Protein 7VLD (pdb70)

Secondary structure (DSSP, 8-state):
---HHHHHHHHHHHHHHH-STHHHHHHHHHHHHHHHHH-GGGGGGGGGGTTTSTTSHHHHHHHHHHHHHHHHHHHGGG-HHHHHHHHHHHHHHHGGG---THHHHHHHHHHHHHHHHHH-TT--HHHHHHHHHHHHHHHH--GGG-/----HHHHHHHHHHHHHHH-SSTTHHHHHHHHHHHHHHH-GGGGGGGGGGTTT-TTSHHHHHHHHHHHHHHHHHHHTTT-HHHHHHHHHHHHHHHGGGT--HHHHHHHHHHHHHHHHHHH-TTT--HHHHHHHHHHHHHHHTT-/-----HHHHHHHHHHHHTT--SS-HHHHHHHHHHHHHHHHHH-GGGGGGGTTTTTT-TTSHHHHHHHHHHHHHHHHHHHHTT-HHHHHHHHHHHHHHHTT-TT--HHHHHHHHHHHHHHHHHH-TT--HHHHHHHHHHHHHHHTTTS--/----HHHHHHHHHHHHHH-STTS-HHHHHHHHHHHHHHHHHH-GGGGGGGGGGTTT-TTSHHHHHHHHHHHHHHHHHHHTTT-HHHHHHHHHHHHHHHHTSTT--HHHHHHHHHHHHHHGGGTSTT--HHHHHHHHHHHHHHHTTT--/---HHHHHHHHHHHHHHH-STHHHHHHHHHHHHHHHHH-GGGGGGGGGGTTT-TTSHHHHHHHHHHHHHHHHHHHGGG-HHHHHHHHHHHHHHHGGG---THHHHHHHHHHHHHHHHHH-TT--HHHHHHHHHHHHHHHH--GGG-/----HHHHHHHHHHHHHHH-SSTTHHHHHHHHHHHHHHH-GGGGGGGGGGTTT-TTSHHHHHHHHHHHHHHHHHHHTTT-HHHHHHHHHHHHHHHTTS---HHHHHHHHHHHHHHHHHHH-TTT--HHHHHHHHHHHHHHHTT-/-----HHHHHHHHHHHHTT--SS-SHHHHHHHHHHHHHHHHH-TTGGGGGTTTTTT-TTSHHHHHHHHHHHHHHHHHHHHTT-HHHHHHHHHHHHHHHSS-TT--HHHHHHHHHHHHHHHHHH-TT--HHHHHHHHHHHHHHHTTT---/----HHHHHHHHHHHHHH-STTS-HHHHHHHHHHHHHHHHHH-GGGGGGGGGGTTTSTTSHHHHHHHHHHHHHHHHHHHTTT-HHHHHHHHHHHHHHHHTSTT--HHHHHHHHHHHHHHGGGTSTT--HHHHHHHHHHHHHHHTTT--

Sequence (1174 aa):
DCNILQRLKVKMQWAKAYGF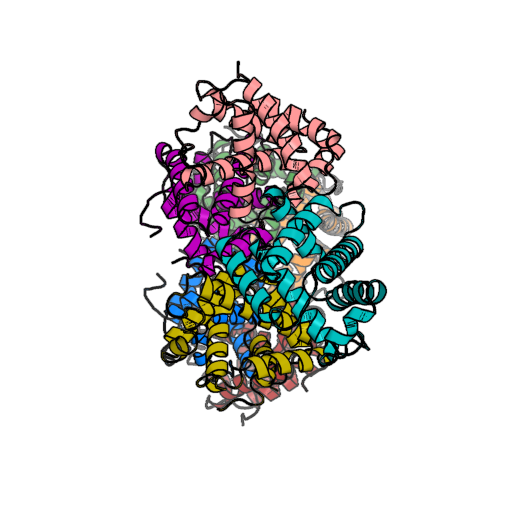GTERAKFGNSLWTSIFNYAPDARDLFKSVKSEDMRSPQFKAHIARVIGGLDRVISMFDNEDALNADLEHLKSQHDPRRGLDALNFVVFGKALFATVGGQFGVCFDLPAWESCYKVIAMGITGNDDMFSSECGPLQRLKVKRQWAEAYGSGNGREEFGHFIWANVFKVAPSARDMFKRVRGDNIYTPAFRAHATRVLGGLDMCVALLDDESVLNTQLAHLASQHSSRGVSAEQYNVVEHAVMMGVEHEIGQNVFDKDAWQACLDVITSGIQGNSNSCTTEDRREMQLMWANVWSAQFTGRRLAIAQAVFKDLFAHVPDAVGLFDRVHGTEIDSSEFKAHCIRVVNGLDSAIGLLSDDPSTLNEQLSHLATQHQERAGVTKGGFSAIAQSFLRVMPQVASCFNPDAWSRCFNRITNGMTEGLAEEFCSEADATIVIKQWNQIYNAGIGAKSRWTMGNEIFSSLFKLKPESEVLFNNVNVANMSSGAFHAHTVRVLSGLDMGINYLNDAGTLTSLTAHLAAQHVARTGLKAVYFDAMGKVLMTVLPSLIDNFNPDAWRNCLLPLKNAIAKGLPDCNILQRLKVKMQWAKAYGFGTERAKFGNSLWTSIFNYAPDARDLFKSVKSEDMRSPQFKAHIARVIGGLDRVISMFDNEDALNADLEHLKSQHDPRGLDALNFVVFGKALFATVGGQFGVCFDLPAWESCYKVIAMGITGNDMFSSECGPLQRLKVKRQWAEAYGSGNGREEFGHFIWANVFKVAPSARDMFKRVRGDNIYTPAFRAHATRVLGGLDMCVALLDDESVLNTQLAHLASQHSSRGVSAEQYNVVEHAVMMGVEHEIGQNVFDKDAWQACLDVITSGIQGNSNSCTTEDRREMQLMWANVWSAQFTGRRLAIAQAVFKDLFAHVPDAVGLFDRVHGTEIDSSEFKAHCIRVVNGLDSAIGLLSDPSTLNEQLSHLATQHQERAGVTKGGFSAIAQSFLRVMPQVASCFNPDAWSRCFNRITNGMTEGLAEEFCSEADATIVIKQWNQIYNAGIGAKSRWTMGNNEIFSSLFKLKPESEVLFNNNVNVANMSSGAFHAHTVRVLSGLDMGINYLNDAGTLTSLTAHLAAQHVARRTGLKAVYFDAMGKVLMTVLPSLIDNFNPDAWRNCLLPLKNAIAKGLP

Nearest PDB structures (foldseek):
  7vlc-assembly1_A  TM=1.006E+00  e=5.433E-21  Lamellibrachia satsuma
  1yhu-assembly1_I  TM=1.000E+00  e=1.666E-15  Riftia pachyptila
  7e97-assembly1_A  TM=9.813E-01  e=2.224E-11  Oligobrachia mashikoi
  2gtl-assembly1_B  TM=9.799E-01  e=1.262E-10  Lumbricus terrestris
  4wch-assembly1_D  TM=9.790E-01  e=2.602E-10  Glossoscolex paulistus

InterPro domains:
  IPR000971 Globin [PF00042] (50-155)
  IPR000971 Globin [PS01033] (20-163)
  IPR009050 Globin-like superfamily [SSF46458] (21-159)
  IPR012292 Globin/Protoglobin [G3DSA:1.10.490.10] (20-165)
  IPR014610 Globin, extracellular [PIRSF036517] (18-159)
  IPR044399 Myoglobin-like, M family globin domain [cd01040] (32-155)

Organism: Lamellibrachia satsuma (NCBI:txid104711)

Foldseek 3Di:
DQDPVLLVVCLVLCPQLCDDDCSNLVLLLQLVVQLCVVPVVCLVLVVVQPSVDCPDPSNSVVSCVVVVLVNVLSVCSVPPVVNLVVLLVLQVVCVVSPDDLVSLVSSLVSNQCSSDVRRDDPRDVVSSLLVSLVSSCSNHVDPVSD/DAQDPVLLVVLLVLLCQLCDDPPCNLVLLVQLLVQLCVVPVVCLVLVVVQPSVDCPDPSNSVVSVVVSVLVNVLSVCVVPVVVNLVSLVVLLVVCVPRPQDPVSLVSSLVSNLVSSCVRVHPVDRDVVSSVNSSCVSVVSSVVD/DLALDPVLLVQQVQQDVQQDDPPDCPSQLVLLLQLLVQLCVVVVVVLVLCVVQPSVCCPDPSNSVVSNVVSVLVVVLSVCVVPVVVNLVSLLVLQVVQPPSPPRALVSLVSSLVSSVVRSVVRTDPDDNSSNSSVSVVSVCSNHVRGHD/DFFDPVLLVVLLVQVVLQDDPPDDLVSQLVLLVQLVVQLCVVPVVCLVLCVVQPSVDSPDPSNSVVSVVVVVLVNVLSVCLVPVVVSLVSLQVLQVVVLPRPPDALVSLVSSVVSCLPVSVVPTDPDDSVSCCRRVVVSSCSNPPPGD/DQDPVLLVVVLVLCDQLCDDDCSNLVLLLQLVVQLCVLPVVCLVLVVVQPSVDCPDPSNSVVSVVVVVLVNVLSVCSVPVVVNLVSLLVLQVVCVVSVDDLVSLVSSLVSNQCSSDVRRDDPRDVVSSLLVSLVSSCSNHVDPVSD/DAQDPVLLVVLLVLLCQLCDDPPCNLVLLVQLLVQLCVVPVVVLVLVVVQPSVCCPDPSNSVVSVVVSVLVNVLSVCVVPVVVNLVSLLVLLVVCVPSPQDPVSLVSSLVSNLVSSCVRPHPVSRDVVSSVNSSCVSVVSSVVD/DLALDPVLLVVLVVQVVQQDDPPDCPSLQVLLLQLLVQLCVVPVPVLVLCVVQPSVPCPDPSNSVVSNVVVVLVNVLSVCVVPVVVNLVSLLVLQVVQPPRPPSAVVSLVSSLVSCLVRSVVRTPPDDNSSNSSSSVVSVCSNRVPGHD/DFFDPVLLVVLLVQVVLQDDPPHDLVSQLVLLVQLVVQLCVVPVVCQVLCVVQVSVDCPDPSNSVVSVVVVVLVNVLSVCLVVVVVSLVSLQVLLVVVLPRPPDALVSLVSSLVSCLVSSVVPTDPDDSVSCCRHVVVSSCSNNPPGD

Structure (mmCIF, N/CA/C/O backbone):
data_7VLD
#
_entry.id   7VLD
#
_cell.length_a   110.263
_cell.length_b   110.263
_cell.length_c   196.968
_cell.angle_alpha   90.000
_cell.angle_beta   90.000
_cell.angle_gamma   120.000
#
_symmetry.space_group_name_H-M   'P 63'
#
loop_
_entity.id
_entity.type
_entity.pdbx_description
1 polymer 'Extracellular A1 globin'
2 polymer 'Extracellular A2 globin'
3 polymer 'Extracellular B2 globin'
4 polymer 'Extracellular B1 glob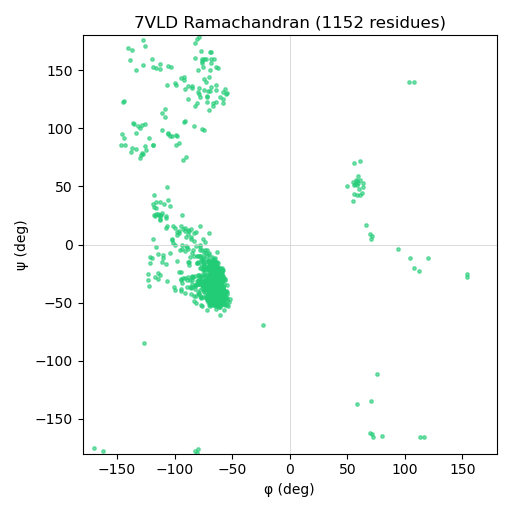in'
5 branched alpha-L-fucopyranose-(1-6)-2-acetamido-2-deoxy-beta-D-glucopyranose
6 non-polymer 'PROTOPORPHYRIN IX CONTAINING FE'
7 non-polymer 'OXYGEN MOLECULE'
8 non-polymer 'CALCIUM ION'
9 water water
#
loop_
_atom_site.group_PDB
_atom_site.id
_atom_site.type_symbol
_atom_site.label_atom_id
_atom_site.label_alt_id
_atom_site.label_comp_id
_atom_site.label_asym_id
_atom_site.label_entity_id
_atom_site.label_seq_id
_atom_site.pdbx_PDB_ins_code
_atom_site.Cartn_x
_atom_site.Cartn_y
_atom_site.Cartn_z
_atom_site.occupancy
_atom_site.B_iso_or_equiv
_atom_site.auth_seq_id
_atom_site.auth_comp_id
_atom_site.auth_asym_id
_atom_site.auth_atom_id
_atom_site.pdbx_PDB_model_num
ATOM 1 N N . ASP A 1 1 ? 4.01700 24.48300 -12.90300 1.000 48.79000 1 ASP A N 1
ATOM 2 C CA . ASP A 1 1 ? 5.08200 25.42300 -13.22800 1.000 56.35000 1 ASP A CA 1
ATOM 3 C C . ASP A 1 1 ? 6.21200 24.70600 -13.96800 1.000 53.07000 1 ASP A C 1
ATOM 4 O O . ASP A 1 1 ? 5.96000 23.85300 -14.82100 1.000 50.05000 1 ASP A O 1
ATOM 9 N N . CYS A 1 2 ? 7.45300 25.05800 -13.62800 1.000 47.56000 2 CYS A N 1
ATOM 10 C CA . CYS A 1 2 ? 8.65900 24.51500 -14.25300 1.000 41.86000 2 CYS A CA 1
ATOM 11 C C . CYS A 1 2 ? 8.63000 24.73200 -15.77000 1.000 37.49000 2 CYS A C 1
ATOM 12 O O . CYS A 1 2 ? 8.48900 23.80500 -16.57100 1.000 30.67000 2 CYS A O 1
ATOM 15 N N . ASN A 1 3 ? 8.76900 26.00300 -16.13700 1.000 39.44000 3 ASN A N 1
ATOM 16 C CA . ASN A 1 3 ? 8.83000 26.39800 -17.53400 1.000 35.01000 3 ASN A CA 1
ATOM 17 C C . ASN A 1 3 ? 10.22800 26.13300 -18.09000 1.000 34.69000 3 ASN A C 1
ATOM 18 O O . ASN A 1 3 ? 11.13100 25.67600 -17.38400 1.000 31.63000 3 ASN A O 1
ATOM 23 N N . ILE A 1 4 ? 10.41500 26.43200 -19.37900 1.000 31.87000 4 ILE A N 1
ATOM 24 C CA . ILE A 1 4 ? 11.67800 26.10300 -20.03300 1.000 35.09000 4 ILE A CA 1
ATOM 25 C C . ILE A 1 4 ? 12.82800 26.92100 -19.45300 1.000 31.46000 4 ILE A C 1
ATOM 26 O O . ILE A 1 4 ? 13.96800 26.44500 -19.39600 1.000 27.33000 4 ILE A O 1
ATOM 31 N N . LEU A 1 5 ? 12.55800 28.14900 -19.00300 1.000 32.59000 5 LEU A N 1
ATOM 32 C CA . LEU A 1 5 ? 13.61400 28.94900 -18.39200 1.000 38.40000 5 LEU A CA 1
ATOM 33 C C . LEU A 1 5 ? 14.01500 28.38500 -17.03500 1.000 34.34000 5 LEU A C 1
ATOM 34 O O . LEU A 1 5 ? 15.20700 28.30200 -16.71900 1.000 31.23000 5 LEU A O 1
ATOM 39 N N . GLN A 1 6 ? 13.03300 27.98700 -16.22200 1.000 33.32000 6 GLN A N 1
ATOM 40 C CA . GLN A 1 6 ? 13.34600 27.36700 -14.93900 1.000 35.92000 6 GLN A CA 1
ATOM 41 C C . GLN A 1 6 ? 14.06900 26.04000 -15.13200 1.000 34.98000 6 GLN A C 1
ATOM 42 O O . GLN A 1 6 ? 14.96000 25.69200 -14.34900 1.000 34.90000 6 GLN A O 1
ATOM 48 N N . ARG A 1 7 ? 13.70500 25.28900 -16.17600 1.000 31.24000 7 ARG A N 1
ATOM 49 C CA . ARG A 1 7 ? 14.38500 24.02600 -16.45400 1.000 34.85000 7 ARG A CA 1
ATOM 50 C C . ARG A 1 7 ? 15.85200 24.25300 -16.79500 1.000 36.16000 7 ARG A C 1
ATOM 51 O O . ARG A 1 7 ? 16.72600 23.50900 -16.33500 1.000 29.88000 7 ARG A O 1
ATOM 59 N N . LEU A 1 8 ? 16.14300 25.27600 -17.60100 1.000 35.82000 8 LEU A N 1
ATOM 60 C CA . LEU A 1 8 ? 17.53400 25.59000 -17.90700 1.000 36.98000 8 LEU A CA 1
ATOM 61 C C . LEU A 1 8 ? 18.27500 26.07300 -16.66600 1.000 31.79000 8 LEU A C 1
ATOM 62 O O . LEU A 1 8 ? 19.41400 25.66400 -16.42200 1.000 32.56000 8 LEU A O 1
ATOM 67 N N . LYS A 1 9 ? 17.63800 26.93400 -15.86700 1.000 34.60000 9 LYS A N 1
ATOM 68 C CA . LYS A 1 9 ? 18.25700 27.41100 -14.63300 1.000 37.16000 9 LYS A CA 1
ATOM 69 C C . LYS A 1 9 ? 18.58600 26.25000 -13.69900 1.000 34.96000 9 LYS A C 1
ATOM 70 O O . LYS A 1 9 ? 19.71100 26.14200 -13.19600 1.000 34.51000 9 LYS A O 1
ATOM 76 N N . VAL A 1 10 ? 17.61000 25.36900 -13.45900 1.000 33.91000 10 VAL A N 1
ATOM 77 C CA . VAL A 1 10 ? 17.84300 24.19000 -12.62600 1.000 27.86000 10 VAL A CA 1
ATOM 78 C C . VAL A 1 10 ? 18.97700 23.34800 -13.20000 1.000 29.40000 10 VAL A C 1
ATOM 79 O O . VAL A 1 10 ? 19.80200 22.79800 -12.45900 1.000 27.80000 10 VAL A O 1
ATOM 83 N N . LYS A 1 11 ? 19.04900 23.25500 -14.53000 1.000 33.89000 11 LYS A N 1
ATOM 84 C CA . LYS A 1 11 ? 20.10300 22.47500 -15.17200 1.000 30.97000 11 LYS A CA 1
ATOM 85 C C . LYS A 1 11 ? 21.48200 23.06200 -14.88700 1.000 33.40000 11 LYS A C 1
ATOM 86 O O . LYS A 1 11 ? 22.44400 22.32200 -14.65100 1.000 32.17000 11 LYS A O 1
ATOM 92 N N . MET A 1 12 ? 21.59600 24.39300 -14.90100 1.000 31.81000 12 MET A N 1
ATOM 93 C CA . MET A 1 12 ? 22.88300 25.03800 -14.65500 1.000 39.09000 12 MET A CA 1
ATOM 94 C C . MET A 1 12 ? 23.30500 24.88900 -13.20100 1.000 31.23000 12 MET A C 1
ATOM 95 O O . MET A 1 12 ? 24.45000 24.52800 -12.90800 1.000 29.47000 12 MET A O 1
ATOM 100 N N . GLN A 1 13 ? 22.39400 25.19100 -12.27300 1.000 31.20000 13 GLN A N 1
ATOM 101 C CA . GLN A 1 13 ? 22.73200 25.11500 -10.85800 1.000 27.40000 13 GLN A CA 1
ATOM 102 C C . GLN A 1 13 ? 23.03200 23.68500 -10.43000 1.000 30.37000 13 GLN A C 1
ATOM 103 O O . GLN A 1 13 ? 23.90500 23.46500 -9.58300 1.000 32.89000 13 GLN A O 1
ATOM 109 N N . TRP A 1 14 ? 22.33800 22.70200 -11.01000 1.000 30.07000 14 TRP A N 1
ATOM 110 C CA . TRP A 1 14 ? 22.63600 21.30700 -10.70100 1.000 28.47000 14 TRP A CA 1
ATOM 111 C C . TRP A 1 14 ? 24.05200 20.94300 -11.12800 1.000 29.73000 14 TRP A C 1
ATOM 112 O O . TRP A 1 14 ? 24.81900 20.37200 -10.34600 1.000 30.78000 14 TRP A O 1
ATOM 123 N N . ALA A 1 15 ? 24.41700 21.27600 -12.37000 1.000 31.73000 15 ALA A N 1
ATOM 124 C CA . ALA A 1 15 ? 25.74400 20.93600 -12.87600 1.000 37.18000 15 ALA A CA 1
ATOM 125 C C . ALA A 1 15 ? 26.84400 21.53600 -12.00900 1.000 35.42000 15 ALA A C 1
ATOM 126 O O . ALA A 1 15 ? 27.89400 20.91500 -11.80800 1.000 38.82000 15 ALA A O 1
ATOM 128 N N . LYS A 1 16 ? 26.61900 22.74000 -11.48100 1.000 36.41000 16 LYS A N 1
ATOM 129 C CA . LYS A 1 16 ? 27.62100 23.36900 -10.62700 1.000 34.25000 16 LYS A CA 1
ATOM 130 C C . LYS A 1 16 ? 27.70700 22.66900 -9.27500 1.000 37.62000 16 LYS A C 1
ATOM 131 O O . LYS A 1 16 ? 28.80200 22.34700 -8.80000 1.000 37.09000 16 LYS A O 1
ATOM 137 N N . ALA A 1 17 ? 26.55700 22.41300 -8.64400 1.000 32.66000 17 ALA A N 1
ATOM 138 C CA . ALA A 1 17 ? 26.55700 21.79200 -7.32300 1.000 33.44000 17 ALA A CA 1
ATOM 139 C C . ALA A 1 17 ? 26.95500 20.32300 -7.38200 1.000 34.42000 17 ALA A C 1
ATOM 140 O O . ALA A 1 17 ? 27.46700 19.78100 -6.39600 1.000 36.06000 17 ALA A O 1
ATOM 142 N N . TYR A 1 18 ? 26.73500 19.66900 -8.52400 1.000 40.81000 18 TYR A N 1
ATOM 143 C CA . TYR A 1 18 ? 26.98700 18.23700 -8.65500 1.000 38.12000 18 TYR A CA 1
ATOM 144 C C . TYR A 1 18 ? 28.47400 17.93800 -8.81000 1.000 33.52000 18 TYR A C 1
ATOM 145 O O . TYR A 1 18 ? 28.99300 17.01500 -8.17200 1.000 42.16000 18 TYR A O 1
ATOM 154 N N . GLY A 1 19 ? 29.17000 18.69700 -9.65200 1.000 39.59000 19 GLY A N 1
ATOM 155 C CA . GLY A 1 19 ? 30.60500 18.54800 -9.79300 1.000 44.75000 19 GLY A CA 1
ATOM 156 C C . GLY A 1 19 ? 31.02200 17.28300 -10.53100 1.000 54.93000 19 GLY A C 1
ATOM 157 O O . GLY A 1 19 ? 30.22900 16.60100 -11.18300 1.000 50.89000 19 GLY A O 1
ATOM 158 N N . PHE A 1 20 ? 32.31400 16.97900 -10.40600 1.000 66.60000 20 PHE A N 1
ATOM 159 C CA . PHE A 1 20 ? 32.92800 15.83600 -11.06800 1.000 64.53000 20 PHE A CA 1
ATOM 160 C C . PHE A 1 20 ? 33.67100 14.98000 -10.05200 1.000 54.82000 20 PHE A C 1
ATOM 161 O O . PHE A 1 20 ? 34.10400 15.46500 -9.00300 1.000 55.08000 20 PHE A O 1
ATOM 169 N N . GLY A 1 21 ? 33.81800 13.69900 -10.38000 1.000 54.49000 21 GLY A N 1
ATOM 170 C CA . GLY A 1 21 ? 34.72100 12.84200 -9.62400 1.000 48.91000 21 GLY A CA 1
ATOM 171 C C . GLY A 1 21 ? 34.20500 12.52500 -8.23400 1.000 54.49000 21 GLY A C 1
ATOM 172 O O . GLY A 1 21 ? 33.03400 12.18200 -8.04100 1.000 51.93000 21 GLY A O 1
ATOM 173 N N . THR A 1 22 ? 35.09800 12.63400 -7.24700 1.000 51.04000 22 THR A N 1
ATOM 174 C CA . THR A 1 22 ? 34.75800 12.26900 -5.87600 1.000 46.69000 22 THR A CA 1
ATOM 175 C C . THR A 1 22 ? 33.85600 13.29300 -5.20000 1.000 45.82000 22 THR A C 1
ATOM 176 O O . THR A 1 22 ? 33.19000 12.95500 -4.21600 1.000 45.20000 22 THR A O 1
ATOM 180 N N . GLU A 1 23 ? 33.82200 14.53400 -5.69300 1.000 47.17000 23 GLU A N 1
ATOM 181 C CA . GLU A 1 23 ? 32.85800 15.50100 -5.17900 1.000 48.71000 23 GLU A CA 1
ATOM 182 C C . GLU A 1 23 ? 31.42800 15.05500 -5.44300 1.000 49.32000 23 GLU A C 1
ATOM 183 O O . GLU A 1 23 ? 30.51000 15.47300 -4.72800 1.000 42.02000 23 GLU A O 1
ATOM 189 N N . ARG A 1 24 ? 31.23000 14.21200 -6.45600 1.000 46.86000 24 ARG A N 1
ATOM 190 C CA . ARG A 1 24 ? 29.91900 13.63300 -6.71800 1.000 39.78000 24 ARG A CA 1
ATOM 191 C C . ARG A 1 24 ? 29.46700 12.74700 -5.56300 1.000 42.97000 24 ARG A C 1
ATOM 192 O O . ARG A 1 24 ? 28.31100 12.82100 -5.12900 1.000 40.63000 24 ARG A O 1
ATOM 200 N N . ALA A 1 25 ? 30.36800 11.90700 -5.04700 1.000 39.68000 25 ALA A N 1
ATOM 201 C CA . ALA A 1 25 ? 30.02200 11.05600 -3.91400 1.000 34.90000 25 ALA A CA 1
ATOM 202 C C . ALA A 1 25 ? 29.80600 11.86800 -2.64400 1.000 40.57000 25 ALA A C 1
ATOM 203 O O . ALA A 1 25 ? 28.94800 11.51500 -1.82700 1.000 35.59000 25 ALA A O 1
ATOM 205 N N . LYS A 1 26 ? 30.56600 12.95100 -2.46400 1.000 34.51000 26 LYS A N 1
ATOM 206 C CA . LYS A 1 26 ? 30.38900 13.80100 -1.29100 1.000 39.73000 26 LYS A CA 1
ATOM 207 C C . LYS A 1 26 ? 29.03300 14.49500 -1.31500 1.000 38.88000 26 LYS A C 1
ATOM 208 O O . LYS A 1 26 ? 28.34700 14.56400 -0.28800 1.000 36.70000 26 LYS A O 1
ATOM 214 N N . PHE A 1 27 ? 28.63700 15.02300 -2.47700 1.000 37.29000 27 PHE A N 1
ATOM 215 C CA . PHE A 1 27 ? 27.30400 15.59800 -2.62200 1.000 32.69000 27 PHE A CA 1
ATOM 216 C C . PHE A 1 27 ? 26.22700 14.57100 -2.29200 1.000 32.98000 27 PHE A C 1
ATOM 217 O O . PHE A 1 27 ? 25.26400 14.87700 -1.57900 1.000 32.14000 27 PHE A O 1
ATOM 225 N N . GLY A 1 28 ? 26.38000 13.34500 -2.79600 1.000 35.07000 28 GLY A N 1
ATOM 226 C CA . GLY A 1 28 ? 25.38200 12.32100 -2.53600 1.000 32.94000 28 GLY A CA 1
ATOM 227 C C . GLY A 1 28 ? 25.29200 11.94100 -1.07100 1.000 30.38000 28 GLY A C 1
ATOM 228 O O . GLY A 1 28 ? 24.20800 11.64400 -0.56300 1.000 33.57000 28 GLY A O 1
ATOM 229 N N . ASN A 1 29 ? 26.42800 11.94500 -0.37000 1.000 30.21000 29 ASN A N 1
ATOM 230 C CA . ASN A 1 29 ? 26.40600 11.61600 1.05200 1.000 30.79000 29 ASN A CA 1
ATOM 231 C C . ASN A 1 29 ? 25.68300 12.69000 1.85500 1.000 33.23000 29 ASN A C 1
ATOM 232 O O . ASN A 1 29 ? 24.91900 12.37500 2.77500 1.000 29.46000 29 ASN A O 1
ATOM 237 N N . SER A 1 30 ? 25.90800 13.96400 1.52000 1.000 32.28000 30 SER A N 1
ATOM 238 C CA . SER A 1 30 ? 25.21200 15.04500 2.21300 1.000 29.54000 30 SER A CA 1
ATOM 239 C C . SER A 1 30 ? 23.71200 14.98800 1.95400 1.000 29.78000 30 SER A C 1
ATOM 240 O O . SER A 1 30 ? 22.90800 15.24300 2.85900 1.000 35.68000 30 SER A O 1
ATOM 243 N N . LEU A 1 31 ? 23.31600 14.66100 0.72100 1.000 29.60000 31 LEU A N 1
ATOM 244 C CA . LEU A 1 31 ? 21.89600 14.54400 0.40000 1.000 28.17000 31 LEU A CA 1
ATOM 245 C C . LEU A 1 31 ? 21.21900 13.49700 1.27500 1.000 28.47000 31 LEU A C 1
ATOM 246 O O . LEU A 1 31 ? 20.14500 13.74000 1.83700 1.000 31.67000 31 LEU A O 1
ATOM 251 N N . TRP A 1 32 ? 21.84500 12.32700 1.41800 1.000 27.98000 32 TRP A N 1
ATOM 252 C CA . TRP A 1 32 ? 21.21300 11.23400 2.14700 1.000 28.55000 32 TRP A CA 1
ATOM 253 C C . TRP A 1 32 ? 21.38600 11.36200 3.65500 1.000 27.87000 32 TRP A C 1
ATOM 254 O O . TRP A 1 32 ? 20.54400 10.86300 4.41000 1.000 30.70000 32 TRP A O 1
ATOM 265 N N . THR A 1 33 ? 22.45000 12.02200 4.11300 1.000 29.67000 33 THR A N 1
ATOM 266 C CA . THR A 1 33 ? 22.53500 12.36400 5.52900 1.000 28.99000 33 THR A CA 1
ATOM 267 C C . THR A 1 33 ? 21.40000 13.30100 5.92500 1.000 31.15000 33 THR A C 1
ATOM 268 O O . THR A 1 33 ? 20.82200 13.16900 7.01000 1.000 29.30000 33 THR A O 1
ATOM 272 N N . SER A 1 34 ? 21.04700 14.23900 5.04200 1.000 29.48000 34 SER A N 1
ATOM 273 C CA . SER A 1 34 ? 19.94300 15.14700 5.33300 1.000 27.86000 34 SER A CA 1
ATOM 274 C C . SER A 1 34 ? 18.60100 14.42600 5.28500 1.000 27.67000 34 SER A C 1
ATOM 275 O O . SER A 1 34 ? 17.71300 14.70900 6.09800 1.000 31.63000 34 SER A O 1
ATOM 278 N N . ILE A 1 35 ? 18.43100 13.49400 4.34300 1.000 26.59000 35 ILE A N 1
ATOM 279 C CA . ILE A 1 35 ? 17.17800 12.74400 4.26000 1.000 28.79000 35 ILE A CA 1
ATOM 280 C C . ILE A 1 35 ? 16.93800 11.97000 5.54900 1.000 29.41000 35 ILE A C 1
ATOM 281 O O . ILE A 1 35 ? 15.83200 11.97400 6.10200 1.000 33.44000 35 ILE A O 1
ATOM 286 N N . PHE A 1 36 ? 17.97600 11.30000 6.05200 1.000 28.45000 36 PHE A N 1
ATOM 287 C CA . PHE A 1 36 ? 17.84300 10.52600 7.27800 1.000 28.57000 36 PHE A CA 1
ATOM 288 C C . PHE A 1 36 ? 17.83900 11.39900 8.52700 1.000 35.20000 36 PHE A C 1
ATOM 289 O O . PHE A 1 36 ? 17.37300 10.94800 9.57700 1.000 39.35000 36 PHE A O 1
ATOM 297 N N . ASN A 1 37 ? 18.34700 12.63100 8.44400 1.000 33.36000 37 ASN A N 1
ATOM 298 C CA . ASN A 1 37 ? 18.20500 13.55300 9.56600 1.000 38.76000 37 ASN A CA 1
ATOM 299 C C . ASN A 1 37 ? 16.84200 14.23600 9.54900 1.000 42.37000 37 ASN A C 1
ATOM 300 O O . ASN A 1 37 ? 16.26000 14.48900 10.61000 1.000 40.10000 37 ASN A O 1
ATOM 305 N N . TYR A 1 38 ? 16.31400 14.53400 8.35800 1.000 35.99000 38 TYR A N 1
ATOM 306 C CA . TYR A 1 38 ? 14.97600 15.11100 8.26900 1.000 34.92000 38 TYR A CA 1
ATOM 307 C C . TYR A 1 38 ? 13.90500 14.10200 8.67200 1.000 38.00000 38 TYR A C 1
ATOM 308 O O . TYR A 1 38 ? 12.88300 14.49000 9.25400 1.000 40.84000 38 TYR A O 1
ATOM 317 N N . ALA A 1 39 ? 14.11300 12.82700 8.37000 1.000 37.66000 39 ALA A N 1
ATOM 318 C CA . ALA A 1 39 ? 13.13600 11.78300 8.68600 1.000 39.51000 39 ALA A CA 1
ATOM 319 C C . ALA A 1 39 ? 13.88200 10.50000 9.00400 1.000 41.08000 39 ALA A C 1
ATOM 320 O O . ALA A 1 39 ? 14.08900 9.64400 8.13400 1.000 38.25000 39 ALA A O 1
ATOM 322 N N . PRO A 1 40 ? 14.31300 10.32800 10.26200 1.000 43.36000 40 PRO A N 1
ATOM 323 C CA . PRO A 1 40 ? 15.06300 9.11300 10.62200 1.000 43.52000 40 PRO A CA 1
ATOM 324 C C . PRO A 1 40 ? 14.31500 7.81300 10.37100 1.000 42.79000 40 PRO A C 1
ATOM 325 O O . PRO A 1 40 ? 14.95900 6.76100 10.27700 1.000 49.56000 40 PRO A O 1
ATOM 329 N N . ASP A 1 41 ? 12.98400 7.84300 10.25200 1.000 35.53000 41 ASP A N 1
ATOM 330 C CA . ASP A 1 41 ? 12.24700 6.61500 9.96400 1.000 41.41000 41 ASP A CA 1
ATOM 331 C C . ASP A 1 41 ? 12.50800 6.11400 8.55000 1.000 44.16000 41 ASP A C 1
ATOM 332 O O . ASP A 1 41 ? 12.38700 4.91200 8.28900 1.000 46.33000 41 ASP A O 1
ATOM 337 N N . ALA A 1 42 ? 12.86200 7.01200 7.62700 1.000 37.36000 42 ALA A N 1
ATOM 338 C CA . ALA A 1 42 ? 13.10100 6.60500 6.24800 1.000 39.69000 42 ALA A CA 1
ATOM 339 C C . ALA A 1 42 ? 14.31700 5.69900 6.10800 1.000 35.46000 42 ALA A C 1
ATOM 340 O O . ALA A 1 42 ? 14.43000 4.98900 5.10300 1.000 32.62000 42 ALA A O 1
ATOM 342 N N . ARG A 1 43 ? 15.21800 5.69900 7.09400 1.000 32.58000 43 ARG A N 1
ATOM 343 C CA . ARG A 1 43 ? 16.44100 4.90900 6.98500 1.000 33.14000 43 ARG A CA 1
ATOM 344 C C . ARG A 1 43 ? 16.14000 3.41600 6.92300 1.000 37.05000 43 ARG A C 1
ATOM 345 O O . ARG A 1 43 ? 16.80500 2.67200 6.19300 1.000 33.03000 43 ARG A O 1
ATOM 353 N N . ASP A 1 44 ? 15.13800 2.96100 7.67800 1.000 36.24000 44 ASP A N 1
ATOM 354 C CA . ASP A 1 44 ? 14.78200 1.54600 7.69900 1.000 33.91000 44 ASP A CA 1
ATOM 355 C C . ASP A 1 44 ? 14.22100 1.05200 6.37200 1.000 37.77000 44 ASP A C 1
ATOM 356 O O . ASP A 1 44 ? 14.13600 -0.16500 6.17300 1.000 42.00000 44 ASP A O 1
ATOM 361 N N . LEU A 1 45 ? 13.83700 1.95400 5.46800 1.000 34.69000 45 LEU A N 1
ATOM 362 C CA . LEU A 1 45 ? 13.35400 1.55300 4.15300 1.000 39.81000 45 LEU A CA 1
ATOM 363 C C . LEU A 1 45 ? 14.47200 1.08900 3.22900 1.000 35.73000 45 LEU A C 1
ATOM 364 O O . LEU A 1 45 ? 14.18000 0.51800 2.17300 1.000 34.42000 45 LEU A O 1
ATOM 369 N N . PHE A 1 46 ? 15.73400 1.31300 3.59700 1.000 31.82000 46 PHE A N 1
ATOM 370 C CA . PHE A 1 46 ? 16.86700 1.03100 2.72400 1.000 33.43000 46 PHE A CA 1
ATOM 371 C C . PHE A 1 46 ? 17.79800 -0.01900 3.32200 1.000 34.81000 46 PHE A C 1
ATOM 372 O O . PHE A 1 46 ? 19.01000 0.01600 3.10200 1.000 31.52000 46 PHE A O 1
ATOM 380 N N . LYS A 1 47 ? 17.23800 -0.96400 4.08100 1.000 33.33000 47 LYS A N 1
ATOM 381 C CA . LYS A 1 47 ? 18.03700 -2.07500 4.58600 1.000 39.79000 47 LYS A CA 1
ATOM 382 C C . LYS A 1 47 ? 18.54400 -2.95500 3.44900 1.000 39.71000 47 LYS A C 1
ATOM 383 O O . LYS A 1 47 ? 19.59300 -3.59700 3.58000 1.000 41.01000 47 LYS A O 1
ATOM 389 N N . SER A 1 48 ? 17.82300 -2.98900 2.32400 1.000 33.99000 48 SER A N 1
ATOM 390 C CA . SER A 1 48 ? 18.25800 -3.78000 1.17800 1.000 35.24000 48 SER A CA 1
ATOM 391 C C . SER A 1 48 ? 19.55100 -3.25600 0.56500 1.000 35.83000 48 SER A C 1
ATOM 392 O O . SER A 1 48 ? 20.24600 -4.01200 -0.12100 1.000 40.16000 48 SER A O 1
ATOM 395 N N . VAL A 1 49 ? 19.88600 -1.98800 0.78900 1.000 41.60000 49 VAL A N 1
ATOM 396 C CA . VAL A 1 49 ? 21.15600 -1.42400 0.35200 1.000 31.72000 49 VAL A CA 1
ATOM 397 C C . VAL A 1 49 ? 22.04200 -1.07500 1.54500 1.000 31.99000 49 VAL A C 1
ATOM 398 O O . VAL A 1 49 ? 22.93700 -0.23800 1.43100 1.000 31.36000 49 VAL A O 1
ATOM 402 N N . LYS A 1 50 ? 21.78700 -1.70300 2.69500 1.000 31.92000 50 LYS A N 1
ATOM 403 C CA . LYS A 1 50 ? 22.64000 -1.59700 3.88100 1.000 37.72000 50 LYS A CA 1
ATOM 404 C C . LYS A 1 50 ? 22.75300 -0.15300 4.37100 1.000 36.82000 50 LYS A C 1
ATOM 405 O O . LYS A 1 50 ? 23.84300 0.34800 4.65700 1.000 36.44000 50 LYS A O 1
ATOM 411 N N . SER A 1 51 ? 21.60500 0.51700 4.48300 1.000 35.14000 51 SER A N 1
ATOM 412 C CA . SER A 1 51 ? 21.59000 1.88700 4.98300 1.000 36.66000 51 SER A CA 1
ATOM 413 C C . SER A 1 51 ? 22.02200 1.99200 6.44000 1.000 36.89000 51 SER A C 1
ATOM 414 O O . SER A 1 51 ? 22.27400 3.10700 6.91000 1.000 36.89000 51 SER A O 1
ATOM 417 N N . GLU A 1 52 ? 22.11300 0.87100 7.16200 1.000 36.72000 52 GLU A N 1
ATOM 418 C CA . GLU A 1 52 ? 22.60000 0.91300 8.53600 1.000 41.01000 52 GLU A CA 1
ATOM 419 C C . GLU A 1 52 ? 24.06100 1.33500 8.61600 1.000 44.83000 52 GLU A C 1
ATOM 420 O O . GLU A 1 52 ? 24.52700 1.70300 9.69900 1.000 44.69000 52 GLU A O 1
ATOM 426 N N . ASP A 1 53 ? 24.79000 1.28400 7.50200 1.000 39.90000 53 ASP A N 1
ATOM 427 C CA . ASP A 1 53 ? 26.16400 1.78600 7.43000 1.000 41.23000 53 ASP A CA 1
ATOM 428 C C . ASP A 1 53 ? 26.28100 2.57100 6.12700 1.000 40.39000 53 ASP A C 1
ATOM 429 O O . ASP A 1 53 ? 26.36100 1.98300 5.04400 1.000 38.30000 53 ASP A O 1
ATOM 434 N N . MET A 1 54 ? 26.29800 3.89800 6.23600 1.000 35.63000 54 MET A N 1
ATOM 435 C CA . MET A 1 54 ? 26.23000 4.74800 5.05700 1.000 43.59000 54 MET A CA 1
ATOM 436 C C . MET A 1 54 ? 27.55200 4.86300 4.30700 1.000 39.88000 54 MET A C 1
ATOM 437 O O . MET A 1 54 ? 27.56100 5.40200 3.19500 1.000 40.31000 54 MET A O 1
ATOM 442 N N . ARG A 1 55 ? 28.65600 4.37400 4.86700 1.000 35.71000 55 ARG A N 1
ATOM 443 C CA . ARG A 1 55 ? 29.91100 4.32400 4.13100 1.000 44.93000 55 ARG A CA 1
ATOM 444 C C . ARG A 1 55 ? 30.20000 2.94200 3.55800 1.000 42.46000 55 ARG A C 1
ATOM 445 O O . ARG A 1 55 ? 31.22300 2.76600 2.89200 1.000 42.44000 55 ARG A O 1
ATOM 453 N N . SER A 1 56 ? 29.32400 1.96700 3.79400 1.000 37.19000 56 SER A N 1
ATOM 454 C CA . SER A 1 56 ? 29.48100 0.66000 3.18000 1.000 39.33000 56 SER A CA 1
ATOM 455 C C . SER A 1 56 ? 29.40300 0.79000 1.65900 1.000 37.33000 56 SER A C 1
ATOM 456 O O . SER A 1 56 ? 28.75200 1.70200 1.14000 1.000 37.89000 56 SER A O 1
ATOM 459 N N . PRO A 1 57 ? 30.06300 -0.10400 0.92100 1.000 40.73000 57 PRO A N 1
ATOM 460 C CA . PRO A 1 57 ? 29.96200 -0.04300 -0.54500 1.000 35.10000 57 PRO A CA 1
ATOM 461 C C . PRO A 1 57 ? 28.54400 -0.23400 -1.05300 1.000 36.11000 57 PRO A C 1
ATOM 462 O O . PRO A 1 57 ? 28.20900 0.26900 -2.13300 1.000 33.05000 57 PRO A O 1
ATOM 466 N N . GLN A 1 58 ? 27.69600 -0.93400 -0.29600 1.000 34.09000 58 GLN A N 1
ATOM 467 C CA . GLN A 1 58 ? 26.33200 -1.18800 -0.74900 1.000 31.60000 58 GLN A CA 1
ATOM 468 C C . GLN A 1 58 ? 25.50400 0.09000 -0.76800 1.000 31.06000 58 GLN A C 1
ATOM 469 O O . GLN A 1 58 ? 24.77100 0.34500 -1.73100 1.000 33.85000 58 GLN A O 1
ATOM 475 N N . PHE A 1 59 ? 25.59900 0.90700 0.28300 1.000 32.65000 59 PHE A N 1
ATOM 476 C CA . PHE A 1 59 ? 24.81700 2.13800 0.30700 1.000 34.98000 59 PHE A CA 1
ATOM 477 C C . PHE A 1 59 ? 25.44000 3.22500 -0.55600 1.000 32.05000 59 PHE A C 1
ATOM 478 O O . PHE A 1 59 ? 24.71100 4.02700 -1.14900 1.000 33.80000 59 PHE A O 1
ATOM 486 N N . LYS A 1 60 ? 26.77300 3.27300 -0.63500 1.000 33.65000 60 LYS A N 1
ATOM 487 C CA . LYS A 1 60 ? 27.42400 4.17500 -1.58100 1.000 29.42000 60 LYS A CA 1
ATOM 488 C C . LYS A 1 60 ? 26.97700 3.88600 -3.00800 1.000 25.63000 60 LYS A C 1
ATOM 489 O O . LYS A 1 60 ? 26.79300 4.81000 -3.80900 1.000 29.95000 60 LYS A O 1
ATOM 495 N N . ALA A 1 61 ? 26.80300 2.60600 -3.34500 1.000 25.39000 61 ALA A N 1
ATOM 496 C CA . ALA A 1 61 ? 26.30800 2.25000 -4.67100 1.000 33.44000 61 ALA A CA 1
ATOM 497 C C . ALA A 1 61 ? 24.88400 2.74700 -4.87600 1.000 30.48000 61 ALA A C 1
ATOM 498 O O . ALA A 1 61 ? 24.54400 3.24600 -5.95600 1.000 30.22000 61 ALA A O 1
ATOM 500 N N . HIS A 1 62 ? 24.03800 2.61600 -3.85200 1.000 30.58000 62 HIS A N 1
ATOM 501 C CA . HIS A 1 62 ? 22.68100 3.14300 -3.94100 1.000 29.31000 62 HIS A CA 1
ATOM 502 C C . HIS A 1 62 ? 22.69200 4.65600 -4.11400 1.000 28.84000 62 HIS A C 1
ATOM 503 O O . HIS A 1 62 ? 21.94800 5.19900 -4.93900 1.000 32.53000 62 HIS A O 1
ATOM 510 N N . ILE A 1 63 ? 23.53200 5.35000 -3.34200 1.000 25.72000 63 ILE A N 1
ATOM 511 C CA . ILE A 1 63 ? 23.66800 6.79800 -3.48800 1.000 27.93000 63 ILE A CA 1
ATOM 512 C C . ILE A 1 63 ? 24.04900 7.15200 -4.92000 1.000 29.19000 63 ILE A C 1
ATOM 513 O O . ILE A 1 63 ? 23.46900 8.05800 -5.53100 1.000 29.50000 63 ILE A O 1
ATOM 518 N N . ALA A 1 64 ? 25.02900 6.43500 -5.47600 1.000 28.06000 64 ALA A N 1
ATOM 519 C CA . ALA A 1 64 ? 25.48300 6.72000 -6.83400 1.000 26.72000 64 ALA A CA 1
ATOM 520 C C . ALA A 1 64 ? 24.35500 6.54900 -7.84400 1.000 23.62000 64 ALA A C 1
ATOM 521 O O . ALA A 1 64 ? 24.19700 7.37400 -8.75100 1.000 27.52000 64 ALA A O 1
ATOM 523 N N . ARG A 1 65 ? 23.55800 5.48800 -7.70100 1.000 26.86000 65 ARG A N 1
ATOM 524 C CA . ARG A 1 65 ? 22.46000 5.26100 -8.63500 1.000 26.56000 65 ARG A CA 1
ATOM 525 C C . ARG A 1 65 ? 21.41000 6.36000 -8.53500 1.000 26.47000 65 ARG A C 1
ATOM 526 O O . ARG A 1 65 ? 20.89100 6.82200 -9.55800 1.000 26.28000 65 ARG A O 1
ATOM 534 N N . VAL A 1 66 ? 21.09200 6.79800 -7.31600 1.000 29.56000 66 VAL A N 1
ATOM 535 C CA . VAL A 1 66 ? 20.03200 7.78500 -7.13200 1.000 30.08000 66 VAL A CA 1
ATOM 536 C C . VAL A 1 66 ? 20.44200 9.13000 -7.72000 1.000 29.95000 66 VAL A C 1
ATOM 537 O O . VAL A 1 66 ? 19.70200 9.73000 -8.50800 1.000 27.62000 66 VAL A O 1
ATOM 541 N N . ILE A 1 67 ? 21.62600 9.62800 -7.34800 1.000 31.11000 67 ILE A N 1
ATOM 542 C CA . ILE A 1 67 ? 22.06200 10.91700 -7.87800 1.000 31.40000 67 ILE A CA 1
ATOM 543 C C . ILE A 1 67 ? 22.35100 10.81200 -9.37000 1.000 29.41000 67 ILE A C 1
ATOM 544 O O . ILE A 1 67 ? 22.14800 11.77700 -10.11700 1.000 27.08000 67 ILE A O 1
ATOM 549 N N . GLY A 1 68 ? 22.81900 9.65000 -9.83300 1.000 30.15000 68 GLY A N 1
ATOM 550 C CA . GLY A 1 68 ? 22.89800 9.42200 -11.26400 1.000 27.34000 68 GLY A CA 1
ATOM 551 C C . GLY A 1 68 ? 21.53900 9.48000 -11.93000 1.000 29.51000 68 GLY A C 1
ATOM 552 O O . GLY A 1 68 ? 21.41900 9.93900 -13.06900 1.000 32.53000 68 GLY A O 1
ATOM 553 N N . GLY A 1 69 ? 20.49700 9.02900 -11.22700 1.000 31.10000 69 GLY A N 1
ATOM 554 C CA . GLY A 1 69 ? 19.15000 9.15200 -11.75900 1.000 27.97000 69 GLY A CA 1
ATOM 555 C C . GLY A 1 69 ? 18.67600 10.59000 -11.80800 1.000 28.40000 69 GLY A C 1
ATOM 556 O O . GLY A 1 69 ? 18.02700 11.00500 -12.77200 1.000 28.44000 69 GLY A O 1
ATOM 557 N N . LEU A 1 70 ? 18.98500 11.37000 -10.76800 1.000 29.82000 70 LEU A N 1
ATOM 558 C CA . LEU A 1 70 ? 18.67900 12.79700 -10.80200 1.000 29.91000 70 LEU A CA 1
ATOM 559 C C . LEU A 1 70 ? 19.38500 13.48000 -11.96400 1.000 28.23000 70 LEU A C 1
ATOM 560 O O . LEU A 1 70 ? 18.78900 14.30700 -12.66400 1.000 29.99000 70 LEU A O 1
ATOM 565 N N . ASP A 1 71 ? 20.65500 13.13700 -12.19200 1.000 29.39000 71 ASP A N 1
ATOM 566 C CA . ASP A 1 71 ? 21.42900 13.79000 -13.24200 1.000 26.85000 71 ASP A CA 1
ATOM 567 C C . ASP A 1 71 ? 20.82100 13.54200 -14.61700 1.000 28.90000 71 ASP A C 1
ATOM 568 O O . ASP A 1 71 ? 20.66000 14.47400 -15.41400 1.000 28.54000 71 ASP A O 1
ATOM 573 N N . ARG A 1 72 ? 20.47700 12.28700 -14.91600 1.000 32.10000 72 ARG A N 1
ATOM 574 C CA . ARG A 1 72 ? 19.94800 11.97100 -16.23900 1.000 31.76000 72 ARG A CA 1
ATOM 575 C C . ARG A 1 72 ? 18.56300 12.57700 -16.44100 1.000 28.80000 72 ARG A C 1
ATOM 576 O O . ARG A 1 72 ? 18.23500 13.03500 -17.54200 1.000 32.53000 72 ARG A O 1
ATOM 584 N N . VAL A 1 73 ? 17.74500 12.60700 -15.38600 1.000 29.36000 73 VAL A N 1
ATOM 585 C CA . VAL A 1 73 ? 16.40900 13.18500 -15.49000 1.000 26.15000 73 VAL A CA 1
ATOM 586 C C . VAL A 1 73 ? 16.49700 14.69200 -15.69900 1.000 31.57000 73 VAL A C 1
ATOM 587 O O . VAL A 1 73 ? 15.80600 15.26000 -16.55300 1.000 27.58000 73 VAL A O 1
ATOM 591 N N . ILE A 1 74 ? 17.34900 15.36000 -14.91800 1.000 29.24000 74 ILE A N 1
ATOM 592 C CA . ILE A 1 74 ? 17.55100 16.79600 -15.09000 1.000 28.74000 74 ILE A CA 1
ATOM 593 C C . ILE A 1 74 ? 18.09100 17.09400 -16.48400 1.000 30.91000 74 ILE A C 1
ATOM 594 O O . ILE A 1 74 ? 17.69600 18.07800 -17.12200 1.000 32.66000 74 ILE A O 1
ATOM 599 N N . SER A 1 75 ? 18.98400 16.23800 -16.98800 1.000 28.69000 75 SER A N 1
ATOM 600 C CA . SER A 1 75 ? 19.55700 16.46500 -18.31100 1.000 36.73000 75 SER A CA 1
ATOM 601 C C . SER A 1 75 ? 18.50200 16.37800 -19.40500 1.000 38.04000 75 SER A C 1
ATOM 602 O O . SER A 1 75 ? 18.62800 17.04000 -20.44200 1.000 36.15000 75 SER A O 1
ATOM 605 N N . MET A 1 76 ? 17.46000 15.57500 -19.19700 1.000 33.99000 76 MET A N 1
ATOM 606 C CA . MET A 1 76 ? 16.37900 15.42600 -20.16200 1.000 30.41000 76 MET A CA 1
ATOM 607 C C . MET A 1 76 ? 15.23600 16.40900 -19.92900 1.000 36.10000 76 MET A C 1
ATOM 608 O O . MET A 1 76 ? 14.15200 16.22100 -20.49200 1.000 34.53000 76 MET A O 1
ATOM 613 N N . PHE A 1 77 ? 15.45500 17.45000 -19.11800 1.000 34.49000 77 PHE A N 1
ATOM 614 C CA . PHE A 1 77 ? 14.39800 18.42000 -18.84400 1.000 32.51000 77 PHE A CA 1
ATOM 615 C C . PHE A 1 77 ? 13.89700 19.09100 -20.11800 1.000 35.83000 77 PHE A C 1
ATOM 616 O O . PHE A 1 77 ? 12.73300 19.50300 -20.18300 1.000 34.08000 77 PHE A O 1
ATOM 624 N N . ASP A 1 78 ? 14.74700 19.20400 -21.13600 1.000 35.16000 78 ASP A N 1
ATOM 625 C CA . ASP A 1 78 ? 14.39500 19.90600 -22.36300 1.000 42.24000 78 ASP A CA 1
ATOM 626 C C . ASP A 1 78 ? 13.73100 19.01300 -23.40600 1.000 43.14000 78 ASP A C 1
ATOM 627 O O . ASP A 1 78 ? 13.32000 19.51900 -24.45500 1.000 44.78000 78 ASP A O 1
ATOM 632 N N . ASN A 1 79 ? 13.60800 17.71100 -23.15200 1.000 42.20000 79 ASN A N 1
ATOM 633 C CA . ASN A 1 79 ? 12.95800 16.78700 -24.08200 1.000 35.72000 79 ASN A CA 1
ATOM 634 C C . ASN A 1 79 ? 11.86100 16.04000 -23.32900 1.000 35.11000 79 ASN A C 1
ATOM 635 O O . ASN A 1 79 ? 12.14600 15.11400 -22.56400 1.000 31.89000 79 ASN A O 1
ATOM 640 N N . GLU A 1 80 ? 10.60800 16.43900 -23.56700 1.000 35.13000 80 GLU A N 1
ATOM 641 C CA . GLU A 1 80 ? 9.48000 15.85300 -22.84700 1.000 38.39000 80 GLU A CA 1
ATOM 642 C C . GLU A 1 80 ? 9.34700 14.36000 -23.12200 1.000 33.49000 80 GLU A C 1
ATOM 643 O O . GLU A 1 80 ? 9.09000 13.57500 -22.20200 1.000 29.10000 80 GLU A O 1
ATOM 649 N N . ASP A 1 81 ? 9.50800 13.95200 -24.38400 1.000 34.76000 81 ASP A N 1
ATOM 650 C CA . ASP A 1 81 ? 9.31500 12.55000 -24.74700 1.000 37.91000 81 ASP A CA 1
ATOM 651 C C . ASP A 1 81 ? 10.28000 11.64500 -23.99100 1.000 32.17000 81 ASP A C 1
ATOM 652 O O . ASP A 1 81 ? 9.87400 10.63100 -23.41100 1.000 32.67000 81 ASP A O 1
ATOM 657 N N . ALA A 1 82 ? 11.56800 11.99600 -23.98700 1.000 29.53000 82 ALA A N 1
ATOM 658 C CA . ALA A 1 82 ? 12.54500 11.18800 -23.26600 1.000 33.22000 82 ALA A CA 1
ATOM 659 C C . ALA A 1 82 ? 12.36200 11.31400 -21.75800 1.000 28.16000 82 ALA A C 1
ATOM 660 O O . ALA A 1 82 ? 12.48900 10.32400 -21.02800 1.000 27.05000 82 ALA A O 1
ATOM 662 N N . LEU A 1 83 ? 12.06000 12.52300 -21.27700 1.000 33.08000 83 LEU A N 1
ATOM 663 C CA . LEU A 1 83 ? 11.87700 12.73400 -19.84300 1.000 32.17000 83 LEU A CA 1
ATOM 664 C C . LEU A 1 83 ? 10.73500 11.88400 -19.30000 1.000 25.67000 83 LEU A C 1
ATOM 665 O O . LEU A 1 83 ? 10.89600 11.17300 -18.30200 1.000 27.49000 83 LEU A O 1
ATOM 670 N N . ASN A 1 84 ? 9.57100 11.94200 -19.94800 1.000 27.44000 84 ASN A N 1
ATOM 671 C CA . ASN A 1 84 ? 8.41400 11.20600 -19.44800 1.000 27.74000 84 ASN A CA 1
ATOM 672 C C . ASN A 1 84 ? 8.62300 9.70200 -19.55700 1.000 29.81000 84 ASN A C 1
ATOM 673 O O . ASN A 1 84 ? 8.16900 8.94600 -18.69100 1.000 29.65000 84 ASN A O 1
ATOM 678 N N . ALA A 1 85 ? 9.31200 9.24900 -20.60600 1.000 29.54000 85 ALA A N 1
ATOM 679 C CA . ALA A 1 85 ? 9.60600 7.82600 -20.72900 1.000 23.12000 85 ALA A CA 1
ATOM 680 C C . ALA A 1 85 ? 10.47000 7.34200 -19.57000 1.000 28.60000 85 ALA A C 1
ATOM 681 O O . ALA A 1 85 ? 10.21100 6.28000 -18.99300 1.000 26.91000 85 ALA A O 1
ATOM 683 N N . ASP A 1 86 ? 11.49200 8.11800 -19.20100 1.000 29.40000 86 ASP A N 1
ATOM 684 C CA . ASP A 1 86 ? 12.35700 7.71000 -18.09900 1.000 28.73000 86 ASP A CA 1
ATOM 685 C C . ASP A 1 86 ? 11.64300 7.84000 -16.75900 1.000 24.86000 86 ASP A C 1
ATOM 686 O O . ASP A 1 86 ? 11.84600 7.01500 -15.86100 1.000 27.17000 86 ASP A O 1
ATOM 691 N N . LEU A 1 87 ? 10.79600 8.86200 -16.60400 1.000 28.72000 87 LEU A N 1
ATOM 692 C CA . LEU A 1 87 ? 10.02700 8.99400 -15.36900 1.000 28.52000 87 LEU A CA 1
ATOM 693 C C . LEU A 1 87 ? 9.04500 7.83800 -15.20600 1.000 24.26000 87 LEU A C 1
ATOM 694 O O . LEU A 1 87 ? 8.85500 7.32900 -14.09500 1.000 23.16000 87 LEU A O 1
ATOM 699 N N . GLU A 1 88 ? 8.41300 7.40700 -16.30300 1.000 26.17000 88 GLU A N 1
ATOM 700 C CA . GLU A 1 88 ? 7.60400 6.19100 -16.26100 1.000 26.66000 88 GLU A CA 1
ATOM 701 C C . GLU A 1 88 ? 8.44600 4.98900 -15.85700 1.000 25.94000 88 GLU A C 1
ATOM 702 O O . GLU A 1 88 ? 7.98700 4.12100 -15.10400 1.000 29.20000 88 GLU A O 1
ATOM 708 N N . HIS A 1 89 ? 9.67900 4.91600 -16.36500 1.000 32.69000 89 HIS A N 1
ATOM 709 C CA . HIS A 1 89 ? 10.57200 3.81700 -16.01500 1.000 27.55000 89 HIS A CA 1
ATOM 710 C C . HIS A 1 89 ? 10.89000 3.82100 -14.52600 1.000 28.62000 89 HIS A C 1
ATOM 711 O O . HIS A 1 89 ? 10.90200 2.76600 -13.88100 1.000 27.07000 89 HIS A O 1
ATOM 718 N N . LEU A 1 90 ? 11.15100 5.00200 -13.96000 1.000 27.57000 90 LEU A N 1
ATOM 719 C CA . LEU A 1 90 ? 11.41300 5.09400 -12.52800 1.000 27.98000 90 LEU A CA 1
ATOM 720 C C . LEU A 1 90 ? 10.16500 4.76700 -11.71700 1.000 25.51000 90 LEU A C 1
ATOM 721 O O . LEU A 1 90 ? 10.25500 4.14100 -10.65400 1.000 24.71000 90 LEU A O 1
ATOM 726 N N . LYS A 1 91 ? 8.99100 5.17400 -12.20800 1.000 26.82000 91 LYS A N 1
ATOM 727 C CA . LYS A 1 91 ? 7.74700 4.87000 -11.50800 1.000 28.43000 91 LYS A CA 1
ATOM 728 C C . LYS A 1 91 ? 7.50800 3.36700 -11.43100 1.000 26.66000 91 LYS A C 1
ATOM 729 O O . LYS A 1 91 ? 7.10000 2.85000 -10.38500 1.000 29.38000 91 LYS A O 1
ATOM 735 N N . SER A 1 92 ? 7.76400 2.64800 -12.52800 1.000 28.50000 92 SER A N 1
ATOM 736 C CA . SER A 1 92 ? 7.56700 1.20200 -12.52300 1.000 28.75000 92 SER A CA 1
ATOM 737 C C . SER A 1 92 ? 8.52200 0.51000 -11.56100 1.000 29.16000 92 SER A C 1
ATOM 738 O O . SER A 1 92 ? 8.21200 -0.57100 -11.04800 1.000 34.62000 92 SER A O 1
ATOM 741 N N . GLN A 1 93 ? 9.68500 1.11100 -11.30500 1.000 28.95000 93 GLN A N 1
ATOM 742 C CA . GLN A 1 93 ? 10.62000 0.53300 -10.34800 1.000 30.36000 93 GLN A CA 1
ATOM 743 C C . GLN A 1 93 ? 10.23700 0.85100 -8.90800 1.000 26.79000 93 GLN A C 1
ATOM 744 O O . GLN A 1 93 ? 10.44600 0.01900 -8.02000 1.000 28.37000 93 GLN A O 1
ATOM 750 N N . HIS A 1 94 ? 9.67100 2.03200 -8.65500 1.000 27.27000 94 HIS A N 1
ATOM 751 C CA . HIS A 1 94 ? 9.35200 2.43100 -7.28900 1.000 30.59000 94 HIS A CA 1
ATOM 752 C C . HIS A 1 94 ? 7.96700 1.97600 -6.84000 1.000 25.64000 94 HIS A C 1
ATOM 753 O O . HIS A 1 94 ? 7.76200 1.75500 -5.64100 1.000 25.66000 94 HIS A O 1
ATOM 760 N N . ASP A 1 95 ? 7.02100 1.82100 -7.76800 1.000 25.67000 95 ASP A N 1
ATOM 761 C CA . ASP A 1 95 ? 5.65800 1.42300 -7.40900 1.000 31.66000 95 ASP A CA 1
ATOM 762 C C . ASP A 1 95 ? 5.58100 0.14300 -6.58200 1.000 32.65000 95 ASP A C 1
ATOM 763 O O . ASP A 1 95 ? 4.88200 0.14900 -5.55500 1.000 30.82000 95 ASP A O 1
ATOM 768 N N . PRO A 1 96 ? 6.24800 -0.96300 -6.93600 1.000 30.31000 96 PRO A N 1
ATOM 769 C CA . PRO A 1 96 ? 6.12700 -2.18000 -6.11500 1.000 30.67000 96 PRO A CA 1
ATOM 770 C C . PRO A 1 96 ? 6.68500 -2.03600 -4.71000 1.000 34.92000 96 PRO A C 1
ATOM 771 O O . PRO A 1 96 ? 6.44600 -2.91800 -3.87500 1.000 34.93000 96 PRO A O 1
ATOM 775 N N . ARG A 1 97 ? 7.48700 -1.02600 -4.51800 1.000 34.85000 97 ARG A N 1
ATOM 776 C CA A ARG A 1 97 ? 8.03000 -0.77800 -3.11400 0.500 33.61000 97 ARG A CA 1
ATOM 777 C CA B ARG A 1 97 ? 8.05300 -0.70800 -3.21900 0.500 33.68000 97 ARG A CA 1
ATOM 778 C C . ARG A 1 97 ? 7.09500 -0.07600 -2.04900 1.000 35.61000 97 ARG A C 1
ATOM 779 O O . ARG A 1 97 ? 7.34300 0.04500 -0.82100 1.000 38.00000 97 ARG A O 1
ATOM 794 N N . GLY A 1 98 ? 5.88100 0.24300 -2.51900 1.000 36.79000 98 GLY A N 1
ATOM 795 C CA . GLY A 1 98 ? 4.86600 0.78800 -1.63600 1.000 34.67000 98 GLY A CA 1
ATOM 796 C C . GLY A 1 98 ? 5.32100 1.94800 -0.77900 1.000 37.85000 98 GLY A C 1
ATOM 797 O O . GLY A 1 98 ? 5.10600 1.95300 0.43700 1.000 33.31000 98 GLY A O 1
ATOM 798 N N . LEU A 1 99 ? 5.94000 2.94200 -1.40300 1.000 36.33000 99 LEU A N 1
ATOM 799 C CA . LEU A 1 99 ? 6.55800 4.03800 -0.67400 1.000 37.44000 99 LEU A CA 1
ATOM 800 C C . LEU A 1 99 ? 5.53800 5.12200 -0.35100 1.000 35.30000 99 LEU A C 1
ATOM 801 O O . LEU A 1 99 ? 4.71900 5.49700 -1.19500 1.000 31.65000 99 LEU A O 1
ATOM 806 N N . ASP A 1 100 ? 5.59400 5.61500 0.88200 1.000 33.45000 100 ASP A N 1
ATOM 807 C CA . ASP A 1 100 ? 4.80100 6.77200 1.27200 1.000 34.08000 100 ASP A CA 1
ATOM 808 C C . ASP A 1 100 ? 5.30100 7.99400 0.51100 1.000 36.34000 100 ASP A C 1
ATOM 809 O O . ASP A 1 100 ? 6.48100 8.35000 0.60500 1.000 31.72000 100 ASP A O 1
ATOM 814 N N . ALA A 1 101 ? 4.40500 8.63400 -0.24500 1.000 34.12000 101 ALA A N 1
ATOM 815 C CA . ALA A 1 101 ? 4.79600 9.77200 -1.06900 1.000 41.03000 101 ALA A CA 1
ATOM 816 C C . ALA A 1 101 ? 5.35200 10.92700 -0.24600 1.000 37.17000 101 ALA A C 1
ATOM 817 O O . ALA A 1 101 ? 6.06200 11.77600 -0.79700 1.000 34.09000 101 ALA A O 1
ATOM 819 N N . LEU A 1 102 ? 5.05200 10.97800 1.05500 1.000 39.11000 102 LEU A N 1
ATOM 820 C CA . LEU A 1 102 ? 5.57500 12.05100 1.89500 1.000 39.34000 102 LEU A CA 1
ATOM 821 C C . LEU A 1 102 ? 7.09700 12.05100 1.93600 1.000 35.28000 102 LEU A C 1
ATOM 822 O O . LEU A 1 102 ? 7.71200 13.11100 2.09600 1.000 36.60000 102 LEU A O 1
ATOM 827 N N . ASN A 1 103 ? 7.72500 10.88100 1.79300 1.000 36.69000 103 ASN A N 1
ATOM 828 C CA . ASN A 1 103 ? 9.18200 10.82600 1.78500 1.000 34.91000 103 ASN A CA 1
ATOM 829 C C . ASN A 1 103 ? 9.77900 11.41600 0.51400 1.000 27.83000 103 ASN A C 1
ATOM 830 O O . ASN A 1 103 ? 10.95800 11.78200 0.51200 1.000 29.03000 103 ASN A O 1
ATOM 835 N N . PHE A 1 104 ? 9.00000 11.51000 -0.56600 1.000 29.33000 104 PHE A N 1
ATOM 836 C CA . PHE A 1 104 ? 9.47200 12.23700 -1.73900 1.000 29.69000 104 PHE A CA 1
ATOM 837 C C . PHE A 1 104 ? 9.43800 13.74300 -1.50400 1.000 26.48000 104 PHE A C 1
ATOM 838 O O . PHE A 1 104 ? 10.20600 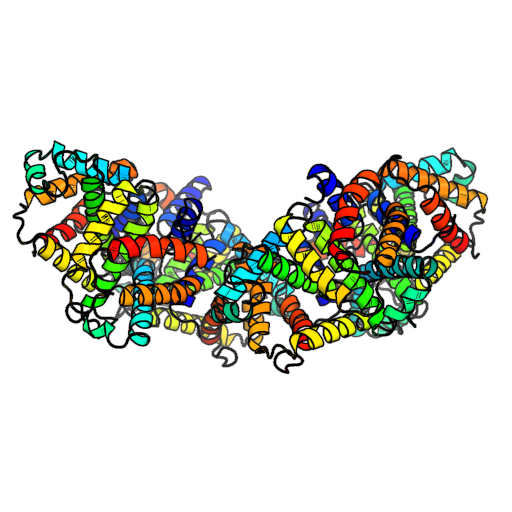14.48300 -2.12800 1.000 27.61000 104 PHE A O 1
ATOM 846 N N . VAL A 1 105 ? 8.56400 14.21200 -0.61000 1.000 32.96000 105 VAL A N 1
ATOM 847 C CA . VAL A 1 105 ? 8.63700 15.60100 -0.16400 1.000 33.06000 105 VAL A CA 1
ATOM 848 C C . VAL A 1 105 ? 9.90300 15.82600 0.65200 1.000 27.79000 105 VAL A C 1
ATOM 849 O O . VAL A 1 105 ? 10.60000 16.83300 0.47700 1.000 29.07000 105 VAL A O 1
ATOM 853 N N . VAL A 1 106 ? 10.22100 14.89100 1.55100 1.000 30.92000 106 VAL A N 1
ATOM 854 C CA . VAL A 1 106 ? 11.44900 14.98500 2.34000 1.000 30.62000 106 VAL A CA 1
ATOM 855 C C . VAL A 1 106 ? 12.66600 15.00300 1.42400 1.000 31.57000 106 VAL A C 1
ATOM 856 O O . VAL A 1 106 ? 13.58600 15.81000 1.60000 1.000 30.02000 106 VAL A O 1
ATOM 860 N N . PHE A 1 107 ? 12.68500 14.10500 0.43500 1.000 28.24000 107 PHE A N 1
ATOM 861 C CA . PHE A 1 107 ? 13.77900 14.05600 -0.53200 1.000 30.69000 107 PHE A CA 1
ATOM 862 C C . PHE A 1 107 ? 14.01700 15.42400 -1.16100 1.000 26.24000 107 PHE A C 1
ATOM 863 O O . PHE A 1 107 ? 15.15300 15.90500 -1.22100 1.000 23.23000 107 PHE A O 1
ATOM 871 N N . GLY A 1 108 ? 12.94600 16.06400 -1.63600 1.000 33.24000 108 GLY A N 1
ATOM 872 C CA . GLY A 1 108 ? 13.09700 17.34500 -2.30700 1.000 26.60000 108 GLY A CA 1
ATOM 873 C C . GLY A 1 108 ? 13.68300 18.41800 -1.41000 1.000 27.39000 108 GLY A C 1
ATOM 874 O O . GLY A 1 108 ? 14.54600 19.19000 -1.83400 1.000 24.28000 108 GLY A O 1
ATOM 875 N N . LYS A 1 109 ? 13.22800 18.48100 -0.15700 1.000 23.95000 109 LYS A N 1
ATOM 876 C CA . LYS A 1 109 ? 13.75900 19.48200 0.76200 1.000 30.54000 109 LYS A CA 1
ATOM 877 C C . LYS A 1 109 ? 15.22000 19.20700 1.09500 1.000 26.84000 109 LYS A C 1
ATOM 878 O O . LYS A 1 109 ? 16.01300 20.14300 1.24700 1.000 26.22000 109 LYS A O 1
ATOM 884 N N . ALA A 1 110 ? 15.60000 17.93100 1.19800 1.000 28.39000 110 ALA A N 1
ATOM 885 C CA . ALA A 1 110 ? 17.00800 17.60500 1.38500 1.000 28.74000 110 ALA A CA 1
ATOM 886 C C . ALA A 1 110 ? 17.82100 17.91300 0.13400 1.000 27.23000 110 ALA A C 1
ATOM 887 O O . ALA A 1 110 ? 18.98800 18.30900 0.23600 1.000 25.49000 110 ALA A O 1
ATOM 889 N N . LEU A 1 111 ? 17.22300 17.74300 -1.04800 1.000 25.71000 111 LEU A N 1
ATOM 890 C CA . LEU A 1 111 ? 17.90100 18.10300 -2.29000 1.000 24.79000 111 LEU A CA 1
ATOM 891 C C . LEU A 1 111 ? 18.11400 19.61100 -2.37900 1.000 26.87000 111 LEU A C 1
ATOM 892 O O . LEU A 1 111 ? 19.20000 20.07400 -2.74600 1.000 23.31000 111 LEU A O 1
ATOM 897 N N . PHE A 1 112 ? 17.08200 20.39200 -2.04800 1.000 26.52000 112 PHE A N 1
ATOM 898 C CA . PHE A 1 112 ? 17.20700 21.84600 -2.08700 1.000 26.10000 112 PHE A CA 1
ATOM 899 C C . PHE A 1 112 ? 18.29400 22.32500 -1.13000 1.000 29.52000 112 PHE A C 1
ATOM 900 O O . PHE A 1 112 ? 19.13400 23.15800 -1.49100 1.000 22.71000 112 PHE A O 1
ATOM 908 N N . ALA A 1 113 ? 18.29300 21.80300 0.09900 1.000 22.88000 113 ALA A N 1
ATOM 909 C CA . ALA A 1 113 ? 19.29700 22.20800 1.07900 1.000 26.45000 113 ALA A CA 1
ATOM 910 C C . ALA A 1 113 ? 20.70100 21.84000 0.61900 1.000 28.34000 113 ALA A C 1
ATOM 911 O O . ALA A 1 113 ? 21.65900 22.58300 0.86500 1.000 25.50000 113 ALA A O 1
ATOM 913 N N . THR A 1 114 ? 20.84300 20.70000 -0.05800 1.000 27.24000 114 THR A N 1
ATOM 914 C CA . THR A 1 114 ? 22.16500 20.25700 -0.48300 1.000 27.17000 114 THR A CA 1
ATOM 915 C C . THR A 1 114 ? 22.64800 21.02500 -1.71000 1.000 25.79000 114 THR A C 1
ATOM 916 O O . THR A 1 114 ? 23.80500 21.45700 -1.75400 1.000 31.03000 114 THR A O 1
ATOM 920 N N . VAL A 1 115 ? 21.78400 21.20800 -2.71000 1.000 24.85000 115 VAL A N 1
ATOM 921 C CA . VAL A 1 115 ? 22.17000 21.98800 -3.88400 1.000 26.40000 115 VAL A CA 1
ATOM 922 C C . VAL A 1 115 ? 22.40100 23.44400 -3.49900 1.000 29.12000 115 VAL A C 1
ATOM 923 O O . VAL A 1 115 ? 23.41300 24.05000 -3.87300 1.000 29.19000 115 VAL A O 1
ATOM 927 N N . GLY A 1 116 ? 21.46800 24.02600 -2.74200 1.000 27.78000 116 GLY A N 1
ATOM 928 C CA . GLY A 1 116 ? 21.60900 25.42000 -2.35100 1.000 30.72000 116 GLY A CA 1
ATOM 929 C C . GLY A 1 116 ? 22.81800 25.66600 -1.47100 1.000 26.12000 116 GLY A C 1
ATOM 930 O O . GLY A 1 116 ? 23.50500 26.68100 -1.61300 1.000 25.80000 116 GLY A O 1
ATOM 931 N N . GLY A 1 117 ? 23.09500 24.74200 -0.54900 1.000 27.72000 117 GLY A N 1
ATOM 932 C CA . GLY A 1 117 ? 24.27000 24.87900 0.29200 1.000 28.20000 117 GLY A CA 1
ATOM 933 C C . GLY A 1 117 ? 25.56800 24.77000 -0.47800 1.000 28.28000 117 GLY A C 1
ATOM 934 O O . GLY A 1 117 ? 26.56900 25.38900 -0.10400 1.000 34.01000 117 GLY A O 1
ATOM 935 N N . GLN A 1 118 ? 25.57300 23.99400 -1.56400 1.000 30.34000 118 GLN A N 1
ATOM 936 C CA . GLN A 1 118 ? 26.77300 23.85300 -2.38300 1.000 33.49000 118 GLN A CA 1
ATOM 937 C C . GLN A 1 118 ? 26.89000 24.97800 -3.40600 1.000 27.75000 118 GLN A C 1
ATOM 938 O O . GLN A 1 118 ? 27.99600 25.45500 -3.68300 1.000 29.46000 118 GLN A O 1
ATOM 944 N N . PHE A 1 119 ? 25.76200 25.42000 -3.96800 1.000 32.14000 119 PHE A N 1
ATOM 945 C CA . PHE A 1 119 ? 25.79000 26.39200 -5.05900 1.000 27.30000 119 PHE A CA 1
ATOM 946 C C . PHE A 1 119 ? 25.94900 27.82600 -4.56500 1.000 29.62000 119 PHE A C 1
ATOM 947 O O . PHE A 1 119 ? 26.58200 28.64100 -5.24600 1.000 31.36000 119 PHE A O 1
ATOM 955 N N . GLY A 1 120 ? 25.38100 28.16000 -3.41600 1.000 29.72000 120 GLY A N 1
ATOM 956 C CA . GLY A 1 120 ? 25.51900 29.48500 -2.84700 1.000 29.03000 120 GLY A CA 1
ATOM 957 C C . GLY A 1 120 ? 24.20200 30.24400 -2.81900 1.000 31.60000 120 GLY A C 1
ATOM 958 O O . GLY A 1 120 ? 23.11700 29.68900 -3.01300 1.000 26.76000 120 GLY A O 1
ATOM 959 N N . VAL A 1 121 ? 24.32200 31.55500 -2.58600 1.000 28.86000 121 VAL A N 1
ATOM 960 C CA . VAL A 1 121 ? 23.15400 32.39300 -2.33000 1.000 29.16000 121 VAL A CA 1
ATOM 961 C C . VAL A 1 121 ? 22.30800 32.62300 -3.57600 1.000 32.40000 121 VAL A C 1
ATOM 962 O O . VAL A 1 121 ? 21.13700 33.00100 -3.45700 1.000 30.31000 121 VAL A O 1
ATOM 966 N N . CYS A 1 122 ? 22.85900 32.41700 -4.76900 1.000 26.80000 122 CYS A N 1
ATOM 967 C CA . CYS A 1 122 ? 22.09000 32.60000 -5.99400 1.000 29.19000 122 CYS A CA 1
ATOM 968 C C . CYS A 1 122 ? 21.25300 31.37700 -6.34800 1.000 30.48000 122 CYS A C 1
ATOM 969 O O . CYS A 1 122 ? 20.70500 31.31000 -7.45500 1.000 28.41000 122 CYS A O 1
ATOM 972 N N . PHE A 1 123 ? 21.15800 30.41900 -5.43000 1.000 28.00000 123 PHE A N 1
ATOM 973 C CA . PHE A 1 123 ? 20.28200 29.26800 -5.59600 1.000 25.56000 123 PHE A CA 1
ATOM 974 C C . PHE A 1 123 ? 18.84400 29.73200 -5.79800 1.000 30.17000 123 PHE A C 1
ATOM 975 O O . PHE A 1 123 ? 18.34300 30.58200 -5.05700 1.000 30.98000 123 PHE A O 1
ATOM 983 N N . ASP A 1 124 ? 18.18900 29.18900 -6.82300 1.000 26.49000 124 ASP A N 1
ATOM 984 C CA . ASP A 1 124 ? 16.83300 29.59600 -7.19600 1.000 24.31000 124 ASP A CA 1
ATOM 985 C C . ASP A 1 124 ? 15.86400 28.57400 -6.61000 1.000 29.08000 124 ASP A C 1
ATOM 986 O O . ASP A 1 124 ? 15.46200 27.61800 -7.27400 1.000 27.40000 124 ASP A O 1
ATOM 991 N N . LEU A 1 125 ? 15.48700 28.78800 -5.35100 1.000 28.24000 125 LEU A N 1
ATOM 992 C CA . LEU A 1 125 ? 14.59000 27.85200 -4.67800 1.000 25.98000 125 LEU A CA 1
ATOM 993 C C . LEU A 1 125 ? 13.22300 27.72700 -5.34700 1.000 28.63000 125 LEU A C 1
ATOM 994 O O . LEU A 1 125 ? 12.74800 26.58600 -5.49200 1.000 29.13000 125 LEU A O 1
ATOM 999 N N . PRO A 1 126 ? 12.54100 28.80600 -5.76300 1.000 30.33000 126 PRO A N 1
ATOM 1000 C CA . PRO A 1 126 ? 11.24900 28.61200 -6.44700 1.000 31.67000 126 PRO A CA 1
ATOM 1001 C C . PRO A 1 126 ? 11.35000 27.77500 -7.71100 1.000 32.41000 126 PRO A C 1
ATOM 1002 O O . PRO A 1 126 ? 10.45100 26.97100 -7.98900 1.000 29.21000 126 PRO A O 1
ATOM 1006 N N . ALA A 1 127 ? 12.42400 27.93700 -8.48700 1.000 31.85000 127 ALA A N 1
ATOM 1007 C CA . ALA A 1 127 ? 12.59700 27.11400 -9.68000 1.000 29.96000 127 ALA A CA 1
ATOM 1008 C C . ALA A 1 127 ? 12.82700 25.65200 -9.31300 1.000 29.16000 127 ALA A C 1
ATOM 1009 O O . ALA A 1 127 ? 12.32900 24.74900 -9.99600 1.000 31.65000 127 ALA A O 1
ATOM 1011 N N . TRP A 1 128 ? 13.57000 25.39900 -8.23300 1.000 29.19000 128 TRP A N 1
ATOM 1012 C CA . TRP A 1 128 ? 13.84900 24.02100 -7.83800 1.000 27.71000 128 TRP A CA 1
ATOM 1013 C C . TRP A 1 128 ? 12.61700 23.35000 -7.24200 1.000 28.65000 128 TRP A C 1
ATOM 1014 O O . TRP A 1 128 ? 12.38000 22.16100 -7.47900 1.000 23.02000 128 TRP A O 1
ATOM 1025 N N . GLU A 1 129 ? 11.82200 24.09300 -6.46700 1.000 26.59000 129 GLU A N 1
ATOM 1026 C CA . GLU A 1 129 ? 10.57600 23.53600 -5.94900 1.000 29.91000 129 GLU A CA 1
ATOM 1027 C C . GLU A 1 129 ? 9.61900 23.17900 -7.08100 1.000 28.01000 129 GLU A C 1
ATOM 1028 O O . GLU A 1 129 ? 8.97600 22.12400 -7.05200 1.000 32.40000 129 GLU A O 1
ATOM 1034 N N . SER A 1 130 ? 9.51900 24.04400 -8.09300 1.000 25.95000 130 SER A N 1
ATOM 1035 C CA . SER A 1 130 ? 8.59300 23.80100 -9.19500 1.000 29.46000 130 SER A CA 1
ATOM 1036 C C . SER A 1 130 ? 9.03400 22.61300 -10.03900 1.000 30.71000 130 SER A C 1
ATOM 1037 O O . SER A 1 130 ? 8.21700 21.75700 -10.40000 1.000 28.71000 130 SER A O 1
ATOM 1040 N N . CYS A 1 131 ? 10.32500 22.54400 -10.36900 1.000 27.60000 131 CYS A N 1
ATOM 1041 C CA . CYS A 1 131 ? 10.79200 21.49700 -11.26900 1.000 28.62000 131 CYS A CA 1
ATOM 1042 C C . CYS A 1 131 ? 10.98600 20.16300 -10.55900 1.000 30.86000 131 CYS A C 1
ATOM 1043 O O . CYS A 1 131 ? 10.88200 19.11100 -11.20200 1.000 29.20000 131 CYS A O 1
ATOM 1046 N N . TYR A 1 132 ? 11.24900 20.16800 -9.24800 1.000 26.31000 132 TYR A N 1
ATOM 1047 C CA . TYR A 1 132 ? 11.26900 18.89600 -8.53200 1.000 26.44000 132 TYR A CA 1
ATOM 1048 C C . TYR A 1 132 ? 9.87800 18.27900 -8.46300 1.000 29.29000 132 TYR A C 1
ATOM 1049 O O . TYR A 1 132 ? 9.74800 17.04900 -8.49100 1.000 27.12000 132 TYR A O 1
ATOM 1058 N N . LYS A 1 133 ? 8.83600 19.11100 -8.36600 1.000 26.90000 133 LYS A N 1
ATOM 1059 C CA . LYS A 1 133 ? 7.46800 18.60000 -8.41500 1.000 33.01000 133 LYS A CA 1
ATOM 1060 C C . LYS A 1 133 ? 7.22900 17.78600 -9.67800 1.000 28.00000 133 LYS A C 1
ATOM 1061 O O . LYS A 1 133 ? 6.55400 16.75100 -9.64100 1.000 29.53000 133 LYS A O 1
ATOM 1067 N N . VAL A 1 134 ? 7.76700 18.24600 -10.81000 1.000 28.88000 134 VAL A N 1
ATOM 1068 C CA . VAL A 1 134 ? 7.61800 17.50900 -12.06100 1.000 30.40000 134 VAL A CA 1
ATOM 1069 C C . VAL A 1 134 ? 8.25100 16.12900 -11.94300 1.000 31.85000 134 VAL A C 1
ATOM 1070 O O . VAL A 1 134 ? 7.70900 15.13400 -12.44300 1.000 26.91000 134 VAL A O 1
ATOM 1074 N N . ILE A 1 135 ? 9.39700 16.04400 -11.26500 1.000 24.95000 135 ILE A N 1
ATOM 1075 C CA . ILE A 1 135 ? 10.09000 14.76700 -11.11900 1.000 28.09000 135 ILE A CA 1
ATOM 1076 C C . ILE A 1 135 ? 9.31500 13.83700 -10.19400 1.000 26.14000 135 ILE A C 1
ATOM 1077 O O . ILE A 1 135 ? 9.04000 12.68100 -10.53800 1.000 27.34000 135 ILE A O 1
ATOM 1082 N N . ALA A 1 136 ? 8.96000 14.32200 -9.00100 1.000 23.73000 136 ALA A N 1
ATOM 1083 C CA . ALA A 1 136 ? 8.26500 13.47700 -8.03600 1.000 24.76000 136 ALA A CA 1
ATOM 1084 C C . ALA A 1 136 ? 6.88600 13.06600 -8.53700 1.000 28.10000 136 ALA A C 1
ATOM 1085 O O . ALA A 1 136 ? 6.41100 11.97000 -8.21500 1.000 26.66000 136 ALA A O 1
ATOM 1087 N N . MET A 1 137 ? 6.22800 13.92600 -9.31900 1.000 24.63000 137 MET A N 1
ATOM 1088 C CA . MET A 1 137 ? 4.95000 13.54900 -9.91500 1.000 32.78000 137 MET A CA 1
ATOM 1089 C C . MET A 1 137 ? 5.12600 12.41500 -10.91600 1.000 29.47000 137 MET A C 1
ATOM 1090 O O . MET A 1 137 ? 4.29800 11.49900 -10.97800 1.000 33.63000 137 MET A O 1
ATOM 1095 N N . GLY A 1 138 ? 6.19900 12.45500 -11.70700 1.000 27.54000 138 GLY A N 1
ATOM 1096 C CA . GLY A 1 138 ? 6.42400 11.39800 -12.67800 1.000 25.93000 138 GLY A CA 1
ATOM 1097 C C . GLY A 1 138 ? 6.76100 10.06800 -12.03100 1.000 26.98000 138 GLY A C 1
ATOM 1098 O O . GLY A 1 138 ? 6.37100 9.00900 -12.53000 1.000 27.41000 138 GLY A O 1
ATOM 1099 N N . ILE A 1 139 ? 7.48100 10.10200 -10.90900 1.000 25.96000 139 ILE A N 1
ATOM 1100 C CA . ILE A 1 139 ? 7.89800 8.86000 -10.26600 1.000 28.96000 139 ILE A CA 1
ATOM 1101 C C . ILE A 1 139 ? 6.78100 8.27500 -9.40100 1.000 30.64000 139 ILE A C 1
ATOM 1102 O O . ILE A 1 139 ? 6.64100 7.05000 -9.31200 1.000 31.42000 139 ILE A O 1
ATOM 1107 N N . THR A 1 140 ? 5.96900 9.11700 -8.76200 1.000 30.56000 140 THR A N 1
ATOM 1108 C CA . THR A 1 140 ? 4.94000 8.63400 -7.84700 1.000 31.42000 140 THR A CA 1
ATOM 1109 C C . THR A 1 140 ? 3.52500 8.73700 -8.39300 1.000 36.43000 140 THR A C 1
ATOM 1110 O O . THR A 1 140 ? 2.68500 7.90500 -8.04700 1.000 33.96000 140 THR A O 1
ATOM 1114 N N . GLY A 1 141 ? 3.23700 9.73100 -9.23000 1.000 40.10000 141 GLY A N 1
ATOM 1115 C CA . GLY A 1 141 ? 1.87100 9.96000 -9.66100 1.000 38.31000 141 GLY A CA 1
ATOM 1116 C C . GLY A 1 141 ? 0.94500 10.52200 -8.60400 1.000 30.62000 141 GLY A C 1
ATOM 1117 O O . GLY A 1 141 ? -0.25900 10.63000 -8.85400 1.000 41.86000 141 GLY A O 1
ATOM 1118 N N . ASN A 1 142 ? 1.47800 10.88600 -7.44400 1.000 29.17000 142 ASN A N 1
ATOM 1119 C CA . ASN A 1 142 ? 0.66400 11.35800 -6.33500 1.000 41.41000 142 ASN A CA 1
ATOM 1120 C C . ASN A 1 142 ? 0.26200 12.81100 -6.54900 1.000 48.84000 142 ASN A C 1
ATOM 1121 O O . ASN A 1 142 ? 1.09400 13.65400 -6.92700 1.000 37.50000 142 ASN A O 1
ATOM 1126 N N . ASP A 1 143 ? -1.01800 13.11200 -6.30900 1.000 44.84000 143 ASP A N 1
ATOM 1127 C CA A ASP A 1 143 ? -1.55000 14.45800 -6.50100 0.500 51.85000 143 ASP A CA 1
ATOM 1128 C CA B ASP A 1 143 ? -1.49000 14.47900 -6.54800 0.500 51.83000 143 ASP A CA 1
ATOM 1129 C C . ASP A 1 143 ? -0.93000 15.48700 -5.56300 1.000 48.07000 143 ASP A C 1
ATOM 1130 O O . ASP A 1 143 ? -1.20300 16.68700 -5.71200 1.000 49.63000 143 ASP A O 1
ATOM 1139 N N . MET A 1 144 ? -0.16100 15.04200 -4.57800 1.000 45.90000 144 MET A N 1
ATOM 1140 C CA . MET A 1 144 ? 0.55400 15.93300 -3.68600 1.000 43.09000 144 MET A CA 1
ATOM 1141 C C . MET A 1 144 ? 1.60700 16.75500 -4.42900 1.000 47.28000 144 MET A C 1
ATOM 1142 O O . MET A 1 144 ? 2.06000 17.77600 -3.90800 1.000 44.82000 144 MET A O 1
ATOM 1147 N N . PHE A 1 145 ? 1.96400 16.35800 -5.64900 1.000 44.65000 145 PHE A N 1
ATOM 1148 C CA . PHE A 1 145 ? 3.02300 17.00500 -6.41900 1.000 43.43000 145 PHE A CA 1
ATOM 1149 C C . PHE A 1 145 ? 2.47800 17.73100 -7.64900 1.000 48.62000 145 PHE A C 1
ATOM 1150 O O . PHE A 1 145 ? 3.10700 17.75500 -8.70900 1.000 44.80000 145 PHE A O 1
ATOM 1158 N N . SER A 1 146 ? 1.30200 18.33800 -7.51600 1.000 53.82000 146 SER A N 1
ATOM 1159 C CA . SER A 1 146 ? 0.70700 19.10000 -8.61100 1.000 57.43000 146 SER A CA 1
ATOM 1160 C C . SER A 1 146 ? 0.96300 20.59600 -8.45000 1.000 60.42000 146 SER A C 1
ATOM 1161 O O . SER A 1 146 ? 1.30100 21.07300 -7.36700 1.000 63.92000 146 SER A O 1
ATOM 1165 N N . SER B 2 1 ? 36.62600 12.51300 -45.83700 1.000 57.67000 1 SER B N 1
ATOM 1166 C CA . SER B 2 1 ? 35.89000 12.31700 -44.59300 1.000 48.97000 1 SER B CA 1
ATOM 1167 C C . SER B 2 1 ? 34.54000 13.02000 -44.64600 1.000 48.80000 1 SER B C 1
ATOM 1168 O O . SER B 2 1 ? 34.33100 13.92100 -45.45900 1.000 51.31000 1 SER B O 1
ATOM 1171 N N . GLU B 2 2 ? 33.62600 12.60600 -43.77300 1.000 46.32000 2 GLU B N 1
ATOM 1172 C CA . GLU B 2 2 ? 32.28100 13.15600 -43.72900 1.000 46.70000 2 GLU B CA 1
ATOM 1173 C C . GLU B 2 2 ? 32.04500 13.86800 -42.40400 1.000 37.42000 2 GLU B C 1
ATOM 1174 O O . GLU B 2 2 ? 32.64400 13.52800 -41.37900 1.000 38.27000 2 GLU B O 1
ATOM 1180 N N . CYS B 2 3 ? 31.16200 14.86600 -42.43900 1.000 40.11000 3 CYS B N 1
ATOM 1181 C CA . CYS B 2 3 ? 30.78500 15.61800 -41.24300 1.000 37.66000 3 CYS B CA 1
ATOM 1182 C C . CYS B 2 3 ? 29.58800 14.92000 -40.60200 1.000 35.84000 3 CYS B C 1
ATOM 1183 O O . CYS B 2 3 ? 28.43900 15.35800 -40.69700 1.000 35.74000 3 CYS B O 1
ATOM 1186 N N . GLY B 2 4 ? 29.87500 13.79700 -39.94300 1.000 37.72000 4 GLY B N 1
ATOM 1187 C CA . GLY B 2 4 ? 28.85100 13.03200 -39.27400 1.000 40.05000 4 GLY B CA 1
ATOM 1188 C C . GLY B 2 4 ? 28.53400 13.58300 -37.90100 1.000 38.40000 4 GLY B C 1
ATOM 1189 O O . GLY B 2 4 ? 29.07600 14.60400 -37.45800 1.000 34.74000 4 GLY B O 1
ATOM 1190 N N . PRO B 2 5 ? 27.62800 12.89300 -37.20100 1.000 40.73000 5 PRO B N 1
ATOM 1191 C CA . PRO B 2 5 ? 27.22600 13.36900 -35.86500 1.000 41.71000 5 PRO B CA 1
ATOM 1192 C C . PRO B 2 5 ? 28.37900 13.46700 -34.88000 1.000 40.50000 5 PRO B C 1
ATOM 1193 O O . PRO B 2 5 ? 28.44500 14.43100 -34.10800 1.000 39.89000 5 PRO B O 1
ATOM 1197 N N . LEU B 2 6 ? 29.29400 12.49400 -34.88400 1.000 37.04000 6 LEU B N 1
ATOM 1198 C CA . LEU B 2 6 ? 30.43300 12.55400 -33.97300 1.000 36.08000 6 LEU B CA 1
ATOM 1199 C C . LEU B 2 6 ? 31.37000 13.70000 -34.33300 1.000 36.97000 6 LEU B C 1
ATOM 1200 O O . LEU B 2 6 ? 31.88800 14.38800 -33.44500 1.000 35.62000 6 LEU B O 1
ATOM 1205 N N . GLN B 2 7 ? 31.60400 13.91800 -35.63000 1.000 33.29000 7 GLN B N 1
ATOM 1206 C CA . GLN B 2 7 ? 32.47000 15.01600 -36.04900 1.000 33.06000 7 GLN B CA 1
ATOM 1207 C C . GLN B 2 7 ? 31.87000 16.36400 -35.67600 1.000 33.65000 7 GLN B C 1
ATOM 1208 O O . GLN B 2 7 ? 32.59900 17.29300 -35.31000 1.000 36.53000 7 GLN B O 1
ATOM 1214 N N . ARG B 2 8 ? 30.54400 16.48800 -35.76100 1.000 33.60000 8 ARG B N 1
ATOM 1215 C CA . ARG B 2 8 ? 29.89400 17.74200 -35.39600 1.000 29.63000 8 ARG B CA 1
ATOM 1216 C C . ARG B 2 8 ? 30.06600 18.04100 -33.91200 1.000 33.35000 8 ARG B C 1
ATOM 1217 O O . ARG B 2 8 ? 30.31400 19.19100 -33.53100 1.000 29.49000 8 ARG B O 1
ATOM 1225 N N . LEU B 2 9 ? 29.95800 17.01700 -33.06000 1.000 31.59000 9 LEU B N 1
ATOM 1226 C CA . LEU B 2 9 ? 30.18400 17.21600 -31.63100 1.000 40.18000 9 LEU B CA 1
ATOM 1227 C C . LEU B 2 9 ? 31.61800 17.64700 -31.35400 1.000 33.86000 9 LEU B C 1
ATOM 1228 O O . LEU B 2 9 ? 31.86000 18.54100 -30.53400 1.000 32.53000 9 LEU B O 1
ATOM 1233 N N . LYS B 2 10 ? 32.58400 17.01900 -32.02600 1.000 30.16000 10 LYS B N 1
ATOM 1234 C CA . LYS B 2 10 ? 33.98600 17.36300 -31.81300 1.000 33.09000 10 LYS B CA 1
ATOM 1235 C C . LYS B 2 10 ? 34.28100 18.78500 -32.26900 1.000 30.07000 10 LYS B C 1
ATOM 1236 O O . LYS B 2 10 ? 34.95500 19.54700 -31.56500 1.000 29.21000 10 LYS B O 1
ATOM 1242 N N . VAL B 2 11 ? 33.79500 19.15500 -33.45700 1.000 29.70000 11 VAL B N 1
ATOM 1243 C CA . VAL B 2 11 ? 34.00600 20.50600 -33.96500 1.000 29.89000 11 VAL B CA 1
ATOM 1244 C C . VAL B 2 11 ? 33.35300 21.53300 -33.05100 1.000 30.77000 11 VAL B C 1
ATOM 1245 O O . VAL B 2 11 ? 33.88900 22.63100 -32.85900 1.000 30.71000 11 VAL B O 1
ATOM 1249 N N . LYS B 2 12 ? 32.20800 21.19200 -32.45600 1.000 31.75000 12 LYS B N 1
ATOM 1250 C CA . LYS B 2 12 ? 31.54500 22.10300 -31.52700 1.000 32.75000 12 LYS B CA 1
ATOM 1251 C C . LYS B 2 12 ? 32.42000 22.38900 -30.31300 1.000 31.70000 12 LYS B C 1
ATOM 1252 O O . LYS B 2 12 ? 32.62700 23.54900 -29.94000 1.000 33.58000 12 LYS B O 1
ATOM 1258 N N . ARG B 2 13 ? 32.94000 21.33600 -29.67800 1.000 26.01000 13 ARG B N 1
ATOM 1259 C CA . ARG B 2 13 ? 33.73900 21.52200 -28.47100 1.000 34.13000 13 ARG B CA 1
ATOM 1260 C C . ARG B 2 13 ? 35.05500 22.22500 -28.77900 1.000 31.05000 13 ARG B C 1
ATOM 1261 O O . ARG B 2 13 ? 35.46900 23.12700 -28.04000 1.000 31.37000 13 ARG B O 1
ATOM 1269 N N . GLN B 2 14 ? 35.72400 21.83600 -29.86700 1.000 28.37000 14 GLN B N 1
ATOM 1270 C CA . GLN B 2 14 ? 36.98700 22.48000 -30.21600 1.000 30.42000 14 GLN B CA 1
ATOM 1271 C C . GLN B 2 14 ? 36.77700 23.93600 -30.61700 1.000 33.36000 14 GLN B C 1
ATOM 1272 O O . GLN B 2 14 ? 37.61200 24.79500 -30.30700 1.000 31.34000 14 GLN B O 1
ATOM 1278 N N . TRP B 2 15 ? 35.66900 24.23800 -31.30200 1.000 29.56000 15 TRP B N 1
ATOM 1279 C CA . TRP B 2 15 ? 35.36900 25.62900 -31.63100 1.000 29.51000 15 TRP B CA 1
ATOM 1280 C C . TRP B 2 15 ? 35.11300 26.44400 -30.37000 1.000 30.16000 15 TRP B C 1
ATOM 1281 O O . TRP B 2 15 ? 35.62700 27.55800 -30.22300 1.000 25.55000 15 TRP B O 1
ATOM 1292 N N . ALA B 2 16 ? 34.31000 25.90100 -29.45000 1.000 29.34000 16 ALA B N 1
ATOM 1293 C CA . ALA B 2 16 ? 34.03300 26.60200 -28.20000 1.000 33.36000 16 ALA B CA 1
ATOM 1294 C C . ALA B 2 16 ? 35.31800 26.90400 -27.44000 1.000 34.28000 16 ALA B C 1
ATOM 1295 O O . ALA B 2 16 ? 35.44700 27.96600 -26.81900 1.000 36.25000 16 ALA B O 1
ATOM 1297 N N . GLU B 2 17 ? 36.28200 25.98500 -27.48300 1.000 31.28000 17 GLU B N 1
ATOM 1298 C CA . GLU B 2 17 ? 37.56700 26.23200 -26.83900 1.000 35.16000 17 GLU B CA 1
ATOM 1299 C C . GLU B 2 17 ? 38.33100 27.34400 -27.55000 1.000 34.06000 17 GLU B C 1
ATOM 1300 O O . GLU B 2 17 ? 38.84600 28.26600 -26.90700 1.000 34.58000 17 GLU B O 1
ATOM 1306 N N . ALA B 2 18 ? 38.40100 27.28200 -28.88300 1.000 34.18000 18 ALA B N 1
ATOM 1307 C CA . ALA B 2 18 ? 39.16800 28.27500 -29.63200 1.000 34.68000 18 ALA B CA 1
ATOM 1308 C C . ALA B 2 18 ? 38.46800 29.62900 -29.64900 1.000 36.81000 18 ALA B C 1
ATOM 1309 O O . ALA B 2 18 ? 39.11500 30.66900 -29.47600 1.000 37.42000 18 ALA B O 1
ATOM 1311 N N . TYR B 2 19 ? 37.15100 29.63800 -29.86400 1.000 34.18000 19 TYR B N 1
ATOM 1312 C CA . TYR B 2 19 ? 36.41300 30.89600 -29.92400 1.000 35.81000 19 TYR B CA 1
ATOM 1313 C C . TYR B 2 19 ? 36.33700 31.55700 -28.55300 1.000 36.53000 19 TYR B C 1
ATOM 1314 O O . TYR B 2 19 ? 36.47600 32.78000 -28.43900 1.000 40.18000 19 TYR B O 1
ATOM 1323 N N . GLY B 2 20 ? 36.11700 30.76800 -27.50500 1.000 34.12000 20 GLY B N 1
ATOM 1324 C CA . GLY B 2 20 ? 36.14200 31.30300 -26.16100 1.000 48.86000 20 GLY B CA 1
ATOM 1325 C C . GLY B 2 20 ? 34.94400 32.18600 -25.84400 1.000 47.39000 20 GLY B C 1
ATOM 1326 O O . GLY B 2 20 ? 33.91500 32.17700 -26.52700 1.000 48.81000 20 GLY B O 1
ATOM 1327 N N . SER B 2 21 ? 35.10200 32.97100 -24.77800 1.000 50.62000 21 SER B N 1
ATOM 1328 C CA . SER B 2 21 ? 34.02800 33.81400 -24.27100 1.000 51.68000 21 SER B CA 1
ATOM 1329 C C . SER B 2 21 ? 34.08900 35.25000 -24.77500 1.000 57.58000 21 SER B C 1
ATOM 1330 O O . SER B 2 21 ? 33.05400 35.92500 -24.78900 1.000 56.25000 21 SER B O 1
ATOM 1333 N N . GLY B 2 22 ? 35.26100 35.73600 -25.17900 1.000 55.88000 22 GLY B N 1
ATOM 1334 C CA . GLY B 2 22 ? 35.36100 37.08500 -25.70300 1.000 52.95000 22 GLY B CA 1
ATOM 1335 C C . GLY B 2 22 ? 36.72700 37.72200 -25.55400 1.000 55.89000 22 GLY B C 1
ATOM 1336 O O . GLY B 2 22 ? 37.08900 38.61300 -26.33000 1.000 57.94000 22 GLY B O 1
ATOM 1337 N N . ASN B 2 23 ? 37.50000 37.27000 -24.56400 1.000 56.02000 23 ASN B N 1
ATOM 1338 C CA . ASN B 2 23 ? 38.78200 37.90300 -24.27200 1.000 57.40000 23 ASN B CA 1
ATOM 1339 C C . ASN B 2 23 ? 39.77600 37.70000 -25.41000 1.000 49.43000 23 ASN B C 1
ATOM 1340 O O . ASN B 2 23 ? 40.42000 38.65400 -25.86200 1.000 55.80000 23 ASN B O 1
ATOM 1345 N N . GLY B 2 24 ? 39.91600 36.46800 -25.88500 1.000 45.47000 24 GLY B N 1
ATOM 1346 C CA . GLY B 2 24 ? 40.84200 36.16500 -26.95200 1.000 39.98000 24 GLY B CA 1
ATOM 1347 C C . GLY B 2 24 ? 40.27300 36.24100 -28.35100 1.000 34.89000 24 GLY B C 1
ATOM 1348 O O . GLY B 2 24 ? 40.93400 35.80000 -29.29600 1.000 33.55000 24 GLY B O 1
ATOM 1349 N N . ARG B 2 25 ? 39.06900 36.79600 -28.52000 1.000 31.40000 25 ARG B N 1
ATOM 1350 C CA . ARG B 2 25 ? 38.44000 36.80200 -29.83700 1.000 36.16000 25 ARG B CA 1
ATOM 1351 C C . ARG B 2 25 ? 39.12600 37.76500 -30.79600 1.000 34.14000 25 ARG B C 1
ATOM 1352 O O . ARG B 2 25 ? 39.15200 37.51300 -32.00700 1.000 34.95000 25 ARG B O 1
ATOM 1360 N N . GLU B 2 26 ? 39.68000 38.86700 -30.28700 1.000 34.45000 26 GLU B N 1
ATOM 1361 C CA . GLU B 2 26 ? 40.36900 39.81100 -31.16100 1.000 37.34000 26 GLU B CA 1
ATOM 1362 C C . GLU B 2 26 ? 41.61000 39.17800 -31.77800 1.000 40.81000 26 GLU B C 1
ATOM 1363 O O . GLU B 2 26 ? 41.81600 39.24800 -32.99500 1.000 34.94000 26 GLU B O 1
ATOM 1369 N N . GLU B 2 27 ? 42.45200 38.55800 -30.94800 1.000 31.25000 27 GLU B N 1
ATOM 1370 C CA . GLU B 2 27 ? 43.64000 37.88400 -31.46200 1.000 37.64000 27 GLU B CA 1
ATOM 1371 C C . GLU B 2 27 ? 43.25900 36.71900 -32.36500 1.000 31.62000 27 GLU B C 1
ATOM 1372 O O . GLU B 2 27 ? 43.89900 36.48800 -33.39700 1.000 34.81000 27 GLU B O 1
ATOM 1378 N N . PHE B 2 28 ? 42.22100 35.97000 -31.98400 1.000 33.06000 28 PHE B N 1
ATOM 1379 C CA . PHE B 2 28 ? 41.74800 34.85500 -32.79900 1.000 34.30000 28 PHE B CA 1
ATOM 1380 C C . PHE B 2 28 ? 41.39800 35.31800 -34.20800 1.000 32.86000 28 PHE B C 1
ATOM 1381 O O . PHE B 2 28 ? 41.87600 34.75300 -35.19900 1.000 34.67000 28 PHE B O 1
ATOM 1389 N N . GLY B 2 29 ? 40.57400 36.36300 -34.31500 1.000 37.97000 29 GLY B N 1
ATOM 1390 C CA . GLY B 2 29 ? 40.18600 36.86400 -35.62100 1.000 34.86000 29 GLY B CA 1
ATOM 1391 C C . GLY B 2 29 ? 41.32700 37.50000 -36.38900 1.000 36.23000 29 GLY B C 1
ATOM 1392 O O . GLY B 2 29 ? 41.36100 37.43300 -37.62100 1.000 32.06000 29 GLY B O 1
ATOM 1393 N N . HIS B 2 30 ? 42.27100 38.12800 -35.68300 1.000 34.08000 30 HIS B N 1
ATOM 1394 C CA . HIS B 2 30 ? 43.41600 38.72400 -36.36400 1.000 33.30000 30 HIS B CA 1
ATOM 1395 C C . HIS B 2 30 ? 44.30600 37.65600 -36.98600 1.000 32.25000 30 HIS B C 1
ATOM 1396 O O . HIS B 2 30 ? 44.76300 37.80800 -38.12500 1.000 34.98000 30 HIS B O 1
ATOM 1403 N N . PHE B 2 31 ? 44.57400 36.57600 -36.24600 1.000 34.70000 31 PHE B N 1
ATOM 1404 C CA . PHE B 2 31 ? 45.39500 35.49300 -36.77700 1.000 35.30000 31 PHE B CA 1
ATOM 1405 C C . PHE B 2 31 ? 44.78000 34.90900 -38.04200 1.000 37.26000 31 PHE B C 1
ATOM 1406 O O . PHE B 2 31 ? 45.49100 34.60800 -39.00700 1.000 36.24000 31 PHE B O 1
ATOM 1414 N N . ILE B 2 32 ? 43.45500 34.74900 -38.05400 1.000 33.51000 32 ILE B N 1
ATOM 1415 C CA . ILE B 2 32 ? 42.78100 34.14400 -39.19900 1.000 38.00000 32 ILE B CA 1
ATOM 1416 C C . ILE B 2 32 ? 42.91700 35.03000 -40.43100 1.000 38.02000 32 ILE B C 1
ATOM 1417 O O . ILE B 2 32 ? 43.30400 34.56600 -41.51000 1.000 33.44000 32 ILE B O 1
ATOM 1422 N N . TRP B 2 33 ? 42.60400 36.31800 -40.29000 1.000 34.43000 33 TRP B N 1
ATOM 1423 C CA . TRP B 2 33 ? 42.54500 37.19400 -41.45400 1.000 34.99000 33 TRP B CA 1
ATOM 1424 C C . TRP B 2 33 ? 43.92400 37.62200 -41.93500 1.000 37.03000 33 TRP B C 1
ATOM 1425 O O . TRP B 2 33 ? 44.09300 37.91100 -43.12500 1.000 35.87000 33 TRP B O 1
ATOM 1436 N N . ALA B 2 34 ? 44.91600 37.67100 -41.04300 1.000 32.53000 34 ALA B N 1
ATOM 1437 C CA . ALA B 2 34 ? 46.28800 37.85900 -41.50000 1.000 36.10000 34 ALA B CA 1
ATOM 1438 C C . ALA B 2 34 ? 46.73300 36.69800 -42.37800 1.000 38.44000 34 ALA B C 1
ATOM 1439 O O . ALA B 2 34 ? 47.52400 36.88800 -43.30800 1.000 36.11000 34 ALA B O 1
ATOM 1441 N N . ASN B 2 35 ? 46.22800 35.49300 -42.10200 1.000 34.10000 35 ASN B N 1
ATOM 1442 C CA . ASN B 2 35 ? 46.52600 34.34200 -42.94800 1.000 33.21000 35 ASN B CA 1
ATOM 1443 C C . ASN B 2 35 ? 45.77600 34.42100 -44.27200 1.000 37.28000 35 ASN B C 1
ATOM 1444 O O . ASN B 2 35 ? 46.31900 34.05500 -45.32100 1.000 39.24000 35 ASN B O 1
ATOM 1449 N N . VAL B 2 36 ? 44.52500 34.89300 -44.24300 1.000 34.61000 36 VAL B N 1
ATOM 1450 C CA . VAL B 2 36 ? 43.72500 34.98600 -45.46300 1.000 38.07000 36 VAL B CA 1
ATOM 1451 C C . VAL B 2 36 ? 44.39600 35.91000 -46.47100 1.000 41.18000 36 VAL B C 1
ATOM 1452 O O . VAL B 2 36 ? 44.62800 35.53700 -47.62700 1.000 38.82000 36 VAL B O 1
ATOM 1456 N N . PHE B 2 37 ? 44.71300 37.13300 -46.04600 1.000 39.24000 37 PHE B N 1
ATOM 1457 C CA . PHE B 2 37 ? 45.25700 38.12000 -46.96700 1.000 37.38000 37 PHE B CA 1
ATOM 1458 C C . PHE B 2 37 ? 46.71200 37.84600 -47.32400 1.000 37.07000 37 PHE B C 1
ATOM 1459 O O . PHE B 2 37 ? 47.19400 38.36200 -48.33700 1.000 40.63000 37 PHE B O 1
ATOM 1467 N N . LYS B 2 38 ? 47.42000 37.04400 -46.52700 1.000 38.89000 38 LYS B N 1
ATOM 1468 C CA . LYS B 2 38 ? 48.76900 36.64500 -46.91500 1.000 46.95000 38 LYS B CA 1
ATOM 1469 C C . LYS B 2 38 ? 48.73000 35.60400 -48.02700 1.000 48.64000 38 LYS B C 1
ATOM 1470 O O . LYS B 2 38 ? 49.53000 35.66200 -48.96900 1.000 46.45000 38 LYS B O 1
ATOM 1476 N N . VAL B 2 39 ? 47.80400 34.64800 -47.93700 1.000 39.43000 39 VAL B N 1
ATOM 1477 C CA . VAL B 2 39 ? 47.67800 33.62900 -48.97300 1.000 42.78000 39 VAL B CA 1
ATOM 1478 C C . VAL B 2 39 ? 46.99000 34.19500 -50.20800 1.000 39.18000 39 VAL B C 1
ATOM 1479 O O . VAL B 2 39 ? 47.35000 33.85700 -51.34200 1.000 41.03000 39 VAL B O 1
ATOM 1483 N N . ALA B 2 40 ? 46.00200 35.06700 -50.01700 1.000 40.94000 40 ALA B N 1
ATOM 1484 C CA . ALA B 2 40 ? 45.23100 35.65100 -51.11400 1.000 42.60000 40 ALA B CA 1
ATOM 1485 C C . ALA B 2 40 ? 45.19400 37.16600 -50.95900 1.000 41.79000 40 ALA B C 1
ATOM 1486 O O . ALA B 2 40 ? 44.18100 37.73300 -50.52600 1.000 36.78000 40 ALA B O 1
ATOM 1488 N N . PRO B 2 41 ? 46.28300 37.85800 -51.30700 1.000 35.24000 41 PRO B N 1
ATOM 1489 C CA . PRO B 2 41 ? 46.26400 39.32800 -51.23000 1.000 36.23000 41 PRO B CA 1
ATOM 1490 C C . PRO B 2 41 ? 45.26800 39.96900 -52.17800 1.000 39.45000 41 PRO B C 1
ATOM 1491 O O . PRO B 2 41 ? 44.80500 41.08500 -51.91400 1.000 44.45000 41 PRO B O 1
ATOM 1495 N N . SER B 2 42 ? 44.91700 39.29800 -53.27500 1.000 39.20000 42 SER B N 1
ATOM 1496 C CA . SER B 2 42 ? 43.93500 39.84100 -54.20400 1.000 47.55000 42 SER B CA 1
ATOM 1497 C C . SER B 2 42 ? 42.53900 39.93600 -53.60300 1.000 41.63000 42 SER B C 1
ATOM 1498 O O . SER B 2 42 ? 41.67600 40.59500 -54.19100 1.000 42.45000 42 SER B O 1
ATOM 1501 N N . ALA B 2 43 ? 42.30100 39.31000 -52.44900 1.000 43.47000 43 ALA B N 1
ATOM 1502 C CA . ALA B 2 43 ? 40.97900 39.32000 -51.83700 1.000 46.88000 43 ALA B CA 1
ATOM 1503 C C . ALA B 2 43 ? 40.68900 40.59700 -51.05900 1.000 41.67000 43 ALA B C 1
ATOM 1504 O O . ALA B 2 43 ? 39.52200 40.86000 -50.74800 1.000 42.52000 43 ALA B O 1
ATOM 1506 N N . ARG B 2 44 ? 41.71400 41.39500 -50.74500 1.000 43.66000 44 ARG B N 1
ATOM 1507 C CA . ARG B 2 44 ? 41.50400 42.57900 -49.91500 1.000 42.75000 44 ARG B CA 1
ATOM 1508 C C . ARG B 2 44 ? 40.58400 43.59100 -50.58500 1.000 45.27000 44 ARG B C 1
ATOM 1509 O O . ARG B 2 44 ? 39.88300 44.34000 -49.89600 1.000 44.09000 44 ARG B O 1
ATOM 1517 N N . ASP B 2 45 ? 40.56800 43.62600 -51.92200 1.000 44.15000 45 ASP B N 1
ATOM 1518 C CA . ASP B 2 45 ? 39.76800 44.62400 -52.62600 1.000 47.18000 45 ASP B CA 1
ATOM 1519 C C . ASP B 2 45 ? 38.27800 44.44400 -52.36600 1.000 45.34000 45 ASP B C 1
ATOM 1520 O O . ASP B 2 45 ? 37.51800 45.41700 -52.42300 1.000 50.06000 45 ASP B O 1
ATOM 1525 N N . MET B 2 46 ? 37.83900 43.21700 -52.08100 1.000 40.76000 46 MET B N 1
ATOM 1526 C CA . MET B 2 46 ? 36.43500 42.99300 -51.76000 1.000 43.07000 46 MET B CA 1
ATOM 1527 C C . MET B 2 46 ? 36.03900 43.62100 -50.43100 1.000 39.55000 46 MET B C 1
ATOM 1528 O O . MET B 2 46 ? 34.84300 43.79700 -50.17600 1.000 42.08000 46 MET B O 1
ATOM 1533 N N . PHE B 2 47 ? 37.01100 43.97100 -49.58600 1.000 38.79000 47 PHE B N 1
ATOM 1534 C CA . PHE B 2 47 ? 36.75300 44.48700 -48.24800 1.000 41.19000 47 PHE B CA 1
ATOM 1535 C C . PHE B 2 47 ? 37.09200 45.97100 -48.12400 1.000 45.89000 47 PHE B C 1
ATOM 1536 O O . PHE B 2 47 ? 37.54500 46.42100 -47.06800 1.000 42.99000 47 PHE B O 1
ATOM 1544 N N . LYS B 2 48 ? 36.87600 46.74400 -49.19300 1.000 44.93000 48 LYS B N 1
ATOM 1545 C CA . LYS B 2 48 ? 37.19000 48.17100 -49.15100 1.000 41.68000 48 LYS B CA 1
ATOM 1546 C C . LYS B 2 48 ? 36.35900 48.89300 -48.09900 1.000 41.87000 48 LYS B C 1
ATOM 1547 O O . LYS B 2 48 ? 36.86600 49.77300 -47.39200 1.000 47.01000 48 LYS B O 1
ATOM 1553 N N . ARG B 2 49 ? 35.07900 48.53400 -47.97700 1.000 37.81000 49 ARG B N 1
ATOM 1554 C CA . ARG B 2 49 ? 34.19100 49.23600 -47.06000 1.000 35.71000 49 ARG B CA 1
ATOM 1555 C C . ARG B 2 49 ? 34.55100 48.99800 -45.59900 1.000 44.02000 49 ARG B C 1
ATOM 1556 O O . ARG B 2 49 ? 34.20500 49.82500 -44.74700 1.000 44.14000 49 ARG B O 1
ATOM 1564 N N . VAL B 2 50 ? 35.23500 47.90100 -45.28800 1.000 43.27000 50 VAL B N 1
ATOM 1565 C CA . VAL B 2 50 ? 35.60500 47.57500 -43.91800 1.000 40.59000 50 VAL B CA 1
ATOM 1566 C C . VAL B 2 50 ? 37.11700 47.66000 -43.71500 1.000 40.35000 50 VAL B C 1
ATOM 1567 O O . VAL B 2 50 ? 37.65800 47.01500 -42.81800 1.000 37.31000 50 VAL B O 1
ATOM 1571 N N . ARG B 2 51 ? 37.80400 48.45100 -44.54200 1.000 42.70000 51 ARG B N 1
ATOM 1572 C CA . ARG B 2 51 ? 39.24100 48.69700 -44.40600 1.000 41.25000 51 ARG B CA 1
ATOM 1573 C C . ARG B 2 51 ? 40.04300 47.39700 -44.46600 1.000 46.81000 51 ARG B C 1
ATOM 1574 O O . ARG B 2 51 ? 40.83400 47.08400 -43.57300 1.000 45.54000 51 ARG B O 1
ATOM 1582 N N . GLY B 2 52 ? 39.83700 46.63500 -45.54200 1.000 42.95000 52 GLY B N 1
ATOM 1583 C CA . GLY B 2 52 ? 40.64100 45.44600 -45.76600 1.000 42.08000 52 GLY B CA 1
ATOM 1584 C C . GLY B 2 52 ? 42.11000 45.74500 -45.97800 1.000 45.60000 52 GLY B C 1
ATOM 1585 O O . GLY B 2 52 ? 42.94100 44.83300 -45.89500 1.000 38.67000 52 GLY B O 1
ATOM 1586 N N . ASP B 2 53 ? 42.44900 47.00600 -46.25500 1.000 43.17000 53 ASP B N 1
ATOM 1587 C CA . ASP B 2 53 ? 43.84300 47.41100 -46.37100 1.000 44.98000 53 ASP B CA 1
ATOM 1588 C C . ASP B 2 53 ? 44.55800 47.41300 -45.02800 1.000 46.88000 53 ASP B C 1
ATOM 1589 O O . ASP B 2 53 ? 45.79200 47.34700 -44.99600 1.000 43.85000 53 ASP B O 1
ATOM 1594 N N . ASN B 2 54 ? 43.81400 47.49000 -43.92300 1.000 47.02000 54 ASN B N 1
ATOM 1595 C CA . ASN B 2 54 ? 44.41000 47.64200 -42.59400 1.000 41.32000 54 ASN B CA 1
ATOM 1596 C C . ASN B 2 54 ? 43.52800 46.88200 -41.60000 1.000 39.12000 54 ASN B C 1
ATOM 1597 O O . ASN B 2 54 ? 42.55200 47.42900 -41.07800 1.000 35.96000 54 ASN B O 1
ATOM 1602 N N . ILE B 2 55 ? 43.90200 45.63300 -41.31900 1.000 37.17000 55 ILE B N 1
ATOM 1603 C CA . ILE B 2 55 ? 43.10000 44.76300 -40.46700 1.000 35.61000 55 ILE B CA 1
ATOM 1604 C C . ILE B 2 55 ? 43.28400 45.12100 -38.99000 1.000 37.64000 55 ILE B C 1
ATOM 1605 O O . ILE B 2 55 ? 42.68400 44.49600 -38.11200 1.000 34.28000 55 ILE B O 1
ATOM 1610 N N . TYR B 2 56 ? 44.12200 46.12100 -38.71100 1.000 35.28000 56 TYR B N 1
ATOM 1611 C CA . TYR B 2 56 ? 44.31000 46.59600 -37.34300 1.000 39.54000 56 TYR B CA 1
ATOM 1612 C C . TYR B 2 56 ? 43.29700 47.66300 -36.94100 1.000 34.05000 56 TYR B C 1
ATOM 1613 O O . TYR B 2 56 ? 43.21400 48.00400 -35.75700 1.000 37.54000 56 TYR B O 1
ATOM 1622 N N . THR B 2 57 ? 42.52900 48.18000 -37.89500 1.000 37.08000 57 THR B N 1
ATOM 1623 C CA . THR B 2 57 ? 41.58000 49.24400 -37.61900 1.000 38.01000 57 THR B CA 1
ATOM 1624 C C . THR B 2 57 ? 40.34600 48.69700 -36.90300 1.000 36.62000 57 THR B C 1
ATOM 1625 O O . THR B 2 57 ? 39.98800 47.53000 -37.07100 1.000 37.14000 57 THR B O 1
ATOM 1629 N N . PRO B 2 58 ? 39.67000 49.53000 -36.10700 1.000 39.78000 58 PRO B N 1
ATOM 1630 C CA . PRO B 2 58 ? 38.39500 49.09400 -35.51300 1.000 32.00000 58 PRO B CA 1
ATOM 1631 C C . PRO B 2 58 ? 37.35600 48.69900 -36.54800 1.000 36.37000 58 PRO B C 1
ATOM 1632 O O . PRO B 2 58 ? 36.49900 47.85300 -36.26300 1.000 34.04000 58 PRO B O 1
ATOM 1636 N N . ALA B 2 59 ? 37.41500 49.28100 -37.74800 1.000 33.23000 59 ALA B N 1
ATOM 1637 C CA . ALA B 2 59 ? 36.43700 48.96300 -38.78200 1.000 34.41000 59 ALA B CA 1
ATOM 1638 C C . ALA B 2 59 ? 36.56500 47.51600 -39.24100 1.000 37.13000 59 ALA B C 1
ATOM 1639 O O . ALA B 2 59 ? 35.56100 46.80700 -39.37600 1.000 38.38000 59 ALA B O 1
ATOM 1641 N N . PHE B 2 60 ? 37.79400 47.05500 -39.49000 1.000 31.84000 60 PHE B N 1
ATOM 1642 C CA . PHE B 2 60 ? 37.96000 45.67100 -39.92000 1.000 34.27000 60 PHE B CA 1
ATOM 1643 C C . PHE B 2 60 ? 37.78600 44.70100 -38.76100 1.000 31.35000 60 PHE B C 1
ATOM 1644 O O . PHE B 2 60 ? 37.25600 43.60000 -38.94900 1.000 33.05000 60 PHE B O 1
ATOM 1652 N N . ARG B 2 61 ? 38.23700 45.08300 -37.56300 1.000 26.33000 61 ARG B N 1
ATOM 1653 C CA . ARG B 2 61 ? 38.06000 44.21600 -36.40300 1.000 32.91000 61 ARG B CA 1
ATOM 1654 C C . ARG B 2 61 ? 36.58800 43.93900 -36.13500 1.000 32.79000 61 ARG B C 1
ATOM 1655 O O . ARG B 2 61 ? 36.23900 42.85900 -35.64500 1.000 30.18000 61 ARG B O 1
ATOM 1663 N N . ALA B 2 62 ? 35.71000 44.89400 -36.45600 1.000 29.62000 62 ALA B N 1
ATOM 1664 C CA . ALA B 2 62 ? 34.27900 44.65000 -36.32100 1.000 29.92000 62 ALA B CA 1
ATOM 1665 C C . ALA B 2 62 ? 33.76700 43.72000 -37.41300 1.000 32.76000 62 ALA B C 1
ATOM 1666 O O . ALA B 2 62 ? 32.85100 42.92600 -37.16900 1.000 35.49000 62 ALA B O 1
ATOM 1668 N N . HIS B 2 63 ? 34.33600 43.80300 -38.61900 1.000 33.59000 63 HIS B N 1
ATOM 1669 C CA . HIS B 2 63 ? 33.99600 42.83500 -39.65600 1.000 30.98000 63 HIS B CA 1
ATOM 1670 C C . HIS B 2 63 ? 34.45300 41.43400 -39.26700 1.000 32.50000 63 HIS B C 1
ATOM 1671 O O . HIS B 2 63 ? 33.71000 40.46200 -39.44400 1.000 31.39000 63 HIS B O 1
ATOM 1678 N N . ALA B 2 64 ? 35.67400 41.31300 -38.73600 1.000 29.32000 64 ALA B N 1
ATOM 1679 C CA . ALA B 2 64 ? 36.14900 40.01800 -38.26000 1.000 29.72000 64 ALA B CA 1
ATOM 1680 C C . ALA B 2 64 ? 35.24400 39.46900 -37.16600 1.000 29.01000 64 ALA B C 1
ATOM 1681 O O . ALA B 2 64 ? 35.02000 38.25600 -37.08500 1.000 26.99000 64 ALA B O 1
ATOM 1683 N N . THR B 2 65 ? 34.70900 40.35200 -36.31800 1.000 28.83000 65 THR B N 1
ATOM 1684 C CA . THR B 2 65 ? 33.76200 39.92400 -35.29300 1.000 30.27000 65 THR B CA 1
ATOM 1685 C C . THR B 2 65 ? 32.50500 39.32900 -35.91800 1.000 33.02000 65 THR B C 1
ATOM 1686 O O . THR B 2 65 ? 31.98800 38.31100 -35.44300 1.000 31.59000 65 THR B O 1
ATOM 1690 N N . ARG B 2 66 ? 32.00100 39.94800 -36.98900 1.000 31.63000 66 ARG B N 1
ATOM 1691 C CA . ARG B 2 66 ? 30.78800 39.44500 -37.62700 1.000 32.92000 66 ARG B CA 1
ATOM 1692 C C . ARG B 2 66 ? 31.03700 38.10700 -38.31400 1.000 33.40000 66 ARG B C 1
ATOM 1693 O O . ARG B 2 66 ? 30.17500 37.22100 -38.28700 1.000 32.14000 66 ARG B O 1
ATOM 1701 N N . VAL B 2 67 ? 32.21000 37.94100 -38.92900 1.000 28.08000 67 VAL B N 1
ATOM 1702 C CA . VAL B 2 67 ? 32.53400 36.68100 -39.59400 1.000 33.16000 67 VAL B CA 1
ATOM 1703 C C . VAL B 2 67 ? 32.60800 35.54700 -38.57900 1.000 32.46000 67 VAL B C 1
ATOM 1704 O O . VAL B 2 67 ? 32.00900 34.48200 -38.76600 1.000 30.53000 67 VAL B O 1
ATOM 1708 N N . LEU B 2 68 ? 33.35000 35.75700 -37.48700 1.000 33.03000 68 LEU B N 1
ATOM 1709 C CA . LEU B 2 68 ? 33.45400 34.72200 -36.46300 1.000 33.96000 68 LEU B CA 1
ATOM 1710 C C . LEU B 2 68 ? 32.11200 34.46400 -35.79200 1.000 32.16000 68 LEU B C 1
ATOM 1711 O O . LEU B 2 68 ? 31.82700 33.32600 -35.40300 1.000 30.62000 68 LEU B O 1
ATOM 1716 N N . GLY B 2 69 ? 31.28300 35.50000 -35.64500 1.000 27.51000 69 GLY B N 1
ATOM 1717 C CA . GLY B 2 69 ? 29.93400 35.28400 -35.15100 1.000 32.68000 69 GLY B CA 1
ATOM 1718 C C . GLY B 2 69 ? 29.10600 34.43800 -36.09800 1.000 32.48000 69 GLY B C 1
ATOM 1719 O O . GLY B 2 69 ? 28.32000 33.59200 -35.66400 1.000 32.78000 69 GLY B O 1
ATOM 1720 N N . GLY B 2 70 ? 29.27300 34.65300 -37.40500 1.000 33.70000 70 GLY B N 1
ATOM 1721 C CA . GLY B 2 70 ? 28.60100 33.80400 -38.37400 1.000 26.47000 70 GLY B CA 1
ATOM 1722 C C . GLY B 2 70 ? 29.05700 32.36000 -38.29400 1.000 29.31000 70 GLY B C 1
ATOM 1723 O O . GLY B 2 70 ? 28.24400 31.43700 -38.38300 1.000 31.92000 70 GLY B O 1
ATOM 1724 N N . LEU B 2 71 ? 30.36600 32.14700 -38.12700 1.000 29.72000 71 LEU B N 1
ATOM 1725 C CA . LEU B 2 71 ? 30.87200 30.79300 -37.92300 1.000 31.01000 71 LEU B CA 1
ATOM 1726 C C . LEU B 2 71 ? 30.31400 30.18600 -36.64300 1.000 31.69000 71 LEU B C 1
ATOM 1727 O O . LEU B 2 71 ? 29.96800 28.99900 -36.61000 1.000 29.13000 71 LEU B O 1
ATOM 1732 N N . ASP B 2 72 ? 30.22000 30.98700 -35.57900 1.000 26.95000 72 ASP B N 1
ATOM 1733 C CA . ASP B 2 72 ? 29.70500 30.47700 -34.31300 1.000 29.66000 72 ASP B CA 1
ATOM 1734 C C . ASP B 2 72 ? 28.27200 29.98500 -34.45600 1.000 30.17000 72 ASP B C 1
ATOM 1735 O O . ASP B 2 72 ? 27.91200 28.93100 -33.91700 1.000 30.96000 72 ASP B O 1
ATOM 1740 N N . MET B 2 73 ? 27.43800 30.73400 -35.18000 1.000 28.03000 73 MET B N 1
ATOM 1741 C CA . MET B 2 73 ? 26.05400 30.31700 -35.37500 1.000 28.41000 73 MET B CA 1
ATOM 1742 C C . MET B 2 73 ? 25.97300 29.02000 -36.17000 1.000 27.12000 73 MET B C 1
ATOM 1743 O O . MET B 2 73 ? 25.15700 28.14400 -35.86000 1.000 33.26000 73 MET B O 1
ATOM 1748 N N . CYS B 2 74 ? 26.81200 28.87500 -37.19700 1.000 30.60000 74 CYS B N 1
ATOM 1749 C CA . CYS B 2 74 ? 26.80800 27.64800 -37.98600 1.000 31.32000 74 CYS B CA 1
ATOM 1750 C C . CYS B 2 74 ? 27.28600 26.46100 -37.16000 1.000 30.02000 74 CYS B C 1
ATOM 1751 O O . CYS B 2 74 ? 26.66100 25.39400 -37.17000 1.000 36.16000 74 CYS B O 1
ATOM 1754 N N . VAL B 2 75 ? 28.39900 26.62700 -36.44200 1.000 32.28000 75 VAL B N 1
ATOM 1755 C CA . VAL B 2 75 ? 28.92000 25.54000 -35.61800 1.000 33.93000 75 VAL B CA 1
ATOM 1756 C C . VAL B 2 75 ? 27.90200 25.14300 -34.55700 1.000 33.34000 75 VAL B C 1
ATOM 1757 O O . VAL B 2 75 ? 27.65700 23.95300 -34.32400 1.000 31.30000 75 VAL B O 1
ATOM 1761 N N . ALA B 2 76 ? 27.27700 26.13200 -33.91200 1.000 31.00000 76 ALA B N 1
ATOM 1762 C CA . ALA B 2 76 ? 26.27600 25.84400 -32.89100 1.000 32.01000 76 ALA B CA 1
ATOM 1763 C C . ALA B 2 76 ? 25.03300 25.17600 -33.46600 1.000 37.61000 76 ALA B C 1
ATOM 1764 O O . ALA B 2 76 ? 24.26800 24.56800 -32.71100 1.000 34.15000 76 ALA B O 1
ATOM 1766 N N . LEU B 2 77 ? 24.82000 25.26900 -34.77800 1.000 33.94000 77 LEU B N 1
ATOM 1767 C CA . LEU B 2 77 ? 23.66100 24.68500 -35.43700 1.000 34.79000 77 LEU B CA 1
ATOM 1768 C C . LEU B 2 77 ? 23.98300 23.39100 -36.17400 1.000 36.54000 77 LEU B C 1
ATOM 1769 O O . LEU B 2 77 ? 23.10400 22.84400 -36.84800 1.000 33.02000 77 LEU B O 1
ATOM 1774 N N . LEU B 2 78 ? 25.21600 22.88700 -36.06000 1.000 34.33000 78 LEU B N 1
ATOM 1775 C CA . LEU B 2 78 ? 25.60800 21.70400 -36.82300 1.000 37.14000 78 LEU B CA 1
ATOM 1776 C C . LEU B 2 78 ? 24.76200 20.48800 -36.46700 1.000 37.25000 78 LEU B C 1
ATOM 1777 O O . LEU B 2 78 ? 24.58400 19.59200 -37.30000 1.000 40.57000 78 LEU B O 1
ATOM 1782 N N . ASP B 2 79 ? 24.23500 20.43400 -35.24700 1.000 38.35000 79 ASP B N 1
ATOM 1783 C CA . ASP B 2 79 ? 23.37400 19.34100 -34.81900 1.000 39.96000 79 ASP B CA 1
ATOM 1784 C C . ASP B 2 79 ? 21.89500 19.63300 -35.04400 1.000 41.38000 79 ASP B C 1
ATOM 1785 O O . ASP B 2 79 ? 21.04600 18.90900 -34.51400 1.000 38.42000 79 ASP B O 1
ATOM 1790 N N . ASP B 2 80 ? 21.56900 20.67900 -35.82000 1.000 41.25000 80 ASP B N 1
ATOM 1791 C CA . ASP B 2 80 ? 20.18500 21.07200 -36.10600 1.000 37.61000 80 ASP B CA 1
ATOM 1792 C C . ASP B 2 80 ? 20.12400 21.40700 -37.59900 1.000 40.56000 80 ASP B C 1
ATOM 1793 O O . ASP B 2 80 ? 20.20100 22.57100 -37.99700 1.000 34.36000 80 ASP B O 1
ATOM 1798 N N . GLU B 2 81 ? 19.97000 20.36200 -38.42000 1.000 37.94000 81 GLU B N 1
ATOM 1799 C CA . GLU B 2 81 ? 20.07900 20.51300 -39.86900 1.000 39.12000 81 GLU B CA 1
ATOM 1800 C C . GLU B 2 81 ? 19.07900 21.52900 -40.41000 1.000 42.17000 81 GLU B C 1
ATOM 1801 O O . GLU B 2 81 ? 19.41700 22.33700 -41.28300 1.000 38.76000 81 GLU B O 1
ATOM 1807 N N . SER B 2 82 ? 17.84600 21.50700 -39.90000 1.000 40.73000 82 SER B N 1
ATOM 1808 C CA . SER B 2 82 ? 16.80500 22.38500 -40.42500 1.000 40.61000 82 SER B CA 1
ATOM 1809 C C . SER B 2 82 ? 17.15500 23.85200 -40.20500 1.000 39.40000 82 SER B C 1
ATOM 1810 O O . SER B 2 82 ? 17.08700 24.66600 -41.13400 1.000 36.95000 82 SER B O 1
ATOM 1813 N N . VAL B 2 83 ? 17.53200 24.21100 -38.97600 1.000 40.31000 83 VAL B N 1
ATOM 1814 C CA . VAL B 2 83 ? 17.86700 25.60200 -38.69100 1.000 35.17000 83 VAL B CA 1
ATOM 1815 C C . VAL B 2 83 ? 19.22500 25.96200 -39.28000 1.000 29.86000 83 VAL B C 1
ATOM 1816 O O . VAL B 2 83 ? 19.45000 27.11100 -39.68000 1.000 31.24000 83 VAL B O 1
ATOM 1820 N N . LEU B 2 84 ? 20.14600 24.99700 -39.35400 1.000 33.38000 84 LEU B N 1
ATOM 1821 C CA . LEU B 2 84 ? 21.45000 25.26000 -39.95700 1.000 35.82000 84 LEU B CA 1
ATOM 1822 C C . LEU B 2 84 ? 21.30500 25.68200 -41.41400 1.000 36.48000 84 LEU B C 1
ATOM 1823 O O . LEU B 2 84 ? 21.89300 26.68100 -41.84400 1.000 37.94000 84 LEU B O 1
ATOM 1828 N N . ASN B 2 85 ? 20.51900 24.93000 -42.19000 1.000 34.59000 85 ASN B N 1
ATOM 1829 C CA . ASN B 2 85 ? 20.34800 25.25800 -43.60200 1.000 37.66000 85 ASN B CA 1
ATOM 1830 C C . ASN B 2 85 ? 19.67300 26.61100 -43.78700 1.000 32.40000 85 ASN B C 1
ATOM 1831 O O . ASN B 2 85 ? 19.98800 27.33400 -44.73900 1.000 34.04000 85 ASN B O 1
ATOM 1836 N N . THR B 2 86 ? 18.75000 26.97000 -42.89200 1.000 35.39000 86 THR B N 1
ATOM 1837 C CA . THR B 2 86 ? 18.13200 28.29000 -42.96000 1.000 34.91000 86 THR B CA 1
ATOM 1838 C C . THR B 2 86 ? 19.16100 29.38900 -42.72300 1.000 33.30000 86 THR B C 1
ATOM 1839 O O . THR B 2 86 ? 19.19400 30.38800 -43.45100 1.000 34.40000 86 THR B O 1
ATOM 1843 N N . GLN B 2 87 ? 20.02100 29.21500 -41.71600 1.000 34.72000 87 GLN B N 1
ATOM 1844 C CA . GLN B 2 87 ? 21.04600 30.21600 -41.44100 1.000 35.96000 87 GLN B CA 1
ATOM 1845 C C . GLN B 2 87 ? 22.08700 30.26500 -42.55300 1.000 30.74000 87 GLN B C 1
ATOM 1846 O O . GLN B 2 87 ? 22.59000 31.34300 -42.89100 1.000 30.72000 87 GLN B O 1
ATOM 1852 N N . LEU B 2 88 ? 22.42200 29.11100 -43.13700 1.000 30.99000 88 LEU B N 1
ATOM 1853 C CA . LEU B 2 88 ? 23.35200 29.09900 -44.26200 1.000 30.96000 88 LEU B CA 1
ATOM 1854 C C . LEU B 2 88 ? 22.78100 29.85500 -45.45600 1.000 33.91000 88 LEU B C 1
ATOM 1855 O O . LEU B 2 88 ? 23.52000 30.52500 -46.18700 1.000 34.17000 88 LEU B O 1
ATOM 1860 N N . ALA B 2 89 ? 21.46600 29.76000 -45.66900 1.000 33.19000 89 ALA B N 1
ATOM 1861 C CA . ALA B 2 89 ? 20.83500 30.52400 -46.74000 1.000 36.61000 89 ALA B CA 1
ATOM 1862 C C . ALA B 2 89 ? 20.91400 32.02200 -46.47900 1.000 39.33000 89 ALA B C 1
ATOM 1863 O O . ALA B 2 89 ? 21.03800 32.80900 -47.42400 1.000 41.32000 89 ALA B O 1
ATOM 1865 N N . HIS B 2 90 ? 20.84200 32.43400 -45.21100 1.000 36.25000 90 HIS B N 1
ATOM 1866 C CA . HIS B 2 90 ? 21.00500 33.84500 -44.87900 1.000 33.53000 90 HIS B CA 1
ATOM 1867 C C . HIS B 2 90 ? 22.41700 34.32000 -45.20100 1.000 31.90000 90 HIS B C 1
ATOM 1868 O O . HIS B 2 90 ? 22.60200 35.37300 -45.82200 1.000 41.17000 90 HIS B O 1
ATOM 1875 N N . LEU B 2 91 ? 23.42900 33.55000 -44.78900 1.000 34.89000 91 LEU B N 1
ATOM 1876 C CA . LEU B 2 91 ? 24.80300 33.87500 -45.15900 1.000 35.87000 91 LEU B CA 1
ATOM 1877 C C . LEU B 2 91 ? 24.99100 33.86600 -46.67000 1.000 35.95000 91 LEU B C 1
ATOM 1878 O O . LEU B 2 91 ? 25.78900 34.64700 -47.20000 1.000 34.43000 91 LEU B O 1
ATOM 1883 N N . ALA B 2 92 ? 24.27100 32.99000 -47.37500 1.000 32.96000 92 ALA B N 1
ATOM 1884 C CA . ALA B 2 92 ? 24.34900 32.96500 -48.83200 1.000 40.68000 92 ALA B CA 1
ATOM 1885 C C . ALA B 2 92 ? 23.88500 34.28900 -49.42600 1.000 37.51000 92 ALA B C 1
ATOM 1886 O O . ALA B 2 92 ? 24.55400 34.86300 -50.29300 1.000 46.38000 92 ALA B O 1
ATOM 1888 N N . SER B 2 93 ? 22.73700 34.79300 -48.96400 1.000 35.84000 93 SER B N 1
ATOM 1889 C CA . SER B 2 93 ? 22.23200 36.06300 -49.47600 1.000 39.41000 93 SER B CA 1
ATOM 1890 C C . SER B 2 93 ? 23.13400 37.22600 -49.08400 1.000 40.81000 93 SER B C 1
ATOM 1891 O O . SER B 2 93 ? 23.20800 38.22200 -49.81300 1.000 43.18000 93 SER B O 1
ATOM 1894 N N . GLN B 2 94 ? 23.82600 37.12200 -47.94700 1.000 43.50000 94 GLN B N 1
ATOM 1895 C CA . GLN B 2 94 ? 24.75500 38.16400 -47.52600 1.000 38.18000 94 GLN B CA 1
ATOM 1896 C C . GLN B 2 94 ? 26.01300 38.21900 -48.38500 1.000 40.45000 94 GLN B C 1
ATOM 1897 O O . GLN B 2 94 ? 26.75300 39.20500 -48.30400 1.000 42.75000 94 GLN B O 1
ATOM 1903 N N . HIS B 2 95 ? 26.27300 37.19300 -49.19900 1.000 34.95000 95 HIS B N 1
ATOM 1904 C CA . HIS B 2 95 ? 27.43700 37.16500 -50.07400 1.000 38.64000 95 HIS B CA 1
ATOM 1905 C C . HIS B 2 95 ? 27.07900 37.09200 -51.55300 1.000 42.14000 95 HIS B C 1
ATOM 1906 O O . HIS B 2 95 ? 27.98700 36.98900 -52.38600 1.000 39.72000 95 HIS B O 1
ATOM 1913 N N . SER B 2 96 ? 25.79200 37.15900 -51.90600 1.000 44.04000 96 SER B N 1
ATOM 1914 C CA . SER B 2 96 ? 25.37200 36.82900 -53.26700 1.000 50.26000 96 SER B CA 1
ATOM 1915 C C . SER B 2 96 ? 25.87000 37.84900 -54.28700 1.000 48.35000 96 SER B C 1
ATOM 1916 O O . SER B 2 96 ? 26.22700 37.48100 -55.41200 1.000 53.12000 96 SER B O 1
ATOM 1919 N N . SER B 2 97 ? 25.89700 39.13000 -53.92300 1.000 51.85000 97 SER B N 1
ATOM 1920 C CA . SER B 2 97 ? 26.28700 40.18700 -54.84700 1.000 57.99000 97 SER B CA 1
ATOM 1921 C C . SER B 2 97 ? 27.77000 40.53300 -54.76100 1.000 57.07000 97 SER B C 1
ATOM 1922 O O . SER B 2 97 ? 28.15500 41.65400 -55.11200 1.000 62.49000 97 SER B O 1
ATOM 1925 N N . ARG B 2 98 ? 28.61000 39.59900 -54.31500 1.000 47.59000 98 ARG B N 1
ATOM 1926 C CA . ARG B 2 98 ? 30.01300 39.89000 -54.07000 1.000 45.03000 98 ARG B CA 1
ATOM 1927 C C . ARG B 2 98 ? 30.97800 39.03300 -54.87700 1.000 39.29000 98 ARG B C 1
ATOM 1928 O O . ARG B 2 98 ? 32.17700 39.33300 -54.88900 1.000 41.87000 98 ARG B O 1
ATOM 1936 N N . GLY B 2 99 ? 30.50100 37.98900 -55.54800 1.000 38.51000 99 GLY B N 1
ATOM 1937 C CA . GLY B 2 99 ? 31.35900 37.20200 -56.42100 1.000 43.24000 99 GLY B CA 1
ATOM 1938 C C . GLY B 2 99 ? 32.49600 36.49500 -55.71700 1.000 45.42000 99 GLY B C 1
ATOM 1939 O O . GLY B 2 99 ? 33.63300 36.51600 -56.20300 1.000 44.04000 99 GLY B O 1
ATOM 1940 N N . VAL B 2 100 ? 32.21800 35.86800 -54.57900 1.000 42.60000 100 VAL B N 1
ATOM 1941 C CA . VAL B 2 100 ? 33.23500 35.10400 -53.86700 1.000 41.51000 100 VAL B CA 1
ATOM 1942 C C . VAL B 2 100 ? 33.42400 33.76700 -54.57000 1.000 39.76000 100 VAL B C 1
ATOM 1943 O O . VAL B 2 100 ? 32.45700 33.03400 -54.80900 1.000 34.29000 100 VAL B O 1
ATOM 1947 N N . SER B 2 101 ? 34.66900 33.44900 -54.91100 1.000 42.29000 101 SER B N 1
ATOM 1948 C CA . SER B 2 101 ? 34.95000 32.21200 -55.62000 1.000 42.73000 101 SER B CA 1
ATOM 1949 C C . SER B 2 101 ? 35.02600 31.03900 -54.64800 1.000 41.49000 101 SER B C 1
ATOM 1950 O O . SER B 2 101 ? 35.20900 31.20800 -53.43900 1.000 42.59000 101 SER B O 1
ATOM 1953 N N . ALA B 2 102 ? 34.87400 29.83200 -55.19800 1.000 39.58000 102 ALA B N 1
ATOM 1954 C CA . ALA B 2 102 ? 35.04300 28.62900 -54.39100 1.000 43.31000 102 ALA B CA 1
ATOM 1955 C C . ALA B 2 102 ? 36.46900 28.50500 -53.87400 1.000 44.44000 102 ALA B C 1
ATOM 1956 O O . ALA B 2 102 ? 36.69000 27.97000 -52.78200 1.000 39.78000 102 ALA B O 1
ATOM 1958 N N . GLU B 2 103 ? 37.44500 28.99400 -54.64300 1.000 37.54000 103 GLU B N 1
ATOM 1959 C CA . GLU B 2 103 ? 38.82700 28.99900 -54.17900 1.000 41.22000 103 GLU B CA 1
ATOM 1960 C C . GLU B 2 103 ? 39.00500 29.91000 -52.97200 1.000 38.57000 103 GLU B C 1
ATOM 1961 O O . GLU B 2 103 ? 39.82300 29.62300 -52.09100 1.000 35.31000 103 GLU B O 1
ATOM 1967 N N . GLN B 2 104 ? 38.24400 31.00500 -52.90900 1.000 33.81000 104 GLN B N 1
ATOM 1968 C CA . GLN B 2 104 ? 38.37900 31.93600 -51.79300 1.000 39.30000 104 GLN B CA 1
ATOM 1969 C C . GLN B 2 104 ? 37.74200 31.37800 -50.52500 1.000 36.87000 104 GLN B C 1
ATOM 1970 O O . GLN B 2 104 ? 38.24900 31.60500 -49.42000 1.000 31.83000 104 GLN B O 1
ATOM 1976 N N . TYR B 2 105 ? 36.63500 30.64400 -50.66100 1.000 33.87000 105 TYR B N 1
ATOM 1977 C CA . TYR B 2 105 ? 36.05100 29.98500 -49.49700 1.000 32.42000 105 TYR B CA 1
ATOM 1978 C C . TYR B 2 105 ? 37.00900 28.95300 -48.91400 1.000 36.39000 105 TYR B C 1
ATOM 1979 O O . TYR B 2 105 ? 37.07600 28.77900 -47.69200 1.000 37.74000 105 TYR B O 1
ATOM 1988 N N . ASN B 2 106 ? 37.76600 28.26400 -49.77200 1.000 33.49000 106 ASN B N 1
ATOM 1989 C CA . ASN B 2 106 ? 38.75100 27.30700 -49.27700 1.000 35.62000 106 ASN B CA 1
ATOM 1990 C C . ASN B 2 106 ? 39.90600 28.00500 -48.56900 1.000 32.84000 106 ASN B C 1
ATOM 1991 O O . ASN B 2 106 ? 40.46600 27.45600 -47.61300 1.000 33.01000 106 ASN B O 1
ATOM 1996 N N . VAL B 2 107 ? 40.27300 29.20800 -49.01900 1.000 35.88000 107 VAL B N 1
ATOM 1997 C CA . VAL B 2 107 ? 41.34100 29.95900 -48.36100 1.000 36.77000 107 VAL B CA 1
ATOM 1998 C C . VAL B 2 107 ? 40.92900 30.34000 -46.94300 1.000 39.91000 107 VAL B C 1
ATOM 1999 O O . VAL B 2 107 ? 41.71900 30.22100 -45.99700 1.000 39.03000 107 VAL B O 1
ATOM 2003 N N . VAL B 2 108 ? 39.68800 30.79800 -46.77000 1.000 34.22000 108 VAL B N 1
ATOM 2004 C CA . VAL B 2 108 ? 39.21000 31.13000 -45.43200 1.000 37.44000 108 VAL B CA 1
ATOM 2005 C C . VAL B 2 108 ? 39.05100 29.86700 -44.59300 1.000 35.94000 108 VAL B C 1
ATOM 2006 O O . VAL B 2 108 ? 39.31600 29.87500 -43.38400 1.000 31.83000 108 VAL B O 1
ATOM 2010 N N . GLU B 2 109 ? 38.63500 28.76000 -45.21900 1.000 33.29000 109 GLU B N 1
ATOM 2011 C CA . GLU B 2 109 ? 38.58300 27.47600 -44.52200 1.000 34.61000 109 GLU B CA 1
ATOM 2012 C C . GLU B 2 109 ? 39.92800 27.14000 -43.89000 1.000 34.11000 109 GLU B C 1
ATOM 2013 O O . GLU B 2 109 ? 40.01100 26.84100 -42.69300 1.000 33.65000 109 GLU B O 1
ATOM 2019 N N . HIS B 2 110 ? 40.99900 27.18600 -44.68900 1.000 32.91000 110 HIS B N 1
ATOM 2020 C CA . HIS B 2 110 ? 42.32200 26.84200 -44.18000 1.000 34.20000 110 HIS B CA 1
ATOM 2021 C C . HIS B 2 110 ? 42.78200 27.81300 -43.10300 1.000 34.13000 110 HIS B C 1
ATOM 2022 O O . HIS B 2 110 ? 43.46500 27.40900 -42.15500 1.000 34.83000 110 HIS B O 1
ATOM 2029 N N . ALA B 2 111 ? 42.41900 29.09200 -43.22500 1.000 32.94000 111 ALA B N 1
ATOM 2030 C CA . ALA B 2 111 ? 42.81600 30.07000 -42.21800 1.000 34.67000 111 ALA B CA 1
ATOM 2031 C C . ALA B 2 111 ? 42.08900 29.83300 -40.90000 1.000 32.46000 111 ALA B C 1
ATOM 2032 O O . ALA B 2 111 ? 42.69900 29.91000 -39.82700 1.000 33.36000 111 ALA B O 1
ATOM 2034 N N . VAL B 2 112 ? 40.78400 29.55400 -40.96100 1.000 33.18000 112 VAL B N 1
ATOM 2035 C CA . VAL B 2 112 ? 40.04000 29.20600 -39.75300 1.000 32.10000 112 VAL B CA 1
ATOM 2036 C C . VAL B 2 112 ? 40.62400 27.95200 -39.11500 1.000 31.04000 112 VAL B C 1
ATOM 2037 O O . VAL B 2 112 ? 40.72900 27.85300 -37.88700 1.000 28.43000 112 VAL B O 1
ATOM 2041 N N . MET B 2 113 ? 41.03000 26.98400 -39.93900 1.000 32.99000 113 MET B N 1
ATOM 2042 C CA . MET B 2 113 ? 41.61500 25.75500 -39.40900 1.000 31.25000 113 MET B CA 1
ATOM 2043 C C . MET B 2 113 ? 42.96100 26.02600 -38.74700 1.000 30.75000 113 MET B C 1
ATOM 2044 O O . MET B 2 113 ? 43.22700 25.53900 -37.64200 1.000 31.24000 113 MET B O 1
ATOM 2049 N N . MET B 2 114 ? 43.82600 26.80400 -39.40500 1.000 31.13000 114 MET B N 1
ATOM 2050 C CA . MET B 2 114 ? 45.08600 27.18300 -38.77400 1.000 30.85000 114 MET B CA 1
ATOM 2051 C C . MET B 2 114 ? 44.83900 28.00600 -37.51600 1.000 30.37000 114 MET B C 1
ATOM 2052 O O . MET B 2 114 ? 45.55300 27.85700 -36.51700 1.000 33.50000 114 MET B O 1
ATOM 2057 N N . GLY B 2 115 ? 43.82200 28.87100 -37.54000 1.000 30.71000 115 GLY B N 1
ATOM 2058 C CA . GLY B 2 115 ? 43.51100 29.66600 -36.36300 1.000 28.33000 115 GLY B CA 1
ATOM 2059 C C . GLY B 2 115 ? 43.03000 28.82600 -35.19500 1.000 32.66000 115 GLY B C 1
ATOM 2060 O O . GLY B 2 115 ? 43.41700 29.06400 -34.04800 1.000 30.69000 115 GLY B O 1
ATOM 2061 N N . VAL B 2 116 ? 42.17800 27.83300 -35.46700 1.000 34.45000 116 VAL B N 1
ATOM 2062 C CA . VAL B 2 116 ? 41.69000 26.96000 -34.40200 1.000 31.56000 116 VAL B CA 1
ATOM 2063 C C . VAL B 2 116 ? 42.82800 26.11500 -33.84300 1.000 35.45000 116 VAL B C 1
ATOM 2064 O O . VAL B 2 116 ? 42.98100 25.97900 -32.62400 1.000 35.47000 116 VAL B O 1
ATOM 2068 N N . GLU B 2 117 ? 43.64500 25.53400 -34.72700 1.000 31.25000 117 GLU B N 1
ATOM 2069 C CA . GLU B 2 117 ? 44.78400 24.74500 -34.26900 1.000 36.41000 117 GLU B CA 1
ATOM 2070 C C . GLU B 2 117 ? 45.75900 25.59800 -33.46900 1.000 32.61000 117 GLU B C 1
ATOM 2071 O O . GLU B 2 117 ? 46.28000 25.15800 -32.43800 1.000 33.59000 117 GLU B O 1
ATOM 2077 N N . HIS B 2 118 ? 46.02000 26.82400 -33.93100 1.000 29.51000 118 HIS B N 1
ATOM 2078 C CA . HIS B 2 118 ? 46.91300 27.71900 -33.20400 1.000 35.34000 118 HIS B CA 1
ATOM 2079 C C . HIS B 2 118 ? 46.37400 28.03800 -31.81500 1.000 38.11000 118 HIS B C 1
ATOM 2080 O O . HIS B 2 118 ? 47.15400 28.28200 -30.88600 1.000 35.06000 118 HIS B O 1
ATOM 2087 N N . GLU B 2 119 ? 45.05300 28.01200 -31.64600 1.000 38.15000 119 GLU B N 1
ATOM 2088 C CA . GLU B 2 119 ? 44.43300 28.34900 -30.37200 1.000 30.53000 119 GLU B CA 1
ATOM 2089 C C . GLU B 2 119 ? 44.35900 27.15900 -29.42000 1.000 35.20000 119 GLU B C 1
ATOM 2090 O O . GLU B 2 119 ? 44.54000 27.32800 -28.21000 1.000 30.56000 119 GLU B O 1
ATOM 2096 N N . ILE B 2 120 ? 44.10300 25.95700 -29.93300 1.000 30.05000 120 ILE B N 1
ATOM 2097 C CA . ILE B 2 120 ? 43.93500 24.78600 -29.08200 1.000 31.27000 120 ILE B CA 1
ATOM 2098 C C . ILE B 2 120 ? 45.11600 23.82200 -29.14800 1.000 35.89000 120 ILE B C 1
ATOM 2099 O O . ILE B 2 120 ? 45.23800 22.96400 -28.26000 1.000 38.32000 120 ILE B O 1
ATOM 2104 N N . GLY B 2 121 ? 45.97300 23.92400 -30.15100 1.000 33.87000 121 GLY B N 1
ATOM 2105 C CA . GLY B 2 121 ? 47.17900 23.11500 -30.21400 1.000 32.22000 121 GLY B CA 1
ATOM 2106 C C . GLY B 2 121 ? 47.10600 22.03800 -31.28300 1.000 33.36000 121 GLY B C 1
ATOM 2107 O O . GLY B 2 121 ? 46.06700 21.39500 -31.48000 1.000 31.90000 121 GLY B O 1
ATOM 2108 N N . GLN B 2 122 ? 48.22800 21.83500 -31.98200 1.000 34.48000 122 GLN B N 1
ATOM 2109 C CA . GLN B 2 122 ? 48.33500 20.73700 -32.93800 1.000 34.48000 122 GLN B CA 1
ATOM 2110 C C . GLN B 2 122 ? 48.10200 19.38700 -32.27900 1.000 34.38000 122 GLN B C 1
ATOM 2111 O O . GLN B 2 122 ? 47.71400 18.43000 -32.96000 1.000 33.26000 122 GLN B O 1
ATOM 2117 N N . ASN B 2 123 ? 48.32800 19.30000 -30.96600 1.000 36.07000 123 ASN B N 1
ATOM 2118 C CA . ASN B 2 123 ? 48.22500 18.03600 -30.24800 1.000 34.48000 123 ASN B CA 1
ATOM 2119 C C . ASN B 2 123 ? 46.81700 17.45700 -30.30600 1.000 35.15000 123 ASN B C 1
ATOM 2120 O O . ASN B 2 123 ? 46.65100 16.23200 -30.29900 1.000 37.09000 123 ASN B O 1
ATOM 2125 N N . VAL B 2 124 ? 45.79600 18.30900 -30.37000 1.000 33.05000 124 VAL B N 1
ATOM 2126 C CA . VAL B 2 124 ? 44.40900 17.85600 -30.31400 1.000 34.37000 124 VAL B CA 1
ATOM 2127 C C . VAL B 2 124 ? 43.60900 18.20800 -31.55800 1.000 34.45000 124 VAL B C 1
ATOM 2128 O O . VAL B 2 124 ? 42.49400 17.68600 -31.71900 1.000 31.34000 124 VAL B O 1
ATOM 2132 N N . PHE B 2 125 ? 44.12100 19.06600 -32.43900 1.000 33.61000 125 PHE B N 1
ATOM 2133 C CA . PHE B 2 125 ? 43.33700 19.52100 -33.58100 1.000 30.52000 125 PHE B CA 1
ATOM 2134 C C . PHE B 2 125 ? 42.94600 18.34800 -34.47300 1.000 29.04000 125 PHE B C 1
ATOM 2135 O O . PHE B 2 125 ? 43.79500 17.55600 -34.89100 1.000 31.17000 125 PHE B O 1
ATOM 2143 N N . ASP B 2 126 ? 41.64800 18.23700 -34.75000 1.000 31.04000 126 ASP B N 1
ATOM 2144 C CA . ASP B 2 126 ? 41.09200 17.17200 -35.58500 1.000 32.30000 126 ASP B CA 1
ATOM 2145 C C . ASP B 2 126 ? 40.89200 17.75200 -36.98200 1.000 32.46000 126 ASP B C 1
ATOM 2146 O O . ASP B 2 126 ? 39.86400 18.36000 -37.28200 1.000 32.42000 126 ASP B O 1
ATOM 2151 N N . LYS B 2 127 ? 41.89300 17.55300 -37.84400 1.000 33.17000 127 LYS B N 1
ATOM 2152 C CA . LYS B 2 127 ? 41.85600 18.14500 -39.17900 1.000 33.48000 127 LYS B CA 1
ATOM 2153 C C . LYS B 2 127 ? 40.72700 17.56300 -40.02300 1.000 33.58000 127 LYS B C 1
ATOM 2154 O O . LYS B 2 127 ? 40.03500 18.30300 -40.73300 1.000 35.95000 127 LYS B O 1
ATOM 2160 N N . ASP B 2 128 ? 40.53000 16.24300 -39.96600 1.000 30.43000 128 ASP B N 1
ATOM 2161 C CA . ASP B 2 128 ? 39.49500 15.61700 -40.78500 1.000 32.82000 128 ASP B CA 1
ATOM 2162 C C . ASP B 2 128 ? 38.10600 16.11100 -40.40100 1.000 35.31000 128 ASP B C 1
ATOM 2163 O O . ASP B 2 128 ? 37.28600 16.41800 -41.27400 1.000 33.10000 128 ASP B O 1
ATOM 2168 N N . ALA B 2 129 ? 37.82300 16.19700 -39.09800 1.000 32.84000 129 ALA B N 1
ATOM 2169 C CA . ALA B 2 129 ? 36.51300 16.67300 -38.66300 1.000 31.85000 129 ALA B CA 1
ATOM 2170 C C . ALA B 2 129 ? 36.29000 18.12300 -39.07100 1.000 30.88000 129 ALA B C 1
ATOM 2171 O O . ALA B 2 129 ? 35.19100 18.49400 -39.49900 1.000 33.50000 129 ALA B O 1
ATOM 2173 N N . TRP B 2 130 ? 37.32400 18.95700 -38.95600 1.000 31.41000 130 TRP B N 1
ATOM 2174 C CA . TRP B 2 130 ? 37.16400 20.37100 -39.27900 1.000 36.73000 130 TRP B CA 1
ATOM 2175 C C . TRP B 2 130 ? 37.00400 20.59000 -40.77700 1.000 32.77000 130 TRP B C 1
ATOM 2176 O O . TRP B 2 130 ? 36.16000 21.38700 -41.20300 1.000 33.65000 130 TRP B O 1
ATOM 2187 N N . GLN B 2 131 ? 37.79500 19.89100 -41.59500 1.000 33.22000 131 GLN B N 1
ATOM 2188 C CA . GLN B 2 131 ? 37.69500 20.07300 -43.04000 1.000 33.59000 131 GLN B CA 1
ATOM 2189 C C . GLN B 2 131 ? 36.33000 19.63700 -43.55800 1.000 34.59000 131 GLN B C 1
ATOM 2190 O O . GLN B 2 131 ? 35.72000 20.33000 -44.38000 1.000 34.53000 131 GLN B O 1
ATOM 2196 N N . ALA B 2 132 ? 35.82900 18.49700 -43.07800 1.000 34.43000 132 ALA B N 1
ATOM 2197 C CA . ALA B 2 132 ? 34.55500 17.98500 -43.57100 1.000 33.46000 132 ALA B CA 1
ATOM 2198 C C . ALA B 2 132 ? 33.39500 18.88600 -43.16500 1.000 36.91000 132 ALA B C 1
ATOM 2199 O O . ALA B 2 132 ? 32.49000 19.14000 -43.96800 1.000 34.75000 132 ALA B O 1
ATOM 2201 N N . CYS B 2 133 ? 33.40300 19.38400 -41.92600 1.000 32.32000 133 CYS B N 1
ATOM 2202 C CA . CYS B 2 133 ? 32.28400 20.19700 -41.46200 1.000 34.22000 133 CYS B CA 1
ATOM 2203 C C . CYS B 2 133 ? 32.35000 21.62700 -41.98200 1.000 30.16000 133 CYS B C 1
ATOM 2204 O O . CYS B 2 133 ? 31.30300 22.25300 -42.18300 1.000 31.68000 133 CYS B O 1
ATOM 2207 N N . LEU B 2 134 ? 33.55200 22.16300 -42.20400 1.000 29.48000 134 LEU B N 1
ATOM 2208 C CA . LEU B 2 134 ? 33.65100 23.46200 -42.86200 1.000 31.36000 134 LEU B CA 1
ATOM 2209 C C . LEU B 2 134 ? 33.19400 23.37200 -44.31200 1.000 36.03000 134 LEU B C 1
ATOM 2210 O O . LEU B 2 134 ? 32.59700 24.31700 -44.84200 1.000 36.18000 134 LEU B O 1
ATOM 2215 N N . ASP B 2 135 ? 33.46500 22.24000 -44.97000 1.000 32.26000 135 ASP B N 1
ATOM 2216 C CA . ASP B 2 135 ? 32.94400 22.02900 -46.31600 1.000 35.59000 135 ASP B CA 1
ATOM 2217 C C . ASP B 2 135 ? 31.42200 22.08700 -46.32900 1.000 35.17000 135 ASP B C 1
ATOM 2218 O O . ASP B 2 135 ? 30.82400 22.65800 -47.24800 1.000 32.24000 135 ASP B O 1
ATOM 2223 N N . VAL B 2 136 ? 30.77800 21.49800 -45.31800 1.000 32.39000 136 VAL B N 1
ATOM 2224 C CA . VAL B 2 136 ? 29.32200 21.56700 -45.22000 1.000 36.01000 136 VAL B CA 1
ATOM 2225 C C . VAL B 2 136 ? 28.86600 23.01500 -45.09200 1.000 35.72000 136 VAL B C 1
ATOM 2226 O O . VAL B 2 136 ? 27.87300 23.42700 -45.70500 1.000 39.41000 136 VAL B O 1
ATOM 2230 N N . ILE B 2 137 ? 29.59200 23.81300 -44.30800 1.000 36.30000 137 ILE B N 1
ATOM 2231 C CA . ILE B 2 137 ? 29.18800 25.19500 -44.07000 1.000 30.64000 137 ILE B CA 1
ATOM 2232 C C . ILE B 2 137 ? 29.35500 26.03000 -45.33500 1.000 32.52000 137 ILE B C 1
ATOM 2233 O O . ILE B 2 137 ? 28.41300 26.69100 -45.78700 1.000 37.98000 137 ILE B O 1
ATOM 2238 N N . THR B 2 138 ? 30.55100 26.00600 -45.93000 1.000 33.12000 138 THR B N 1
ATOM 2239 C CA . THR B 2 138 ? 30.82800 26.88400 -47.06500 1.000 35.73000 138 THR B CA 1
ATOM 2240 C C . THR B 2 138 ? 30.01700 26.49000 -48.29300 1.000 36.98000 138 THR B C 1
ATOM 2241 O O . THR B 2 138 ? 29.53800 27.36200 -49.02800 1.000 41.64000 138 THR B O 1
ATOM 2245 N N . SER B 2 139 ? 29.85500 25.18700 -48.54000 1.000 36.10000 139 SER B N 1
ATOM 2246 C CA . SER B 2 139 ? 29.04500 24.76400 -49.67800 1.000 38.53000 139 SER B CA 1
ATOM 2247 C C . SER B 2 139 ? 27.60000 25.22200 -49.52800 1.000 43.06000 139 SER B C 1
ATOM 2248 O O . SER B 2 139 ? 26.92400 25.47600 -50.52900 1.000 49.53000 139 SER B O 1
ATOM 2251 N N . GLY B 2 140 ? 27.11600 25.35500 -48.29100 1.000 39.97000 140 GLY B N 1
ATOM 2252 C CA . GLY B 2 140 ? 25.79500 25.91900 -48.08000 1.000 35.13000 140 GLY B CA 1
ATOM 2253 C C . GLY B 2 140 ? 25.74400 27.41900 -48.27300 1.000 41.22000 140 GLY B C 1
ATOM 2254 O O . GLY B 2 140 ? 24.73100 27.95000 -48.73800 1.000 38.22000 140 GLY B O 1
ATOM 2255 N N . ILE B 2 141 ? 26.82300 28.12400 -47.91700 1.000 39.26000 141 ILE B N 1
ATOM 2256 C CA . ILE B 2 141 ? 26.88600 29.56100 -48.16400 1.000 39.93000 141 ILE B CA 1
ATOM 2257 C C . ILE B 2 141 ? 26.97900 29.84400 -49.65800 1.000 43.00000 141 ILE B C 1
ATOM 2258 O O . ILE B 2 141 ? 26.48800 30.87400 -50.13600 1.000 44.10000 141 ILE B O 1
ATOM 2263 N N . GLN B 2 142 ? 27.59800 28.94300 -50.42000 1.000 44.23000 142 GLN B N 1
ATOM 2264 C CA . GLN B 2 142 ? 27.68400 29.08000 -51.86800 1.000 45.84000 142 GLN B CA 1
ATOM 2265 C C . GLN B 2 142 ? 26.39500 28.68500 -52.57600 1.000 54.13000 142 GLN B C 1
ATOM 2266 O O . GLN B 2 142 ? 26.40900 28.46900 -53.79500 1.000 53.29000 142 GLN B O 1
ATOM 2272 N N . GLY B 2 143 ? 25.28600 28.59000 -51.84400 1.000 58.92000 143 GLY B N 1
ATOM 2273 C CA . GLY B 2 143 ? 24.03500 28.16400 -52.43400 1.000 56.94000 143 GLY B CA 1
ATOM 2274 C C . GLY B 2 143 ? 24.02500 26.73300 -52.91900 1.000 59.98000 143 GLY B C 1
ATOM 2275 O O . GLY B 2 143 ? 23.15400 26.36400 -53.70900 1.000 71.51000 143 GLY B O 1
ATOM 2276 N N . ASN B 2 144 ? 24.97400 25.91600 -52.46900 1.000 62.98000 144 ASN B N 1
ATOM 2277 C CA . ASN B 2 144 ? 25.05600 24.52200 -52.89300 1.000 62.87000 144 ASN B CA 1
ATOM 2278 C C . ASN B 2 144 ? 24.56600 23.58700 -51.79400 1.000 64.63000 144 ASN B C 1
ATOM 2279 O O . ASN B 2 144 ? 23.80800 23.98500 -50.90900 1.000 64.51000 144 ASN B O 1
ATOM 2285 N N . SER C 3 2 ? 25.64300 57.85700 -11.19300 1.000 68.11000 2 SER C N 1
ATOM 2286 C CA . SER C 3 2 ? 25.52800 58.06100 -12.63200 1.000 61.43000 2 SER C CA 1
ATOM 2287 C C . SER C 3 2 ? 24.96000 56.82100 -13.31800 1.000 55.65000 2 SER C C 1
ATOM 2288 O O . SER C 3 2 ? 24.97500 55.72700 -12.75400 1.000 55.19000 2 SER C O 1
ATOM 2291 N N . ASN C 3 3 ? 24.45700 57.00200 -14.53800 1.000 54.74000 3 ASN C N 1
ATOM 2292 C CA . ASN C 3 3 ? 23.89000 55.91500 -15.32500 1.000 48.77000 3 ASN C CA 1
ATOM 2293 C C . ASN C 3 3 ? 24.85700 55.37600 -16.37100 1.000 46.80000 3 ASN C C 1
ATOM 2294 O O . ASN C 3 3 ? 24.43300 54.64300 -17.27000 1.000 45.91000 3 ASN C O 1
ATOM 2299 N N . SER C 3 4 ? 26.13900 55.71600 -16.27500 1.000 43.22000 4 SER C N 1
ATOM 2300 C CA . SER C 3 4 ? 27.10700 55.26200 -17.26400 1.000 47.20000 4 SER C CA 1
ATOM 2301 C C . SER C 3 4 ? 27.43600 53.78600 -17.06800 1.000 39.92000 4 SER C C 1
ATOM 2302 O O . SER C 3 4 ? 27.52500 53.29500 -15.93900 1.000 37.99000 4 SER C O 1
ATOM 2305 N N . CYS C 3 5 ? 27.61400 53.08000 -18.18200 1.000 37.78000 5 CYS C N 1
ATOM 2306 C CA . CYS C 3 5 ? 28.08200 51.69500 -18.16500 1.000 33.88000 5 CYS C CA 1
ATOM 2307 C C . CYS C 3 5 ? 29.57900 51.71200 -17.88500 1.000 34.87000 5 CYS C C 1
ATOM 2308 O O . CYS C 3 5 ? 30.39000 51.95400 -18.78100 1.000 38.95000 5 CYS C O 1
ATOM 2311 N N . THR C 3 6 ? 29.94800 51.46200 -16.63200 1.000 35.58000 6 THR C N 1
ATOM 2312 C CA . THR C 3 6 ? 31.33700 51.53600 -16.21200 1.000 34.59000 6 THR C CA 1
ATOM 2313 C C . THR C 3 6 ? 32.07900 50.24700 -16.56100 1.000 36.95000 6 THR C C 1
ATOM 2314 O O . THR C 3 6 ? 31.49400 49.26200 -17.02100 1.000 38.52000 6 THR C O 1
ATOM 2318 N N . THR C 3 7 ? 33.39600 50.26900 -16.33500 1.000 32.06000 7 THR C N 1
ATOM 2319 C CA . THR C 3 7 ? 34.19400 49.05600 -16.48900 1.000 34.43000 7 THR C CA 1
ATOM 2320 C C . THR C 3 7 ? 33.70900 47.96300 -15.54600 1.000 38.78000 7 THR C C 1
ATOM 2321 O O . THR C 3 7 ? 33.62500 46.79100 -15.93200 1.000 39.91000 7 THR C O 1
ATOM 2325 N N . GLU C 3 8 ? 33.38000 48.33100 -14.30500 1.000 37.18000 8 GLU C N 1
ATOM 2326 C CA . GLU C 3 8 ? 32.83100 47.36400 -13.36000 1.000 37.10000 8 GLU C CA 1
ATOM 2327 C C . GLU C 3 8 ? 31.53400 46.76500 -13.88700 1.000 32.00000 8 GLU C C 1
ATOM 2328 O O . GLU C 3 8 ? 31.34900 45.54200 -13.87100 1.000 35.04000 8 GLU C O 1
ATOM 2334 N N . ASP C 3 9 ? 30.62300 47.61900 -14.36200 1.000 34.55000 9 ASP C N 1
ATOM 2335 C CA . ASP C 3 9 ? 29.36700 47.13700 -14.92800 1.000 33.43000 9 ASP C CA 1
ATOM 2336 C C . ASP C 3 9 ? 29.61000 46.21900 -16.12000 1.000 42.22000 9 ASP C C 1
ATOM 2337 O O . ASP C 3 9 ? 28.87500 45.24500 -16.32100 1.000 37.61000 9 ASP C O 1
ATOM 2342 N N . ARG C 3 10 ? 30.63200 46.52000 -16.92700 1.000 36.61000 10 ARG C N 1
ATOM 2343 C CA . ARG C 3 10 ? 30.93900 45.67600 -18.07900 1.000 37.83000 10 ARG C CA 1
ATOM 2344 C C . ARG C 3 10 ? 31.35900 44.28000 -17.64300 1.000 35.51000 10 ARG C C 1
ATOM 2345 O O . ARG C 3 10 ? 30.94700 43.28200 -18.24700 1.000 36.33000 10 ARG C O 1
ATOM 2353 N N . ARG C 3 11 ? 32.17800 44.18900 -16.59200 1.000 36.32000 11 ARG C N 1
ATOM 2354 C CA . ARG C 3 11 ? 32.57400 42.88300 -16.07500 1.000 38.39000 11 ARG C CA 1
ATOM 2355 C C . ARG C 3 11 ? 31.37200 42.11200 -15.54300 1.000 38.68000 11 ARG C C 1
ATOM 2356 O O . ARG C 3 11 ? 31.29000 40.88800 -15.70300 1.000 38.44000 11 ARG C O 1
ATOM 2364 N N . GLU C 3 12 ? 30.42300 42.80900 -14.91100 1.000 36.97000 12 GLU C N 1
ATOM 2365 C CA . GLU C 3 12 ? 29.25800 42.12400 -14.35800 1.000 41.85000 12 GLU C CA 1
ATOM 2366 C C . GLU C 3 12 ? 28.34500 41.60000 -15.45900 1.000 35.11000 12 GLU C C 1
ATOM 2367 O O . GLU C 3 12 ? 27.81500 40.48800 -15.35200 1.000 32.73000 12 GLU C O 1
ATOM 2373 N N . MET C 3 13 ? 28.14000 42.38500 -16.51900 1.000 34.15000 13 MET C N 1
ATOM 2374 C CA . MET C 3 13 ? 27.26800 41.93600 -17.60000 1.000 31.94000 13 MET C CA 1
ATOM 2375 C C . MET C 3 13 ? 27.85500 40.72700 -18.31500 1.000 38.65000 13 MET C C 1
ATOM 2376 O O . MET C 3 13 ? 27.12100 39.80600 -18.69400 1.000 38.45000 13 MET C O 1
ATOM 2381 N N . GLN C 3 14 ? 29.17600 40.70900 -18.50600 1.000 31.28000 14 GLN C N 1
ATOM 2382 C CA . GLN C 3 14 ? 29.80700 39.58100 -19.17900 1.000 38.51000 14 GLN C CA 1
ATOM 2383 C C . GLN C 3 14 ? 29.74900 38.31600 -18.33000 1.000 39.49000 14 GLN C C 1
ATOM 2384 O O . GLN C 3 14 ? 29.66900 37.21100 -18.87600 1.000 41.62000 14 GLN C O 1
ATOM 2390 N N . LEU C 3 15 ? 29.78200 38.45200 -17.00200 1.000 41.09000 15 LEU C N 1
ATOM 2391 C CA . LEU C 3 15 ? 29.58300 37.29300 -16.13700 1.000 39.67000 15 LEU C CA 1
ATOM 2392 C C . LEU C 3 15 ? 28.13300 36.82800 -16.17500 1.000 39.07000 15 LEU C C 1
ATOM 2393 O O . LEU C 3 15 ? 27.85900 35.63200 -16.32900 1.000 42.60000 15 LEU C O 1
ATOM 2398 N N . MET C 3 16 ? 27.19000 37.76400 -16.03000 1.000 36.84000 16 MET C N 1
ATOM 2399 C CA . MET C 3 16 ? 25.77500 37.42500 -16.14500 1.000 41.67000 16 MET C CA 1
ATOM 2400 C C . MET C 3 16 ? 25.46200 36.77000 -17.48400 1.000 42.69000 16 MET C C 1
ATOM 2401 O O . MET C 3 16 ? 24.55200 35.94000 -17.57000 1.000 42.78000 16 MET C O 1
ATOM 2406 N N . TRP C 3 17 ? 26.20800 37.12500 -18.53200 1.000 37.94000 17 TRP C N 1
ATOM 2407 C CA . TRP C 3 17 ? 25.95400 36.58200 -19.86200 1.000 39.65000 17 TRP C CA 1
ATOM 2408 C C . TRP C 3 17 ? 26.65300 35.24200 -20.06900 1.000 42.62000 17 TRP C C 1
ATOM 2409 O O . TRP C 3 17 ? 26.06500 34.31700 -20.63900 1.000 44.16000 17 TRP C O 1
ATOM 2420 N N . ALA C 3 18 ? 27.90400 35.12100 -19.61500 1.000 42.51000 18 ALA C N 1
ATOM 2421 C CA . ALA C 3 18 ? 28.63900 33.87100 -19.79300 1.000 47.57000 18 ALA C CA 1
ATOM 2422 C C . ALA C 3 18 ? 28.04600 32.75000 -18.95000 1.000 55.91000 18 ALA C C 1
ATOM 2423 O O . ALA C 3 18 ? 28.01300 31.59100 -19.38200 1.000 58.26000 18 ALA C O 1
ATOM 2425 N N . ASN C 3 19 ? 27.58100 33.07500 -17.74000 1.000 57.68000 19 ASN C N 1
ATOM 2426 C CA . ASN C 3 19 ? 26.92900 32.08600 -16.88900 1.000 60.94000 19 ASN C CA 1
ATOM 2427 C C . ASN C 3 19 ? 25.69700 31.48500 -17.55200 1.000 62.84000 19 ASN C C 1
ATOM 2428 O O . ASN C 3 19 ? 25.27600 30.38700 -17.17500 1.000 68.44000 19 ASN C O 1
ATOM 2433 N N . VAL C 3 20 ? 25.12000 32.17000 -18.53500 1.000 57.43000 20 VAL C N 1
ATOM 2434 C CA . VAL C 3 20 ? 23.93400 31.67900 -19.22400 1.000 59.13000 20 VAL C CA 1
ATOM 2435 C C . VAL C 3 20 ? 24.21600 31.28700 -20.67000 1.000 59.31000 20 VAL C C 1
ATOM 2436 O O . VAL C 3 20 ? 23.39200 30.57700 -21.27300 1.000 62.80000 20 VAL C O 1
ATOM 2440 N N . TRP C 3 21 ? 25.34200 31.69900 -21.23900 1.000 54.43000 21 TRP C N 1
ATOM 2441 C CA . TRP C 3 21 ? 25.64500 31.39500 -22.62900 1.000 55.35000 21 TRP C CA 1
ATOM 2442 C C . TRP C 3 21 ? 26.01100 29.92500 -22.79700 1.000 56.48000 21 TRP C C 1
ATOM 2443 O O . TRP C 3 21 ? 26.70800 29.34100 -21.96300 1.000 59.84000 21 TRP C O 1
ATOM 2454 N N . SER C 3 22 ? 25.53000 29.32600 -23.88400 1.000 54.75000 22 SER C N 1
ATOM 2455 C CA . SER C 3 22 ? 25.89800 27.96700 -24.27100 1.000 61.80000 22 SER C CA 1
ATOM 2456 C C . SER C 3 22 ? 26.79300 28.06700 -25.50000 1.000 58.43000 22 SER C C 1
ATOM 2457 O O . SER C 3 22 ? 26.32800 28.42500 -26.58800 1.000 55.83000 22 SER C O 1
ATOM 2460 N N . ALA C 3 23 ? 28.07600 27.75300 -25.32300 1.000 50.24000 23 ALA C N 1
ATOM 2461 C CA . ALA C 3 23 ? 29.06500 27.95800 -26.37200 1.000 51.57000 23 ALA C CA 1
ATOM 2462 C C . ALA C 3 23 ? 29.00900 26.90600 -27.47200 1.000 53.31000 23 ALA C C 1
ATOM 2463 O O . ALA C 3 23 ? 29.61300 27.11400 -28.53000 1.000 49.36000 23 ALA C O 1
ATOM 2465 N N . GLN C 3 24 ? 28.30400 25.79700 -27.26400 1.000 49.30000 24 GLN C N 1
ATOM 2466 C CA . GLN C 3 24 ? 28.31200 24.70300 -28.22500 1.000 49.70000 24 GLN C CA 1
ATOM 2467 C C . GLN C 3 24 ? 26.95800 24.40900 -28.85400 1.000 56.34000 24 GLN C C 1
ATOM 2468 O O . GLN C 3 24 ? 26.92000 23.92300 -29.98600 1.000 54.52000 24 GLN C O 1
ATOM 2474 N N . PHE C 3 25 ? 25.85200 24.68700 -28.16700 1.000 52.53000 25 PHE C N 1
ATOM 2475 C CA . PHE C 3 25 ? 24.53300 24.32000 -28.65900 1.000 54.15000 25 PHE C CA 1
ATOM 2476 C C . PHE C 3 25 ? 23.57300 25.49300 -28.52500 1.000 52.66000 25 PHE C C 1
ATOM 2477 O O . PHE C 3 25 ? 23.70600 26.33000 -27.62800 1.000 55.55000 25 PHE C O 1
ATOM 2485 N N . THR C 3 26 ? 22.60200 25.54100 -29.43500 1.000 45.89000 26 THR C N 1
ATOM 2486 C CA . THR C 3 26 ? 21.63800 26.63200 -29.48400 1.000 50.99000 26 THR C CA 1
ATOM 2487 C C . THR C 3 26 ? 20.47300 26.44500 -28.52400 1.000 49.22000 26 THR C C 1
ATOM 2488 O O . THR C 3 26 ? 19.56900 27.28700 -28.51400 1.000 44.32000 26 THR C O 1
ATOM 2492 N N . GLY C 3 27 ? 20.47100 25.37700 -27.72300 1.000 43.03000 27 GLY C N 1
ATOM 2493 C CA . GLY C 3 27 ? 19.34600 25.13300 -26.83100 1.000 42.82000 27 GLY C CA 1
ATOM 2494 C C . GLY C 3 27 ? 19.09100 26.28500 -25.87800 1.000 45.36000 27 GLY C C 1
ATOM 2495 O O . GLY C 3 27 ? 17.96600 26.77700 -25.76300 1.000 40.97000 27 GLY C O 1
ATOM 2496 N N . ARG C 3 28 ? 20.13900 26.73700 -25.18500 1.000 42.87000 28 ARG C N 1
ATOM 2497 C CA . ARG C 3 28 ? 19.98700 27.86000 -24.26500 1.000 43.87000 28 ARG C CA 1
ATOM 2498 C C . ARG C 3 28 ? 19.75100 29.16300 -25.01500 1.000 42.47000 28 ARG C C 1
ATOM 2499 O O . ARG C 3 28 ? 18.85700 29.93900 -24.65900 1.000 39.42000 28 ARG C O 1
ATOM 2507 N N . ARG C 3 29 ? 20.56200 29.43100 -26.04400 1.000 42.06000 29 ARG C N 1
ATOM 2508 C CA . ARG C 3 29 ? 20.43400 30.68000 -26.79000 1.000 41.59000 29 ARG C CA 1
ATOM 2509 C C . ARG C 3 29 ? 19.02300 30.84900 -27.33300 1.000 36.58000 29 ARG C C 1
ATOM 2510 O O . ARG C 3 29 ? 18.42500 31.92600 -27.22400 1.000 37.73000 29 ARG C O 1
ATOM 2518 N N . LEU C 3 30 ? 18.47900 29.78700 -27.92900 1.000 36.20000 30 LEU C N 1
ATOM 2519 C CA . LEU C 3 30 ? 17.15300 29.86100 -28.52900 1.000 42.96000 30 LEU C CA 1
ATOM 2520 C C . LEU C 3 30 ? 16.08400 30.10400 -27.47300 1.000 39.37000 30 LEU C C 1
ATOM 2521 O O . LEU C 3 30 ? 15.19700 30.94300 -27.66300 1.000 41.81000 30 LEU C O 1
ATOM 2526 N N . ALA C 3 31 ? 16.16000 29.38700 -26.34800 1.000 41.86000 31 ALA C N 1
ATOM 2527 C CA . ALA C 3 31 ? 15.16300 29.55000 -25.29500 1.000 42.02000 31 ALA C CA 1
ATOM 2528 C C . ALA C 3 31 ? 15.17500 30.96600 -24.73300 1.000 38.62000 31 ALA C C 1
ATOM 2529 O O . ALA C 3 31 ? 14.11500 31.54500 -24.47100 1.000 39.57000 31 ALA C O 1
ATOM 2531 N N . ILE C 3 32 ? 16.36600 31.53800 -24.53900 1.000 38.21000 32 ILE C N 1
ATOM 2532 C CA . ILE C 3 32 ? 16.46500 32.91900 -24.07200 1.000 36.60000 32 ILE C CA 1
ATOM 2533 C C . ILE C 3 32 ? 15.82300 33.86400 -25.07900 1.000 35.72000 32 ILE C C 1
ATOM 2534 O O . ILE C 3 32 ? 14.99100 34.71000 -24.72500 1.000 32.92000 32 ILE C O 1
ATOM 2539 N N . ALA C 3 33 ? 16.19900 33.72800 -26.35200 1.000 30.60000 33 ALA C N 1
ATOM 2540 C CA . ALA C 3 33 ? 15.72200 34.64900 -27.37900 1.000 39.31000 33 ALA C CA 1
ATOM 2541 C C . ALA C 3 33 ? 14.22200 34.51200 -27.60000 1.000 35.50000 33 ALA C C 1
ATOM 2542 O O . ALA C 3 33 ? 13.50300 35.51500 -27.67700 1.000 35.78000 33 ALA C O 1
ATOM 2544 N N . GLN C 3 34 ? 13.73400 33.27500 -27.72600 1.000 37.48000 34 GLN C N 1
ATOM 2545 C CA . GLN C 3 34 ? 12.30400 33.06600 -27.93500 1.000 37.54000 34 GLN C CA 1
ATOM 2546 C C . GLN C 3 34 ? 11.49000 33.63500 -26.78100 1.000 35.97000 34 GLN C C 1
ATOM 2547 O O . GLN C 3 34 ? 10.41700 34.21200 -26.99600 1.000 40.41000 34 GLN C O 1
ATOM 2553 N N . ALA C 3 35 ? 11.98700 33.49400 -25.55000 1.000 31.21000 35 ALA C N 1
ATOM 2554 C CA . ALA C 3 35 ? 11.27300 34.04200 -24.40200 1.000 34.80000 35 ALA C CA 1
ATOM 2555 C C . ALA C 3 35 ? 11.25000 35.56500 -24.42800 1.000 39.76000 35 ALA C C 1
ATOM 2556 O O . ALA C 3 35 ? 10.28300 36.17700 -23.95900 1.000 39.82000 35 ALA C O 1
ATOM 2558 N N . VAL C 3 36 ? 12.29600 36.19200 -24.96900 1.000 33.90000 36 VAL C N 1
ATOM 2559 C CA . VAL C 3 36 ? 12.33800 37.64900 -25.03500 1.000 37.76000 36 VAL C CA 1
ATOM 2560 C C . VAL C 3 36 ? 11.33400 38.16500 -26.06000 1.000 36.72000 36 VAL C C 1
ATOM 2561 O O . VAL C 3 36 ? 10.56400 39.09400 -25.78700 1.000 33.33000 36 VAL C O 1
ATOM 2565 N N . PHE C 3 37 ? 11.31900 37.56600 -27.25400 1.000 32.36000 37 PHE C N 1
ATOM 2566 C CA . PHE C 3 37 ? 10.37800 38.00900 -28.27700 1.000 40.41000 37 PHE C CA 1
ATOM 2567 C C . PHE C 3 37 ? 8.93900 37.66700 -27.90800 1.000 42.19000 37 PHE C C 1
ATOM 2568 O O . PHE C 3 37 ? 8.02000 38.41400 -28.26500 1.000 43.58000 37 PHE C O 1
ATOM 2576 N N . LYS C 3 38 ? 8.72000 36.55700 -27.19700 1.000 38.52000 38 LYS C N 1
ATOM 2577 C CA . LYS C 3 38 ? 7.39900 36.29400 -26.63100 1.000 42.26000 38 LYS C CA 1
ATOM 2578 C C . LYS C 3 38 ? 6.97200 37.42800 -25.70900 1.000 45.45000 38 LYS C C 1
ATOM 2579 O O . LYS C 3 38 ? 5.84300 37.92600 -25.79200 1.000 44.14000 38 LYS C O 1
ATOM 2585 N N . ASP C 3 39 ? 7.87200 37.84300 -24.81300 1.000 40.77000 39 ASP C N 1
ATOM 2586 C CA . ASP C 3 39 ? 7.58300 38.95000 -23.90900 1.000 37.77000 39 ASP C CA 1
ATOM 2587 C C . ASP C 3 39 ? 7.33900 40.24000 -24.68300 1.000 41.90000 39 ASP C C 1
ATOM 2588 O O . ASP C 3 39 ? 6.38800 40.97600 -24.39500 1.000 44.14000 39 ASP C O 1
ATOM 2593 N N . LEU C 3 40 ? 8.18600 40.52300 -25.67500 1.000 38.37000 40 LEU C N 1
ATOM 2594 C CA . LEU C 3 40 ? 8.04000 41.74200 -26.46400 1.000 42.44000 40 LEU C CA 1
ATOM 2595 C C . LEU C 3 40 ? 6.70700 41.76500 -27.20400 1.000 48.71000 40 LEU C C 1
ATOM 2596 O O . LEU C 3 40 ? 5.99300 42.77500 -27.19300 1.000 42.93000 40 LEU C O 1
ATOM 2601 N N . PHE C 3 41 ? 6.35400 40.65200 -27.85400 1.000 46.27000 41 PHE C N 1
ATOM 2602 C CA . PHE C 3 41 ? 5.12000 40.60800 -28.63300 1.000 50.68000 41 PHE C CA 1
ATOM 2603 C C . PHE C 3 41 ? 3.89500 40.74600 -27.73900 1.000 47.31000 41 PHE C C 1
ATOM 2604 O O . PHE C 3 41 ? 2.92400 41.41600 -28.10700 1.000 56.50000 41 PHE C O 1
ATOM 2612 N N . ALA C 3 42 ? 3.92000 40.11400 -26.56400 1.000 48.26000 42 ALA C N 1
ATOM 2613 C CA . ALA C 3 42 ? 2.80400 40.24700 -25.63500 1.000 49.49000 42 ALA C CA 1
ATOM 2614 C C . ALA C 3 42 ? 2.62100 41.69500 -25.20200 1.000 51.07000 42 ALA C C 1
ATOM 2615 O O . ALA C 3 42 ? 1.48800 42.17400 -25.07400 1.000 55.72000 42 ALA C O 1
ATOM 2617 N N . HIS C 3 43 ? 3.72100 42.41000 -24.97300 1.000 45.88000 43 HIS C N 1
ATOM 2618 C CA . HIS C 3 43 ? 3.64400 43.79400 -24.52600 1.000 49.59000 43 HIS C CA 1
ATOM 2619 C C . HIS C 3 43 ? 3.47900 44.77700 -25.67600 1.000 47.14000 43 HIS C C 1
ATOM 2620 O O . HIS C 3 43 ? 2.85100 45.82700 -25.49500 1.000 53.96000 43 HIS C O 1
ATOM 2627 N N . VAL C 3 44 ? 4.02200 44.46500 -26.84900 1.000 51.85000 44 VAL C N 1
ATOM 2628 C CA . VAL C 3 44 ? 3.86400 45.30400 -28.03600 1.000 50.84000 44 VAL C CA 1
ATOM 2629 C C . VAL C 3 44 ? 3.27900 44.44400 -29.15100 1.000 53.59000 44 VAL C C 1
ATOM 2630 O O . VAL C 3 44 ? 4.02800 43.95000 -30.00500 1.000 57.07000 44 VAL C O 1
ATOM 2634 N N . PRO C 3 45 ? 1.96100 44.22500 -29.17400 1.000 59.57000 45 PRO C N 1
ATOM 2635 C CA . PRO C 3 45 ? 1.38200 43.33600 -30.19800 1.000 59.53000 45 PRO C CA 1
ATOM 2636 C C . PRO C 3 45 ? 1.66200 43.75800 -31.63200 1.000 59.05000 45 PRO C C 1
ATOM 2637 O O . PRO C 3 45 ? 1.76100 42.88700 -32.50500 1.000 61.60000 45 PRO C O 1
ATOM 2641 N N . ASP C 3 46 ? 1.79900 45.05300 -31.91500 1.000 59.17000 46 ASP C N 1
ATOM 2642 C CA . ASP C 3 46 ? 2.09800 45.46700 -33.28200 1.000 60.03000 46 ASP C CA 1
ATOM 2643 C C . ASP C 3 46 ? 3.55600 45.24300 -33.66700 1.000 58.66000 46 ASP C C 1
ATOM 2644 O O . ASP C 3 46 ? 3.91500 45.47700 -34.82600 1.000 54.42000 46 ASP C O 1
ATOM 2649 N N . ALA C 3 47 ? 4.40200 44.79700 -32.73400 1.000 56.77000 47 ALA C N 1
ATOM 2650 C CA . ALA C 3 47 ? 5.79200 44.50900 -33.06700 1.000 55.17000 47 ALA C CA 1
ATOM 2651 C C . ALA C 3 47 ? 5.94300 43.21600 -33.85700 1.000 49.88000 47 ALA C C 1
ATOM 2652 O O . ALA C 3 47 ? 6.96400 43.03400 -34.52900 1.000 52.01000 47 ALA C O 1
ATOM 2654 N N . VAL C 3 48 ? 4.95300 42.32000 -33.79600 1.000 50.29000 48 VAL C N 1
ATOM 2655 C CA . VAL C 3 48 ? 5.05100 41.04300 -34.49800 1.000 50.67000 48 VAL C CA 1
ATOM 2656 C C . VAL C 3 48 ? 5.09100 41.25200 -36.00500 1.000 54.93000 48 VAL C C 1
ATOM 2657 O O . VAL C 3 48 ? 5.72100 40.47200 -36.73100 1.000 52.70000 48 VAL C O 1
ATOM 2661 N N . GLY C 3 49 ? 4.42700 42.29900 -36.50100 1.000 54.71000 49 GLY C N 1
ATOM 2662 C CA . GLY C 3 49 ? 4.40600 42.56500 -37.92900 1.000 54.47000 49 GLY C CA 1
ATOM 2663 C C . GLY C 3 49 ? 5.74500 42.98100 -38.50100 1.000 53.90000 49 GLY C C 1
ATOM 2664 O O . GLY C 3 49 ? 5.96600 42.82600 -39.70700 1.000 47.17000 49 GLY C O 1
ATOM 2665 N N . LEU C 3 50 ? 6.64400 43.50400 -37.66500 1.000 49.58000 50 LEU C N 1
ATOM 2666 C CA . LEU C 3 50 ? 7.97100 43.88000 -38.13700 1.000 50.56000 50 LEU C CA 1
ATOM 2667 C C . LEU C 3 50 ? 8.81000 42.67100 -38.52600 1.000 50.32000 50 LEU C C 1
ATOM 2668 O O . LEU C 3 50 ? 9.83400 42.83000 -39.19900 1.000 42.83000 50 LEU C O 1
ATOM 2673 N N . PHE C 3 51 ? 8.40100 41.47200 -38.11900 1.000 43.47000 51 PHE C N 1
ATOM 2674 C CA . PHE C 3 51 ? 9.16400 40.25000 -38.33600 1.000 51.48000 51 PHE C CA 1
ATOM 2675 C C . PHE C 3 51 ? 8.41100 39.28400 -39.24500 1.000 51.68000 51 PHE C C 1
ATOM 2676 O O . PHE C 3 51 ? 8.46000 38.06400 -39.06600 1.000 48.52000 51 PHE C O 1
ATOM 2684 N N . ASP C 3 52 ? 7.70400 39.82500 -40.24100 1.000 57.92000 52 ASP C N 1
ATOM 2685 C CA . ASP C 3 52 ? 6.98100 38.97400 -41.18200 1.000 47.92000 52 ASP C CA 1
ATOM 2686 C C . ASP C 3 52 ? 7.93900 38.16500 -42.04700 1.000 43.58000 52 ASP C C 1
ATOM 2687 O O . ASP C 3 52 ? 7.64700 37.01500 -42.39700 1.000 54.20000 52 ASP C O 1
ATOM 2692 N N . ARG C 3 53 ? 9.08700 38.74600 -42.40200 1.000 48.68000 53 ARG C N 1
ATOM 2693 C CA . ARG C 3 53 ? 10.04600 38.04300 -43.24500 1.000 50.81000 53 ARG C CA 1
ATOM 2694 C C . ARG C 3 53 ? 10.68400 36.85800 -42.53200 1.000 50.65000 53 ARG C C 1
ATOM 2695 O O . ARG C 3 53 ? 11.15300 35.92900 -43.19900 1.000 49.80000 53 ARG C O 1
ATOM 2703 N N . VAL C 3 54 ? 10.71000 36.86300 -41.20300 1.000 47.18000 54 VAL C N 1
ATOM 2704 C CA . VAL C 3 54 ? 11.30900 35.78300 -40.43000 1.000 47.53000 54 VAL C CA 1
ATOM 2705 C C . VAL C 3 54 ? 10.25300 35.00400 -39.64500 1.000 47.54000 54 VAL C C 1
ATOM 2706 O O . VAL C 3 54 ? 10.58100 34.33600 -38.66900 1.000 52.30000 54 VAL C O 1
ATOM 2710 N N . HIS C 3 55 ? 8.98700 35.08400 -40.06100 1.000 52.46000 55 HIS C N 1
ATOM 2711 C CA . HIS C 3 55 ? 7.89100 34.32600 -39.45200 1.000 49.00000 55 HIS C CA 1
ATOM 2712 C C . HIS C 3 55 ? 7.74400 34.66600 -37.96600 1.000 46.62000 55 HIS C C 1
ATOM 2713 O O . HIS C 3 55 ? 7.84700 33.80600 -37.08900 1.000 53.40000 55 HIS C O 1
ATOM 2720 N N . GLY C 3 56 ? 7.49900 35.95000 -37.69700 1.000 46.59000 56 GLY C N 1
ATOM 2721 C CA . GLY C 3 56 ? 7.31600 36.38400 -36.32200 1.000 46.40000 56 GLY C CA 1
ATOM 2722 C C . GLY C 3 56 ? 6.11800 35.74400 -35.65000 1.000 49.63000 56 GLY C C 1
ATOM 2723 O O . GLY C 3 56 ? 6.14700 35.47700 -34.44500 1.000 45.06000 56 GLY C O 1
ATOM 2724 N N . THR C 3 57 ? 5.05500 35.48100 -36.41400 1.000 55.80000 57 THR C N 1
ATOM 2725 C CA . THR C 3 57 ? 3.86100 34.85700 -35.85600 1.000 54.66000 57 THR C CA 1
ATOM 2726 C C . THR C 3 57 ? 4.09000 33.40100 -35.47300 1.000 59.81000 57 THR C C 1
ATOM 2727 O O . THR C 3 57 ? 3.30300 32.84700 -34.69900 1.000 57.66000 57 THR C O 1
ATOM 2731 N N . GLU C 3 58 ? 5.14000 32.77300 -35.99600 1.000 56.51000 58 GLU C N 1
ATOM 2732 C CA . GLU C 3 58 ? 5.45300 31.37100 -35.72700 1.000 54.57000 58 GLU C CA 1
ATOM 2733 C C . GLU C 3 58 ? 6.82300 31.32900 -35.05600 1.000 52.33000 58 GLU C C 1
ATOM 2734 O O . GLU C 3 58 ? 7.84800 31.14000 -35.71600 1.000 48.58000 58 GLU C O 1
ATOM 2740 N N . ILE C 3 59 ? 6.83000 31.50000 -33.73100 1.000 54.80000 59 ILE C N 1
ATOM 2741 C CA . ILE C 3 59 ? 8.07200 31.59600 -32.97400 1.000 50.82000 59 ILE C CA 1
ATOM 2742 C C . ILE C 3 59 ? 8.87300 30.30000 -33.02600 1.000 50.61000 59 ILE C C 1
ATOM 2743 O O . ILE C 3 59 ? 10.09600 30.31900 -32.84500 1.000 43.52000 59 ILE C O 1
ATOM 2748 N N . ASP C 3 60 ? 8.21900 29.17400 -33.29600 1.000 46.11000 60 ASP C N 1
ATOM 2749 C CA . ASP C 3 60 ? 8.89600 27.88600 -33.36100 1.000 50.68000 60 ASP C CA 1
ATOM 2750 C C . ASP C 3 60 ? 9.32400 27.50200 -34.77300 1.000 47.46000 60 ASP C C 1
ATOM 2751 O O . ASP C 3 60 ? 9.91800 26.43500 -34.95500 1.000 47.41000 60 ASP C O 1
ATOM 2756 N N . SER C 3 61 ? 9.04000 28.33700 -35.77100 1.000 45.31000 61 SER C N 1
ATOM 2757 C CA . SER C 3 61 ? 9.44400 28.03200 -37.13500 1.000 48.11000 61 SER C CA 1
ATOM 2758 C C . SER C 3 61 ? 10.96300 28.09300 -37.27300 1.000 50.06000 61 SER C C 1
ATOM 2759 O O . SER C 3 61 ? 11.66600 28.70400 -36.46300 1.000 48.40000 61 SER C O 1
ATOM 2762 N N . SER C 3 62 ? 11.47100 27.44100 -38.32300 1.000 41.87000 62 SER C N 1
ATOM 2763 C CA . SER C 3 62 ? 12.90600 27.47700 -38.58600 1.000 42.45000 62 SER C CA 1
ATOM 2764 C C . SER C 3 62 ? 13.37700 28.88100 -38.94100 1.000 47.05000 62 SER C C 1
ATOM 2765 O O . SER C 3 62 ? 14.51700 29.24700 -38.63200 1.000 42.95000 62 SER C O 1
ATOM 2768 N N . GLU C 3 63 ? 12.52100 29.67800 -39.58500 1.000 43.19000 63 GLU C N 1
ATOM 2769 C CA . GLU C 3 63 ? 12.92000 31.02400 -39.98200 1.000 45.56000 63 GLU C CA 1
ATOM 2770 C C . GLU C 3 63 ? 13.08400 31.93600 -38.77300 1.000 46.68000 63 GLU C C 1
ATOM 2771 O O . GLU C 3 63 ? 14.02200 32.74000 -38.72000 1.000 42.79000 63 GLU C O 1
ATOM 2777 N N . PHE C 3 64 ? 12.18600 31.83000 -37.79100 1.000 45.05000 64 PHE C N 1
ATOM 2778 C CA . PHE C 3 64 ? 12.30000 32.67600 -36.60800 1.000 46.29000 64 PHE C CA 1
ATOM 2779 C C . PHE C 3 64 ? 13.34200 32.15100 -35.63100 1.000 40.04000 64 PHE C C 1
ATOM 2780 O O . PHE C 3 64 ? 13.97000 32.94500 -34.92100 1.000 41.28000 64 PHE C O 1
ATOM 2788 N N . LYS C 3 65 ? 13.53400 30.83000 -35.57400 1.000 42.44000 65 LYS C N 1
ATOM 2789 C CA . LYS C 3 65 ? 14.62300 30.27900 -34.77500 1.000 43.18000 65 LYS C CA 1
ATOM 2790 C C . LYS C 3 65 ? 15.96900 30.80700 -35.25100 1.000 42.09000 65 LYS C C 1
ATOM 2791 O O . LYS C 3 65 ? 16.83200 31.15400 -34.43600 1.000 40.56000 65 LYS C O 1
ATOM 2797 N N . ALA C 3 66 ? 16.16400 30.88200 -36.57000 1.000 35.18000 66 ALA C N 1
ATOM 2798 C CA . ALA C 3 66 ? 17.41500 31.40900 -37.10600 1.000 38.44000 66 ALA C CA 1
ATOM 2799 C C . ALA C 3 66 ? 17.54900 32.90100 -36.82900 1.000 39.09000 66 ALA C C 1
ATOM 2800 O O . ALA C 3 66 ? 18.65600 33.39500 -36.58500 1.000 38.82000 66 ALA C O 1
ATOM 2802 N N . HIS C 3 67 ? 16.43500 33.63700 -36.87100 1.000 37.47000 67 HIS C N 1
ATOM 2803 C CA . HIS C 3 67 ? 16.47200 35.05300 -36.52300 1.000 37.79000 67 HIS C CA 1
ATOM 2804 C C . HIS C 3 67 ? 16.86100 35.24400 -35.06300 1.000 39.36000 67 HIS C C 1
ATOM 2805 O O . HIS C 3 67 ? 17.69400 36.09700 -34.73500 1.000 35.13000 67 HIS C O 1
ATOM 2812 N N . CYS C 3 68 ? 16.25900 34.45200 -34.17000 1.000 32.31000 68 CYS C N 1
ATOM 2813 C CA . CYS C 3 68 ? 16.58200 34.54000 -32.74900 1.000 35.20000 68 CYS C CA 1
ATOM 2814 C C . CYS C 3 68 ? 18.06600 34.30700 -32.50200 1.000 33.48000 68 CYS C C 1
ATOM 2815 O O . CYS C 3 68 ? 18.69000 35.01800 -31.70500 1.000 35.72000 68 CYS C O 1
ATOM 2818 N N . ILE C 3 69 ? 18.64800 33.31500 -33.17800 1.000 34.62000 69 ILE C N 1
ATOM 2819 C CA . ILE C 3 69 ? 20.07100 33.04100 -33.02000 1.000 32.55000 69 ILE C CA 1
ATOM 2820 C C . ILE C 3 69 ? 20.90800 34.19700 -33.55600 1.000 33.07000 69 ILE C C 1
ATOM 2821 O O . ILE C 3 69 ? 21.96800 34.51200 -33.00000 1.000 36.10000 69 ILE C O 1
ATOM 2826 N N . ARG C 3 70 ? 20.44800 34.86000 -34.62200 1.000 35.86000 70 ARG C N 1
ATOM 2827 C CA . ARG C 3 70 ? 21.16400 36.02500 -35.13900 1.000 32.91000 70 ARG C CA 1
ATOM 2828 C C . ARG C 3 70 ? 21.15000 37.17100 -34.13300 1.000 34.59000 70 ARG C C 1
ATOM 2829 O O . ARG C 3 70 ? 22.18400 37.80300 -33.88300 1.000 33.81000 70 ARG C O 1
ATOM 2837 N N . VAL C 3 71 ? 19.98100 37.46100 -33.55700 1.000 31.93000 71 VAL C N 1
ATOM 2838 C CA . VAL C 3 71 ? 19.87700 38.53200 -32.56700 1.000 36.56000 71 VAL C CA 1
ATOM 2839 C C . VAL C 3 71 ? 20.75700 38.22300 -31.36300 1.000 34.86000 71 VAL C C 1
ATOM 2840 O O . VAL C 3 71 ? 21.50000 39.08200 -30.87300 1.000 35.52000 71 VAL C O 1
ATOM 2844 N N . VAL C 3 72 ? 20.68500 36.98500 -30.87500 1.000 35.87000 72 VAL C N 1
ATOM 2845 C CA . VAL C 3 72 ? 21.49100 36.57600 -29.73000 1.000 33.89000 72 VAL C CA 1
ATOM 2846 C C . VAL C 3 72 ? 22.97500 36.62100 -30.07500 1.000 32.46000 72 VAL C C 1
ATOM 2847 O O . VAL C 3 72 ? 23.80900 37.00800 -29.24600 1.000 35.05000 72 VAL C O 1
ATOM 2851 N N . ASN C 3 73 ? 23.32900 36.24500 -31.30700 1.000 32.46000 73 ASN C N 1
ATOM 2852 C CA . ASN C 3 73 ? 24.71400 36.38800 -31.74900 1.000 31.22000 73 ASN C CA 1
ATOM 2853 C C . ASN C 3 73 ? 25.13500 37.85100 -31.76600 1.000 32.39000 73 ASN C C 1
ATOM 2854 O O . ASN C 3 73 ? 26.26600 38.18400 -31.39300 1.000 34.26000 73 ASN C O 1
ATOM 2859 N N . GLY C 3 74 ? 24.23800 38.74000 -32.19500 1.000 35.02000 74 GLY C N 1
ATOM 2860 C CA . GLY C 3 74 ? 24.55800 40.15800 -32.19500 1.000 31.21000 74 GLY C CA 1
ATOM 2861 C C . GLY C 3 74 ? 24.75000 40.71400 -30.79700 1.000 31.43000 74 GLY C C 1
ATOM 2862 O O . GLY C 3 74 ? 25.66500 41.50700 -30.55600 1.000 28.29000 74 GLY C O 1
ATOM 2863 N N . LEU C 3 75 ? 23.89100 40.31100 -29.85600 1.000 28.12000 75 LEU C N 1
ATOM 2864 C CA . LEU C 3 75 ? 24.05100 40.76600 -28.47900 1.000 34.67000 75 LEU C CA 1
ATOM 2865 C C . LEU C 3 75 ? 25.31500 40.19100 -27.85500 1.000 28.29000 75 LEU C C 1
ATOM 2866 O O . LEU C 3 75 ? 26.02000 40.88800 -27.11600 1.000 30.53000 75 LEU C O 1
ATOM 2871 N N . ASP C 3 76 ? 25.61800 38.92200 -28.14400 1.000 29.18000 76 ASP C N 1
ATOM 2872 C CA . ASP C 3 76 ? 26.85900 38.32700 -27.65800 1.000 29.02000 76 ASP C CA 1
ATOM 2873 C C . ASP C 3 76 ? 28.07300 39.10100 -28.15400 1.000 33.07000 76 ASP C C 1
ATOM 2874 O O . ASP C 3 76 ? 29.02500 39.32700 -27.39800 1.000 34.25000 76 ASP C O 1
ATOM 2879 N N . SER C 3 77 ? 28.05700 39.51900 -29.42200 1.000 31.12000 77 SER C N 1
ATOM 2880 C CA . SER C 3 77 ? 29.19900 40.24500 -29.96800 1.000 33.98000 77 SER C CA 1
ATOM 2881 C C . SER C 3 77 ? 29.35900 41.60300 -29.29800 1.000 30.99000 77 SER C C 1
ATOM 2882 O O . SER C 3 77 ? 30.48300 42.03700 -29.02300 1.000 37.47000 77 SER C O 1
ATOM 2885 N N . ALA C 3 78 ? 28.24600 42.28300 -29.01700 1.000 27.68000 78 ALA C N 1
ATOM 2886 C CA . ALA C 3 78 ? 28.32200 43.60100 -28.39600 1.000 28.64000 78 ALA C CA 1
ATOM 2887 C C . ALA C 3 78 ? 28.77900 43.50700 -26.94600 1.000 29.93000 78 ALA C C 1
ATOM 2888 O O . ALA C 3 78 ? 29.61400 44.30400 -26.50200 1.000 29.68000 78 ALA C O 1
ATOM 2890 N N . ILE C 3 79 ? 28.24200 42.54300 -26.19200 1.000 27.31000 79 ILE C N 1
ATOM 2891 C CA . ILE C 3 79 ? 28.62800 42.38600 -24.79200 1.000 28.21000 79 ILE C CA 1
ATOM 2892 C C . ILE C 3 79 ? 30.11700 42.08800 -24.67900 1.000 30.01000 79 ILE C C 1
ATOM 2893 O O . ILE C 3 79 ? 30.81200 42.64000 -23.81600 1.000 31.64000 79 ILE C O 1
ATOM 2898 N N . GLY C 3 80 ? 30.63200 41.22000 -25.55000 1.000 31.65000 80 GLY C N 1
ATOM 2899 C CA . GLY C 3 80 ? 32.05700 40.93700 -25.53700 1.000 31.76000 80 GLY C CA 1
ATOM 2900 C C . GLY C 3 80 ? 32.89000 42.13000 -25.96400 1.000 33.65000 80 GLY C C 1
ATOM 2901 O O . GLY C 3 80 ? 33.98900 42.34900 -25.44600 1.000 37.73000 80 GLY C O 1
ATOM 2902 N N . LEU C 3 81 ? 32.38100 42.91900 -26.90800 1.000 34.76000 81 LEU C N 1
ATOM 2903 C CA . LEU C 3 81 ? 33.09200 44.10300 -27.37400 1.000 32.65000 81 LEU C CA 1
ATOM 2904 C C . LEU C 3 81 ? 32.98500 45.28000 -26.41300 1.000 31.77000 81 LEU C C 1
ATOM 2905 O O . LEU C 3 81 ? 33.57600 46.33000 -26.68500 1.000 31.34000 81 LEU C O 1
ATOM 2910 N N . LEU C 3 82 ? 32.25200 45.13700 -25.30400 1.000 29.64000 82 LEU C N 1
ATOM 2911 C CA . LEU C 3 82 ? 32.30400 46.15300 -24.25700 1.000 35.41000 82 LEU C CA 1
ATOM 2912 C C . LEU C 3 82 ? 33.72200 46.32800 -23.73000 1.000 32.82000 82 LEU C C 1
ATOM 2913 O O . LEU C 3 82 ? 34.06900 47.40000 -23.22100 1.000 38.35000 82 LEU C O 1
ATOM 2918 N N . SER C 3 83 ? 34.55400 45.28900 -23.84900 1.000 35.73000 83 SER C N 1
ATOM 2919 C CA . SER C 3 83 ? 35.94800 45.38000 -23.43300 1.000 33.21000 83 SER C CA 1
ATOM 2920 C C . SER C 3 83 ? 36.79500 46.19200 -24.40500 1.000 38.14000 83 SER C C 1
ATOM 2921 O O . SER C 3 83 ? 37.86800 46.66700 -24.02000 1.000 41.06000 83 SER C O 1
ATOM 2924 N N . ASP C 3 84 ? 36.34300 46.35800 -25.64900 1.000 36.46000 84 ASP C N 1
ATOM 2925 C CA A ASP C 3 84 ? 37.05800 47.12400 -26.67000 0.500 37.42000 84 ASP C CA 1
ATOM 2926 C CA B ASP C 3 84 ? 37.05900 47.12700 -26.66800 0.500 37.42000 84 ASP C CA 1
ATOM 2927 C C . ASP C 3 84 ? 36.06300 48.07400 -27.32600 1.000 37.06000 84 ASP C C 1
ATOM 2928 O O . ASP C 3 84 ? 35.55900 47.80200 -28.42500 1.000 35.81000 84 ASP C O 1
ATOM 2937 N N . PRO C 3 85 ? 35.76000 49.20400 -26.68000 1.000 38.34000 85 PRO C N 1
ATOM 2938 C CA . PRO C 3 85 ? 34.69700 50.08600 -27.19400 1.000 37.09000 85 PRO C CA 1
ATOM 2939 C C . PRO C 3 85 ? 34.99400 50.72300 -28.54200 1.000 35.93000 85 PRO C C 1
ATOM 2940 O O . PRO C 3 85 ? 34.04500 51.12900 -29.22600 1.000 34.84000 85 PRO C O 1
ATOM 2944 N N . SER C 3 86 ? 36.26100 50.84100 -28.94600 1.000 31.02000 86 SER C N 1
ATOM 2945 C CA . SER C 3 86 ? 36.55600 51.34600 -30.28500 1.000 34.64000 86 SER C CA 1
ATOM 2946 C C . SER C 3 86 ? 35.94700 50.44300 -31.35000 1.000 34.82000 86 SER C C 1
ATOM 2947 O O . SER C 3 86 ? 35.24600 50.91200 -32.25500 1.000 33.87000 86 SER C O 1
ATOM 2950 N N . THR C 3 87 ? 36.20500 49.13800 -31.25600 1.000 29.86000 87 THR C N 1
ATOM 2951 C CA . THR C 3 87 ? 35.58200 48.19600 -32.17700 1.000 32.18000 87 THR C CA 1
ATOM 2952 C C . THR C 3 87 ? 34.08100 48.09900 -31.94100 1.000 29.30000 87 THR C C 1
ATOM 2953 O O . THR C 3 87 ? 33.31500 47.93900 -32.89900 1.000 31.26000 87 THR C O 1
ATOM 2957 N N . LEU C 3 88 ? 33.64600 48.20900 -30.68200 1.000 30.72000 88 LEU C N 1
ATOM 2958 C CA . LEU C 3 88 ? 32.21900 48.18800 -30.37500 1.000 32.81000 88 LEU C CA 1
ATOM 2959 C C . LEU C 3 88 ? 31.47400 49.28200 -31.13000 1.000 35.48000 88 LEU C C 1
ATOM 2960 O O . LEU C 3 88 ? 30.40400 49.03200 -31.70000 1.000 33.84000 88 LEU C O 1
ATOM 2965 N N . ASN C 3 89 ? 32.02700 50.49900 -31.15000 1.000 31.84000 89 ASN C N 1
ATOM 2966 C CA . ASN C 3 89 ? 31.38400 51.59900 -31.86400 1.000 30.25000 89 ASN C CA 1
ATOM 2967 C C . ASN C 3 89 ? 31.18500 51.26400 -33.33800 1.000 34.62000 89 ASN C C 1
ATOM 2968 O O . ASN C 3 89 ? 30.14500 51.59100 -33.92100 1.000 36.38000 89 ASN C O 1
ATOM 2973 N N . GLU C 3 90 ? 32.16800 50.60500 -33.95500 1.000 35.63000 90 GLU C N 1
ATOM 2974 C CA . GLU C 3 90 ? 32.01100 50.19000 -35.34500 1.000 32.39000 90 GLU C CA 1
ATOM 2975 C C . GLU C 3 90 ? 30.92600 49.13000 -35.48500 1.000 36.48000 90 GLU C C 1
ATOM 2976 O O . GLU C 3 90 ? 30.12300 49.17500 -36.42500 1.000 40.05000 90 GLU C O 1
ATOM 2982 N N . GLN C 3 91 ? 30.87800 48.17200 -34.55700 1.000 36.11000 91 GLN C N 1
ATOM 2983 C CA . GLN C 3 91 ? 29.88800 47.10500 -34.65700 1.000 33.19000 91 GLN C CA 1
ATOM 2984 C C . GLN C 3 91 ? 28.47900 47.62600 -34.40300 1.000 35.97000 91 GLN C C 1
ATOM 2985 O O . GLN C 3 91 ? 27.52600 47.19500 -35.06300 1.000 33.17000 91 GLN C O 1
ATOM 2991 N N . LEU C 3 92 ? 28.32600 48.55600 -33.45600 1.000 32.38000 92 LEU C N 1
ATOM 2992 C CA . LEU C 3 92 ? 27.00500 49.11400 -33.18800 1.000 35.12000 92 LEU C CA 1
ATOM 2993 C C . LEU C 3 92 ? 26.50000 49.94700 -34.36000 1.000 41.91000 92 LEU C C 1
ATOM 2994 O O . LEU C 3 92 ? 25.29000 49.99300 -34.60900 1.000 39.98000 92 LEU C O 1
ATOM 2999 N N . SER C 3 93 ? 27.40400 50.61000 -35.08600 1.000 37.82000 93 SER C N 1
ATOM 3000 C CA . SER C 3 93 ? 26.99800 51.32400 -36.29100 1.000 40.49000 93 SER C CA 1
ATOM 3001 C C . SER C 3 93 ? 26.47300 50.35900 -37.34700 1.000 38.06000 93 SER C C 1
ATOM 3002 O O . SER C 3 93 ? 25.46000 50.63300 -38.00000 1.000 38.68000 93 SER C O 1
ATOM 3005 N N . HIS C 3 94 ? 27.15100 49.22200 -37.52400 1.000 35.33000 94 HIS C N 1
ATOM 3006 C CA . HIS C 3 94 ? 26.68800 48.22400 -38.48400 1.000 39.81000 94 HIS C CA 1
ATOM 3007 C C . HIS C 3 94 ? 25.31400 47.69300 -38.10200 1.000 41.98000 94 HIS C C 1
ATOM 3008 O O . HIS C 3 94 ? 24.45400 47.49100 -38.96800 1.000 34.14000 94 HIS C O 1
ATOM 3015 N N . LEU C 3 95 ? 25.09000 47.45800 -36.80800 1.000 40.02000 95 LEU C N 1
ATOM 3016 C CA . LEU C 3 95 ? 23.77500 47.02400 -36.35200 1.000 40.65000 95 LEU C CA 1
ATOM 3017 C C . LEU C 3 95 ? 22.73200 48.12000 -36.53100 1.000 44.09000 95 LEU C C 1
ATOM 3018 O O . LEU C 3 95 ? 21.56600 47.82100 -36.81200 1.000 40.36000 95 LEU C O 1
ATOM 3023 N N . ALA C 3 96 ? 23.13200 49.38500 -36.37700 1.000 34.87000 96 ALA C N 1
ATOM 3024 C CA . ALA C 3 96 ? 22.19000 50.48700 -36.54300 1.000 38.49000 96 ALA C CA 1
ATOM 3025 C C . ALA C 3 96 ? 21.65000 50.53400 -37.96600 1.000 43.06000 96 ALA C C 1
ATOM 3026 O O . ALA C 3 96 ? 20.43800 50.65000 -38.17800 1.000 45.92000 96 ALA C O 1
ATOM 3028 N N . THR C 3 97 ? 22.53800 50.43700 -38.95900 1.000 42.89000 97 THR C N 1
ATOM 3029 C CA . THR C 3 97 ? 22.09500 50.45600 -40.34800 1.000 45.78000 97 THR C CA 1
ATOM 3030 C C . THR C 3 97 ? 21.22700 49.24800 -40.67500 1.000 52.68000 97 THR C C 1
ATOM 3031 O O . THR C 3 97 ? 20.28700 49.35700 -41.47100 1.000 42.91000 97 THR C O 1
ATOM 3035 N N . GLN C 3 98 ? 21.51900 48.09200 -40.06900 1.000 43.68000 98 GLN C N 1
ATOM 3036 C CA . GLN C 3 98 ? 20.69900 46.90700 -40.30300 1.000 49.76000 98 GLN C CA 1
ATOM 3037 C C . GLN C 3 98 ? 19.27400 47.10000 -39.80000 1.000 52.33000 98 GLN C C 1
ATOM 3038 O O . GLN C 3 98 ? 18.33000 46.56300 -40.39100 1.000 56.29000 98 GLN C O 1
ATOM 3044 N N . HIS C 3 99 ? 19.09800 47.85200 -38.71600 1.000 44.69000 99 HIS C N 1
ATOM 3045 C CA . HIS C 3 99 ? 17.77600 48.19100 -38.20900 1.000 51.07000 99 HIS C CA 1
ATOM 3046 C C . HIS C 3 99 ? 17.26700 49.52300 -38.74100 1.000 56.99000 99 HIS C C 1
ATOM 3047 O O . HIS C 3 99 ? 16.12400 49.89400 -38.45200 1.000 58.49000 99 HIS C O 1
ATOM 3054 N N . GLN C 3 100 ? 18.07500 50.23900 -39.51900 1.000 55.82000 100 GLN C N 1
ATOM 3055 C CA . GLN C 3 100 ? 17.73700 51.60300 -39.90100 1.000 60.90000 100 GLN C CA 1
ATOM 3056 C C . GLN C 3 100 ? 16.64400 51.62900 -40.95900 1.000 71.56000 100 GLN C C 1
ATOM 3057 O O . GLN C 3 100 ? 16.69800 50.89000 -41.94900 1.000 65.23000 100 GLN C O 1
ATOM 3063 N N . GLU C 3 101 ? 15.65000 52.48900 -40.73500 1.000 75.74000 101 GLU C N 1
ATOM 3064 C CA . GLU C 3 101 ? 14.61000 52.79700 -41.71500 1.000 76.17000 101 GLU C CA 1
ATOM 3065 C C . GLU C 3 101 ? 13.89700 51.53800 -42.20200 1.000 77.62000 101 GLU C C 1
ATOM 3066 O O . GLU C 3 101 ? 13.55200 51.40000 -43.37800 1.000 73.48000 101 GLU C O 1
ATOM 3072 N N . ARG C 3 102 ? 13.70000 50.60000 -41.28100 1.000 73.21000 102 ARG C N 1
ATOM 3073 C CA . ARG C 3 102 ? 12.59400 49.65400 -41.35000 1.000 66.43000 102 ARG C CA 1
ATOM 3074 C C . ARG C 3 102 ? 11.45000 50.30000 -40.58100 1.000 64.22000 102 ARG C C 1
ATOM 3075 O O . ARG C 3 102 ? 11.49700 50.37400 -39.34900 1.000 64.73000 102 ARG C O 1
ATOM 3083 N N . ALA C 3 103 ? 10.44000 50.78100 -41.31400 1.000 67.71000 103 ALA C N 1
ATOM 3084 C CA . ALA C 3 103 ? 9.39300 51.68300 -40.83100 1.000 67.54000 103 ALA C CA 1
ATOM 3085 C C . ALA C 3 103 ? 9.15300 51.64200 -39.32500 1.000 62.53000 103 ALA C C 1
ATOM 3086 O O . ALA C 3 103 ? 9.47700 52.60000 -38.61500 1.000 58.41000 103 ALA C O 1
ATOM 3088 N N . GLY C 3 104 ? 8.60700 50.53600 -38.82600 1.000 59.07000 104 GLY C N 1
ATOM 3089 C CA . GLY C 3 104 ? 8.21000 50.44200 -37.43800 1.000 61.03000 104 GLY C CA 1
ATOM 3090 C C . GLY C 3 104 ? 9.29800 50.13200 -36.43500 1.000 57.22000 104 GLY C C 1
ATOM 3091 O O . GLY C 3 104 ? 8.98300 49.84900 -35.27700 1.000 49.94000 104 GLY C O 1
ATOM 3092 N N . VAL C 3 105 ? 10.56700 50.17300 -36.83000 1.000 54.54000 105 VAL C N 1
ATOM 3093 C CA . VAL C 3 105 ? 11.67600 49.92500 -35.91400 1.000 50.15000 105 VAL C CA 1
ATOM 3094 C C . VAL C 3 105 ? 12.11500 51.26900 -35.34200 1.000 50.88000 105 VAL C C 1
ATOM 3095 O O . VAL C 3 105 ? 12.76000 52.06600 -36.02800 1.000 50.99000 105 VAL C O 1
ATOM 3099 N N . THR C 3 106 ? 11.76700 51.52000 -34.08200 1.000 40.73000 106 THR C N 1
ATOM 3100 C CA . THR C 3 106 ? 11.97300 52.81400 -33.44500 1.000 45.96000 106 THR C CA 1
ATOM 3101 C C . THR C 3 106 ? 12.73000 52.62900 -32.13400 1.000 48.54000 106 THR C C 1
ATOM 3102 O O . THR C 3 106 ? 13.01300 51.50700 -31.70200 1.000 46.09000 106 THR C O 1
ATOM 3106 N N . LYS C 3 107 ? 13.05300 53.75600 -31.49200 1.000 44.65000 107 LYS C N 1
ATOM 3107 C CA . LYS C 3 107 ? 13.67800 53.70500 -30.17500 1.000 46.64000 107 LYS C CA 1
ATOM 3108 C C . LYS C 3 107 ? 12.72200 53.15900 -29.12300 1.000 45.02000 107 LYS C C 1
ATOM 3109 O O . LYS C 3 107 ? 13.16700 52.60700 -28.11000 1.000 44.64000 107 LYS C O 1
ATOM 3115 N N . GLY C 3 108 ? 11.41300 53.31000 -29.33900 1.000 45.14000 108 GLY C N 1
ATOM 3116 C CA . GLY C 3 108 ? 10.44700 52.76800 -28.40000 1.000 48.93000 108 GLY C CA 1
ATOM 3117 C C . GLY C 3 108 ? 10.42900 51.25400 -28.37100 1.000 38.89000 108 GLY C C 1
ATOM 3118 O O . GLY C 3 108 ? 10.20800 50.65400 -27.31600 1.000 40.88000 108 GLY C O 1
ATOM 3119 N N . GLY C 3 109 ? 10.65600 50.61600 -29.52100 1.000 39.87000 109 GLY C N 1
ATOM 3120 C CA . GLY C 3 109 ? 10.73700 49.16600 -29.54900 1.000 39.16000 109 GLY C CA 1
ATOM 3121 C C . GLY C 3 109 ? 11.93900 48.62500 -28.80300 1.000 34.82000 109 GLY C C 1
ATOM 3122 O O . GLY C 3 109 ? 11.86900 47.54700 -28.20500 1.000 37.66000 109 GLY C O 1
ATOM 3123 N N . PHE C 3 110 ? 13.05400 49.36100 -28.82200 1.000 35.56000 110 PHE C N 1
ATOM 3124 C CA . PHE C 3 110 ? 14.23800 48.93000 -28.08500 1.000 39.22000 110 PHE C CA 1
ATOM 3125 C C . PHE C 3 110 ? 14.05200 49.10700 -26.58400 1.000 37.33000 110 PHE C C 1
ATOM 3126 O O . PHE C 3 110 ? 14.53800 48.29000 -25.79300 1.000 39.34000 110 PHE C O 1
ATOM 3134 N N . SER C 3 111 ? 13.35800 50.17000 -26.16900 1.000 40.45000 111 SER C N 1
ATOM 3135 C CA . SER C 3 111 ? 13.02000 50.31500 -24.75800 1.000 42.86000 111 SER C CA 1
ATOM 3136 C C . SER C 3 111 ? 12.09400 49.19800 -24.29800 1.000 43.34000 111 SER C C 1
ATOM 3137 O O . SER C 3 111 ? 12.15900 48.77300 -23.13900 1.000 42.64000 111 SER C O 1
ATOM 3140 N N . ALA C 3 112 ? 11.23400 48.70800 -25.19300 1.000 41.72000 112 ALA C N 1
ATOM 3141 C CA . ALA C 3 112 ? 10.34400 47.60800 -24.84200 1.000 43.27000 112 ALA C CA 1
ATOM 3142 C C . ALA C 3 112 ? 11.11800 46.30500 -24.68600 1.000 36.02000 112 ALA C C 1
ATOM 3143 O O . ALA C 3 112 ? 10.91300 45.56200 -23.71900 1.000 39.08000 112 ALA C O 1
ATOM 3145 N N . ILE C 3 113 ? 12.01900 46.01000 -25.62800 1.000 36.70000 113 ILE C N 1
ATOM 3146 C CA . ILE C 3 113 ? 12.79800 44.78200 -25.53200 1.000 38.13000 113 ILE C CA 1
ATOM 3147 C C . ILE C 3 113 ? 13.79300 44.84900 -24.38100 1.000 38.29000 113 ILE C C 1
ATOM 3148 O O . ILE C 3 113 ? 14.20300 43.80500 -23.86000 1.000 40.49000 113 ILE C O 1
ATOM 3153 N N . ALA C 3 114 ? 14.19200 46.05500 -23.96500 1.000 39.51000 114 ALA C N 1
ATOM 3154 C CA . ALA C 3 114 ? 15.01200 46.18400 -22.76600 1.000 38.08000 114 ALA C CA 1
ATOM 3155 C C . ALA C 3 114 ? 14.26700 45.66100 -21.54600 1.000 41.11000 114 ALA C C 1
ATOM 3156 O O . ALA C 3 114 ? 14.83500 44.92900 -20.72700 1.000 35.69000 114 ALA C O 1
ATOM 3158 N N . GLN C 3 115 ? 12.98700 46.01700 -21.41600 1.000 36.11000 115 GLN C N 1
ATOM 3159 C CA . GLN C 3 115 ? 12.17900 45.47100 -20.33300 1.000 36.46000 115 GLN C CA 1
ATOM 3160 C C . GLN C 3 115 ? 11.92800 43.98100 -20.51900 1.000 33.19000 115 GLN C C 1
ATOM 3161 O O . GLN C 3 115 ? 11.74700 43.25900 -19.53300 1.000 37.96000 115 GLN C O 1
ATOM 3167 N N . SER C 3 116 ? 11.91800 43.50500 -21.76700 1.000 39.13000 116 SER C N 1
ATOM 3168 C CA . SER C 3 116 ? 11.76700 42.07400 -22.01400 1.000 37.92000 116 SER C CA 1
ATOM 3169 C C . SER C 3 116 ? 12.94500 41.29400 -21.44200 1.000 36.52000 116 SER C C 1
ATOM 3170 O O . SER C 3 116 ? 12.76000 40.27900 -20.76100 1.000 37.18000 116 SER C O 1
ATOM 3173 N N . PHE C 3 117 ? 14.16900 41.75800 -21.71200 1.000 32.58000 117 PHE C N 1
ATOM 3174 C CA . PHE C 3 117 ? 15.35000 41.10500 -21.15400 1.000 34.87000 117 PHE C CA 1
ATOM 3175 C C . PHE C 3 117 ? 15.34700 41.16400 -19.63200 1.000 31.87000 117 PHE C C 1
ATOM 3176 O O . PHE C 3 117 ? 15.70200 40.18600 -18.96500 1.000 36.26000 117 PHE C O 1
ATOM 3184 N N . LEU C 3 118 ? 14.94500 42.30400 -19.06400 1.000 32.57000 118 LEU C N 1
ATOM 3185 C CA . LEU C 3 118 ? 14.93100 42.45400 -17.61300 1.000 35.64000 118 LEU C CA 1
ATOM 3186 C C . LEU C 3 118 ? 13.96300 41.49100 -16.93600 1.000 40.31000 118 LEU C C 1
ATOM 3187 O O . LEU C 3 118 ? 14.13400 41.19500 -15.74900 1.000 38.50000 118 LEU C O 1
ATOM 3192 N N . ARG C 3 119 ? 12.95500 40.99900 -17.65600 1.000 32.82000 119 ARG C N 1
ATOM 3193 C CA . ARG C 3 119 ? 12.05500 39.99700 -17.09900 1.000 35.06000 119 ARG C CA 1
ATOM 3194 C C . ARG C 3 119 ? 12.50300 38.57400 -17.40600 1.000 33.78000 119 ARG C C 1
ATOM 3195 O O . ARG C 3 119 ? 12.22800 37.66300 -16.61500 1.000 36.79000 119 ARG C O 1
ATOM 3203 N N . VAL C 3 120 ? 13.19600 38.36200 -18.52500 1.000 30.44000 120 VAL C N 1
ATOM 3204 C CA . VAL C 3 120 ? 13.63100 37.01900 -18.89500 1.000 28.68000 120 VAL C CA 1
ATOM 3205 C C . VAL C 3 120 ? 14.90500 36.62900 -18.15100 1.000 33.89000 120 VAL C C 1
ATOM 3206 O O . VAL C 3 120 ? 15.01500 35.51000 -17.63500 1.000 34.93000 120 VAL C O 1
ATOM 3210 N N . MET C 3 121 ? 15.87500 37.54200 -18.07000 1.000 33.85000 121 MET C N 1
ATOM 3211 C CA . MET C 3 121 ? 17.19600 37.19300 -17.54600 1.000 33.73000 121 MET C CA 1
ATOM 3212 C C . MET C 3 121 ? 17.17800 36.65000 -16.12100 1.000 34.96000 121 MET C C 1
ATOM 3213 O O . MET C 3 121 ? 17.85400 35.63500 -15.87000 1.000 34.01000 121 MET C O 1
ATOM 3218 N N . PRO C 3 122 ? 16.46900 37.24100 -15.15200 1.000 30.69000 122 PRO C N 1
ATOM 3219 C CA . PRO C 3 122 ? 16.49700 36.67400 -13.79200 1.000 36.96000 122 PRO C CA 1
ATOM 3220 C C . PRO C 3 122 ? 15.93500 35.26500 -13.70100 1.000 34.64000 122 PRO C C 1
ATOM 3221 O O . PRO C 3 122 ? 16.24000 34.55600 -12.73300 1.000 40.12000 122 PRO C O 1
ATOM 3225 N N . GLN C 3 123 ? 15.12900 34.83100 -14.67200 1.000 39.98000 123 GLN C N 1
ATOM 3226 C CA . GLN C 3 123 ? 14.59700 33.47500 -14.65600 1.000 39.27000 123 GLN C CA 1
ATOM 3227 C C . GLN C 3 123 ? 15.60200 32.44000 -15.14300 1.000 39.37000 123 GLN C C 1
ATOM 3228 O O . GLN C 3 123 ? 15.39600 31.24300 -14.91800 1.000 40.93000 123 GLN C O 1
ATOM 3234 N N . VAL C 3 124 ? 16.67900 32.86700 -15.79900 1.000 30.87000 124 VAL C N 1
ATOM 3235 C CA . VAL C 3 124 ? 17.60800 31.92800 -16.41500 1.000 38.25000 124 VAL C CA 1
ATOM 3236 C C . VAL C 3 124 ? 19.01500 32.15700 -15.87600 1.000 38.58000 124 VAL C C 1
ATOM 3237 O O . VAL C 3 124 ? 19.84200 31.23800 -15.86000 1.000 39.43000 124 VAL C O 1
ATOM 3241 N N . ALA C 3 125 ? 19.28900 33.37300 -15.41000 1.000 38.52000 125 ALA C N 1
ATOM 3242 C CA . ALA C 3 125 ? 20.61400 33.75500 -14.94500 1.000 37.62000 125 ALA C CA 1
ATOM 3243 C C . ALA C 3 125 ? 20.69500 33.68500 -13.42700 1.000 40.47000 125 ALA C C 1
ATOM 3244 O O . ALA C 3 125 ? 19.76400 34.09000 -12.72400 1.000 39.23000 125 ALA C O 1
ATOM 3246 N N . SER C 3 126 ? 21.81700 33.17500 -12.92900 1.000 38.59000 126 SER C N 1
ATOM 3247 C CA . SER C 3 126 ? 22.10500 33.18800 -11.50400 1.000 40.89000 126 SER C CA 1
ATOM 3248 C C . SER C 3 126 ? 22.88700 34.44800 -11.15600 1.000 38.63000 126 SER C C 1
ATOM 3249 O O . SER C 3 126 ? 23.74900 34.88800 -11.92300 1.000 47.28000 126 SER C O 1
ATOM 3252 N N . CYS C 3 127 ? 22.56900 35.03100 -9.99800 1.000 41.10000 127 CYS C N 1
ATOM 3253 C CA . CYS C 3 127 ? 23.21100 36.25800 -9.51600 1.000 49.22000 127 CYS C CA 1
ATOM 3254 C C . CYS C 3 127 ? 22.97900 37.42700 -10.47200 1.000 46.44000 127 CYS C C 1
ATOM 3255 O O . CYS C 3 127 ? 23.89100 38.20900 -10.75100 1.000 53.37000 127 CYS C O 1
ATOM 3258 N N . PHE C 3 128 ? 21.75500 37.55700 -10.97700 1.000 41.81000 128 PHE C N 1
ATOM 3259 C CA . PHE C 3 128 ? 21.46900 38.61300 -11.94000 1.000 41.31000 128 PHE C CA 1
ATOM 3260 C C . PHE C 3 128 ? 21.45300 39.97400 -11.25400 1.000 43.10000 128 PHE C C 1
ATOM 3261 O O . PHE C 3 128 ? 20.76100 40.17000 -10.25100 1.000 40.44000 128 PHE C O 1
ATOM 3269 N N . ASN C 3 129 ? 22.22600 40.91500 -11.80200 1.000 39.71000 129 ASN C N 1
ATOM 3270 C CA . ASN C 3 129 ? 22.28500 42.29500 -11.32900 1.000 37.19000 129 ASN C CA 1
ATOM 3271 C C . ASN C 3 129 ? 21.53400 43.17000 -12.32500 1.000 32.93000 129 ASN C C 1
ATOM 3272 O O . ASN C 3 129 ? 22.11100 43.60900 -13.33200 1.000 35.86000 129 ASN C O 1
ATOM 3277 N N . PRO C 3 130 ? 20.24900 43.45700 -12.09400 1.000 32.95000 130 PRO C N 1
ATOM 3278 C CA . PRO C 3 130 ? 19.48800 44.23700 -13.08300 1.000 31.38000 130 PRO C CA 1
ATOM 3279 C C . PRO C 3 130 ? 19.98800 45.66200 -13.25800 1.000 35.97000 130 PRO C C 1
ATOM 3280 O O . PRO C 3 130 ? 19.85800 46.21500 -14.35700 1.000 42.53000 130 PRO C O 1
ATOM 3284 N N . ASP C 3 131 ? 20.55300 46.27400 -12.21600 1.000 35.30000 131 ASP C N 1
ATOM 3285 C CA . ASP C 3 131 ? 21.07100 47.63400 -12.34100 1.000 42.75000 131 ASP C CA 1
ATOM 3286 C C . ASP C 3 131 ? 22.23500 47.68900 -13.32500 1.000 36.17000 131 ASP C C 1
ATOM 3287 O O . ASP C 3 131 ? 22.21000 48.45300 -14.29700 1.000 41.65000 131 ASP C O 1
ATOM 3292 N N . ALA C 3 132 ? 23.26800 46.87700 -13.08700 1.000 33.27000 132 ALA C N 1
ATOM 3293 C CA . ALA C 3 132 ? 24.43800 46.89000 -13.95800 1.000 35.42000 132 ALA C CA 1
ATOM 3294 C C . ALA C 3 132 ? 24.11500 46.37600 -15.35400 1.000 36.06000 132 ALA C C 1
ATOM 3295 O O . ALA C 3 132 ? 24.70300 46.84600 -16.33500 1.000 35.66000 132 ALA C O 1
ATOM 3297 N N . TRP C 3 133 ? 23.19500 45.41400 -15.46700 1.000 33.05000 133 TRP C N 1
ATOM 3298 C CA . TRP C 3 133 ? 22.80500 44.91700 -16.78300 1.000 31.14000 133 TRP C CA 1
ATOM 3299 C C . TRP C 3 133 ? 22.19300 46.02800 -17.62600 1.000 31.94000 133 TRP C C 1
ATOM 3300 O O . TRP C 3 133 ? 22.55700 46.21100 -18.79300 1.000 33.42000 133 TRP C O 1
ATOM 3311 N N . SER C 3 134 ? 21.25500 46.78100 -17.04600 1.000 30.38000 134 SER C N 1
ATOM 3312 C CA . SER C 3 134 ? 20.52700 47.78100 -17.81900 1.000 33.61000 134 SER C CA 1
ATOM 3313 C C . SER C 3 134 ? 21.41800 48.94400 -18.23500 1.000 34.25000 134 SER C C 1
ATOM 3314 O O . SER C 3 134 ? 21.23200 49.50100 -19.32300 1.000 34.72000 134 SER C O 1
ATOM 3317 N N . ARG C 3 135 ? 22.38200 49.32800 -17.39400 1.000 32.45000 135 ARG C N 1
ATOM 3318 C CA . ARG C 3 135 ? 23.25400 50.44500 -17.74700 1.000 30.69000 135 ARG C CA 1
ATOM 3319 C C . ARG C 3 135 ? 24.08900 50.12700 -18.98100 1.000 37.59000 135 ARG C C 1
ATOM 3320 O O . ARG C 3 135 ? 24.34600 51.00900 -19.80900 1.000 39.08000 135 ARG C O 1
ATOM 3328 N N . CYS C 3 136 ? 24.51300 48.87300 -19.12900 1.000 33.98000 136 CYS C N 1
ATOM 3329 C CA . CYS C 3 136 ? 25.30100 48.49100 -20.29300 1.000 37.39000 136 CYS C CA 1
ATOM 3330 C C . CYS C 3 136 ? 24.44200 48.00200 -21.44900 1.000 31.82000 136 CYS C C 1
ATOM 3331 O O . CYS C 3 136 ? 24.84100 48.14900 -22.61000 1.000 35.83000 136 CYS C O 1
ATOM 3334 N N . PHE C 3 137 ? 23.27100 47.42800 -21.16300 1.000 34.55000 137 PHE C N 1
ATOM 3335 C CA . PHE C 3 137 ? 22.31900 47.13400 -22.22900 1.000 34.47000 137 PHE C CA 1
ATOM 3336 C C . PHE C 3 137 ? 21.87900 48.41500 -22.92600 1.000 34.71000 137 PHE C C 1
ATOM 3337 O O . PHE C 3 137 ? 21.80100 48.46700 -24.15900 1.000 34.73000 137 PHE C O 1
ATOM 3345 N N . ASN C 3 138 ? 21.60100 49.46600 -22.14800 1.000 31.39000 138 ASN C N 1
ATOM 3346 C CA . ASN C 3 138 ? 21.22900 50.74900 -22.73600 1.000 36.12000 138 ASN C CA 1
ATOM 3347 C C . ASN C 3 138 ? 22.39800 51.37200 -23.48800 1.000 36.36000 138 ASN C C 1
ATOM 3348 O O . ASN C 3 138 ? 22.20400 51.98400 -24.54500 1.000 32.73000 138 ASN C O 1
ATOM 3353 N N . ARG C 3 139 ? 23.61600 51.23600 -22.95500 1.000 34.46000 139 ARG C N 1
ATOM 3354 C CA . ARG C 3 139 ? 24.80100 51.67800 -23.68500 1.000 35.61000 139 ARG C CA 1
ATOM 3355 C C . ARG C 3 139 ? 24.86600 51.02900 -25.06100 1.000 36.24000 139 ARG C C 1
ATOM 3356 O O . ARG C 3 139 ? 25.21500 51.68300 -26.05100 1.000 34.61000 139 ARG C O 1
ATOM 3364 N N . ILE C 3 140 ? 24.51700 49.74600 -25.14300 1.000 36.24000 140 ILE C N 1
ATOM 3365 C CA . ILE C 3 140 ? 24.54800 49.04300 -26.42000 1.000 32.58000 140 ILE C CA 1
ATOM 3366 C C . ILE C 3 140 ? 23.42200 49.53000 -27.32600 1.000 35.58000 140 ILE C C 1
ATOM 3367 O O . ILE C 3 140 ? 23.64300 49.84300 -28.50100 1.000 35.85000 140 ILE C O 1
ATOM 3372 N N . THR C 3 141 ? 22.19900 49.61700 -26.79100 1.000 31.61000 141 THR C N 1
ATOM 3373 C CA . THR C 3 141 ? 21.06900 50.02600 -27.62000 1.000 40.18000 141 THR C CA 1
ATOM 3374 C C . THR C 3 141 ? 21.16500 51.49000 -28.03400 1.000 41.48000 141 THR C C 1
ATOM 3375 O O . THR C 3 141 ? 20.61900 51.87000 -29.07600 1.000 35.15000 141 THR C O 1
ATOM 3379 N N . ASN C 3 142 ? 21.84600 52.32300 -27.24100 1.000 34.33000 142 ASN C N 1
ATOM 3380 C CA . ASN C 3 142 ? 22.06500 53.70800 -27.64900 1.000 34.74000 142 ASN C CA 1
ATOM 3381 C C . ASN C 3 142 ? 22.84000 53.77700 -28.95900 1.000 39.31000 142 ASN C C 1
ATOM 3382 O O . ASN C 3 142 ? 22.52400 54.59100 -29.83500 1.000 44.09000 142 ASN C O 1
ATOM 3387 N N . GLY C 3 143 ? 23.85700 52.92700 -29.11500 1.000 36.06000 143 GLY C N 1
ATOM 3388 C CA . GLY C 3 143 ? 24.57900 52.87800 -30.37300 1.000 36.74000 143 GLY C CA 1
ATOM 3389 C C . GLY C 3 143 ? 23.77600 52.25500 -31.49600 1.000 39.48000 143 GLY C C 1
ATOM 3390 O O . GLY C 3 143 ? 23.95600 52.61000 -32.66400 1.000 42.11000 143 GLY C O 1
ATOM 3391 N N . MET C 3 144 ? 22.87300 51.32800 -31.16400 1.000 40.19000 144 MET C N 1
ATOM 3392 C CA . MET C 3 144 ? 22.07700 50.65800 -32.18600 1.000 37.00000 144 MET C CA 1
ATOM 3393 C C . MET C 3 144 ? 20.96700 51.54200 -32.74000 1.000 40.72000 144 MET C C 1
ATOM 3394 O O . MET C 3 144 ? 20.48900 51.28600 -33.85000 1.000 46.56000 144 MET C O 1
ATOM 3399 N N . THR C 3 145 ? 20.54200 52.56600 -32.00100 1.000 39.08000 145 THR C N 1
ATOM 3400 C CA . THR C 3 145 ? 19.37900 53.36500 -32.37500 1.000 48.31000 145 THR C CA 1
ATOM 3401 C C . THR C 3 145 ? 19.74000 54.82400 -32.63600 1.000 53.54000 145 THR C C 1
ATOM 3402 O O . THR C 3 145 ? 18.89000 55.70700 -32.50200 1.000 55.39000 145 THR C O 1
ATOM 3406 N N . GLU C 3 146 ? 20.99200 55.09400 -33.01400 1.000 49.46000 146 GLU C N 1
ATOM 3407 C CA . GLU C 3 146 ? 21.42900 56.47700 -33.19700 1.000 58.42000 146 GLU C CA 1
ATOM 3408 C C . GLU C 3 146 ? 20.58800 57.19000 -34.25100 1.000 66.35000 146 GLU C C 1
ATOM 3409 O O . GLU C 3 146 ? 20.13600 58.32200 -34.04100 1.000 68.08000 146 GLU C O 1
ATOM 3415 N N . GLY C 3 147 ? 20.36000 56.53900 -35.38900 1.000 59.92000 147 GLY C N 1
ATOM 3416 C CA . GLY C 3 147 ? 19.61200 57.15600 -36.46700 1.000 63.58000 147 GLY C CA 1
ATOM 3417 C C . GLY C 3 147 ? 18.20400 56.62300 -36.62800 1.000 62.99000 147 GLY C C 1
ATOM 3418 O O . GLY C 3 147 ? 17.71900 56.46800 -37.75300 1.000 71.13000 147 GLY C O 1
ATOM 3419 N N . LEU C 3 148 ? 17.53500 56.34000 -35.51500 1.000 58.81000 148 LEU C N 1
ATOM 3420 C CA . LEU C 3 148 ? 16.16300 55.85800 -35.52400 1.000 58.99000 148 LEU C CA 1
ATOM 3421 C C . LEU C 3 148 ? 15.23300 56.90600 -34.92800 1.000 62.70000 148 LEU C C 1
ATOM 3422 O O . LEU C 3 148 ? 15.64800 57.75000 -34.13000 1.000 54.85000 148 LEU C O 1
ATOM 3427 N N . ALA C 3 149 ? 13.96600 56.84200 -35.32800 1.000 63.29000 149 ALA C N 1
ATOM 3428 C CA . ALA C 3 149 ? 12.95900 57.70500 -34.73600 1.000 67.43000 149 ALA C CA 1
ATOM 3429 C C . ALA C 3 149 ? 12.60000 57.21300 -33.33700 1.000 62.05000 149 ALA C C 1
ATOM 3430 O O . ALA C 3 149 ? 12.83000 56.05500 -32.97700 1.000 57.04000 149 ALA C O 1
ATOM 3432 N N . GLU C 3 150 ? 12.03300 58.11500 -32.54300 1.000 59.65000 150 GLU C N 1
ATOM 3433 C CA . GLU C 3 150 ? 11.59300 57.77400 -31.19600 1.000 62.71000 150 GLU C CA 1
ATOM 3434 C C . GLU C 3 150 ? 10.49400 56.71600 -31.23500 1.000 59.81000 150 GLU C C 1
ATOM 3435 O O . GLU C 3 150 ? 9.70300 56.65900 -32.17500 1.000 53.91000 150 GLU C O 1
ATOM 3442 N N . GLU D 4 2 ? 41.59300 -3.95300 -7.16100 1.000 65.93000 2 GLU D N 1
ATOM 3443 C CA . GLU D 4 2 ? 41.27000 -4.37600 -8.51700 1.000 65.80000 2 GLU D CA 1
ATOM 3444 C C . GLU D 4 2 ? 41.02300 -3.18800 -9.45500 1.000 67.56000 2 GLU D C 1
ATOM 3445 O O . GLU D 4 2 ? 41.24900 -2.03300 -9.08500 1.000 68.40000 2 GLU D O 1
ATOM 3451 N N . PHE D 4 3 ? 40.59000 -3.51700 -10.67700 1.000 57.92000 3 PHE D N 1
ATOM 3452 C CA . PHE D 4 3 ? 40.21200 -2.59300 -11.74900 1.000 60.29000 3 PHE D CA 1
ATOM 3453 C C . PHE D 4 3 ? 41.42100 -1.95900 -12.43500 1.000 51.69000 3 PHE D C 1
ATOM 3454 O O . PHE D 4 3 ? 42.14300 -2.65700 -13.15400 1.000 59.44000 3 PHE D O 1
ATOM 3462 N N . CYS D 4 4 ? 41.64600 -0.65600 -12.27600 1.000 48.57000 4 CYS D N 1
ATOM 3463 C CA . CYS D 4 4 ? 42.79300 -0.02600 -12.91900 1.000 50.80000 4 CYS D CA 1
ATOM 3464 C C . CYS D 4 4 ? 43.46400 0.93400 -11.94700 1.000 47.57000 4 CYS D C 1
ATOM 3465 O O . CYS D 4 4 ? 42.92100 1.26900 -10.89100 1.000 42.84000 4 CYS D O 1
ATOM 3468 N N . SER D 4 5 ? 44.66600 1.37200 -12.31900 1.000 48.87000 5 SER D N 1
ATOM 3469 C CA . SER D 4 5 ? 45.47900 2.19500 -11.44000 1.000 45.46000 5 SER D CA 1
ATOM 3470 C C . SER D 4 5 ? 44.86500 3.58400 -11.28100 1.000 43.61000 5 SER D C 1
ATOM 3471 O O . SER D 4 5 ? 43.98800 4.00400 -12.04100 1.000 44.19000 5 SER D O 1
ATOM 3474 N N . GLU D 4 6 ? 45.35200 4.30600 -10.27000 1.000 44.06000 6 GLU D N 1
ATOM 3475 C CA . GLU D 4 6 ? 44.83000 5.63900 -9.99200 1.000 44.61000 6 GLU D CA 1
ATOM 3476 C C . GLU D 4 6 ? 45.18500 6.61900 -11.10400 1.000 42.89000 6 GLU D C 1
ATOM 3477 O O . GLU D 4 6 ? 44.37500 7.48400 -11.45600 1.000 39.68000 6 GLU D O 1
ATOM 3483 N N . ALA D 4 7 ? 46.38700 6.49900 -11.67500 1.000 36.78000 7 ALA D N 1
ATOM 3484 C CA . ALA D 4 7 ? 46.77600 7.40500 -12.75300 1.000 41.42000 7 ALA D CA 1
ATOM 3485 C C . ALA D 4 7 ? 46.03300 7.08200 -14.04300 1.000 35.94000 7 ALA D C 1
ATOM 3486 O O . ALA D 4 7 ? 45.66800 7.99200 -14.79700 1.000 35.97000 7 ALA D O 1
ATOM 3488 N N . ASP D 4 8 ? 45.80900 5.79500 -14.32000 1.000 34.11000 8 ASP D N 1
ATOM 3489 C CA . ASP D 4 8 ? 45.00400 5.42700 -15.48100 1.000 38.02000 8 ASP D CA 1
ATOM 3490 C C . ASP D 4 8 ? 43.56000 5.88000 -15.31200 1.000 41.09000 8 ASP D C 1
ATOM 3491 O O . ASP D 4 8 ? 42.94700 6.38400 -16.26000 1.000 38.70000 8 ASP D O 1
ATOM 3496 N N . ALA D 4 9 ? 43.00300 5.71200 -14.11000 1.000 41.03000 9 ALA D N 1
ATOM 3497 C CA . ALA D 4 9 ? 41.63100 6.14100 -13.86000 1.000 40.34000 9 ALA D CA 1
ATOM 3498 C C . ALA D 4 9 ? 41.48800 7.65000 -14.00500 1.000 36.21000 9 ALA D C 1
ATOM 3499 O O . ALA D 4 9 ? 40.48500 8.13700 -14.53900 1.000 39.39000 9 ALA D O 1
ATOM 3501 N N . THR D 4 10 ? 42.48500 8.40700 -13.53500 1.000 34.96000 10 THR D N 1
ATOM 3502 C CA . THR D 4 10 ? 42.44000 9.86100 -13.65900 1.000 31.75000 10 THR D CA 1
ATOM 3503 C C . THR D 4 10 ? 42.37600 10.28900 -15.12100 1.000 35.37000 10 THR D C 1
ATOM 3504 O O . THR D 4 10 ? 41.67700 11.24900 -15.46600 1.000 37.06000 10 THR D O 1
ATOM 3508 N N . ILE D 4 11 ? 43.09100 9.58000 -15.99600 1.000 36.62000 11 ILE D N 1
ATOM 3509 C CA . ILE D 4 11 ? 43.05800 9.89800 -17.42000 1.000 36.58000 11 ILE D CA 1
ATOM 3510 C C . ILE D 4 11 ? 41.68400 9.58800 -18.00300 1.000 35.90000 11 ILE D C 1
ATOM 3511 O O . ILE D 4 11 ? 41.10300 10.40000 -18.73200 1.000 35.45000 11 ILE D O 1
ATOM 3516 N N . VAL D 4 12 ? 41.14500 8.40700 -17.68800 1.000 31.92000 12 VAL D N 1
ATOM 3517 C CA . VAL D 4 12 ? 39.83700 8.01700 -18.20900 1.000 37.20000 12 VAL D CA 1
ATOM 3518 C C . VAL D 4 12 ? 38.75900 8.98000 -17.72900 1.000 36.20000 12 VAL D C 1
ATOM 3519 O O . VAL D 4 12 ? 37.89600 9.40700 -18.50600 1.000 32.55000 12 VAL D O 1
ATOM 3523 N N . ILE D 4 13 ? 38.79600 9.34600 -16.44500 1.000 37.78000 13 ILE D N 1
ATOM 3524 C CA . ILE D 4 13 ? 37.77400 10.22900 -15.88900 1.000 30.08000 13 ILE D CA 1
ATOM 3525 C C . ILE D 4 13 ? 37.83800 11.60600 -16.54000 1.000 37.22000 13 ILE D C 1
ATOM 3526 O O . ILE D 4 13 ? 36.80600 12.18300 -16.90400 1.000 32.00000 13 ILE D O 1
ATOM 3531 N N . LYS D 4 14 ? 39.04700 12.15200 -16.70800 1.000 36.62000 14 LYS D N 1
ATOM 3532 C CA . LYS D 4 14 ? 39.17700 13.46600 -17.33400 1.000 36.70000 14 LYS D CA 1
ATOM 3533 C C . LYS D 4 14 ? 38.69900 13.43500 -18.78000 1.000 34.05000 14 LYS D C 1
ATOM 3534 O O . LYS D 4 14 ? 37.95300 14.31900 -19.21900 1.000 36.92000 14 LYS D O 1
ATOM 3540 N N . GLN D 4 15 ? 39.12400 12.42400 -19.54000 1.000 33.11000 15 GLN D N 1
ATOM 3541 C CA . GLN D 4 15 ? 38.73700 12.34800 -20.94500 1.000 37.58000 15 GLN D CA 1
ATOM 3542 C C . GLN D 4 15 ? 37.24600 12.08100 -21.10600 1.000 34.12000 15 GLN D C 1
ATOM 3543 O O . GLN D 4 15 ? 36.63000 12.58000 -22.05400 1.000 33.10000 15 GLN D O 1
ATOM 3549 N N . TRP D 4 16 ? 36.65100 11.30500 -20.19800 1.000 33.83000 16 TRP D N 1
ATOM 3550 C CA . TRP D 4 16 ? 35.21100 11.07500 -20.25700 1.000 35.87000 16 TRP D CA 1
ATOM 3551 C C . TRP D 4 16 ? 34.43600 12.35500 -19.97200 1.000 35.51000 16 TRP D C 1
ATOM 3552 O O . TRP D 4 16 ? 33.44000 12.64600 -20.64400 1.000 29.69000 16 TRP D O 1
ATOM 3563 N N . ASN D 4 17 ? 34.88400 13.14000 -18.98900 1.000 35.23000 17 ASN D N 1
ATOM 3564 C CA . ASN D 4 17 ? 34.19100 14.37700 -18.65200 1.000 36.21000 17 ASN D CA 1
ATOM 3565 C C . ASN D 4 17 ? 34.31400 15.43300 -19.74400 1.000 40.54000 17 ASN D C 1
ATOM 3566 O O . ASN D 4 17 ? 33.55700 16.40900 -19.72700 1.000 37.51000 17 ASN D O 1
ATOM 3571 N N . GLN D 4 18 ? 35.25000 15.26400 -20.68400 1.000 38.80000 18 GLN D N 1
ATOM 3572 C CA . GLN D 4 18 ? 35.28900 16.13200 -21.85800 1.000 36.55000 18 GLN D CA 1
ATOM 3573 C C . GLN D 4 18 ? 33.96600 16.09900 -22.61200 1.000 37.81000 18 GLN D C 1
ATOM 3574 O O . GLN D 4 18 ? 33.45700 17.14200 -23.03800 1.000 35.09000 18 GLN D O 1
ATOM 3580 N N . ILE D 4 19 ? 33.40100 14.90700 -22.79200 1.000 35.43000 19 ILE D N 1
ATOM 3581 C CA . ILE D 4 19 ? 32.24500 14.71500 -23.65900 1.000 36.99000 19 ILE D CA 1
ATOM 3582 C C . ILE D 4 19 ? 30.97300 14.38900 -22.89400 1.000 35.83000 19 ILE D C 1
ATOM 3583 O O . ILE D 4 19 ? 29.89300 14.36200 -23.50600 1.000 41.36000 19 ILE D O 1
ATOM 3588 N N . TYR D 4 20 ? 31.05600 14.14000 -21.59000 1.000 36.76000 20 TYR D N 1
ATOM 3589 C CA . TYR D 4 20 ? 29.88000 13.77800 -20.80600 1.000 42.18000 20 TYR D CA 1
ATOM 3590 C C . TYR D 4 20 ? 30.01300 14.37400 -19.41600 1.000 43.15000 20 TYR D C 1
ATOM 3591 O O . TYR D 4 20 ? 30.98200 14.08500 -18.70800 1.000 42.42000 20 TYR D O 1
ATOM 3600 N N . ASN D 4 21 ? 29.03500 15.18300 -19.02600 1.000 49.56000 21 ASN D N 1
ATOM 3601 C CA . ASN D 4 21 ? 28.95900 15.72100 -17.67500 1.000 53.40000 21 ASN D CA 1
ATOM 3602 C C . ASN D 4 21 ? 27.53900 16.22000 -17.44800 1.000 50.84000 21 ASN D C 1
ATOM 3603 O O . ASN D 4 21 ? 26.67200 16.10200 -18.31800 1.000 49.42000 21 ASN D O 1
ATOM 3608 N N . ALA D 4 22 ? 27.30700 16.78700 -16.26300 1.000 54.41000 22 ALA D N 1
ATOM 3609 C CA . ALA D 4 22 ? 25.98100 17.28500 -15.91900 1.000 52.18000 22 ALA D CA 1
ATOM 3610 C C . ALA D 4 22 ? 25.55400 18.46000 -16.78900 1.000 58.70000 22 ALA D C 1
ATOM 3611 O O . ALA D 4 22 ? 24.35600 18.75100 -16.86800 1.000 57.26000 22 ALA D O 1
ATOM 3613 N N . GLY D 4 23 ? 26.49900 19.13700 -17.44300 1.000 58.69000 23 GLY D N 1
ATOM 3614 C CA . GLY D 4 23 ? 26.18000 20.26500 -18.29500 1.000 60.30000 23 GLY D CA 1
ATOM 3615 C C . GLY D 4 23 ? 25.92900 19.94100 -19.74900 1.000 61.10000 23 GLY D C 1
ATOM 3616 O O . GLY D 4 23 ? 25.54300 20.83000 -20.51200 1.000 61.39000 23 GLY D O 1
ATOM 3617 N N . ILE D 4 24 ? 26.13500 18.69200 -20.15800 1.000 62.14000 24 ILE D N 1
ATOM 3618 C CA . ILE D 4 24 ? 25.92500 18.29600 -21.54600 1.000 60.88000 24 ILE D CA 1
ATOM 3619 C C . ILE D 4 24 ? 24.43500 18.08800 -21.78400 1.000 60.44000 24 ILE D C 1
ATOM 3620 O O . ILE D 4 24 ? 23.75900 17.40600 -21.00500 1.000 66.63000 24 ILE D O 1
ATOM 3625 N N . GLY D 4 25 ? 23.92000 18.67900 -22.86000 1.000 61.50000 25 GLY D N 1
ATOM 3626 C CA . GLY D 4 25 ? 22.51600 18.50800 -23.18300 1.000 54.00000 25 GLY D CA 1
ATOM 3627 C C . GLY D 4 25 ? 22.18300 17.06400 -23.50400 1.000 57.81000 25 GLY D C 1
ATOM 3628 O O . GLY D 4 25 ? 23.02900 16.28900 -23.95500 1.000 54.09000 25 GLY D O 1
ATOM 3629 N N . ALA D 4 26 ? 20.92000 16.69900 -23.26200 1.000 56.05000 26 ALA D N 1
ATOM 3630 C CA . ALA D 4 26 ? 20.49500 15.32100 -23.48300 1.000 58.50000 26 ALA D CA 1
ATOM 3631 C C . ALA D 4 26 ? 20.55600 14.93500 -24.95500 1.000 51.20000 26 ALA D C 1
ATOM 3632 O O . ALA D 4 26 ? 20.75100 13.75600 -25.27300 1.000 46.51000 26 ALA D O 1
ATOM 3634 N N . LYS D 4 27 ? 20.38700 15.90200 -25.86200 1.000 41.65000 27 LYS D N 1
ATOM 3635 C CA . LYS D 4 27 ? 20.47700 15.59700 -27.28700 1.000 47.93000 27 LYS D CA 1
ATOM 3636 C C . LYS D 4 27 ? 21.85300 15.05200 -27.64700 1.000 49.49000 27 LYS D C 1
ATOM 3637 O O . LYS D 4 27 ? 21.96700 14.07800 -28.40000 1.000 49.02000 27 LYS D O 1
ATOM 3643 N N . SER D 4 28 ? 22.91200 15.67200 -27.12100 1.000 44.72000 28 SER D N 1
ATOM 3644 C CA . SER D 4 28 ? 24.25400 15.14500 -27.33400 1.000 43.53000 28 SER D CA 1
ATOM 3645 C C . SER D 4 28 ? 24.41300 13.76800 -26.71000 1.000 44.37000 28 SER D C 1
ATOM 3646 O O . SER D 4 28 ? 25.13500 12.92100 -27.24900 1.000 40.57000 28 SER D O 1
ATOM 3649 N N . ARG D 4 29 ? 23.74900 13.52900 -25.57600 1.000 41.59000 29 ARG D N 1
ATOM 3650 C CA . ARG D 4 29 ? 23.82900 12.22800 -24.92400 1.000 44.26000 29 ARG D CA 1
ATOM 3651 C C . ARG D 4 29 ? 23.29600 11.12500 -25.83000 1.000 42.45000 29 ARG D C 1
ATOM 3652 O O . ARG D 4 29 ? 23.98400 10.12900 -26.08300 1.000 39.27000 29 ARG D O 1
ATOM 3660 N N . TRP D 4 30 ? 22.07200 11.28500 -26.33800 1.000 42.45000 30 TRP D N 1
ATOM 3661 C CA . TRP D 4 30 ? 21.49000 10.22100 -27.14700 1.000 47.51000 30 TRP D CA 1
ATOM 3662 C C . TRP D 4 30 ? 22.04100 10.19200 -28.56700 1.000 43.61000 30 TRP D C 1
ATOM 3663 O O . TRP D 4 30 ? 21.93900 9.15400 -29.23100 1.000 38.14000 30 TRP D O 1
ATOM 3674 N N . THR D 4 31 ? 22.61500 11.29700 -29.05100 1.000 38.59000 31 THR D N 1
ATOM 3675 C CA . THR D 4 31 ? 23.36400 11.24100 -30.30200 1.000 40.29000 31 THR D CA 1
ATOM 3676 C C . THR D 4 31 ? 24.53900 10.28200 -30.17200 1.000 37.07000 31 THR D C 1
ATOM 3677 O O . THR D 4 31 ? 24.75100 9.41700 -31.03000 1.000 35.73000 31 THR D O 1
ATOM 3681 N N . MET D 4 32 ? 25.31100 10.41800 -29.09200 1.000 36.01000 32 MET D N 1
ATOM 3682 C CA . MET D 4 32 ? 26.34100 9.43200 -28.78700 1.000 38.30000 32 MET D CA 1
ATOM 3683 C C . MET D 4 32 ? 25.72500 8.06300 -28.53600 1.000 38.14000 32 MET D C 1
ATOM 3684 O O . MET D 4 32 ? 26.24100 7.04400 -29.01200 1.000 33.53000 32 MET D O 1
ATOM 3689 N N . GLY D 4 33 ? 24.61300 8.02100 -27.79800 1.000 37.97000 33 GLY D N 1
ATOM 3690 C CA . GLY D 4 33 ? 23.95500 6.75100 -27.53900 1.000 32.64000 33 GLY D CA 1
ATOM 3691 C C . GLY D 4 33 ? 23.48900 6.06000 -28.80600 1.000 34.92000 33 GLY D C 1
ATOM 3692 O O . GLY D 4 33 ? 23.62900 4.84200 -28.94700 1.000 35.06000 33 GLY D O 1
ATOM 3693 N N . ASN D 4 34 ? 22.93700 6.82600 -29.75000 1.000 34.81000 34 ASN D N 1
ATOM 3694 C CA . ASN D 4 34 ? 22.47500 6.22700 -30.99800 1.000 35.81000 34 ASN D CA 1
ATOM 3695 C C . ASN D 4 34 ? 23.64400 5.75500 -31.85500 1.000 40.13000 34 ASN D C 1
ATOM 3696 O O . ASN D 4 34 ? 23.55700 4.70500 -32.50300 1.000 34.21000 34 ASN D O 1
ATOM 3701 N N . GLU D 4 35 ? 24.74500 6.51200 -31.87300 1.000 35.50000 35 GLU D N 1
ATOM 3702 C CA . GLU D 4 35 ? 25.92900 6.07100 -32.60700 1.000 35.48000 35 GLU D CA 1
ATOM 3703 C C . GLU D 4 35 ? 26.49000 4.78200 -32.02200 1.000 35.09000 35 GLU D C 1
ATOM 3704 O O . GLU D 4 35 ? 26.92800 3.89200 -32.76200 1.000 35.33000 35 GLU D O 1
ATOM 3710 N N . ILE D 4 36 ? 26.48400 4.66500 -30.69400 1.000 35.21000 36 ILE D N 1
ATOM 3711 C CA . ILE D 4 36 ? 27.03700 3.48000 -30.04500 1.000 35.52000 36 ILE D CA 1
ATOM 3712 C C . ILE D 4 36 ? 26.19000 2.25300 -30.35800 1.000 36.46000 36 ILE D C 1
ATOM 3713 O O . ILE D 4 36 ? 26.71300 1.19700 -30.73300 1.000 38.61000 36 ILE D O 1
ATOM 3718 N N . PHE D 4 37 ? 24.86900 2.37100 -30.21800 1.000 33.56000 37 PHE D N 1
ATOM 3719 C CA . PHE D 4 37 ? 24.01300 1.20600 -30.40900 1.000 35.93000 37 PHE D CA 1
ATOM 3720 C C . PHE D 4 37 ? 23.81600 0.86600 -31.88200 1.000 37.43000 37 PHE D C 1
ATOM 3721 O O . PHE D 4 37 ? 23.66400 -0.31300 -32.21900 1.000 38.60000 37 PHE D O 1
ATOM 3729 N N . SER D 4 38 ? 23.82200 1.86400 -32.77000 1.000 39.00000 38 SER D N 1
ATOM 3730 C CA . SER D 4 38 ? 23.83700 1.56300 -34.19800 1.000 41.32000 38 SER D CA 1
ATOM 3731 C C . SER D 4 38 ? 25.08600 0.77600 -34.57300 1.000 42.50000 38 SER D C 1
ATOM 3732 O O . SER D 4 38 ? 25.02100 -0.16200 -35.37600 1.000 44.56000 38 SER D O 1
ATOM 3735 N N . SER D 4 39 ? 26.23200 1.13900 -33.99300 1.000 35.72000 39 SER D N 1
ATOM 3736 C CA . SER D 4 39 ? 27.45800 0.39000 -34.24400 1.000 40.82000 39 SER D CA 1
ATOM 3737 C C . SER D 4 39 ? 27.39300 -1.00200 -33.63100 1.000 45.43000 39 SER D C 1
ATOM 3738 O O . SER D 4 39 ? 27.91800 -1.96400 -34.20400 1.000 41.61000 39 SER D O 1
ATOM 3741 N N . LEU D 4 40 ? 26.75900 -1.12800 -32.46200 1.000 40.43000 40 LEU D N 1
ATOM 3742 C CA . LEU D 4 40 ? 26.62600 -2.43700 -31.83300 1.000 35.27000 40 LEU D CA 1
ATOM 3743 C C . LEU D 4 40 ? 25.76700 -3.36600 -32.68100 1.000 47.10000 40 LEU D C 1
ATOM 3744 O O . LEU D 4 40 ? 26.08800 -4.55100 -32.83900 1.000 45.39000 40 LEU D O 1
ATOM 3749 N N . PHE D 4 41 ? 24.67400 -2.84500 -33.24200 1.000 41.22000 41 PHE D N 1
ATOM 3750 C CA . PHE D 4 41 ? 23.78800 -3.66600 -34.05800 1.000 43.00000 41 PHE D CA 1
ATOM 3751 C C . PHE D 4 41 ? 24.42000 -4.05600 -35.38700 1.000 47.44000 41 PHE D C 1
ATOM 3752 O O . PHE D 4 41 ? 24.01100 -5.05800 -35.98200 1.000 48.91000 41 PHE D O 1
ATOM 3760 N N . LYS D 4 42 ? 25.40000 -3.29100 -35.87200 1.000 39.97000 42 LYS D N 1
ATOM 3761 C CA . LYS D 4 42 ? 26.11100 -3.69600 -37.07900 1.000 46.11000 42 LYS D CA 1
ATOM 3762 C C . LYS D 4 42 ? 27.09900 -4.82200 -36.80100 1.000 50.38000 42 LYS D C 1
ATOM 3763 O O . LYS D 4 42 ? 27.31900 -5.67400 -37.66900 1.000 50.11000 42 LYS D O 1
ATOM 3769 N N . LEU D 4 43 ? 27.69200 -4.85000 -35.60500 1.000 42.70000 43 LEU D N 1
ATOM 3770 C CA . LEU D 4 43 ? 28.59300 -5.93900 -35.24200 1.000 45.72000 43 LEU D CA 1
ATOM 3771 C C . LEU D 4 43 ? 27.81800 -7.19900 -34.87200 1.000 51.80000 43 LEU D C 1
ATOM 3772 O O . LEU D 4 43 ? 28.09000 -8.28300 -35.40000 1.000 52.66000 43 LEU D O 1
ATOM 3777 N N . LYS D 4 44 ? 26.85000 -7.07600 -33.96200 1.000 47.68000 44 LYS D N 1
ATOM 3778 C CA . LYS D 4 44 ? 26.01900 -8.19400 -33.51500 1.000 48.92000 44 LYS D CA 1
ATOM 3779 C C . LYS D 4 44 ? 24.56800 -7.88400 -33.85600 1.000 51.09000 44 LYS D C 1
ATOM 3780 O O . LYS D 4 44 ? 23.82400 -7.34700 -33.02000 1.000 44.36000 44 LYS D O 1
ATOM 3786 N N . PRO D 4 45 ? 24.12000 -8.20100 -35.07500 1.000 52.36000 45 PRO D N 1
ATOM 3787 C CA . PRO D 4 45 ? 22.73600 -7.87400 -35.45600 1.000 49.38000 45 PRO D CA 1
ATOM 3788 C C . PRO D 4 45 ? 21.68100 -8.63300 -34.67000 1.000 51.76000 45 PRO D C 1
ATOM 3789 O O . PRO D 4 45 ? 20.54200 -8.15600 -34.58400 1.000 48.02000 45 PRO D O 1
ATOM 3793 N N . GLU D 4 46 ? 22.00900 -9.78800 -34.09200 1.000 49.56000 46 GLU D N 1
ATOM 3794 C CA . GLU D 4 46 ? 21.03000 -10.55100 -33.32900 1.000 52.67000 46 GLU D CA 1
ATOM 3795 C C . GLU D 4 46 ? 20.78400 -9.98300 -31.93700 1.000 53.97000 46 GLU D C 1
ATOM 3796 O O . GLU D 4 46 ? 19.90300 -10.48500 -31.23100 1.000 45.68000 46 GLU D O 1
ATOM 3802 N N . SER D 4 47 ? 21.52700 -8.95700 -31.52700 1.000 45.58000 47 SER D N 1
ATOM 3803 C CA . SER D 4 47 ? 21.32600 -8.33500 -30.22600 1.000 49.61000 47 SER D CA 1
ATOM 3804 C C . SER D 4 47 ? 20.30300 -7.20700 -30.25700 1.000 46.52000 47 SER D C 1
ATOM 3805 O O . SER D 4 47 ? 19.83700 -6.78900 -29.19100 1.000 42.71000 47 SER D O 1
ATOM 3808 N N . GLU D 4 48 ? 19.94200 -6.70900 -31.44300 1.000 41.30000 48 GLU D N 1
ATOM 3809 C CA . GLU D 4 48 ? 18.98700 -5.60800 -31.52600 1.000 42.25000 48 GLU D CA 1
ATOM 3810 C C . GLU D 4 48 ? 17.62000 -6.00400 -30.98400 1.000 45.63000 48 GLU D C 1
ATOM 3811 O O . GLU D 4 48 ? 16.89700 -5.15700 -30.44700 1.000 44.01000 48 GLU D O 1
ATOM 3817 N N . VAL D 4 49 ? 17.25200 -7.28300 -31.10600 1.000 49.80000 49 VAL D N 1
ATOM 3818 C CA . VAL D 4 49 ? 15.94900 -7.74100 -30.63800 1.000 43.63000 49 VAL D CA 1
ATOM 3819 C C . VAL D 4 49 ? 15.83100 -7.66600 -29.12000 1.000 43.44000 49 VAL D C 1
ATOM 3820 O O . VAL D 4 49 ? 14.71700 -7.57400 -28.59000 1.000 47.66000 49 VAL D O 1
ATOM 3824 N N . LEU D 4 50 ? 16.95400 -7.68100 -28.39900 1.000 40.74000 50 LEU D N 1
ATOM 3825 C CA . LEU D 4 50 ? 16.90700 -7.59000 -26.94500 1.000 38.85000 50 LEU D CA 1
ATOM 3826 C C . LEU D 4 50 ? 16.36400 -6.25300 -26.45500 1.000 43.81000 50 LEU D C 1
ATOM 3827 O O . LEU D 4 50 ? 16.05300 -6.13100 -25.26500 1.000 42.38000 50 LEU D O 1
ATOM 3832 N N . PHE D 4 51 ? 16.22700 -5.26200 -27.33600 1.000 32.64000 51 PHE D N 1
ATOM 3833 C CA . PHE D 4 51 ? 15.79600 -3.92100 -26.96000 1.000 45.16000 51 PHE D CA 1
ATOM 3834 C C . PHE D 4 51 ? 14.40700 -3.58700 -27.50100 1.000 46.62000 51 PHE D C 1
ATOM 3835 O O . PHE D 4 51 ? 14.07700 -2.41400 -27.69100 1.000 41.73000 51 PHE D O 1
ATOM 3843 N N . ASN D 4 52 ? 13.57900 -4.60600 -27.74800 1.000 46.39000 52 ASN D N 1
ATOM 3844 C CA . ASN D 4 52 ? 12.23800 -4.35000 -28.26300 1.000 46.92000 52 ASN D CA 1
ATOM 3845 C C . ASN D 4 52 ? 11.37200 -3.62300 -27.24100 1.000 43.33000 52 ASN D C 1
ATOM 3846 O O . ASN D 4 52 ? 10.46800 -2.86800 -27.61700 1.000 42.93000 52 ASN D O 1
ATOM 3851 N N . ASN D 4 53 ? 11.63400 -3.84000 -25.95100 1.000 42.78000 53 ASN D N 1
ATOM 3852 C CA . ASN D 4 53 ? 10.81200 -3.25700 -24.89800 1.000 45.96000 53 ASN D CA 1
ATOM 3853 C C . ASN D 4 53 ? 10.98900 -1.74800 -24.78500 1.000 49.62000 53 ASN D C 1
ATOM 3854 O O . ASN D 4 53 ? 10.14300 -1.08100 -24.18200 1.000 46.81000 53 ASN D O 1
ATOM 3859 N N . VAL D 4 54 ? 12.06500 -1.19400 -25.34700 1.000 43.89000 54 VAL D N 1
ATOM 3860 C CA . VAL D 4 54 ? 12.30500 0.24400 -25.29000 1.000 39.66000 54 VAL D CA 1
ATOM 3861 C C . VAL D 4 54 ? 12.21100 0.83600 -26.68900 1.000 41.70000 54 VAL D C 1
ATOM 3862 O O . VAL D 4 54 ? 12.81600 1.87500 -26.97800 1.000 37.52000 54 VAL D O 1
ATOM 3866 N N . ASN D 4 55 ? 11.45400 0.17100 -27.56500 1.000 40.80000 55 ASN D N 1
ATOM 3867 C CA . ASN D 4 55 ? 11.13200 0.68400 -28.89800 1.000 36.93000 55 ASN D CA 1
ATOM 3868 C C . ASN D 4 55 ? 12.39700 0.94100 -29.72100 1.000 40.78000 55 ASN D C 1
ATOM 3869 O O . ASN D 4 55 ? 12.60300 2.02600 -30.26900 1.000 38.21000 55 ASN D O 1
ATOM 3874 N N . VAL D 4 56 ? 13.25100 -0.08300 -29.80800 1.000 41.88000 56 VAL D N 1
ATOM 3875 C CA . VAL D 4 56 ? 14.44700 0.01700 -30.63700 1.000 38.40000 56 VAL D CA 1
ATOM 3876 C C . VAL D 4 56 ? 14.08900 0.13200 -32.11300 1.000 44.22000 56 VAL D C 1
ATOM 3877 O O . VAL D 4 56 ? 14.90400 0.61300 -32.91100 1.000 42.63000 56 VAL D O 1
ATOM 3881 N N . ALA D 4 57 ? 12.87800 -0.28100 -32.49800 1.000 46.29000 57 ALA D N 1
ATOM 3882 C CA . ALA D 4 57 ? 12.42900 -0.11200 -33.87500 1.000 44.54000 57 ALA D CA 1
ATOM 3883 C C . ALA D 4 57 ? 12.44000 1.34800 -34.30700 1.000 50.92000 57 ALA D C 1
ATOM 3884 O O . ALA D 4 57 ? 12.49200 1.62800 -35.50900 1.000 45.05000 57 ALA D O 1
ATOM 3886 N N . ASN D 4 58 ? 12.39400 2.28000 -33.35700 1.000 47.07000 58 ASN D N 1
ATOM 3887 C CA . ASN D 4 58 ? 12.49500 3.71000 -33.63700 1.000 41.46000 58 ASN D CA 1
ATOM 3888 C C . ASN D 4 58 ? 13.48300 4.30900 -32.64000 1.000 45.68000 58 ASN D C 1
ATOM 3889 O O . ASN D 4 58 ? 13.10700 4.66300 -31.51800 1.000 42.67000 58 ASN D O 1
ATOM 3894 N N . MET D 4 59 ? 14.74200 4.43600 -33.05800 1.000 43.16000 59 MET D N 1
ATOM 3895 C CA . MET D 4 59 ? 15.78700 4.98700 -32.20200 1.000 47.16000 59 MET D CA 1
ATOM 3896 C C . MET D 4 59 ? 15.67400 6.49700 -32.01900 1.000 43.33000 59 MET D C 1
ATOM 3897 O O . MET D 4 59 ? 16.53100 7.08500 -31.35000 1.000 44.79000 59 MET D O 1
ATOM 3902 N N . SER D 4 60 ? 14.65400 7.13300 -32.59300 1.000 42.55000 60 SER D N 1
ATOM 3903 C CA . SER D 4 60 ? 14.35600 8.53500 -32.33800 1.000 42.48000 60 SER D CA 1
ATOM 3904 C C . SER D 4 60 ? 13.20800 8.72000 -31.35500 1.000 41.19000 60 SER D C 1
ATOM 3905 O O . SER D 4 60 ? 12.83000 9.86000 -31.07000 1.000 40.67000 60 SER D O 1
ATOM 3908 N N . SER D 4 61 ? 12.64900 7.63300 -30.83300 1.000 39.68000 61 SER D N 1
ATOM 3909 C CA . SER D 4 61 ? 11.55100 7.72000 -29.88600 1.000 46.86000 61 SER D CA 1
ATOM 3910 C C . SER D 4 61 ? 12.06100 8.13800 -28.51100 1.000 44.18000 61 SER D C 1
ATOM 3911 O O . SER D 4 61 ? 13.23700 7.97100 -28.17600 1.000 39.78000 61 SER D O 1
ATOM 3914 N N . GLY D 4 62 ? 11.15100 8.69400 -27.70900 1.000 38.80000 62 GLY D N 1
ATOM 3915 C CA . GLY D 4 62 ? 11.50200 9.03300 -26.34200 1.000 37.61000 62 GLY D CA 1
ATOM 3916 C C . GLY D 4 62 ? 11.88800 7.82200 -25.51800 1.000 37.01000 62 GLY D C 1
ATOM 3917 O O . GLY D 4 62 ? 12.75600 7.91100 -24.64500 1.000 38.46000 62 GLY D O 1
ATOM 3918 N N . ALA D 4 63 ? 11.26500 6.67300 -25.79300 1.000 38.29000 63 ALA D N 1
ATOM 3919 C CA . ALA D 4 63 ? 11.55300 5.46200 -25.03000 1.000 34.03000 63 ALA D CA 1
ATOM 3920 C C . ALA D 4 63 ? 12.99100 5.00600 -25.23900 1.000 34.25000 63 ALA D C 1
ATOM 3921 O O . ALA D 4 63 ? 13.70700 4.71000 -24.27500 1.000 33.98000 63 ALA D O 1
ATOM 3923 N N . PHE D 4 64 ? 13.43600 4.94000 -26.49600 1.000 35.27000 64 PHE D N 1
ATOM 3924 C CA . PHE D 4 64 ? 14.80200 4.49600 -26.75500 1.000 37.78000 64 PHE D CA 1
ATOM 3925 C C . PHE D 4 64 ? 15.81800 5.57600 -26.40800 1.000 35.45000 64 PHE D C 1
ATOM 3926 O O . PHE D 4 64 ? 16.92200 5.25700 -25.95200 1.000 33.96000 64 PHE D O 1
ATOM 3934 N N . HIS D 4 65 ? 15.47300 6.85000 -26.62200 1.000 33.67000 65 HIS D N 1
ATOM 3935 C CA . HIS D 4 65 ? 16.33900 7.93700 -26.17300 1.000 37.88000 65 HIS D CA 1
ATOM 3936 C C . HIS D 4 65 ? 16.61600 7.82700 -24.67900 1.000 33.55000 65 HIS D C 1
ATOM 3937 O O . HIS D 4 65 ? 17.76400 7.94300 -24.23700 1.000 27.43000 65 HIS D O 1
ATOM 3944 N N . ALA D 4 66 ? 15.56800 7.58700 -23.88500 1.000 34.28000 66 ALA D N 1
ATOM 3945 C CA . ALA D 4 66 ? 15.74900 7.43000 -22.44700 1.000 31.13000 66 ALA D CA 1
ATOM 3946 C C . ALA D 4 66 ? 16.57500 6.19600 -22.11500 1.000 27.81000 66 ALA D C 1
ATOM 3947 O O . ALA D 4 66 ? 17.26900 6.17400 -21.09200 1.000 31.18000 66 ALA D O 1
ATOM 3949 N N . HIS D 4 67 ? 16.51600 5.16200 -22.95700 1.000 32.33000 67 HIS D N 1
ATOM 3950 C CA . HIS D 4 67 ? 17.32400 3.97200 -22.71100 1.000 29.19000 67 HIS D CA 1
ATOM 3951 C C . HIS D 4 67 ? 18.81000 4.28600 -22.82200 1.000 26.58000 67 HIS D C 1
ATOM 3952 O O . HIS D 4 67 ? 19.59600 3.94400 -21.93200 1.000 28.99000 67 HIS D O 1
ATOM 3959 N N . THR D 4 68 ? 19.21600 4.93200 -23.91900 1.000 28.09000 68 THR D N 1
ATOM 3960 C CA . THR D 4 68 ? 20.63100 5.24100 -24.10100 1.000 32.78000 68 THR D CA 1
ATOM 3961 C C . THR D 4 68 ? 21.11600 6.23000 -23.04900 1.000 31.54000 68 THR D C 1
ATOM 3962 O O . THR D 4 68 ? 22.26100 6.14300 -22.59100 1.000 33.81000 68 THR D O 1
ATOM 3966 N N . VAL D 4 69 ? 20.25900 7.17300 -22.65400 1.000 32.73000 69 VAL D N 1
ATOM 3967 C CA . VAL D 4 69 ? 20.59100 8.06200 -21.54300 1.000 30.46000 69 VAL D CA 1
ATOM 3968 C C . VAL D 4 69 ? 20.81100 7.25600 -20.26900 1.000 34.51000 69 VAL D C 1
ATOM 3969 O O . VAL D 4 69 ? 21.73500 7.53300 -19.49300 1.000 32.29000 69 VAL D O 1
ATOM 3973 N N . ARG D 4 70 ? 19.97600 6.23800 -20.03900 1.000 27.03000 70 ARG D N 1
ATOM 3974 C CA . ARG D 4 70 ? 20.17400 5.37300 -18.88000 1.000 26.64000 70 ARG D CA 1
ATOM 3975 C C . ARG D 4 70 ? 21.47500 4.58900 -18.98900 1.000 28.83000 70 ARG D C 1
ATOM 3976 O O . ARG D 4 70 ? 22.18800 4.41500 -17.99300 1.000 27.35000 70 ARG D O 1
ATOM 3984 N N . VAL D 4 71 ? 21.80200 4.10800 -20.18900 1.000 27.32000 71 VAL D N 1
ATOM 3985 C CA . VAL D 4 71 ? 23.00600 3.30100 -20.36500 1.000 31.85000 71 VAL D CA 1
ATOM 3986 C C . VAL D 4 71 ? 24.25300 4.15000 -20.15800 1.000 29.68000 71 VAL D C 1
ATOM 3987 O O . VAL D 4 71 ? 25.17800 3.75900 -19.43500 1.000 30.49000 71 VAL D O 1
ATOM 3991 N N . LEU D 4 72 ? 24.29800 5.32700 -20.78800 1.000 25.96000 72 LEU D N 1
ATOM 3992 C CA . LEU D 4 72 ? 25.47100 6.18400 -20.65500 1.000 31.63000 72 LEU D CA 1
ATOM 3993 C C . LEU D 4 72 ? 25.61200 6.73300 -19.24000 1.000 29.00000 72 LEU D C 1
ATOM 3994 O O . LEU D 4 72 ? 26.73400 6.98500 -18.78600 1.000 25.13000 72 LEU D O 1
ATOM 3999 N N . SER D 4 73 ? 24.49700 6.91500 -18.52500 1.000 30.46000 73 SER D N 1
ATOM 4000 C CA . SER D 4 73 ? 24.58300 7.32600 -17.12700 1.000 31.37000 73 SER D CA 1
ATOM 4001 C C . SER D 4 73 ? 25.20000 6.22700 -16.27000 1.000 28.04000 73 SER D C 1
ATOM 4002 O O . SER D 4 73 ? 25.98400 6.51000 -15.35700 1.000 28.47000 73 SER D O 1
ATOM 4005 N N . GLY D 4 74 ? 24.85700 4.96800 -16.54800 1.000 24.57000 74 GLY D N 1
ATOM 4006 C CA . GLY D 4 74 ? 25.49600 3.86900 -15.84200 1.000 30.28000 74 GLY D CA 1
ATOM 4007 C C . GLY D 4 74 ? 26.97700 3.76600 -16.15500 1.000 32.20000 74 GLY D C 1
ATOM 4008 O O . GLY D 4 74 ? 27.79300 3.51200 -15.26400 1.000 29.93000 74 GLY D O 1
ATOM 4009 N N . LEU D 4 75 ? 27.34400 3.96200 -17.42300 1.000 29.25000 75 LEU D N 1
ATOM 4010 C CA . LEU D 4 75 ? 28.75600 3.98800 -17.78700 1.000 30.68000 75 LEU D CA 1
ATOM 4011 C C . LEU D 4 75 ? 29.46800 5.15600 -17.11900 1.000 29.51000 75 LEU D C 1
ATOM 4012 O O . LEU D 4 75 ? 30.60100 5.01500 -16.64400 1.000 24.79000 75 LEU D O 1
ATOM 4017 N N . ASP D 4 76 ? 28.81300 6.31900 -17.06700 1.000 29.65000 76 ASP D N 1
ATOM 4018 C CA . ASP D 4 76 ? 29.38500 7.46700 -16.37300 1.000 26.67000 76 ASP D CA 1
ATOM 4019 C C . ASP D 4 76 ? 29.55700 7.18300 -14.88900 1.000 33.30000 76 ASP D C 1
ATOM 4020 O O . ASP D 4 76 ? 30.53900 7.61400 -14.27200 1.000 30.44000 76 ASP D O 1
ATOM 4025 N N . MET D 4 77 ? 28.60200 6.46600 -14.29800 1.000 29.74000 77 MET D N 1
ATOM 4026 C CA . MET D 4 77 ? 28.67800 6.13600 -12.88100 1.000 30.45000 77 MET D CA 1
ATOM 4027 C C . MET D 4 77 ? 29.85500 5.21500 -12.59100 1.000 33.59000 77 MET D C 1
ATOM 4028 O O . MET D 4 77 ? 30.58300 5.41700 -11.61200 1.000 33.58000 77 MET D O 1
ATOM 4033 N N . GLY D 4 78 ? 30.05900 4.19900 -13.43100 1.000 32.62000 78 GLY D N 1
ATOM 4034 C CA . GLY D 4 78 ? 31.19400 3.31200 -13.23700 1.000 35.07000 78 GLY D CA 1
ATOM 4035 C C . GLY D 4 78 ? 32.52400 4.02300 -13.39600 1.000 37.12000 78 GLY D C 1
ATOM 4036 O O . GLY D 4 78 ? 33.45600 3.79800 -12.62000 1.000 37.33000 78 GLY D O 1
ATOM 4037 N N . ILE D 4 79 ? 32.62400 4.90000 -14.39800 1.000 35.46000 79 ILE D N 1
ATOM 4038 C CA . ILE D 4 79 ? 33.87000 5.62600 -14.64100 1.000 34.01000 79 ILE D CA 1
ATOM 4039 C C . ILE D 4 79 ? 34.21800 6.50300 -13.44400 1.000 35.52000 79 ILE D C 1
ATOM 4040 O O . ILE D 4 79 ? 35.35400 6.49700 -12.95600 1.000 38.22000 79 ILE D O 1
ATOM 4045 N N . ASN D 4 80 ? 33.24400 7.26600 -12.94500 1.000 34.90000 80 ASN D N 1
ATOM 4046 C CA . ASN D 4 80 ? 33.51700 8.19400 -11.85500 1.000 36.98000 80 ASN D CA 1
ATOM 4047 C C . ASN D 4 80 ? 33.79400 7.50000 -10.52700 1.000 33.34000 80 ASN D C 1
ATOM 4048 O O . ASN D 4 80 ? 34.17400 8.17800 -9.56600 1.000 43.29000 80 ASN D O 1
ATOM 4053 N N . TYR D 4 81 ? 33.62500 6.18100 -10.44400 1.000 33.50000 81 TYR D N 1
ATOM 4054 C CA . TYR D 4 81 ? 33.94500 5.42400 -9.23900 1.000 37.40000 81 TYR D CA 1
ATOM 4055 C C . TYR D 4 81 ? 35.10700 4.45800 -9.46200 1.000 36.86000 81 TYR D C 1
ATOM 4056 O O . TYR D 4 81 ? 35.22200 3.44600 -8.76700 1.000 37.99000 81 TYR D O 1
ATOM 4065 N N . LEU D 4 82 ? 35.98300 4.76800 -10.42300 1.000 37.05000 82 LEU D N 1
ATOM 4066 C CA . LEU D 4 82 ? 37.12300 3.89900 -10.69600 1.000 36.83000 82 LEU D CA 1
ATOM 4067 C C . LEU D 4 82 ? 38.11400 3.87900 -9.53800 1.000 39.43000 82 LEU D C 1
ATOM 4068 O O . LEU D 4 82 ? 38.75700 2.85200 -9.29500 1.000 51.70000 82 LEU D O 1
ATOM 4073 N N . ASN D 4 83 ? 38.25600 4.99100 -8.81900 1.000 42.15000 83 ASN D N 1
ATOM 4074 C CA . ASN D 4 83 ? 39.15600 5.07200 -7.67600 1.000 45.96000 83 ASN D CA 1
ATOM 4075 C C . ASN D 4 83 ? 38.49400 4.64800 -6.37000 1.000 44.85000 83 ASN D C 1
ATOM 4076 O O . ASN D 4 83 ? 39.05900 4.88300 -5.29700 1.000 49.01000 83 ASN D O 1
ATOM 4081 N N . ASP D 4 84 ? 37.31200 4.03100 -6.43900 1.000 39.90000 84 ASP D N 1
ATOM 4082 C CA . ASP D 4 84 ? 36.59300 3.51900 -5.27100 1.000 37.90000 84 ASP D CA 1
ATOM 4083 C C . ASP D 4 84 ? 36.25700 2.06200 -5.57900 1.000 39.37000 84 ASP D C 1
ATOM 4084 O O . ASP D 4 84 ? 35.11900 1.73500 -5.92300 1.000 37.22000 84 ASP D O 1
ATOM 4089 N N . ALA D 4 85 ? 37.26200 1.19000 -5.44900 1.000 35.14000 85 ALA D N 1
ATOM 4090 C CA . ALA D 4 85 ? 37.11000 -0.19900 -5.87300 1.000 38.00000 85 ALA D CA 1
ATOM 4091 C C . ALA D 4 85 ? 35.98400 -0.89700 -5.12100 1.000 39.78000 85 ALA D C 1
ATOM 4092 O O . ALA D 4 85 ? 35.26400 -1.72200 -5.69600 1.000 37.26000 85 ALA D O 1
ATOM 4094 N N . GLY D 4 86 ? 35.81900 -0.58500 -3.83500 1.000 37.27000 86 GLY D N 1
ATOM 4095 C CA . GLY D 4 86 ? 34.75400 -1.21200 -3.06800 1.000 40.17000 86 GLY D CA 1
ATOM 4096 C C . GLY D 4 86 ? 33.37900 -0.88900 -3.61800 1.000 39.72000 86 GLY D C 1
ATOM 4097 O O . GLY D 4 86 ? 32.55700 -1.78300 -3.84000 1.000 34.63000 86 GLY D O 1
ATOM 4098 N N . THR D 4 87 ? 33.11400 0.39700 -3.85800 1.000 38.70000 87 THR D N 1
ATOM 4099 C CA . THR D 4 87 ? 31.81100 0.79700 -4.37800 1.000 37.01000 87 THR D CA 1
ATOM 4100 C C . THR D 4 87 ? 31.62600 0.34200 -5.82000 1.000 32.09000 87 THR D C 1
ATOM 4101 O O . THR D 4 87 ? 30.54100 -0.11900 -6.19500 1.000 34.55000 87 THR D O 1
ATOM 4105 N N . LEU D 4 88 ? 32.67200 0.46500 -6.64200 1.000 34.92000 88 LEU D N 1
ATOM 4106 C CA . LEU D 4 88 ? 32.56800 0.04700 -8.03700 1.000 38.83000 88 LEU D CA 1
ATOM 4107 C C . LEU D 4 88 ? 32.25900 -1.43900 -8.15400 1.000 34.99000 88 LEU D C 1
ATOM 4108 O O . LEU D 4 88 ? 31.55200 -1.85600 -9.07800 1.000 38.05000 88 LEU D O 1
ATOM 4113 N N . THR D 4 89 ? 32.77500 -2.25000 -7.22700 1.000 37.06000 89 THR D N 1
ATOM 4114 C CA . THR D 4 89 ? 32.43800 -3.67000 -7.21200 1.000 40.91000 89 THR D CA 1
ATOM 4115 C C . THR D 4 89 ? 30.94300 -3.87100 -6.99500 1.000 36.85000 89 THR D C 1
ATOM 4116 O O . THR D 4 89 ? 30.29500 -4.63900 -7.71700 1.000 39.84000 89 THR D O 1
ATOM 4120 N N . SER D 4 90 ? 30.37500 -3.17900 -6.00500 1.000 36.88000 90 SER D N 1
ATOM 4121 C CA . SER D 4 90 ? 28.94300 -3.29400 -5.74800 1.000 30.35000 90 SER D CA 1
ATOM 4122 C C . SER D 4 90 ? 28.12700 -2.71600 -6.89900 1.000 34.82000 90 SER D C 1
ATOM 4123 O O . SER D 4 90 ? 27.06600 -3.25000 -7.24400 1.000 36.72000 90 SER D O 1
ATOM 4126 N N . LEU D 4 91 ? 28.60800 -1.62700 -7.50700 1.000 32.15000 91 LEU D N 1
ATOM 4127 C CA . LEU D 4 91 ? 27.89800 -1.02800 -8.63400 1.000 30.34000 91 LEU D CA 1
ATOM 4128 C C . LEU D 4 91 ? 27.86300 -1.96800 -9.83200 1.000 38.06000 91 LEU D C 1
ATOM 4129 O O . LEU D 4 91 ? 26.82900 -2.09800 -10.50000 1.000 30.80000 91 LEU D O 1
ATOM 4134 N N . THR D 4 92 ? 28.98500 -2.62800 -10.12700 1.000 38.50000 92 THR D N 1
ATOM 4135 C CA . THR D 4 92 ? 29.01800 -3.54400 -11.26300 1.000 34.43000 92 THR D CA 1
ATOM 4136 C C . THR D 4 92 ? 28.27300 -4.83800 -10.96500 1.000 36.19000 92 THR D C 1
ATOM 4137 O O . THR D 4 92 ? 27.70100 -5.44400 -11.87800 1.000 35.00000 92 THR D O 1
ATOM 4141 N N . ALA D 4 93 ? 28.27300 -5.28000 -9.70400 1.000 36.75000 93 ALA D N 1
ATOM 4142 C CA . ALA D 4 93 ? 27.47800 -6.44700 -9.33800 1.000 35.30000 93 ALA D CA 1
ATOM 4143 C C . ALA D 4 93 ? 25.99400 -6.18600 -9.56100 1.000 38.04000 93 ALA D C 1
ATOM 4144 O O . ALA D 4 93 ? 25.26400 -7.06500 -10.03500 1.000 41.09000 93 ALA D O 1
ATOM 4146 N N . HIS D 4 94 ? 25.53400 -4.97700 -9.23200 1.000 41.28000 94 HIS D N 1
ATOM 4147 C CA . HIS D 4 94 ? 24.14000 -4.61700 -9.47200 1.000 35.49000 94 HIS D CA 1
ATOM 4148 C C . HIS D 4 94 ? 23.83300 -4.58900 -10.96400 1.000 40.19000 94 HIS D C 1
ATOM 4149 O O . HIS D 4 94 ? 22.81300 -5.12500 -11.41200 1.000 41.04000 94 HIS D O 1
ATOM 4156 N N . LEU D 4 95 ? 24.71200 -3.96400 -11.75300 1.000 37.81000 95 LEU D N 1
ATOM 4157 C CA . LEU D 4 95 ? 24.51600 -3.93300 -13.19800 1.000 37.40000 95 LEU D CA 1
ATOM 4158 C C . LEU D 4 95 ? 24.58000 -5.32800 -13.80300 1.000 40.62000 95 LEU D C 1
ATOM 4159 O O . LEU D 4 95 ? 23.87300 -5.61500 -14.77600 1.000 39.53000 95 LEU D O 1
ATOM 4164 N N . ALA D 4 96 ? 25.41600 -6.20700 -13.24600 1.000 37.43000 96 ALA D N 1
ATOM 4165 C CA . ALA D 4 96 ? 25.50600 -7.57000 -13.75600 1.000 39.93000 96 ALA D CA 1
ATOM 4166 C C . ALA D 4 96 ? 24.20100 -8.32400 -13.53300 1.000 42.70000 96 ALA D C 1
ATOM 4167 O O . ALA D 4 96 ? 23.70100 -9.00100 -14.43900 1.000 46.19000 96 ALA D O 1
ATOM 4169 N N . ALA D 4 97 ? 23.63100 -8.21100 -12.33000 1.000 42.24000 97 ALA D N 1
ATOM 4170 C CA . ALA D 4 97 ? 22.36900 -8.88600 -12.04200 1.000 49.44000 97 ALA D CA 1
ATOM 4171 C C . ALA D 4 97 ? 21.25200 -8.38100 -12.94600 1.000 48.42000 97 ALA D C 1
ATOM 4172 O O . ALA D 4 97 ? 20.37400 -9.15300 -13.35100 1.000 55.75000 97 ALA D O 1
ATOM 4174 N N . GLN D 4 98 ? 21.26800 -7.08800 -13.27700 1.000 45.71000 98 GLN D N 1
ATOM 4175 C CA . GLN D 4 98 ? 20.25100 -6.54600 -14.17200 1.000 40.49000 98 GLN D CA 1
ATOM 4176 C C . GLN D 4 98 ? 20.36000 -7.13300 -15.57400 1.000 50.56000 98 GLN D C 1
ATOM 4177 O O . GLN D 4 98 ? 19.34200 -7.29300 -16.25600 1.000 56.49000 98 GLN D O 1
ATOM 4183 N N . HIS D 4 99 ? 21.57200 -7.46400 -16.01900 1.000 44.35000 99 HIS D N 1
ATOM 4184 C CA . HIS D 4 99 ? 21.76000 -8.01900 -17.35400 1.000 46.97000 99 HIS D CA 1
ATOM 4185 C C . HIS D 4 99 ? 21.66000 -9.53800 -17.38500 1.000 44.22000 99 HIS D C 1
ATOM 4186 O O . HIS D 4 99 ? 21.23000 -10.09900 -18.40000 1.000 45.86000 99 HIS D O 1
ATOM 4193 N N . VAL D 4 100 ? 22.04000 -10.21700 -16.29900 1.000 48.79000 100 VAL D N 1
ATOM 4194 C CA . VAL D 4 100 ? 21.91800 -11.67300 -16.24900 1.000 49.88000 100 VAL D CA 1
ATOM 4195 C C . VAL D 4 100 ? 20.45700 -12.09000 -16.35600 1.000 51.44000 100 VAL D C 1
ATOM 4196 O O . VAL D 4 100 ? 20.11600 -13.03400 -17.08000 1.000 56.80000 100 VAL D O 1
ATOM 4200 N N . ALA D 4 101 ? 19.57000 -11.38600 -15.65600 1.000 57.53000 101 ALA D N 1
ATOM 4201 C CA . ALA D 4 101 ? 18.14100 -11.69200 -15.65700 1.000 57.35000 101 ALA D CA 1
ATOM 4202 C C . ALA D 4 101 ? 17.45200 -11.37000 -16.98200 1.000 60.37000 101 ALA D C 1
ATOM 4203 O O . ALA D 4 101 ? 16.21400 -11.40700 -17.01800 1.000 72.00000 101 ALA D O 1
ATOM 4205 N N . ARG D 4 102 ? 18.17200 -11.05500 -18.05600 1.000 56.71000 102 ARG D N 1
ATOM 4206 C CA . ARG D 4 102 ? 17.57800 -10.80600 -19.36500 1.000 54.92000 102 ARG D CA 1
ATOM 4207 C C . ARG D 4 102 ? 17.98100 -11.95200 -20.28700 1.000 59.60000 102 ARG D C 1
ATOM 4208 O O . ARG D 4 102 ? 19.16100 -12.10300 -20.62100 1.000 59.39000 102 ARG D O 1
ATOM 4216 N N . THR D 4 103 ? 17.00000 -12.75200 -20.69600 1.000 59.33000 103 THR D N 1
ATOM 4217 C CA . THR D 4 103 ? 17.27100 -13.95200 -21.47700 1.000 58.55000 103 THR D CA 1
ATOM 4218 C C . THR D 4 103 ? 17.69400 -13.57800 -22.89300 1.000 54.75000 103 THR D C 1
ATOM 4219 O O . THR D 4 103 ? 16.95500 -12.89800 -23.61200 1.000 49.82000 103 THR D O 1
ATOM 4223 N N . GLY D 4 104 ? 18.88100 -14.02500 -23.29300 1.000 56.46000 104 GLY D N 1
ATOM 4224 C CA . GLY D 4 104 ? 19.41200 -13.76100 -24.61800 1.000 56.54000 104 GLY D CA 1
ATOM 4225 C C . GLY D 4 104 ? 20.72600 -13.01000 -24.64000 1.000 53.22000 104 GLY D C 1
ATOM 4226 O O . GLY D 4 104 ? 21.35900 -12.93700 -25.70400 1.000 52.49000 104 GLY D O 1
ATOM 4227 N N . LEU D 4 105 ? 21.17200 -12.44800 -23.51800 1.000 50.27000 105 LEU D N 1
ATOM 4228 C CA . LEU D 4 105 ? 22.41900 -11.69300 -23.48500 1.000 53.86000 105 LEU D CA 1
ATOM 4229 C C . LEU D 4 105 ? 23.60100 -12.64800 -23.38500 1.000 54.01000 105 LEU D C 1
ATOM 4230 O O . LEU D 4 105 ? 23.69900 -13.43400 -22.43600 1.000 52.46000 105 LEU D O 1
ATOM 4235 N N . LYS D 4 106 ? 24.49700 -12.57100 -24.36000 1.000 54.42000 106 LYS D N 1
ATOM 4236 C CA . LYS D 4 106 ? 25.72800 -13.34100 -24.37300 1.000 52.05000 106 LYS D CA 1
ATOM 4237 C C . LYS D 4 106 ? 26.89400 -12.44000 -23.98700 1.000 51.27000 106 LYS D C 1
ATOM 4238 O O . LYS D 4 106 ? 26.85600 -11.22500 -24.20000 1.000 51.92000 106 LYS D O 1
ATOM 4244 N N . ALA D 4 107 ? 27.93400 -13.04600 -23.40900 1.000 53.54000 107 ALA D N 1
ATOM 4245 C CA . ALA D 4 107 ? 29.09700 -12.26900 -22.99300 1.000 48.11000 107 ALA D CA 1
ATOM 4246 C C . ALA D 4 107 ? 29.77800 -11.59700 -24.17700 1.000 48.25000 107 ALA D C 1
ATOM 4247 O O . ALA D 4 107 ? 30.38700 -10.53300 -24.01900 1.000 46.53000 107 ALA D O 1
ATOM 4249 N N . VAL D 4 108 ? 29.67800 -12.19100 -25.37000 1.000 42.82000 108 VAL D N 1
ATOM 4250 C CA . VAL D 4 108 ? 30.32400 -11.61700 -26.54400 1.000 51.07000 108 VAL D CA 1
ATOM 4251 C C . VAL D 4 108 ? 29.64400 -10.33000 -26.99200 1.000 44.30000 108 VAL D C 1
ATOM 4252 O O . VAL D 4 108 ? 30.24400 -9.54600 -27.73600 1.000 54.02000 108 VAL D O 1
ATOM 4256 N N . TYR D 4 109 ? 28.40000 -10.09200 -26.56600 1.000 49.37000 109 TYR D N 1
ATOM 4257 C CA . TYR D 4 109 ? 27.76400 -8.81000 -26.84900 1.000 47.49000 109 TYR D CA 1
ATOM 4258 C C . TYR D 4 109 ? 28.46400 -7.67300 -26.11700 1.000 45.43000 109 TYR D C 1
ATOM 4259 O O . TYR D 4 109 ? 28.53800 -6.55400 -26.63600 1.000 41.82000 109 TYR D O 1
ATOM 4268 N N . PHE D 4 110 ? 28.98100 -7.94100 -24.91500 1.000 38.22000 110 PHE D N 1
ATOM 4269 C CA . PHE D 4 110 ? 29.75200 -6.93700 -24.19300 1.000 41.40000 110 PHE D CA 1
ATOM 4270 C C . PHE D 4 110 ? 31.15100 -6.77400 -24.77000 1.000 42.09000 110 PHE D C 1
ATOM 4271 O O . PHE D 4 110 ? 31.69600 -5.66500 -24.75100 1.000 35.19000 110 PHE D O 1
ATOM 4279 N N . ASP D 4 111 ? 31.74700 -7.85700 -25.27800 1.000 41.18000 111 ASP D N 1
ATOM 4280 C CA . ASP D 4 111 ? 32.98800 -7.72400 -26.03200 1.000 38.60000 111 ASP D CA 1
ATOM 4281 C C . ASP D 4 111 ? 32.79500 -6.80500 -27.23100 1.000 39.60000 111 ASP D C 1
ATOM 4282 O O . ASP D 4 111 ? 33.63500 -5.94000 -27.50300 1.000 40.77000 111 ASP D O 1
ATOM 4287 N N . ALA D 4 112 ? 31.68500 -6.97700 -27.95400 1.000 40.95000 112 ALA D N 1
ATOM 4288 C CA . ALA D 4 112 ? 31.40000 -6.11600 -29.09600 1.000 35.64000 112 ALA D CA 1
ATOM 4289 C C . ALA D 4 112 ? 31.13700 -4.68200 -28.65700 1.000 38.61000 112 ALA D C 1
ATOM 4290 O O . ALA D 4 112 ? 31.52600 -3.73500 -29.35200 1.000 35.76000 112 ALA D O 1
ATOM 4292 N N . MET D 4 113 ? 30.47400 -4.49900 -27.51100 1.000 39.30000 113 MET D N 1
ATOM 4293 C CA . MET D 4 113 ? 30.25600 -3.15200 -26.99200 1.000 37.90000 113 MET D CA 1
ATOM 4294 C C . MET D 4 113 ? 31.57800 -2.46700 -26.67500 1.000 36.62000 113 MET D C 1
ATOM 4295 O O . MET D 4 113 ? 31.74300 -1.26800 -26.93100 1.000 34.33000 113 MET D O 1
ATOM 4300 N N . GLY D 4 114 ? 32.53400 -3.21500 -26.11900 1.000 36.34000 114 GLY D N 1
ATOM 4301 C CA . GLY D 4 114 ? 33.84100 -2.64200 -25.84800 1.000 34.74000 114 GLY D CA 1
ATOM 4302 C C . GLY D 4 114 ? 34.53100 -2.14800 -27.10400 1.000 36.77000 114 GLY D C 1
ATOM 4303 O O . GLY D 4 114 ? 35.13200 -1.07100 -27.11200 1.000 38.37000 114 GLY D O 1
ATOM 4304 N N . LYS D 4 115 ? 34.44700 -2.92300 -28.18800 1.000 41.82000 115 LYS D N 1
ATOM 4305 C CA . LYS D 4 115 ? 35.05500 -2.50200 -29.44600 1.000 39.74000 115 LYS D CA 1
ATOM 4306 C C . LYS D 4 115 ? 34.34900 -1.28100 -30.02300 1.000 40.49000 115 LYS D C 1
ATOM 4307 O O . LYS D 4 115 ? 34.99500 -0.40900 -30.61800 1.000 38.06000 115 LYS D O 1
ATOM 4313 N N . VAL D 4 116 ? 33.02700 -1.19900 -29.85700 1.000 37.51000 116 VAL D N 1
ATOM 4314 C CA . VAL D 4 116 ? 32.28900 -0.02200 -30.31100 1.000 37.95000 116 VAL D CA 1
ATOM 4315 C C . VAL D 4 116 ? 32.76900 1.21900 -29.57000 1.000 31.61000 116 VAL D C 1
ATOM 4316 O O . VAL D 4 116 ? 33.01100 2.27200 -30.17300 1.000 37.39000 116 VAL D O 1
ATOM 4320 N N . LEU D 4 117 ? 32.91500 1.11000 -28.24800 1.000 35.72000 117 LEU D N 1
ATOM 4321 C CA . LEU D 4 117 ? 33.39700 2.23900 -27.45900 1.000 38.88000 117 LEU D CA 1
ATOM 4322 C C . LEU D 4 117 ? 34.81900 2.62000 -27.85400 1.000 41.33000 117 LEU D C 1
ATOM 4323 O O . LEU D 4 117 ? 35.12900 3.80600 -28.01700 1.000 36.20000 117 LEU D O 1
ATOM 4328 N N . MET D 4 118 ? 35.69500 1.62700 -28.02700 1.000 38.08000 118 MET D N 1
ATOM 4329 C CA . MET D 4 118 ? 37.06500 1.90700 -28.44200 1.000 35.35000 118 MET D CA 1
ATOM 4330 C C . MET D 4 118 ? 37.13100 2.54400 -29.82400 1.000 36.78000 118 MET D C 1
ATOM 4331 O O . MET D 4 118 ? 38.13500 3.18400 -30.15300 1.000 37.12000 118 MET D O 1
ATOM 4336 N N . THR D 4 119 ? 36.08700 2.38700 -30.63700 1.000 37.85000 119 THR D N 1
ATOM 4337 C CA . THR D 4 119 ? 36.04300 2.98800 -31.96500 1.000 37.47000 119 THR D CA 1
ATOM 4338 C C . THR D 4 119 ? 35.41000 4.37500 -31.95000 1.000 38.87000 119 THR D C 1
ATOM 4339 O O . THR D 4 119 ? 35.91300 5.29200 -32.60900 1.000 38.66000 119 THR D O 1
ATOM 4343 N N . VAL D 4 120 ? 34.32500 4.55200 -31.19500 1.000 39.72000 120 VAL D N 1
ATOM 4344 C CA . VAL D 4 120 ? 33.58000 5.80700 -31.22500 1.000 37.20000 120 VAL D CA 1
ATOM 4345 C C . VAL D 4 120 ? 34.27100 6.88300 -30.39300 1.000 38.85000 120 VAL D C 1
ATOM 4346 O O . VAL D 4 120 ? 34.35400 8.04300 -30.81000 1.000 35.96000 120 VAL D O 1
ATOM 4350 N N . LEU D 4 121 ? 34.77300 6.51900 -29.21300 1.000 37.92000 121 LEU D N 1
ATOM 4351 C CA . LEU D 4 121 ? 35.31500 7.52400 -28.29800 1.000 39.18000 121 LEU D CA 1
ATOM 4352 C C . LEU D 4 121 ? 36.45900 8.34900 -28.87700 1.000 40.43000 121 LEU D C 1
ATOM 4353 O O . LEU D 4 121 ? 36.46700 9.57500 -28.64400 1.000 37.48000 121 LEU D O 1
ATOM 4358 N N . PRO D 4 122 ? 37.43600 7.79500 -29.60400 1.000 37.37000 122 PRO D N 1
ATOM 4359 C CA . PRO D 4 122 ? 38.47700 8.66000 -30.18500 1.000 36.59000 122 PRO D CA 1
ATOM 4360 C C . PRO D 4 122 ? 37.93600 9.70700 -31.14400 1.000 41.59000 122 PRO D C 1
ATOM 4361 O O . PRO D 4 122 ? 38.57500 10.75200 -31.32800 1.000 40.00000 122 PRO D O 1
ATOM 4365 N N . SER D 4 123 ? 36.77800 9.46500 -31.76300 1.000 36.01000 123 SER D N 1
ATOM 4366 C CA . SER D 4 123 ? 36.16000 10.47800 -32.61000 1.000 38.34000 123 SER D CA 1
ATOM 4367 C C . SER D 4 123 ? 35.61000 11.65200 -31.81200 1.000 40.84000 123 SER D C 1
ATOM 4368 O O . SER D 4 123 ? 35.31600 12.69700 -32.40400 1.000 42.87000 123 SER D O 1
ATOM 4371 N N . LEU D 4 124 ? 35.46700 11.50900 -30.49500 1.000 38.14000 124 LEU D N 1
ATOM 4372 C CA . LEU D 4 124 ? 34.88100 12.53800 -29.64700 1.000 37.68000 124 LEU D CA 1
ATOM 4373 C C . LEU D 4 124 ? 35.86100 13.16800 -28.67300 1.000 37.23000 124 LEU D C 1
ATOM 4374 O O . LEU D 4 124 ? 35.66500 14.32100 -28.28100 1.000 36.66000 124 LEU D O 1
ATOM 4379 N N . ILE D 4 125 ? 36.90900 12.44900 -28.28100 1.000 36.10000 125 ILE D N 1
ATOM 4380 C CA . ILE D 4 125 ? 37.77800 12.83500 -27.17500 1.000 41.94000 125 ILE D CA 1
ATOM 4381 C C . ILE D 4 125 ? 39.10800 13.33400 -27.72400 1.000 41.71000 125 ILE D C 1
ATOM 4382 O O . ILE D 4 125 ? 39.66800 12.74600 -28.65700 1.000 40.38000 125 ILE D O 1
ATOM 4387 N N . ASP D 4 126 ? 39.60700 14.42900 -27.14900 1.000 43.58000 126 ASP D N 1
ATOM 4388 C CA . ASP D 4 126 ? 40.93800 14.91900 -27.48400 1.000 42.75000 126 ASP D CA 1
ATOM 4389 C C . ASP D 4 126 ? 41.99900 13.99600 -26.90000 1.000 41.44000 126 ASP D C 1
ATOM 4390 O O . ASP D 4 126 ? 41.99300 13.71400 -25.69700 1.000 41.87000 126 ASP D O 1
ATOM 4395 N N . ASN D 4 127 ? 42.91700 13.53700 -27.75200 1.000 45.43000 127 ASN D N 1
ATOM 4396 C CA . ASN D 4 127 ? 44.03600 12.69300 -27.32800 1.000 46.20000 127 ASN D CA 1
ATOM 4397 C C . ASN D 4 127 ? 43.54500 11.43800 -26.61100 1.000 44.52000 127 ASN D C 1
ATOM 4398 O O . ASN D 4 127 ? 43.96900 11.13400 -25.49300 1.000 48.47000 127 ASN D O 1
ATOM 4403 N N . PHE D 4 128 ? 42.63500 10.71400 -27.25800 1.000 43.39000 128 PHE D N 1
ATOM 4404 C CA . PHE D 4 128 ? 42.12100 9.48400 -26.67200 1.000 41.99000 128 PHE D CA 1
ATOM 4405 C C . PHE D 4 128 ? 43.27400 8.54500 -26.34100 1.000 44.99000 128 PHE D C 1
ATOM 4406 O O . PHE D 4 128 ? 44.15000 8.30000 -27.17500 1.000 40.49000 128 PHE D O 1
ATOM 4414 N N . ASN D 4 129 ? 43.28800 8.05000 -25.10700 1.000 39.41000 129 ASN D N 1
ATOM 4415 C CA . ASN D 4 129 ? 44.33300 7.14900 -24.64200 1.000 32.99000 129 ASN D CA 1
ATOM 4416 C C . ASN D 4 129 ? 43.79400 5.72500 -24.63800 1.000 32.39000 129 ASN D C 1
ATOM 4417 O O . ASN D 4 129 ? 43.19200 5.29200 -23.64700 1.000 39.20000 129 ASN D O 1
ATOM 4422 N N . PRO D 4 130 ? 43.99600 4.96400 -25.71700 1.000 37.43000 130 PRO D N 1
ATOM 4423 C CA . PRO D 4 130 ? 43.43900 3.60400 -25.76500 1.000 35.91000 130 PRO D CA 1
ATOM 4424 C C . PRO D 4 130 ? 44.03800 2.66400 -24.73500 1.000 33.87000 130 PRO D C 1
ATOM 4425 O O . PRO D 4 130 ? 43.41700 1.64300 -24.42100 1.000 39.15000 130 PRO D O 1
ATOM 4429 N N . ASP D 4 131 ? 45.22100 2.97000 -24.20000 1.000 35.14000 131 ASP D N 1
ATOM 4430 C CA . ASP D 4 131 ? 45.81800 2.11100 -23.18200 1.000 39.54000 131 ASP D CA 1
ATOM 4431 C C . ASP D 4 131 ? 45.15000 2.31100 -21.82700 1.000 35.09000 131 ASP D C 1
ATOM 4432 O O . ASP D 4 131 ? 44.71600 1.34300 -21.19400 1.000 38.06000 131 ASP D O 1
ATOM 4437 N N . ALA D 4 132 ? 45.06200 3.56200 -21.36700 1.000 35.57000 132 ALA D N 1
ATOM 4438 C CA . ALA D 4 132 ? 44.40100 3.83800 -20.09600 1.000 35.41000 132 ALA D CA 1
ATOM 4439 C C . ALA D 4 132 ? 42.94100 3.40700 -20.13000 1.000 39.17000 132 ALA D C 1
ATOM 4440 O O . ALA D 4 132 ? 42.42800 2.84400 -19.15500 1.000 34.76000 132 ALA D O 1
ATOM 4442 N N . TRP D 4 133 ? 42.25700 3.65300 -21.24900 1.000 33.34000 133 TRP D N 1
ATOM 4443 C CA . TRP D 4 133 ? 40.86600 3.22800 -21.36700 1.000 36.12000 133 TRP D CA 1
ATOM 4444 C C . TRP D 4 133 ? 40.74800 1.71000 -21.34800 1.000 36.56000 133 TRP D C 1
ATOM 4445 O O . TRP D 4 133 ? 39.84800 1.16300 -20.70100 1.000 38.21000 133 TRP D O 1
ATOM 4456 N N . ARG D 4 134 ? 41.65300 1.01100 -22.03800 1.000 38.11000 134 ARG D N 1
ATOM 4457 C CA . ARG D 4 134 ? 41.61800 -0.44800 -22.02800 1.000 41.73000 134 ARG D CA 1
ATOM 4458 C C . ARG D 4 134 ? 41.86200 -0.99400 -20.62700 1.000 34.61000 134 ARG D C 1
ATOM 4459 O O . ARG D 4 134 ? 41.19000 -1.93600 -20.19300 1.000 41.65000 134 ARG D O 1
ATOM 4467 N N . ASN D 4 135 ? 42.81700 -0.40500 -19.90100 1.000 36.88000 135 ASN D N 1
ATOM 4468 C CA . ASN D 4 135 ? 43.13200 -0.88400 -18.56000 1.000 39.98000 135 ASN D CA 1
ATOM 4469 C C . ASN D 4 135 ? 41.95900 -0.71100 -17.60500 1.000 39.66000 135 ASN D C 1
ATOM 4470 O O . ASN D 4 135 ? 41.79100 -1.51400 -16.68100 1.000 39.64000 135 ASN D O 1
ATOM 4475 N N . CYS D 4 136 ? 41.14500 0.32600 -17.79900 1.000 39.84000 136 CYS D N 1
ATOM 4476 C CA . CYS D 4 136 ? 40.02100 0.59700 -16.91200 1.000 43.30000 136 CYS D CA 1
ATOM 4477 C C . CYS D 4 136 ? 38.70900 0.00500 -17.40500 1.000 39.50000 136 CYS D C 1
ATOM 4478 O O . CYS D 4 136 ? 37.92000 -0.49000 -16.59600 1.000 40.95000 136 CYS D O 1
ATOM 4481 N N . LEU D 4 137 ? 38.45900 0.02800 -18.71600 1.000 39.25000 137 LEU D N 1
ATOM 4482 C CA . LEU D 4 137 ? 37.16400 -0.40400 -19.22500 1.000 40.95000 137 LEU D CA 1
ATOM 4483 C C . LEU D 4 137 ? 37.03600 -1.92100 -19.28100 1.000 44.01000 137 LEU D C 1
ATOM 4484 O O . LEU D 4 137 ? 35.93200 -2.44600 -19.10200 1.000 45.34000 137 LEU D O 1
ATOM 4489 N N . LEU D 4 138 ? 38.13400 -2.63900 -19.52600 1.000 44.84000 138 LEU D N 1
ATOM 4490 C CA . LEU D 4 138 ? 38.04800 -4.09600 -19.61300 1.000 45.67000 138 LEU D CA 1
ATOM 4491 C C . LEU D 4 138 ? 37.64500 -4.74300 -18.29200 1.000 43.71000 138 LEU D C 1
ATOM 4492 O O . LEU D 4 138 ? 36.74000 -5.59500 -18.30400 1.000 45.45000 138 LEU D O 1
ATOM 4497 N N . PRO D 4 139 ? 38.24600 -4.41100 -17.14200 1.000 39.44000 139 PRO D N 1
ATOM 4498 C CA . PRO D 4 139 ? 37.69700 -4.93900 -15.88200 1.000 48.12000 139 PRO D CA 1
ATOM 4499 C C . PRO D 4 139 ? 36.28900 -4.44900 -15.60400 1.000 43.43000 139 PRO D C 1
ATOM 4500 O O . PRO D 4 139 ? 35.49200 -5.18300 -15.00800 1.000 43.57000 139 PRO D O 1
ATOM 4504 N N . LEU D 4 140 ? 35.96000 -3.22400 -16.02200 1.000 41.25000 140 LEU D N 1
ATOM 4505 C CA . LEU D 4 140 ? 34.58100 -2.75400 -15.93900 1.000 42.69000 140 LEU D CA 1
ATOM 4506 C C . LEU D 4 140 ? 33.65700 -3.63900 -16.76400 1.000 47.56000 140 LEU D C 1
ATOM 4507 O O . LEU D 4 140 ? 32.58000 -4.03600 -16.30400 1.000 41.01000 140 LEU D O 1
ATOM 4512 N N . LYS D 4 141 ? 34.06800 -3.96100 -17.99300 1.000 44.39000 141 LYS D N 1
ATOM 4513 C CA . LYS D 4 141 ? 33.24400 -4.79300 -18.86400 1.000 42.12000 141 LYS D CA 1
ATOM 4514 C C . LYS D 4 141 ? 33.07700 -6.19300 -18.28800 1.000 42.84000 141 LYS D C 1
ATOM 4515 O O . LYS D 4 141 ? 31.96300 -6.72900 -18.24100 1.000 47.67000 141 LYS D O 1
ATOM 4521 N N . ASN D 4 142 ? 34.17800 -6.80100 -17.83700 1.000 46.40000 142 ASN D N 1
ATOM 4522 C CA . ASN D 4 142 ? 34.10900 -8.15800 -17.30300 1.000 49.14000 142 ASN D CA 1
ATOM 4523 C C . ASN D 4 142 ? 33.26900 -8.21200 -16.03300 1.000 48.87000 142 ASN D C 1
ATOM 4524 O O . ASN D 4 142 ? 32.55100 -9.19000 -15.79600 1.000 49.54000 142 ASN D O 1
ATOM 4529 N N . ALA D 4 143 ? 33.35000 -7.17100 -15.20100 1.000 49.34000 143 ALA D N 1
ATOM 4530 C CA . ALA D 4 143 ? 32.55300 -7.14200 -13.97900 1.000 43.32000 143 ALA D CA 1
ATOM 4531 C C . ALA D 4 143 ? 31.06600 -7.03300 -14.29100 1.000 45.04000 143 ALA D C 1
ATOM 4532 O O . ALA D 4 143 ? 30.23600 -7.64300 -13.60700 1.000 49.79000 143 ALA D O 1
ATOM 4534 N N . ILE D 4 144 ? 30.70900 -6.26300 -15.31900 1.000 46.14000 144 ILE D N 1
ATOM 4535 C CA . ILE D 4 144 ? 29.30600 -6.15000 -15.70200 1.000 43.87000 144 ILE D CA 1
ATOM 4536 C C . ILE D 4 144 ? 28.85100 -7.38800 -16.46900 1.000 54.83000 144 ILE D C 1
ATOM 4537 O O . ILE D 4 144 ? 27.69000 -7.80100 -16.35800 1.000 52.62000 144 ILE D O 1
ATOM 4542 N N . ALA D 4 145 ? 29.74300 -8.00800 -17.23900 1.000 50.47000 145 ALA D N 1
ATOM 4543 C CA . ALA D 4 145 ? 29.42500 -9.21800 -17.98500 1.000 50.97000 145 ALA D CA 1
ATOM 4544 C C . ALA D 4 145 ? 29.66700 -10.49000 -17.18200 1.000 59.99000 145 ALA D C 1
ATOM 4545 O O . ALA D 4 145 ? 29.59600 -11.58700 -17.74700 1.000 64.10000 145 ALA D O 1
ATOM 4547 N N . LYS D 4 146 ? 29.94800 -10.37300 -15.88600 1.000 55.33000 146 LYS D N 1
ATOM 4548 C CA . LYS D 4 146 ? 30.21900 -11.54700 -15.06400 1.000 61.28000 146 LYS D CA 1
ATOM 4549 C C . LYS D 4 146 ? 28.94100 -12.35200 -14.86300 1.000 63.12000 146 LYS D C 1
ATOM 4550 O O . LYS D 4 146 ? 27.98500 -11.87200 -14.24400 1.000 60.62000 146 LYS D O 1
ATOM 4556 N N . GLY D 4 147 ? 28.92600 -13.57800 -15.38400 1.000 65.69000 147 GLY D N 1
ATOM 4557 C CA . GLY D 4 147 ? 27.79100 -14.46900 -15.27700 1.000 61.58000 147 GLY D CA 1
ATOM 4558 C C . GLY D 4 147 ? 27.09200 -14.75300 -16.59000 1.000 65.52000 147 GLY D C 1
ATOM 4559 O O . GLY D 4 147 ? 26.41700 -15.78400 -16.70500 1.000 62.12000 147 GLY D O 1
ATOM 4560 N N . LEU D 4 148 ? 27.23100 -13.87400 -17.57800 1.000 59.59000 148 LEU D N 1
ATOM 4561 C CA . LEU D 4 148 ? 26.58300 -14.09500 -18.86100 1.000 55.20000 148 LEU D CA 1
ATOM 4562 C C . LEU D 4 148 ? 27.25200 -15.25300 -19.59700 1.000 60.71000 148 LEU D C 1
ATOM 4563 O O . LEU D 4 148 ? 28.47300 -15.42400 -19.51000 1.000 63.78000 148 LEU D O 1
ATOM 4568 N N . PRO D 4 149 ? 26.48200 -16.07000 -20.33100 1.000 55.64000 149 PRO D N 1
ATOM 4569 C CA . PRO D 4 149 ? 27.03800 -17.18700 -21.10100 1.000 61.37000 149 PRO D CA 1
ATOM 4570 C C . PRO D 4 149 ? 27.80300 -16.71700 -22.33400 1.000 59.98000 149 PRO D C 1
ATOM 4571 O O . PRO D 4 149 ? 27.58000 -15.61300 -22.83200 1.000 57.46000 149 PRO D O 1
ATOM 4576 N N . ASP E 1 1 ? 5.67200 23.22800 12.51600 1.000 72.13000 1 ASP E N 1
ATOM 4577 C CA . ASP E 1 1 ? 5.00800 23.74400 13.70800 1.000 68.82000 1 ASP E CA 1
ATOM 4578 C C . ASP E 1 1 ? 5.92600 24.68700 14.48100 1.000 58.96000 1 ASP E C 1
ATOM 4579 O O . ASP E 1 1 ? 5.46300 25.50000 15.28400 1.000 60.24000 1 ASP E O 1
ATOM 4584 N N . CYS E 1 2 ? 7.23100 24.57200 14.22400 1.000 54.19000 2 CYS E N 1
ATOM 4585 C CA . CYS E 1 2 ? 8.26200 25.39800 14.85300 1.000 47.22000 2 CYS E CA 1
ATOM 4586 C C . CYS E 1 2 ? 8.26000 25.20700 16.37500 1.000 46.34000 2 CYS E C 1
ATOM 4587 O O . CYS E 1 2 ? 7.85400 26.07500 17.15100 1.000 39.34000 2 CYS E O 1
ATOM 4590 N N . ASN E 1 3 ? 8.73300 24.03000 16.77800 1.000 42.06000 3 ASN E N 1
ATOM 4591 C CA . ASN E 1 3 ? 8.86300 23.70900 18.19000 1.000 39.86000 3 ASN E CA 1
ATOM 4592 C C . ASN E 1 3 ? 10.14100 24.33200 18.75100 1.000 40.64000 3 ASN E C 1
ATOM 4593 O O . ASN E 1 3 ? 10.89700 25.00900 18.04700 1.000 35.93000 3 ASN E O 1
ATOM 4598 N N . ILE E 1 4 ? 10.39200 24.09400 20.04000 1.000 36.79000 4 ILE E N 1
ATOM 4599 C CA . ILE E 1 4 ? 11.51300 24.75400 20.70400 1.000 32.50000 4 ILE E CA 1
ATOM 4600 C C . ILE E 1 4 ? 12.84600 24.27600 20.13900 1.000 35.59000 4 ILE E C 1
ATOM 4601 O O . ILE E 1 4 ? 13.80200 25.05700 20.04600 1.000 32.29000 4 ILE E O 1
ATOM 4606 N N . LEU E 1 5 ? 12.93800 23.00600 19.73700 1.000 32.18000 5 LEU E N 1
ATOM 4607 C CA . LEU E 1 5 ? 14.18000 22.51800 19.14700 1.000 35.35000 5 LEU E CA 1
ATOM 4608 C C . LEU E 1 5 ? 14.41700 23.13300 17.77300 1.000 36.69000 5 LEU E C 1
ATOM 4609 O O . LEU E 1 5 ? 15.55100 23.49100 17.43500 1.000 37.04000 5 LEU E O 1
ATOM 4614 N N . GLN E 1 6 ? 13.35800 23.27000 16.96900 1.000 29.92000 6 GLN E N 1
ATOM 4615 C CA . GLN E 1 6 ? 13.49700 23.93600 15.67800 1.000 31.98000 6 GLN E CA 1
ATOM 4616 C C . GLN E 1 6 ? 13.88200 25.40100 15.85500 1.000 33.94000 6 GLN E C 1
ATOM 4617 O O . GLN E 1 6 ? 14.66200 25.94500 15.06400 1.000 32.31000 6 GLN E O 1
ATOM 4623 N N . ARG E 1 7 ? 13.34800 26.05600 16.89100 1.000 31.30000 7 ARG E N 1
ATOM 4624 C CA . ARG E 1 7 ? 13.69600 27.45100 17.14500 1.000 35.46000 7 ARG E CA 1
ATOM 4625 C C . ARG E 1 7 ? 15.17200 27.59700 17.49200 1.000 30.81000 7 ARG E C 1
ATOM 4626 O O . ARG E 1 7 ? 15.83100 28.54400 17.04600 1.000 29.68000 7 ARG E O 1
ATOM 4634 N N . LEU E 1 8 ? 15.71100 26.66700 18.28400 1.000 33.15000 8 LEU E N 1
ATOM 4635 C CA . LEU E 1 8 ? 17.13200 26.71100 18.61400 1.000 32.87000 8 LEU E CA 1
ATOM 4636 C C . LEU E 1 8 ? 17.99300 26.50300 17.37600 1.000 33.95000 8 LEU E C 1
ATOM 4637 O O . LEU E 1 8 ? 19.01500 27.17600 17.20000 1.000 31.18000 8 LEU E O 1
ATOM 4642 N N . LYS E 1 9 ? 17.59700 25.57000 16.50800 1.000 33.86000 9 LYS E N 1
ATOM 4643 C CA . LYS E 1 9 ? 18.35500 25.31700 15.28700 1.000 36.06000 9 LYS E CA 1
ATOM 4644 C C . LYS E 1 9 ? 18.38700 26.55100 14.39300 1.000 31.20000 9 LYS E C 1
ATOM 4645 O O . LYS E 1 9 ? 19.44200 26.91600 13.86200 1.000 32.94000 9 LYS E O 1
ATOM 4651 N N . VAL E 1 10 ? 17.24000 27.21700 14.23300 1.000 34.45000 10 VAL E N 1
ATOM 4652 C CA . VAL E 1 10 ? 17.16200 28.38100 13.35400 1.000 29.67000 10 VAL E CA 1
ATOM 4653 C C . VAL E 1 10 ? 18.01200 29.52700 13.89400 1.000 29.11000 10 VAL E C 1
ATOM 4654 O O . VAL E 1 10 ? 18.70800 30.21000 13.13200 1.000 27.35000 10 VAL E O 1
ATOM 4658 N N . LYS E 1 11 ? 17.97200 29.76000 15.20900 1.000 28.51000 11 LYS E N 1
ATOM 4659 C CA . LYS E 1 11 ? 18.81900 30.79200 15.80400 1.000 31.51000 11 LYS E CA 1
ATOM 4660 C C . LYS E 1 11 ? 20.29300 30.50600 15.54900 1.000 31.33000 11 LYS E C 1
ATOM 4661 O O . LYS E 1 11 ? 21.05800 31.40900 15.19000 1.000 32.53000 11 LYS E O 1
ATOM 4667 N N . MET E 1 12 ? 20.70200 29.24900 15.73100 1.000 30.10000 12 MET E N 1
ATOM 4668 C CA . MET E 1 12 ? 22.07900 28.84100 15.47400 1.000 35.72000 12 MET E CA 1
ATOM 4669 C C . MET E 1 12 ? 22.48700 29.15700 14.04100 1.000 34.10000 12 MET E C 1
ATOM 4670 O O . MET E 1 12 ? 23.47500 29.86000 13.79600 1.000 31.12000 12 MET E O 1
ATOM 4675 N N . GLN E 1 13 ? 21.72500 28.63800 13.07400 1.000 30.80000 13 GLN E N 1
ATOM 4676 C CA . GLN E 1 13 ? 22.09300 28.78900 11.67100 1.000 31.35000 13 GLN E CA 1
ATOM 4677 C C . GLN E 1 13 ? 21.99600 30.23800 11.21100 1.000 25.29000 13 GLN E C 1
ATOM 4678 O O . GLN E 1 13 ? 22.75700 30.65600 10.33200 1.000 27.33000 13 GLN E O 1
ATOM 4684 N N . TRP E 1 14 ? 21.07700 31.01500 11.78700 1.000 27.94000 14 TRP E N 1
ATOM 4685 C CA . TRP E 1 14 ? 20.99500 32.43200 11.44600 1.000 29.00000 14 TRP E CA 1
ATOM 4686 C C . TRP E 1 14 ? 22.25600 33.16900 11.87700 1.000 31.64000 14 TRP E C 1
ATOM 4687 O O . TRP E 1 14 ? 22.82100 33.95700 11.11000 1.000 32.08000 14 TRP E O 1
ATOM 4698 N N . ALA E 1 15 ? 22.71600 32.91600 13.10600 1.000 33.88000 15 ALA E N 1
ATOM 4699 C CA . ALA E 1 15 ? 23.88500 33.61900 13.62600 1.000 34.67000 15 ALA E CA 1
ATOM 4700 C C . ALA E 1 15 ? 25.12200 33.34700 12.77900 1.000 36.48000 15 ALA E C 1
ATOM 4701 O O . ALA E 1 15 ? 25.91600 34.25900 12.51500 1.000 32.98000 15 ALA E O 1
ATOM 4703 N N . LYS E 1 16 ? 25.30300 32.09900 12.34400 1.000 34.61000 16 LYS E N 1
ATOM 4704 C CA . LYS E 1 16 ? 26.43700 31.77100 11.48600 1.000 31.35000 16 LYS E CA 1
ATOM 4705 C C . LYS E 1 16 ? 26.31400 32.45600 10.13000 1.000 31.48000 16 LYS E C 1
ATOM 4706 O O . LYS E 1 16 ? 27.27500 33.05800 9.63700 1.000 38.72000 16 LYS E O 1
ATOM 4712 N N . ALA E 1 17 ? 25.13100 32.38400 9.51600 1.000 33.28000 17 ALA E N 1
ATOM 4713 C CA . ALA E 1 17 ? 24.94900 32.95200 8.18400 1.000 33.46000 17 ALA E CA 1
ATOM 4714 C C . ALA E 1 17 ? 24.95900 34.47500 8.21700 1.000 33.45000 17 ALA E C 1
ATOM 4715 O O . ALA E 1 17 ? 25.46700 35.11600 7.29000 1.000 35.63000 17 ALA E O 1
ATOM 4717 N N . TYR E 1 18 ? 24.40400 35.07100 9.27400 1.000 38.69000 18 TYR E N 1
ATOM 4718 C CA . TYR E 1 18 ? 24.30400 36.52600 9.34800 1.000 35.72000 18 TYR E CA 1
ATOM 4719 C C . TYR E 1 18 ? 25.68000 37.16500 9.51500 1.000 39.71000 18 TYR E C 1
ATOM 4720 O O . TYR E 1 18 ? 26.04300 38.08500 8.77200 1.000 38.30000 18 TYR E O 1
ATOM 4729 N N . GLY E 1 19 ? 26.45700 36.69600 10.48800 1.000 41.32000 19 GLY E N 1
ATOM 4730 C CA . GLY E 1 19 ? 27.83400 37.13100 10.61900 1.000 48.32000 19 GLY E CA 1
ATOM 4731 C C . GLY E 1 19 ? 27.98900 38.48100 11.30000 1.000 47.31000 19 GLY E C 1
ATOM 4732 O O . GLY E 1 19 ? 27.07100 39.01500 11.93300 1.000 45.69000 19 GLY E O 1
ATOM 4733 N N . PHE E 1 20 ? 29.19000 39.03800 11.15400 1.000 56.01000 20 PHE E N 1
ATOM 4734 C CA . PHE E 1 20 ? 29.58600 40.28300 11.79400 1.000 55.58000 20 PHE E CA 1
ATOM 4735 C C . PHE E 1 20 ? 29.95700 41.32700 10.74900 1.000 55.29000 20 PHE E C 1
ATOM 4736 O O . PHE E 1 20 ? 30.27000 41.00400 9.60000 1.000 49.80000 20 PHE E O 1
ATOM 4744 N N . GLY E 1 21 ? 29.93000 42.58800 11.17500 1.000 53.05000 21 GLY E N 1
ATOM 4745 C CA . GLY E 1 21 ? 30.45600 43.67300 10.36300 1.000 46.16000 21 GLY E CA 1
ATOM 4746 C C . GLY E 1 21 ? 29.77300 43.78400 9.01600 1.000 50.05000 21 GLY E C 1
ATOM 4747 O O . GLY E 1 21 ? 28.54700 43.67500 8.89600 1.000 47.78000 21 GLY E O 1
ATOM 4748 N N . THR E 1 22 ? 30.58300 43.99900 7.97700 1.000 46.53000 22 THR E N 1
ATOM 4749 C CA . THR E 1 22 ? 30.05900 44.19500 6.63100 1.000 42.78000 22 THR E CA 1
ATOM 4750 C C . THR E 1 22 ? 29.53000 42.91200 6.00400 1.000 43.83000 22 THR E C 1
ATOM 4751 O O . THR E 1 22 ? 28.94400 42.97600 4.91800 1.000 46.42000 22 THR E O 1
ATOM 4755 N N . GLU E 1 23 ? 29.72700 41.75600 6.64500 1.000 46.55000 23 GLU E N 1
ATOM 4756 C CA . GLU E 1 23 ? 29.06900 40.54100 6.17700 1.000 46.50000 23 GLU E CA 1
ATOM 4757 C C . GLU E 1 23 ? 27.55600 40.66100 6.28300 1.000 42.07000 23 GLU E C 1
ATOM 4758 O O . GLU E 1 23 ? 26.82600 40.05700 5.48800 1.000 46.07000 23 GLU E O 1
ATOM 4764 N N . ARG E 1 24 ? 27.07000 41.43200 7.25800 1.000 40.09000 24 ARG E N 1
ATOM 4765 C CA . ARG E 1 24 ? 25.63100 41.61200 7.42000 1.000 40.47000 24 ARG E CA 1
ATOM 4766 C C . ARG E 1 24 ? 25.03900 42.41200 6.26700 1.000 40.57000 24 ARG E C 1
ATOM 4767 O O . ARG E 1 24 ? 23.96800 42.06900 5.75400 1.000 36.52000 24 ARG E O 1
ATOM 4775 N N . ALA E 1 25 ? 25.71800 43.48400 5.85000 1.000 38.24000 25 ALA E N 1
ATOM 4776 C CA . ALA E 1 25 ? 25.23400 44.26200 4.71400 1.000 39.48000 25 ALA E CA 1
ATOM 4777 C C . ALA E 1 25 ? 25.26600 43.43700 3.43300 1.000 40.16000 25 ALA E C 1
ATOM 4778 O O . ALA E 1 25 ? 24.34300 43.51200 2.61300 1.000 34.79000 25 ALA E O 1
ATOM 4780 N N . LYS E 1 26 ? 26.32300 42.64100 3.24900 1.000 34.18000 26 LYS E N 1
ATOM 4781 C CA . LYS E 1 26 ? 26.40400 41.75700 2.09000 1.000 38.31000 26 LYS E CA 1
ATOM 4782 C C . LYS E 1 26 ? 25.28600 40.72300 2.10800 1.000 37.01000 26 LYS E C 1
ATOM 4783 O O . LYS E 1 26 ? 24.65600 40.45700 1.07700 1.000 31.90000 26 LYS E O 1
ATOM 4789 N N . PHE E 1 27 ? 25.03300 40.12100 3.27400 1.000 32.50000 27 PHE E N 1
ATOM 4790 C CA . PHE E 1 27 ? 23.90700 39.20400 3.41700 1.000 33.08000 27 PHE E CA 1
ATOM 4791 C C . PHE E 1 27 ? 22.59200 39.89400 3.07500 1.000 31.39000 27 PHE E C 1
ATOM 4792 O O . PHE E 1 27 ? 21.74800 39.32700 2.37000 1.000 28.01000 27 PHE E O 1
ATOM 4800 N N . GLY E 1 28 ? 22.40100 41.11900 3.56600 1.000 30.98000 28 GLY E N 1
ATOM 4801 C CA . GLY E 1 28 ? 21.16700 41.83200 3.28500 1.000 31.96000 28 GLY E CA 1
ATOM 4802 C C . GLY E 1 28 ? 20.99400 42.15500 1.81300 1.000 28.37000 28 GLY E C 1
ATOM 4803 O O . GLY E 1 28 ? 19.88300 42.09700 1.28200 1.000 30.05000 28 GLY E O 1
ATOM 4804 N N . ASN E 1 29 ? 22.09000 42.50000 1.13200 1.000 24.92000 29 ASN E N 1
ATOM 4805 C CA . ASN E 1 29 ? 22.00100 42.80000 -0.29400 1.000 31.78000 29 ASN E CA 1
ATOM 4806 C C . ASN E 1 29 ? 21.65700 41.55400 -1.09900 1.000 28.79000 29 ASN E C 1
ATOM 4807 O O . ASN E 1 29 ? 20.91900 41.63200 -2.08700 1.000 36.92000 29 ASN E O 1
ATOM 4812 N N . SER E 1 30 ? 22.18300 40.39500 -0.69300 1.000 30.26000 30 SER E N 1
ATOM 4813 C CA . SER E 1 30 ? 21.85300 39.15300 -1.38500 1.000 29.26000 30 SER E CA 1
ATOM 4814 C C . SER E 1 30 ? 20.38600 38.78700 -1.19400 1.000 31.52000 30 SER E C 1
ATOM 4815 O O . SER E 1 30 ? 19.72900 38.32100 -2.13300 1.000 30.97000 30 SER E O 1
ATOM 4818 N N . LEU E 1 31 ? 19.85700 38.99300 0.01400 1.000 23.54000 31 LEU E N 1
ATOM 4819 C CA . LEU E 1 31 ? 18.45600 38.68000 0.28200 1.000 28.62000 31 LEU E CA 1
ATOM 4820 C C . LEU E 1 31 ? 17.53000 39.50300 -0.60500 1.000 29.39000 31 LEU E C 1
ATOM 4821 O O . LEU E 1 31 ? 16.59300 38.96900 -1.21000 1.000 28.05000 31 LEU E O 1
ATOM 4826 N N . TRP E 1 32 ? 17.78000 40.80800 -0.69900 1.000 22.44000 32 TRP E N 1
ATOM 4827 C CA . TRP E 1 32 ? 16.88800 41.67300 -1.45800 1.000 29.67000 32 TRP E CA 1
ATOM 4828 C C . TRP E 1 32 ? 17.13300 41.58400 -2.95700 1.000 28.68000 32 TRP E C 1
ATOM 4829 O O . TRP E 1 32 ? 16.21000 41.82700 -3.74300 1.000 33.03000 32 TRP E O 1
ATOM 4840 N N . THR E 1 33 ? 18.35000 41.23300 -3.37500 1.000 28.28000 33 THR E N 1
ATOM 4841 C CA . THR E 1 33 ? 18.56200 40.90400 -4.78000 1.000 28.16000 33 THR E CA 1
ATOM 4842 C C . THR E 1 33 ? 17.73300 39.68900 -5.17700 1.000 29.87000 33 THR E C 1
ATOM 4843 O O . THR E 1 33 ? 17.14100 39.65700 -6.26200 1.000 31.50000 33 THR E O 1
ATOM 4847 N N . SER E 1 34 ? 17.66100 38.68700 -4.29700 1.000 30.88000 34 SER E N 1
ATOM 4848 C CA . SER E 1 34 ? 16.86700 37.49900 -4.59300 1.000 33.27000 34 SER E CA 1
ATOM 4849 C C . SER E 1 34 ? 15.37500 37.81000 -4.58100 1.000 33.07000 34 SER E C 1
ATOM 4850 O O . SER E 1 34 ? 14.62900 37.31400 -5.43300 1.000 27.97000 34 SER E O 1
ATOM 4853 N N . ILE E 1 35 ? 14.92000 38.62200 -3.62100 1.000 28.53000 35 ILE E N 1
ATOM 4854 C CA . ILE E 1 35 ? 13.50900 39.00500 -3.57400 1.000 30.95000 35 ILE E CA 1
ATOM 4855 C C . ILE E 1 35 ? 13.09200 39.65300 -4.88700 1.000 30.06000 35 ILE E C 1
ATOM 4856 O O . ILE E 1 35 ? 12.08900 39.27000 -5.50000 1.000 33.24000 35 ILE E O 1
ATOM 4861 N N . PHE E 1 36 ? 13.86500 40.64000 -5.34500 1.000 30.99000 36 PHE E N 1
ATOM 4862 C CA . PHE E 1 36 ? 13.51900 41.33900 -6.57500 1.000 32.39000 36 PHE E CA 1
ATOM 4863 C C . PHE E 1 36 ? 13.77100 40.49100 -7.81600 1.000 34.16000 36 PHE E C 1
ATOM 4864 O O . PHE E 1 36 ? 13.16300 40.75100 -8.85900 1.000 31.13000 36 PHE E O 1
ATOM 4872 N N . ASN E 1 37 ? 14.64700 39.48700 -7.73400 1.000 33.26000 37 ASN E N 1
ATOM 4873 C CA . ASN E 1 37 ? 14.77400 38.54300 -8.83900 1.000 32.52000 37 ASN E CA 1
ATOM 4874 C C . ASN E 1 37 ? 13.65200 37.51200 -8.82900 1.000 33.57000 37 ASN E C 1
ATOM 4875 O O . ASN E 1 37 ? 13.20600 37.08100 -9.89800 1.000 35.12000 37 ASN E O 1
ATOM 4880 N N . TYR E 1 38 ? 13.18100 37.11400 -7.64300 1.000 33.25000 38 TYR E N 1
ATOM 4881 C CA . TYR E 1 38 ? 12.07800 36.16100 -7.56500 1.000 37.04000 38 TYR E CA 1
ATOM 4882 C C . TYR E 1 38 ? 10.75900 36.80100 -7.98400 1.000 35.79000 38 TYR E C 1
ATOM 4883 O O . TYR E 1 38 ? 9.90500 36.13900 -8.58400 1.000 34.36000 38 TYR E O 1
ATOM 4892 N N . ALA E 1 39 ? 10.56900 38.08000 -7.66300 1.000 31.16000 39 ALA E N 1
ATOM 4893 C CA . ALA E 1 39 ? 9.33000 38.79100 -7.97300 1.000 36.72000 39 ALA E CA 1
ATOM 4894 C C . ALA E 1 39 ? 9.66900 40.22600 -8.35200 1.000 36.37000 39 ALA E C 1
ATOM 4895 O O . ALA E 1 39 ? 9.64700 41.12900 -7.50700 1.000 36.42000 39 ALA E O 1
ATOM 4897 N N . PRO E 1 40 ? 9.98800 40.47000 -9.62700 1.000 44.12000 40 PRO E N 1
ATOM 4898 C CA . PRO E 1 40 ? 10.39600 41.82700 -10.03500 1.000 41.44000 40 PRO E CA 1
ATOM 4899 C C . PRO E 1 40 ? 9.35500 42.89700 -9.75600 1.000 40.85000 40 PRO E C 1
ATOM 4900 O O . PRO E 1 40 ? 9.72000 44.06500 -9.57100 1.000 41.44000 40 PRO E O 1
ATOM 4904 N N . ASP E 1 41 ? 8.07000 42.53900 -9.71500 1.000 41.97000 41 ASP E N 1
ATOM 4905 C CA . ASP E 1 41 ? 7.03400 43.53400 -9.46500 1.000 42.42000 41 ASP E CA 1
ATOM 4906 C C . ASP E 1 41 ? 7.02600 44.01800 -8.02100 1.000 42.40000 41 ASP E C 1
ATOM 4907 O O . ASP E 1 41 ? 6.50700 45.10700 -7.75000 1.000 39.87000 41 ASP E O 1
ATOM 4912 N N . ALA E 1 42 ? 7.58900 43.24300 -7.09100 1.000 35.80000 42 ALA E N 1
ATOM 4913 C CA . ALA E 1 42 ? 7.65600 43.68200 -5.70100 1.000 43.63000 42 ALA E CA 1
ATOM 4914 C C . ALA E 1 42 ? 8.58300 44.87700 -5.51500 1.000 39.62000 42 ALA E C 1
ATOM 4915 O O . ALA E 1 42 ? 8.48200 45.57000 -4.49600 1.000 38.32000 42 ALA E O 1
ATOM 4917 N N . ARG E 1 43 ? 9.47500 45.13500 -6.47500 1.000 32.47000 43 ARG E N 1
ATOM 4918 C CA . ARG E 1 43 ? 10.40500 46.25400 -6.35100 1.000 37.91000 43 ARG E CA 1
ATOM 4919 C C . ARG E 1 43 ? 9.67900 47.59300 -6.29900 1.000 41.00000 43 ARG E C 1
ATOM 4920 O O . ARG E 1 43 ? 10.12100 48.51000 -5.59800 1.000 37.68000 43 ARG E O 1
ATOM 4928 N N . ASP E 1 44 ? 8.56500 47.72500 -7.02500 1.000 44.20000 44 ASP E N 1
ATOM 4929 C CA . ASP E 1 44 ? 7.81600 48.97800 -7.02500 1.000 40.81000 44 ASP E CA 1
ATOM 4930 C C . ASP E 1 44 ? 7.17800 49.27900 -5.67600 1.000 43.61000 44 ASP E C 1
ATOM 4931 O O . ASP E 1 44 ? 6.84700 50.43900 -5.40800 1.000 46.92000 44 ASP E O 1
ATOM 4936 N N . LEU E 1 45 ? 6.99500 48.26800 -4.82600 1.000 39.55000 45 LEU E N 1
ATOM 4937 C CA . LEU E 1 45 ? 6.41900 48.48400 -3.50500 1.000 40.90000 45 LEU E CA 1
ATOM 4938 C C . LEU E 1 45 ? 7.33400 49.28000 -2.58600 1.000 36.88000 45 LEU E C 1
ATOM 4939 O O . LEU E 1 45 ? 6.88500 49.71500 -1.52000 1.000 38.45000 45 LEU E O 1
ATOM 4944 N N . PHE E 1 46 ? 8.59300 49.48500 -2.97300 1.000 34.41000 46 PHE E N 1
ATOM 4945 C CA . PHE E 1 46 ? 9.58800 50.11400 -2.11600 1.000 41.49000 46 PHE E CA 1
ATOM 4946 C C . PHE E 1 46 ? 10.12200 51.41000 -2.71900 1.000 39.43000 46 PHE E C 1
ATOM 4947 O O . PHE E 1 46 ? 11.30200 51.73200 -2.56200 1.000 33.85000 46 PHE E O 1
ATOM 4955 N N . LYS E 1 47 ? 9.26300 52.16000 -3.41400 1.000 35.67000 47 LYS E N 1
ATOM 4956 C CA . LYS E 1 47 ? 9.66000 53.47500 -3.90600 1.000 41.34000 47 LYS E CA 1
ATOM 4957 C C . LYS E 1 47 ? 9.99600 54.41800 -2.75800 1.000 34.47000 47 LYS E C 1
ATOM 4958 O O . LYS E 1 47 ? 10.82500 55.31900 -2.91900 1.000 39.33000 47 LYS E O 1
ATOM 4964 N N . SER E 1 48 ? 9.37400 54.22300 -1.59200 1.000 38.58000 48 SER E N 1
ATOM 4965 C CA . SER E 1 48 ? 9.61200 55.10200 -0.45300 1.000 35.83000 48 SER E CA 1
ATOM 4966 C C . SER E 1 48 ? 11.02000 54.95400 0.11500 1.000 40.65000 48 SER E C 1
ATOM 4967 O O . SER E 1 48 ? 11.46300 55.83300 0.86600 1.000 41.40000 48 SER E O 1
ATOM 4970 N N . VAL E 1 49 ? 11.71900 53.86800 -0.20200 1.000 38.02000 49 VAL E N 1
ATOM 4971 C CA . VAL E 1 49 ? 13.10200 53.68900 0.21400 1.000 34.27000 49 VAL E CA 1
ATOM 4972 C C . VAL E 1 49 ? 14.04000 53.60800 -0.99100 1.000 39.15000 49 VAL E C 1
ATOM 4973 O O . VAL E 1 49 ? 15.11600 53.02100 -0.90800 1.000 38.43000 49 VAL E O 1
ATOM 4977 N N . LYS E 1 50 ? 13.61900 54.18000 -2.12000 1.000 39.84000 50 LYS E N 1
ATOM 4978 C CA . LYS E 1 50 ? 14.44300 54.34500 -3.31500 1.000 40.42000 50 LYS E CA 1
ATOM 4979 C C . LYS E 1 50 ? 14.97900 53.00000 -3.80900 1.000 40.38000 50 LYS E C 1
ATOM 4980 O O . LYS E 1 50 ? 16.18200 52.80000 -3.97100 1.000 38.46000 50 LYS E O 1
ATOM 4986 N N . SER E 1 51 ? 14.05100 52.07200 -4.05400 1.000 37.05000 51 SER E N 1
ATOM 4987 C CA . SER E 1 51 ? 14.44000 50.76400 -4.56600 1.000 44.16000 51 SER E CA 1
ATOM 4988 C C . SER E 1 51 ? 14.93900 50.81500 -6.00700 1.000 40.90000 51 SER E C 1
ATOM 4989 O O . SER E 1 51 ? 15.45900 49.80600 -6.49400 1.000 42.49000 51 SER E O 1
ATOM 4992 N N . GLU E 1 52 ? 14.80000 51.95600 -6.69200 1.000 41.93000 52 GLU E N 1
ATOM 4993 C CA . GLU E 1 52 ? 15.32700 52.08100 -8.04900 1.000 39.34000 52 GLU E CA 1
ATOM 4994 C C . GLU E 1 52 ? 16.83600 51.88200 -8.08200 1.000 44.17000 52 GLU E C 1
ATOM 4995 O O . GLU E 1 52 ? 17.37700 51.39000 -9.08000 1.000 44.92000 52 GLU E O 1
ATOM 5001 N N . ASP E 1 53 ? 17.53000 52.27200 -7.01500 1.000 44.39000 53 ASP E N 1
ATOM 5002 C CA . ASP E 1 53 ? 18.97800 52.11100 -6.90200 1.000 46.10000 53 ASP E CA 1
ATOM 5003 C C . ASP E 1 53 ? 19.25700 51.40800 -5.57800 1.000 47.03000 53 ASP E C 1
ATOM 5004 O O . ASP E 1 53 ? 19.20400 52.02900 -4.51300 1.000 46.09000 53 ASP E O 1
ATOM 5009 N N . MET E 1 54 ? 19.55200 50.10900 -5.64700 1.000 42.74000 54 MET E N 1
ATOM 5010 C CA . MET E 1 54 ? 19.78200 49.32700 -4.44000 1.000 47.82000 54 MET E CA 1
ATOM 5011 C C . MET E 1 54 ? 21.08600 49.68900 -3.74200 1.000 44.71000 54 MET E C 1
ATOM 5012 O O . MET E 1 54 ? 21.28200 49.28600 -2.59100 1.000 39.21000 54 MET E O 1
ATOM 5017 N N . ARG E 1 55 ? 21.96800 50.43500 -4.39900 1.000 47.38000 55 ARG E N 1
ATOM 5018 C CA . ARG E 1 55 ? 23.19300 50.92500 -3.78400 1.000 53.96000 55 ARG E CA 1
ATOM 5019 C C . ARG E 1 55 ? 23.01400 52.28400 -3.12100 1.000 48.28000 55 ARG E C 1
ATOM 5020 O O . ARG E 1 55 ? 23.97100 52.80400 -2.53900 1.000 47.55000 55 ARG E O 1
ATOM 5028 N N . SER E 1 56 ? 21.82100 52.86600 -3.19600 1.000 42.34000 56 SER E N 1
ATOM 5029 C CA . SER E 1 56 ? 21.58000 54.15600 -2.57600 1.000 43.72000 56 SER E CA 1
ATOM 5030 C C . SER E 1 56 ? 21.59200 54.02100 -1.05500 1.000 42.83000 56 SER E C 1
ATOM 5031 O O . SER E 1 56 ? 21.25100 52.96500 -0.51500 1.000 40.10000 56 SER E O 1
ATOM 5034 N N . PRO E 1 57 ? 21.98500 55.07700 -0.33900 1.000 38.89000 57 PRO E N 1
ATOM 5035 C CA . PRO E 1 57 ? 21.92800 55.01500 1.12900 1.000 34.65000 57 PRO E CA 1
ATOM 5036 C C . PRO E 1 57 ? 20.52500 54.78800 1.66100 1.000 37.34000 57 PRO E C 1
ATOM 5037 O O . PRO E 1 57 ? 20.36700 54.15400 2.71100 1.000 34.56000 57 PRO E O 1
ATOM 5041 N N . GLN E 1 58 ? 19.49900 55.27400 0.95800 1.000 36.31000 58 GLN E N 1
ATOM 5042 C CA . GLN E 1 58 ? 18.13000 55.09500 1.42800 1.000 31.66000 58 GLN E CA 1
ATOM 5043 C C . GLN E 1 58 ? 17.73000 53.62500 1.42900 1.000 32.36000 58 GLN E C 1
ATOM 5044 O O . GLN E 1 58 ? 17.11500 53.14700 2.39000 1.000 31.06000 58 GLN E O 1
ATOM 5050 N N . PHE E 1 59 ? 18.06800 52.88900 0.36800 1.000 29.59000 59 PHE E N 1
ATOM 5051 C CA . PHE E 1 59 ? 17.68500 51.48300 0.32100 1.000 34.13000 59 PHE E CA 1
ATOM 5052 C C . PHE E 1 59 ? 18.60400 50.60900 1.16100 1.000 30.74000 59 PHE E C 1
ATOM 5053 O O . PHE E 1 59 ? 18.14400 49.61900 1.74100 1.000 31.83000 59 PHE E O 1
ATOM 5061 N N . LYS E 1 60 ? 19.89400 50.94500 1.23600 1.000 28.03000 60 LYS E N 1
ATOM 5062 C CA . LYS E 1 60 ? 20.78000 50.21100 2.13200 1.000 25.76000 60 LYS E CA 1
ATOM 5063 C C . LYS E 1 60 ? 20.37000 50.40100 3.58600 1.000 31.20000 60 LYS E C 1
ATOM 5064 O O . LYS E 1 60 ? 20.57200 49.50300 4.41200 1.000 29.85000 60 LYS E O 1
ATOM 5070 N N . ALA E 1 61 ? 19.77900 51.55300 3.91400 1.000 28.92000 61 ALA E N 1
ATOM 5071 C CA . ALA E 1 61 ? 19.22900 51.74400 5.25000 1.000 29.36000 61 ALA E CA 1
ATOM 5072 C C . ALA E 1 61 ? 18.00100 50.86900 5.46900 1.000 27.31000 61 ALA E C 1
ATOM 5073 O O . ALA E 1 61 ? 17.79600 50.34100 6.56900 1.000 30.10000 61 ALA E O 1
ATOM 5075 N N . HIS E 1 62 ? 17.16900 50.71000 4.43600 1.000 27.74000 62 HIS E N 1
ATOM 5076 C CA . HIS E 1 62 ? 16.01700 49.82000 4.55000 1.000 30.10000 62 HIS E CA 1
ATOM 5077 C C . HIS E 1 62 ? 16.45600 48.37100 4.71300 1.000 27.21000 62 HIS E C 1
ATOM 5078 O O . HIS E 1 62 ? 15.88800 47.63200 5.52500 1.000 29.13000 62 HIS E O 1
ATOM 5085 N N . ILE E 1 63 ? 17.46200 47.94900 3.94200 1.000 25.82000 63 ILE E N 1
ATOM 5086 C CA . ILE E 1 63 ? 18.01400 46.60400 4.08700 1.000 27.11000 63 ILE E CA 1
ATOM 5087 C C . ILE E 1 63 ? 18.44200 46.36000 5.52800 1.000 32.11000 63 ILE E C 1
ATOM 5088 O O . ILE E 1 63 ? 18.13600 45.31900 6.12200 1.000 29.04000 63 ILE E O 1
ATOM 5093 N N . ALA E 1 64 ? 19.15100 47.32900 6.11300 1.000 28.23000 64 ALA E N 1
ATOM 5094 C CA . ALA E 1 64 ? 19.63800 47.17000 7.48000 1.000 30.35000 64 ALA E CA 1
ATOM 5095 C C . ALA E 1 64 ? 18.48600 47.09500 8.47500 1.000 27.40000 64 ALA E C 1
ATOM 5096 O O . ALA E 1 64 ? 18.56700 46.37100 9.47500 1.000 25.97000 64 ALA E O 1
ATOM 5098 N N . ARG E 1 65 ? 17.40500 47.83700 8.22300 1.000 29.44000 65 ARG E N 1
ATOM 5099 C CA . ARG E 1 65 ? 16.26100 47.78900 9.12900 1.000 30.23000 65 ARG E CA 1
ATOM 5100 C C . ARG E 1 65 ? 15.54900 46.44200 9.05500 1.000 28.70000 65 ARG E C 1
ATOM 5101 O O . ARG E 1 65 ? 15.07600 45.92800 10.07600 1.000 27.67000 65 ARG E O 1
ATOM 5109 N N . VAL E 1 66 ? 15.47400 45.84900 7.86100 1.000 26.18000 66 VAL E N 1
ATOM 5110 C CA . VAL E 1 66 ? 14.76200 44.58300 7.70000 1.000 26.92000 66 VAL E CA 1
ATOM 5111 C C . VAL E 1 66 ? 15.53000 43.44500 8.36200 1.000 25.54000 66 VAL E C 1
ATOM 5112 O O . VAL E 1 66 ? 14.96100 42.65400 9.12400 1.000 28.42000 66 VAL E O 1
ATOM 5116 N N . ILE E 1 67 ? 16.83000 43.33300 8.07400 1.000 24.24000 67 ILE E N 1
ATOM 5117 C CA . ILE E 1 67 ? 17.60400 42.23700 8.65000 1.000 27.36000 67 ILE E CA 1
ATOM 5118 C C . ILE E 1 67 ? 17.81300 42.45600 10.14200 1.000 30.15000 67 ILE E C 1
ATOM 5119 O O . ILE E 1 67 ? 17.95700 41.49100 10.90300 1.000 26.49000 67 ILE E O 1
ATOM 5124 N N . GLY E 1 68 ? 17.83100 43.71400 10.58900 1.000 29.35000 68 GLY E N 1
ATOM 5125 C CA . GLY E 1 68 ? 17.78900 43.97200 12.01800 1.000 24.90000 68 GLY E CA 1
ATOM 5126 C C . GLY E 1 68 ? 16.48500 43.51100 12.63600 1.000 27.10000 68 GLY E C 1
ATOM 5127 O O . GLY E 1 68 ? 16.45700 43.03200 13.77300 1.000 33.07000 68 GLY E O 1
ATOM 5128 N N . GLY E 1 69 ? 15.38500 43.64200 11.89100 1.000 24.59000 69 GLY E N 1
ATOM 5129 C CA . GLY E 1 69 ? 14.12200 43.09300 12.35200 1.000 29.27000 69 GLY E CA 1
ATOM 5130 C C . GLY E 1 69 ? 14.12900 41.57700 12.39500 1.000 26.93000 69 GLY E C 1
ATOM 5131 O O . GLY E 1 69 ? 13.62200 40.97300 13.34400 1.000 27.25000 69 GLY E O 1
ATOM 5132 N N . LEU E 1 70 ? 14.70100 40.94100 11.36900 1.000 22.11000 70 LEU E N 1
ATOM 5133 C CA . LEU E 1 70 ? 14.83000 39.48600 11.37500 1.000 26.36000 70 LEU E CA 1
ATOM 5134 C C . LEU E 1 70 ? 15.71100 39.01900 12.52500 1.000 29.68000 70 LEU E C 1
ATOM 5135 O O . LEU E 1 70 ? 15.38100 38.04900 13.21700 1.000 28.69000 70 LEU E O 1
ATOM 5140 N N . ASP E 1 71 ? 16.84000 39.70000 12.74100 1.000 30.00000 71 ASP E N 1
ATOM 5141 C CA . ASP E 1 71 ? 17.75600 39.30400 13.80500 1.000 26.03000 71 ASP E CA 1
ATOM 5142 C C . ASP E 1 71 ? 17.08900 39.38200 15.17300 1.000 27.36000 71 ASP E C 1
ATOM 5143 O O . ASP E 1 71 ? 17.22100 38.46100 15.98700 1.000 32.00000 71 ASP E O 1
ATOM 5148 N N . ARG E 1 72 ? 16.36000 40.46800 15.44400 1.000 28.11000 72 ARG E N 1
ATOM 5149 C CA . ARG E 1 72 ? 15.78800 40.64200 16.77600 1.000 26.27000 72 ARG E CA 1
ATOM 5150 C C . ARG E 1 72 ? 14.61100 39.70000 17.00400 1.000 26.59000 72 ARG E C 1
ATOM 5151 O O . ARG E 1 72 ? 14.42200 39.19700 18.11800 1.000 28.04000 72 ARG E O 1
ATOM 5159 N N . VAL E 1 73 ? 13.81700 39.43800 15.96400 1.000 25.68000 73 VAL E N 1
ATOM 5160 C CA . VAL E 1 73 ? 12.70800 38.49700 16.09400 1.000 28.15000 73 VAL E CA 1
ATOM 5161 C C . VAL E 1 73 ? 13.23600 37.08700 16.33400 1.000 32.00000 73 VAL E C 1
ATOM 5162 O O . VAL E 1 73 ? 12.75200 36.36500 17.21400 1.000 28.00000 73 VAL E O 1
ATOM 5166 N N . ILE E 1 74 ? 14.24500 36.68200 15.55900 1.000 27.76000 74 ILE E N 1
ATOM 5167 C CA . ILE E 1 74 ? 14.82700 35.35200 15.71500 1.000 27.02000 74 ILE E CA 1
ATOM 5168 C C . ILE E 1 74 ? 15.43400 35.18900 17.10400 1.000 30.07000 74 ILE E C 1
ATOM 5169 O O . ILE E 1 74 ? 15.32300 34.12300 17.72400 1.000 29.39000 74 ILE E O 1
ATOM 5174 N N . SER E 1 75 ? 16.06800 36.24400 17.62500 1.000 23.97000 75 SER E N 1
ATOM 5175 C CA . SER E 1 75 ? 16.64900 36.15400 18.96100 1.000 30.17000 75 SER E CA 1
ATOM 5176 C C . SER E 1 75 ? 15.57700 35.95900 20.02600 1.000 32.32000 75 SER E C 1
ATOM 5177 O O . SER E 1 75 ? 15.83500 35.32200 21.05400 1.000 35.74000 75 SER E O 1
ATOM 5180 N N . MET E 1 76 ? 14.37500 36.48700 19.80000 1.000 32.02000 76 MET E N 1
ATOM 5181 C CA . MET E 1 76 ? 13.26900 36.35800 20.73900 1.000 30.72000 76 MET E CA 1
ATOM 5182 C C . MET E 1 76 ? 12.44700 35.09100 20.52100 1.000 32.54000 76 MET E C 1
ATOM 5183 O O . MET E 1 76 ? 11.36600 34.96500 21.10700 1.000 32.94000 76 MET E O 1
ATOM 5188 N N . PHE E 1 77 ? 12.93300 34.15600 19.69900 1.000 28.36000 77 PHE E N 1
ATOM 5189 C CA . PHE E 1 77 ? 12.17500 32.94000 19.41300 1.000 35.22000 77 PHE E CA 1
ATOM 5190 C C . PHE E 1 77 ? 11.87100 32.14700 20.67800 1.000 38.41000 77 PHE E C 1
ATOM 5191 O O . PHE E 1 77 ? 10.84900 31.45300 20.74500 1.000 39.47000 77 PHE E O 1
ATOM 5199 N N . ASP E 1 78 ? 12.73200 32.24100 21.68800 1.000 41.20000 78 ASP E N 1
ATOM 5200 C CA . ASP E 1 78 ? 12.61200 31.45100 22.90500 1.000 47.25000 78 ASP E CA 1
ATOM 5201 C C . ASP E 1 78 ? 11.77500 32.12800 23.98700 1.000 47.51000 78 ASP E C 1
ATOM 5202 O O . ASP E 1 78 ? 11.70500 31.61100 25.10600 1.000 43.96000 78 ASP E O 1
ATOM 5207 N N . ASN E 1 79 ? 11.14100 33.26200 23.68600 1.000 42.53000 79 ASN E N 1
ATOM 5208 C CA . ASN E 1 79 ? 10.30400 33.96600 24.66100 1.000 37.26000 79 ASN E CA 1
ATOM 5209 C C . ASN E 1 79 ? 9.01400 34.38300 23.96100 1.000 37.12000 79 ASN E C 1
ATOM 5210 O O . ASN E 1 79 ? 9.00200 35.35700 23.20300 1.000 36.03000 79 ASN E O 1
ATOM 5215 N N . GLU E 1 80 ? 7.93100 33.64900 24.23300 1.000 37.39000 80 GLU E N 1
ATOM 5216 C CA . GLU E 1 80 ? 6.66300 33.89000 23.54700 1.000 36.45000 80 GLU E CA 1
ATOM 5217 C C . GLU E 1 80 ? 6.17000 35.31700 23.75300 1.000 33.56000 80 GLU E C 1
ATOM 5218 O O . GLU E 1 80 ? 5.73000 35.97100 22.80000 1.000 35.30000 80 GLU E O 1
ATOM 5224 N N . ASP E 1 81 ? 6.23300 35.81600 24.99000 1.000 34.12000 81 ASP E N 1
ATOM 5225 C CA . ASP E 1 81 ? 5.65600 37.12300 25.29400 1.000 37.07000 81 ASP E CA 1
ATOM 5226 C C . ASP E 1 81 ? 6.36900 38.23600 24.53600 1.000 32.54000 81 ASP E C 1
ATOM 5227 O O . ASP E 1 81 ? 5.72700 39.07000 23.88700 1.000 33.77000 81 ASP E O 1
ATOM 5232 N N . ALA E 1 82 ? 7.70200 38.26600 24.60500 1.000 31.96000 82 ALA E N 1
ATOM 5233 C CA . ALA E 1 82 ? 8.45000 39.30400 23.90300 1.000 37.14000 82 ALA E CA 1
ATOM 5234 C C . ALA E 1 82 ? 8.32300 39.15400 22.39200 1.000 29.07000 82 ALA E C 1
ATOM 5235 O O . ALA E 1 82 ? 8.20500 40.15100 21.67100 1.000 31.84000 82 ALA E O 1
ATOM 5237 N N . LEU E 1 83 ? 8.34100 37.91400 21.89900 1.000 30.75000 83 LEU E N 1
ATOM 5238 C CA . LEU E 1 83 ? 8.27500 37.67700 20.46000 1.000 30.28000 83 LEU E CA 1
ATOM 5239 C C . LEU E 1 83 ? 6.95200 38.16100 19.87800 1.000 30.34000 83 LEU E C 1
ATOM 5240 O O . LEU E 1 83 ? 6.92700 38.85700 18.85600 1.000 30.40000 83 LEU E O 1
ATOM 5245 N N . ASN E 1 84 ? 5.83600 37.79600 20.51400 1.000 27.34000 84 ASN E N 1
ATOM 5246 C CA . ASN E 1 84 ? 4.53200 38.17100 19.97900 1.000 34.21000 84 ASN E CA 1
ATOM 5247 C C . ASN E 1 84 ? 4.27100 39.66500 20.11900 1.000 31.49000 84 ASN E C 1
ATOM 5248 O O . ASN E 1 84 ? 3.54100 40.24200 19.30500 1.000 31.23000 84 ASN E O 1
ATOM 5253 N N . ALA E 1 85 ? 4.84900 40.30600 21.13600 1.000 32.15000 85 ALA E N 1
ATOM 5254 C CA . ALA E 1 85 ? 4.73600 41.75600 21.24200 1.000 32.53000 85 ALA E CA 1
ATOM 5255 C C . ALA E 1 85 ? 5.41900 42.44400 20.06700 1.000 29.17000 85 ALA E C 1
ATOM 5256 O O . ALA E 1 85 ? 4.90100 43.42800 19.52700 1.000 31.38000 85 ALA E O 1
ATOM 5258 N N . ASP E 1 86 ? 6.57600 41.93000 19.64600 1.000 26.88000 86 ASP E N 1
ATOM 5259 C CA . ASP E 1 86 ? 7.29900 42.55000 18.54100 1.000 25.31000 86 ASP E CA 1
ATOM 5260 C C . ASP E 1 86 ? 6.64800 42.24100 17.19800 1.000 25.67000 86 ASP E C 1
ATOM 5261 O O . ASP E 1 86 ? 6.64900 43.08800 16.29800 1.000 28.22000 86 ASP E O 1
ATOM 5266 N N . LEU E 1 87 ? 6.09000 41.03700 17.03900 1.000 27.65000 87 LEU E N 1
ATOM 5267 C CA . LEU E 1 87 ? 5.39600 40.71300 15.79600 1.000 32.25000 87 LEU E CA 1
ATOM 5268 C C . LEU E 1 87 ? 4.14600 41.56900 15.62600 1.000 30.54000 87 LEU E C 1
ATOM 5269 O O . LEU E 1 87 ? 3.79300 41.95000 14.50400 1.000 29.20000 87 LEU E O 1
ATOM 5274 N N . GLU E 1 88 ? 3.46300 41.88300 16.73000 1.000 31.56000 88 GLU E N 1
ATOM 5275 C CA . GLU E 1 88 ? 2.32200 42.79100 16.65100 1.000 36.01000 88 GLU E CA 1
ATOM 5276 C C . GLU E 1 88 ? 2.77100 44.20900 16.32000 1.000 32.26000 88 GLU E C 1
ATOM 5277 O O . GLU E 1 88 ? 2.09300 44.92300 15.57100 1.000 34.14000 88 GLU E O 1
ATOM 5283 N N . HIS E 1 89 ? 3.91300 44.63300 16.86900 1.000 30.91000 89 HIS E N 1
ATOM 5284 C CA . HIS E 1 89 ? 4.46600 45.93800 16.52100 1.000 32.83000 89 HIS E CA 1
ATOM 5285 C C . HIS E 1 89 ? 4.84700 45.99500 15.04700 1.000 32.45000 89 HIS E C 1
ATOM 5286 O O . HIS E 1 89 ? 4.62800 47.01200 14.38000 1.000 32.48000 89 HIS E O 1
ATOM 5293 N N . LEU E 1 90 ? 5.41900 44.90800 14.52100 1.000 30.43000 90 LEU E N 1
ATOM 5294 C CA . LEU E 1 90 ? 5.72500 44.85100 13.09500 1.000 29.91000 90 LEU E CA 1
ATOM 5295 C C . LEU E 1 90 ? 4.45100 44.79500 12.26200 1.000 29.54000 90 LEU E C 1
ATOM 5296 O O . LEU E 1 90 ? 4.38700 45.38000 11.17400 1.000 29.55000 90 LEU E O 1
ATOM 5301 N N . LYS E 1 91 ? 3.42700 44.09400 12.75600 1.000 30.81000 91 LYS E N 1
ATOM 5302 C CA . LYS E 1 91 ? 2.15500 44.03500 12.04200 1.000 34.31000 91 LYS E CA 1
ATOM 5303 C C . LYS E 1 91 ? 1.52100 45.41600 11.93400 1.000 32.32000 91 LYS E C 1
ATOM 5304 O O . LYS E 1 91 ? 0.94800 45.76400 10.89500 1.000 34.01000 91 LYS E O 1
ATOM 5310 N N . SER E 1 92 ? 1.62700 46.22400 12.99200 1.000 32.36000 92 SER E N 1
ATOM 5311 C CA . SER E 1 92 ? 1.05400 47.56500 12.96800 1.000 36.78000 92 SER E CA 1
ATOM 5312 C C . SER E 1 92 ? 1.76700 48.48300 11.98300 1.000 39.30000 92 SER E C 1
ATOM 5313 O O . SER E 1 92 ? 1.16200 49.44900 11.50800 1.000 39.24000 92 SER E O 1
ATOM 5316 N N . GLN E 1 93 ? 3.03300 48.20400 11.66600 1.000 35.57000 93 GLN E N 1
ATOM 5317 C CA . GLN E 1 93 ? 3.75500 49.01900 10.69600 1.000 34.05000 93 GLN E CA 1
ATOM 5318 C C . GLN E 1 93 ? 3.47000 48.58900 9.26100 1.000 34.82000 93 GLN E C 1
ATOM 5319 O O . GLN E 1 93 ? 3.54500 49.41700 8.34600 1.000 35.18000 93 GLN E O 1
ATOM 5325 N N . HIS E 1 94 ? 3.14200 47.31400 9.04300 1.000 33.20000 94 HIS E N 1
ATOM 5326 C CA . HIS E 1 94 ? 2.92900 46.80800 7.69200 1.000 31.56000 94 HIS E CA 1
ATOM 5327 C C . HIS E 1 94 ? 1.46900 46.85300 7.25500 1.000 32.16000 94 HIS E C 1
ATOM 5328 O O . HIS E 1 94 ? 1.19800 47.06300 6.06700 1.000 37.77000 94 HIS E O 1
ATOM 5335 N N . ASP E 1 95 ? 0.52700 46.66300 8.18300 1.000 32.56000 95 ASP E N 1
ATOM 5336 C CA . ASP E 1 95 ? -0.89700 46.64600 7.84500 1.000 34.12000 95 ASP E CA 1
ATOM 5337 C C . ASP E 1 95 ? -1.36800 47.86000 7.04500 1.000 38.32000 95 ASP E C 1
ATOM 5338 O O . ASP E 1 95 ? -2.07700 47.66700 6.04900 1.000 36.43000 95 ASP E O 1
ATOM 5343 N N . PRO E 1 96 ? -1.03500 49.10600 7.41200 1.000 40.60000 96 PRO E N 1
ATOM 5344 C CA . PRO E 1 96 ? -1.53000 50.24800 6.61900 1.000 36.16000 96 PRO E CA 1
ATOM 5345 C C . PRO E 1 96 ? -1.02900 50.26900 5.18400 1.000 41.57000 96 PRO E C 1
ATOM 5346 O O . PRO E 1 96 ? -1.59600 51.00500 4.36500 1.000 44.73000 96 PRO E O 1
ATOM 5350 N N . ARG E 1 97 ? 0.00200 49.49400 4.85000 1.000 37.87000 97 ARG E N 1
ATOM 5351 C CA . ARG E 1 97 ? 0.56100 49.51500 3.50500 1.000 39.21000 97 ARG E CA 1
ATOM 5352 C C . ARG E 1 97 ? -0.18500 48.61000 2.53400 1.000 35.40000 97 ARG E C 1
ATOM 5353 O O . ARG E 1 97 ? 0.13200 48.62300 1.33900 1.000 38.78000 97 ARG E O 1
ATOM 5361 N N . GLY E 1 98 ? -1.16300 47.84000 3.01200 1.000 34.69000 98 GLY E N 1
ATOM 5362 C CA . GLY E 1 98 ? -1.98300 46.99900 2.15900 1.000 38.82000 98 GLY E CA 1
ATOM 5363 C C . GLY E 1 98 ? -1.19300 46.02000 1.31400 1.000 38.93000 98 GLY E C 1
ATOM 5364 O O . GLY E 1 98 ? -1.38500 45.94500 0.09700 1.000 44.13000 98 GLY E O 1
ATOM 5365 N N . LEU E 1 99 ? -0.30700 45.26000 1.94900 1.000 40.03000 99 LEU E N 1
ATOM 5366 C CA . LEU E 1 99 ? 0.61400 44.38800 1.23500 1.000 34.78000 99 LEU E CA 1
ATOM 5367 C C . LEU E 1 99 ? -0.04200 43.04800 0.93000 1.000 33.50000 99 LEU E C 1
ATOM 5368 O O . LEU E 1 99 ? -0.69300 42.45400 1.79600 1.000 36.64000 99 LEU E O 1
ATOM 5373 N N . ASP E 1 100 ? 0.12900 42.58100 -0.30500 1.000 31.98000 100 ASP E N 1
ATOM 5374 C CA . ASP E 1 100 ? -0.27400 41.22700 -0.66100 1.000 32.58000 100 ASP E CA 1
ATOM 5375 C C . ASP E 1 100 ? 0.56300 40.22900 0.12800 1.000 35.79000 100 ASP E C 1
ATOM 5376 O O . ASP E 1 100 ? 1.79500 40.23800 0.04400 1.000 36.15000 100 ASP E O 1
ATOM 5381 N N . ALA E 1 101 ? -0.10800 39.36800 0.89600 1.000 35.79000 101 ALA E N 1
ATOM 5382 C CA . ALA E 1 101 ? 0.60000 38.40800 1.73400 1.000 38.85000 101 ALA E CA 1
ATOM 5383 C C . ALA E 1 101 ? 1.42200 37.41600 0.92100 1.000 38.82000 101 ALA E C 1
ATOM 5384 O O . ALA E 1 101 ? 2.32000 36.77500 1.47800 1.000 37.37000 101 ALA E O 1
ATOM 5386 N N . LEU E 1 102 ? 1.13900 37.27400 -0.37700 1.000 37.47000 102 LEU E N 1
ATOM 5387 C CA . LEU E 1 102 ? 1.93000 36.37700 -1.21400 1.000 35.55000 102 LEU E CA 1
ATOM 5388 C C . LEU E 1 102 ? 3.38000 36.83200 -1.31200 1.000 31.69000 102 LEU E C 1
ATOM 5389 O O . LEU E 1 102 ? 4.27600 36.00600 -1.51700 1.000 38.75000 102 LEU E O 1
ATOM 5394 N N . ASN E 1 103 ? 3.63100 38.13600 -1.17800 1.000 30.89000 103 ASN E N 1
ATOM 5395 C CA . ASN E 1 103 ? 5.00200 38.62900 -1.17000 1.000 31.52000 103 ASN E CA 1
ATOM 5396 C C . ASN E 1 103 ? 5.77400 38.16300 0.05700 1.000 30.12000 103 ASN E C 1
ATOM 5397 O O . ASN E 1 103 ? 7.00700 38.09900 0.00900 1.000 28.60000 103 ASN E O 1
ATOM 5402 N N . PHE E 1 104 ? 5.08200 37.84500 1.15300 1.000 29.17000 104 PHE E N 1
ATOM 5403 C CA . PHE E 1 104 ? 5.75500 37.26700 2.30900 1.000 34.46000 104 PHE E CA 1
ATOM 5404 C C . PHE E 1 104 ? 6.13000 35.81000 2.08000 1.000 31.34000 104 PHE E C 1
ATOM 5405 O O . PHE E 1 104 ? 7.02300 35.29900 2.76400 1.000 26.50000 104 PHE E O 1
ATOM 5413 N N . VAL E 1 105 ? 5.46800 35.13300 1.13900 1.000 30.16000 105 VAL E N 1
ATOM 5414 C CA . VAL E 1 105 ? 5.93100 33.81700 0.71000 1.000 29.73000 105 VAL E CA 1
ATOM 5415 C C . VAL E 1 105 ? 7.20900 33.95200 -0.10600 1.000 30.64000 105 VAL E C 1
ATOM 5416 O O . VAL E 1 105 ? 8.16800 33.19300 0.08400 1.000 35.17000 105 VAL E O 1
ATOM 5420 N N . VAL E 1 106 ? 7.24400 34.92000 -1.02600 1.000 30.33000 106 VAL E N 1
ATOM 5421 C CA . VAL E 1 106 ? 8.45900 35.19200 -1.78900 1.000 32.79000 106 VAL E CA 1
ATOM 5422 C C . VAL E 1 106 ? 9.60200 35.56100 -0.85300 1.000 32.64000 106 VAL E C 1
ATOM 5423 O O . VAL E 1 106 ? 10.73800 35.09900 -1.02300 1.000 29.62000 106 VAL E O 1
ATOM 5427 N N . PHE E 1 107 ? 9.32000 36.39900 0.14900 1.000 27.59000 107 PHE E N 1
ATOM 5428 C CA . PHE E 1 107 ? 10.34200 36.78000 1.12100 1.000 32.28000 107 PHE E CA 1
ATOM 5429 C C . PHE E 1 107 ? 10.93900 35.55000 1.79300 1.000 29.93000 107 PHE E C 1
ATOM 5430 O O . PHE E 1 107 ? 12.16300 35.43200 1.92300 1.000 26.18000 107 PHE E O 1
ATOM 5438 N N . GLY E 1 108 ? 10.08300 34.62500 2.23300 1.000 27.00000 108 GLY E N 1
ATOM 5439 C CA . GLY E 1 108 ? 10.57700 33.42600 2.88800 1.000 30.31000 108 GLY E CA 1
ATOM 5440 C C . GLY E 1 108 ? 11.53300 32.63000 2.02100 1.000 29.28000 108 GLY E C 1
ATOM 5441 O O . GLY E 1 108 ? 12.57500 32.17100 2.49200 1.000 26.92000 108 GLY E O 1
ATOM 5442 N N . LYS E 1 109 ? 11.20200 32.47100 0.73800 1.000 26.73000 109 LYS E N 1
ATOM 5443 C CA . LYS E 1 109 ? 12.05500 31.68100 -0.14600 1.000 29.89000 109 LYS E CA 1
ATOM 5444 C C . LYS E 1 109 ? 13.40300 32.35200 -0.36900 1.000 27.66000 109 LYS E C 1
ATOM 5445 O O . LYS E 1 109 ? 14.43800 31.67800 -0.39200 1.000 29.11000 109 LYS E O 1
ATOM 5451 N N . ALA E 1 110 ? 13.41300 33.67400 -0.54100 1.000 28.28000 110 ALA E N 1
ATOM 5452 C CA . ALA E 1 110 ? 14.68200 34.38100 -0.67800 1.000 30.56000 110 ALA E CA 1
ATOM 5453 C C . ALA E 1 110 ? 15.50800 34.27000 0.59600 1.000 24.98000 110 ALA E C 1
ATOM 5454 O O . ALA E 1 110 ? 16.73500 34.12500 0.53900 1.000 26.02000 110 ALA E O 1
ATOM 5456 N N . LEU E 1 111 ? 14.84800 34.32800 1.75500 1.000 26.41000 111 LEU E N 1
ATOM 5457 C CA . LEU E 1 111 ? 15.54800 34.14000 3.02100 1.000 25.54000 111 LEU E CA 1
ATOM 5458 C C . LEU E 1 111 ? 16.16400 32.74900 3.10900 1.000 28.18000 111 LEU E C 1
ATOM 5459 O O . LEU E 1 111 ? 17.30000 32.59300 3.57200 1.000 26.05000 111 LEU E O 1
ATOM 5464 N N . PHE E 1 112 ? 15.42900 31.72300 2.67000 1.000 29.23000 112 PHE E N 1
ATOM 5465 C CA . PHE E 1 112 ? 15.96200 30.36400 2.71900 1.000 30.09000 112 PHE E CA 1
ATOM 5466 C C . PHE E 1 112 ? 17.15800 30.21100 1.78800 1.000 28.79000 112 PHE E C 1
ATOM 5467 O O . PHE E 1 112 ? 18.17600 29.62100 2.16800 1.000 26.51000 112 PHE E O 1
ATOM 5475 N N . ALA E 1 113 ? 17.05500 30.74000 0.56600 1.000 25.92000 113 ALA E N 1
ATOM 5476 C CA . ALA E 1 113 ? 18.16000 30.63500 -0.38200 1.000 28.99000 113 ALA E CA 1
ATOM 5477 C C . ALA E 1 113 ? 19.38500 31.40800 0.08900 1.000 26.35000 113 ALA E C 1
ATOM 5478 O O . ALA E 1 113 ? 20.51500 31.03700 -0.24600 1.000 26.55000 113 ALA E O 1
ATOM 5480 N N . THR E 1 114 ? 19.18700 32.47700 0.86300 1.000 29.72000 114 THR E N 1
ATOM 5481 C CA . THR E 1 114 ? 20.31600 33.27700 1.32400 1.000 26.72000 114 THR E CA 1
ATOM 5482 C C . THR E 1 114 ? 20.98600 32.64500 2.53900 1.000 27.36000 114 THR E C 1
ATOM 5483 O O . THR E 1 114 ? 22.21000 32.47900 2.56300 1.000 27.73000 114 THR E O 1
ATOM 5487 N N . VAL E 1 115 ? 20.19800 32.29000 3.55700 1.000 25.84000 115 VAL E N 1
ATOM 5488 C CA . VAL E 1 115 ? 20.76200 31.65400 4.74600 1.000 26.52000 115 VAL E CA 1
ATOM 5489 C C . VAL E 1 115 ? 21.38100 30.31100 4.38400 1.000 27.97000 115 VAL E C 1
ATOM 5490 O O . VAL E 1 115 ? 22.49700 29.98500 4.80600 1.000 29.52000 115 VAL E O 1
ATOM 5494 N N . GLY E 1 116 ? 20.66600 29.51200 3.59100 1.000 32.19000 116 GLY E N 1
ATOM 5495 C CA . GLY E 1 116 ? 21.19700 28.21900 3.19100 1.000 26.13000 116 GLY E CA 1
ATOM 5496 C C . GLY E 1 116 ? 22.42500 28.33700 2.31000 1.000 26.54000 116 GLY E C 1
ATOM 5497 O O . GLY E 1 116 ? 23.37600 27.56300 2.45000 1.000 27.38000 116 GLY E O 1
ATOM 5498 N N . GLY E 1 117 ? 22.42400 29.30400 1.38900 1.000 28.62000 117 GLY E N 1
ATOM 5499 C CA . GLY E 1 117 ? 23.58800 29.50900 0.54600 1.000 29.25000 117 GLY E CA 1
ATOM 5500 C C . GLY E 1 117 ? 24.81300 29.94400 1.32500 1.000 31.11000 117 GLY E C 1
ATOM 5501 O O . GLY E 1 117 ? 25.94400 29.65300 0.92700 1.000 27.93000 117 GLY E O 1
ATOM 5502 N N . GLN E 1 118 ? 24.60800 30.63600 2.44400 1.000 34.94000 118 GLN E N 1
ATOM 5503 C CA . GLN E 1 118 ? 25.70700 31.08200 3.28900 1.000 31.94000 118 GLN E CA 1
ATOM 5504 C C . GLN E 1 118 ? 26.11700 30.02600 4.30800 1.000 30.57000 118 GLN E C 1
ATOM 5505 O O . GLN E 1 118 ? 27.30800 29.88100 4.60200 1.000 31.61000 118 GLN E O 1
ATOM 5511 N N . PHE E 1 119 ? 25.15100 29.27300 4.84300 1.000 28.32000 119 PHE E N 1
ATOM 5512 C CA . PHE E 1 119 ? 25.43500 28.33800 5.92700 1.000 27.92000 119 PHE E CA 1
ATOM 5513 C C . PHE E 1 119 ? 25.99900 27.02300 5.40400 1.000 26.89000 119 PHE E C 1
ATOM 5514 O O . PHE E 1 119 ? 26.88900 26.43400 6.02700 1.000 32.23000 119 PHE E O 1
ATOM 5522 N N . GLY E 1 120 ? 25.49400 26.55000 4.26900 1.000 28.40000 120 GLY E N 1
ATOM 5523 C CA . GLY E 1 120 ? 25.99300 25.31100 3.70400 1.000 27.08000 120 GLY E CA 1
ATOM 5524 C C . GLY E 1 120 ? 24.97400 24.19900 3.61900 1.000 30.65000 120 GLY E C 1
ATOM 5525 O O . GLY E 1 120 ? 23.77500 24.44100 3.77600 1.000 28.88000 120 GLY E O 1
ATOM 5526 N N . VAL E 1 121 ? 25.44100 22.96500 3.39500 1.000 28.51000 121 VAL E N 1
ATOM 5527 C CA . VAL E 1 121 ? 24.53600 21.85700 3.10200 1.000 26.30000 121 VAL E CA 1
ATOM 5528 C C . VAL E 1 121 ? 23.77500 21.35900 4.32700 1.000 27.24000 121 VAL E C 1
ATOM 5529 O O . VAL E 1 121 ? 22.77300 20.65000 4.17100 1.000 29.37000 121 VAL E O 1
ATOM 5533 N N . CYS E 1 122 ? 24.20700 21.70600 5.53700 1.000 21.43000 122 CYS E N 1
ATOM 5534 C CA . CYS E 1 122 ? 23.50200 21.30000 6.74600 1.000 24.02000 122 CYS E CA 1
ATOM 5535 C C . CYS E 1 122 ? 22.37600 22.25700 7.11800 1.000 30.30000 122 CYS E C 1
ATOM 5536 O O . CYS E 1 122 ? 21.78800 22.11300 8.19500 1.000 26.70000 122 CYS E O 1
ATOM 5539 N N . PHE E 1 123 ? 22.08300 23.23200 6.25900 1.000 27.26000 123 PHE E N 1
ATOM 5540 C CA . PHE E 1 123 ? 20.92700 24.10300 6.43200 1.000 25.99000 123 PHE E CA 1
ATOM 5541 C C . PHE E 1 123 ? 19.65700 23.27300 6.57000 1.000 27.25000 123 PHE E C 1
ATOM 5542 O O . PHE E 1 123 ? 19.41000 22.35800 5.78000 1.000 33.03000 123 PHE E O 1
ATOM 5550 N N . ASP E 1 124 ? 18.86200 23.58100 7.59300 1.000 28.62000 124 ASP E N 1
ATOM 5551 C CA . ASP E 1 124 ? 17.66100 22.81000 7.91700 1.000 32.69000 124 ASP E CA 1
ATOM 5552 C C . ASP E 1 124 ? 16.46800 23.51700 7.28200 1.000 28.45000 124 ASP E C 1
ATOM 5553 O O . ASP E 1 124 ? 15.81000 24.35000 7.90500 1.000 29.19000 124 ASP E O 1
ATOM 5558 N N . LEU E 1 125 ? 16.19000 23.17400 6.02400 1.000 29.45000 125 LEU E N 1
ATOM 5559 C CA . LEU E 1 125 ? 15.07400 23.79800 5.31600 1.000 24.87000 125 LEU E CA 1
ATOM 5560 C C . LEU E 1 125 ? 13.72600 23.54600 5.98400 1.000 30.31000 125 LEU E C 1
ATOM 5561 O O . LEU E 1 125 ? 12.94400 24.50200 6.11300 1.000 31.02000 125 LEU E O 1
ATOM 5566 N N . PRO E 1 126 ? 13.38200 22.32200 6.41800 1.000 29.38000 126 PRO E N 1
ATOM 5567 C CA . PRO E 1 126 ? 12.08400 22.14800 7.09700 1.000 25.69000 126 PRO E CA 1
ATOM 5568 C C . PRO E 1 126 ? 11.92700 23.00600 8.34100 1.000 29.16000 126 PRO E C 1
ATOM 5569 O O . PRO E 1 126 ? 10.85400 23.58500 8.55500 1.000 27.51000 126 PRO E O 1
ATOM 5573 N N . ALA E 1 127 ? 12.97100 23.11100 9.16700 1.000 27.14000 127 ALA E N 1
ATOM 5574 C CA . ALA E 1 127 ? 12.88100 23.92100 10.37900 1.000 31.82000 127 ALA E CA 1
ATOM 5575 C C . ALA E 1 127 ? 12.69000 25.39600 10.04700 1.000 31.71000 127 ALA E C 1
ATOM 5576 O O . ALA E 1 127 ? 11.92400 26.09800 10.71900 1.000 32.02000 127 ALA E O 1
ATOM 5578 N N . TRP E 1 128 ? 13.37800 25.88400 9.01200 1.000 29.30000 128 TRP E N 1
ATOM 5579 C CA . TRP E 1 128 ? 13.23600 27.28600 8.62700 1.000 26.01000 128 TRP E CA 1
ATOM 5580 C C . TRP E 1 128 ? 11.85800 27.56600 8.04200 1.000 29.29000 128 TRP E C 1
ATOM 5581 O O . TRP E 1 128 ? 11.25900 28.60900 8.33000 1.000 28.93000 128 TRP E O 1
ATOM 5592 N N . GLU E 1 129 ? 11.33900 26.65100 7.21900 1.000 28.82000 129 GLU E N 1
ATOM 5593 C CA . GLU E 1 129 ? 9.99600 26.82400 6.67300 1.000 27.57000 129 GLU E CA 1
ATOM 5594 C C . GLU E 1 129 ? 8.95400 26.88300 7.78200 1.000 31.31000 129 GLU E C 1
ATOM 5595 O O . GLU E 1 129 ? 8.04600 27.72300 7.74800 1.000 29.99000 129 GLU E O 1
ATOM 5601 N N . SER E 1 130 ? 9.07300 26.00300 8.77900 1.000 31.66000 130 SER E N 1
ATOM 5602 C CA . SER E 1 130 ? 8.10700 25.98900 9.87200 1.000 33.17000 130 SER E CA 1
ATOM 5603 C C . SER E 1 130 ? 8.19800 27.25800 10.71100 1.000 34.62000 130 SER E C 1
ATOM 5604 O O . SER E 1 130 ? 7.17200 27.80800 11.12700 1.000 38.25000 130 SER E O 1
ATOM 5607 N N . CYS E 1 131 ? 9.41200 27.73600 10.97500 1.000 31.25000 131 CYS E N 1
ATOM 5608 C CA . CYS E 1 131 ? 9.57600 28.87400 11.86700 1.000 29.87000 131 CYS E CA 1
ATOM 5609 C C . CYS E 1 131 ? 9.41500 30.21200 11.16300 1.000 30.20000 131 CYS E C 1
ATOM 5610 O O . CYS E 1 131 ? 9.00600 31.18600 11.80500 1.000 31.78000 131 CYS E O 1
ATOM 5613 N N . TYR E 1 132 ? 9.71000 30.29400 9.86300 1.000 29.44000 132 TYR E N 1
ATOM 5614 C CA . TYR E 1 132 ? 9.38300 31.51400 9.13500 1.000 30.04000 132 TYR E CA 1
ATOM 5615 C C . TYR E 1 132 ? 7.87600 31.72300 9.08100 1.000 32.60000 132 TYR E C 1
ATOM 5616 O O . TYR E 1 132 ? 7.39800 32.86400 9.11500 1.000 32.15000 132 TYR E O 1
ATOM 5625 N N . LYS E 1 133 ? 7.11300 30.62900 8.98400 1.000 33.25000 133 LYS E N 1
ATOM 5626 C CA . LYS E 1 133 ? 5.65700 30.72500 9.01800 1.000 34.84000 133 LYS E CA 1
ATOM 5627 C C . LYS E 1 133 ? 5.17900 31.46400 10.25900 1.000 32.34000 133 LYS E C 1
ATOM 5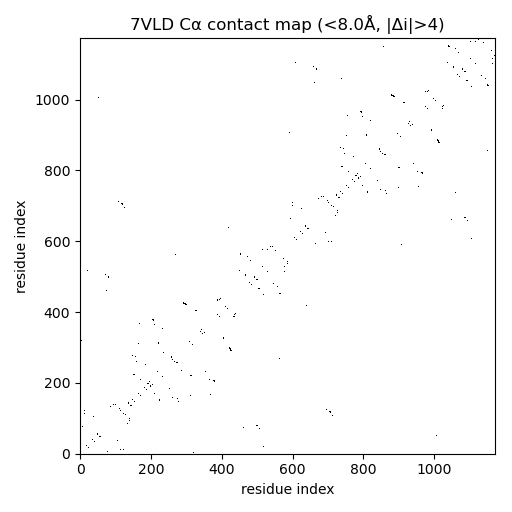628 O O . LYS E 1 133 ? 4.26500 32.29400 10.18500 1.000 32.95000 133 LYS E O 1
ATOM 5634 N N . VAL E 1 134 ? 5.77900 31.16400 11.41300 1.000 33.70000 134 VAL E N 1
ATOM 5635 C CA . VAL E 1 134 ? 5.41300 31.85200 12.64800 1.000 29.09000 134 VAL E CA 1
ATOM 5636 C C . VAL E 1 134 ? 5.64800 33.35000 12.51100 1.000 29.80000 134 VAL E C 1
ATOM 5637 O O . VAL E 1 134 ? 4.83300 34.16600 12.96200 1.000 27.69000 134 VAL E O 1
ATOM 5641 N N . ILE E 1 135 ? 6.75200 33.73600 11.87000 1.000 29.68000 135 ILE E N 1
ATOM 5642 C CA . ILE E 1 135 ? 7.05400 35.15300 11.68400 1.000 30.89000 135 ILE E CA 1
ATOM 5643 C C . ILE E 1 135 ? 6.05700 35.78900 10.72300 1.000 29.38000 135 ILE E C 1
ATOM 5644 O O . ILE E 1 135 ? 5.50600 36.86300 10.99400 1.000 32.89000 135 ILE E O 1
ATOM 5649 N N . ALA E 1 136 ? 5.81100 35.13800 9.58300 1.000 30.23000 136 ALA E N 1
ATOM 5650 C CA . ALA E 1 136 ? 4.89600 35.69800 8.59400 1.000 32.89000 136 ALA E CA 1
ATOM 5651 C C . ALA E 1 136 ? 3.47000 35.75800 9.12800 1.000 32.65000 136 ALA E C 1
ATOM 5652 O O . ALA E 1 136 ? 2.73200 36.70700 8.83700 1.000 30.89000 136 ALA E O 1
ATOM 5654 N N . MET E 1 137 ? 3.06400 34.75300 9.90800 1.000 29.29000 137 MET E N 1
ATOM 5655 C CA . MET E 1 137 ? 1.75300 34.80100 10.54600 1.000 30.56000 137 MET E CA 1
ATOM 5656 C C . MET E 1 137 ? 1.65800 35.97200 11.51400 1.000 33.15000 137 MET E C 1
ATOM 5657 O O . MET E 1 137 ? 0.61800 36.63300 11.60200 1.000 30.52000 137 MET E O 1
ATOM 5662 N N . GLY E 1 138 ? 2.74100 36.25100 12.24300 1.000 30.21000 138 GLY E N 1
ATOM 5663 C CA . GLY E 1 138 ? 2.71600 37.34800 13.19400 1.000 31.18000 138 GLY E CA 1
ATOM 5664 C C . GLY E 1 138 ? 2.67300 38.71200 12.53800 1.000 30.70000 138 GLY E C 1
ATOM 5665 O O . GLY E 1 138 ? 2.05700 39.64000 13.07200 1.000 33.54000 138 GLY E O 1
ATOM 5666 N N . ILE E 1 139 ? 3.31300 38.85700 11.37700 1.000 27.76000 139 ILE E N 1
ATOM 5667 C CA . ILE E 1 139 ? 3.36800 40.15900 10.72100 1.000 31.60000 139 ILE E CA 1
ATOM 5668 C C . ILE E 1 139 ? 2.10700 40.41400 9.90200 1.000 31.86000 139 ILE E C 1
ATOM 5669 O O . ILE E 1 139 ? 1.53700 41.50900 9.94900 1.000 32.62000 139 ILE E O 1
ATOM 5674 N N . THR E 1 140 ? 1.64800 39.41900 9.14300 1.000 31.50000 140 THR E N 1
ATOM 5675 C CA . THR E 1 140 ? 0.52000 39.62200 8.24200 1.000 34.83000 140 THR E CA 1
ATOM 5676 C C . THR E 1 140 ? -0.81800 39.23000 8.85400 1.000 34.91000 140 THR E C 1
ATOM 5677 O O . THR E 1 140 ? -1.84700 39.81000 8.48900 1.000 32.65000 140 THR E O 1
ATOM 5681 N N . GLY E 1 141 ? -0.83200 38.25700 9.76200 1.000 35.85000 141 GLY E N 1
ATOM 5682 C CA . GLY E 1 141 ? -2.08700 37.71100 10.23500 1.000 33.50000 141 GLY E CA 1
ATOM 5683 C C . GLY E 1 141 ? -2.83600 36.87500 9.22200 1.000 44.21000 141 GLY E C 1
ATOM 5684 O O . GLY E 1 141 ? -3.95600 36.44000 9.50200 1.000 41.31000 141 GLY E O 1
ATOM 5685 N N . ASN E 1 142 ? -2.25100 36.63700 8.04800 1.000 35.25000 142 ASN E N 1
ATOM 5686 C CA . ASN E 1 142 ? -2.90400 35.85600 7.00700 1.000 37.70000 142 ASN E CA 1
ATOM 5687 C C . ASN E 1 142 ? -2.77600 34.37000 7.32000 1.000 42.63000 142 ASN E C 1
ATOM 5688 O O . ASN E 1 142 ? -1.67600 33.87600 7.58800 1.000 42.71000 142 ASN E O 1
ATOM 5693 N N . ASP E 1 143 ? -3.90000 33.65500 7.27400 1.000 44.82000 143 ASP E N 1
ATOM 5694 C CA . ASP E 1 143 ? -3.91600 32.25000 7.66800 1.000 45.68000 143 ASP E CA 1
ATOM 5695 C C . ASP E 1 143 ? -3.30200 31.32500 6.62600 1.000 43.48000 143 ASP E C 1
ATOM 5696 O O . ASP E 1 143 ? -3.34400 30.10400 6.81000 1.000 49.59000 143 ASP E O 1
ATOM 5701 N N . MET E 1 144 ? -2.73400 31.86200 5.54200 1.000 44.58000 144 MET E N 1
ATOM 5702 C CA . MET E 1 144 ? -1.91700 31.03700 4.65900 1.000 40.82000 144 MET E CA 1
ATOM 5703 C C . MET E 1 144 ? -0.60600 30.63700 5.32000 1.000 44.92000 144 MET E C 1
ATOM 5704 O O . MET E 1 144 ? 0.07200 29.72700 4.83100 1.000 42.19000 144 MET E O 1
ATOM 5709 N N . PHE E 1 145 ? -0.23500 31.30100 6.41500 1.000 40.44000 145 PHE E N 1
ATOM 5710 C CA . PHE E 1 145 ? 0.94800 30.96100 7.19000 1.000 46.05000 145 PHE E CA 1
ATOM 5711 C C . PHE E 1 145 ? 0.60400 30.17700 8.45000 1.000 45.65000 145 PHE E C 1
ATOM 5712 O O . PHE E 1 145 ? 1.43900 30.06600 9.35500 1.000 46.43000 145 PHE E O 1
ATOM 5720 N N . SER E 1 146 ? -0.60600 29.63300 8.52400 1.000 50.04000 146 SER E N 1
ATOM 5721 C CA . SER E 1 146 ? -1.02200 28.83100 9.66800 1.000 58.13000 146 SER E CA 1
ATOM 5722 C C . SER E 1 146 ? -0.37100 27.45400 9.62500 1.000 59.00000 146 SER E C 1
ATOM 5723 O O . SER E 1 146 ? 0.15000 27.03100 8.59300 1.000 53.40000 146 SER E O 1
ATOM 5727 N N . SER F 2 1 ? 31.87900 45.54300 46.16700 1.000 65.54000 1 SER F N 1
ATOM 5728 C CA . SER F 2 1 ? 31.18800 45.52100 44.88400 1.000 62.12000 1 SER F CA 1
ATOM 5729 C C . SER F 2 1 ? 30.16300 44.39100 44.84700 1.000 50.14000 1 SER F C 1
ATOM 5730 O O . SER F 2 1 ? 30.35200 43.35200 45.47900 1.000 48.90000 1 SER F O 1
ATOM 5733 N N . GLU F 2 2 ? 29.08000 44.59600 44.10500 1.000 45.07000 2 GLU F N 1
ATOM 5734 C CA . GLU F 2 2 ? 27.97700 43.65000 44.06000 1.000 48.68000 2 GLU F CA 1
ATOM 5735 C C . GLU F 2 2 ? 27.98200 42.87700 42.74900 1.000 43.08000 2 GLU F C 1
ATOM 5736 O O . GLU F 2 2 ? 28.48100 43.35200 41.72500 1.000 40.04000 2 GLU F O 1
ATOM 5742 N N . CYS F 2 3 ? 27.42200 41.66800 42.79700 1.000 39.62000 3 CYS F N 1
ATOM 5743 C CA . CYS F 2 3 ? 27.28400 40.82200 41.61200 1.000 34.96000 3 CYS F CA 1
ATOM 5744 C C . CYS F 2 3 ? 25.91500 41.07100 40.97700 1.000 34.00000 3 CYS F C 1
ATOM 5745 O O . CYS F 2 3 ? 24.98800 40.26200 41.05000 1.000 33.66000 3 CYS F O 1
ATOM 5748 N N . GLY F 2 4 ? 25.80000 42.24300 40.35000 1.000 33.44000 4 GLY F N 1
ATOM 5749 C CA . GLY F 2 4 ? 24.57900 42.62800 39.68700 1.000 29.48000 4 GLY F CA 1
ATOM 5750 C C . GLY F 2 4 ? 24.44500 41.99100 38.32100 1.000 30.97000 4 GLY F C 1
ATOM 5751 O O . GLY F 2 4 ? 25.26600 41.16900 37.89000 1.000 31.44000 4 GLY F O 1
ATOM 5752 N N . PRO F 2 5 ? 23.37800 42.37500 37.61200 1.000 36.22000 5 PRO F N 1
ATOM 5753 C CA . PRO F 2 5 ? 23.13400 41.78500 36.28200 1.000 34.22000 5 PRO F CA 1
ATOM 5754 C C . PRO F 2 5 ? 24.26800 42.00700 35.29400 1.000 32.53000 5 PRO F C 1
ATOM 5755 O O . PRO F 2 5 ? 24.58700 41.10000 34.51600 1.000 27.95000 5 PRO F O 1
ATOM 5759 N N . LEU F 2 6 ? 24.88800 43.19000 35.30100 1.000 29.79000 6 LEU F N 1
ATOM 5760 C CA . LEU F 2 6 ? 25.98000 43.45200 34.36700 1.000 27.22000 6 LEU F CA 1
ATOM 5761 C C . LEU F 2 6 ? 27.21800 42.63500 34.71800 1.000 29.84000 6 LEU F C 1
ATOM 5762 O O . LEU F 2 6 ? 27.90400 42.12400 33.82500 1.000 29.82000 6 LEU F O 1
ATOM 5767 N N . GLN F 2 7 ? 27.52100 42.49800 36.01200 1.000 29.65000 7 GLN F N 1
ATOM 5768 C CA . GLN F 2 7 ? 28.66600 41.68700 36.41400 1.000 29.58000 7 GLN F CA 1
ATOM 5769 C C . GLN F 2 7 ? 28.46500 40.22100 36.05500 1.000 26.95000 7 GLN F C 1
ATOM 5770 O O . GLN F 2 7 ? 29.43300 39.52200 35.73400 1.000 30.09000 7 GLN F O 1
ATOM 5776 N N . ARG F 2 8 ? 27.22000 39.73900 36.09400 1.000 29.89000 8 ARG F N 1
ATOM 5777 C CA . ARG F 2 8 ? 26.95800 38.34400 35.75700 1.000 28.51000 8 ARG F CA 1
ATOM 5778 C C . ARG F 2 8 ? 27.16500 38.08500 34.26900 1.000 28.21000 8 ARG F C 1
ATOM 5779 O O . ARG F 2 8 ? 27.71000 37.04300 33.88800 1.000 27.14000 8 ARG F O 1
ATOM 5787 N N . LEU F 2 9 ? 26.74600 39.02200 33.41200 1.000 27.94000 9 LEU F N 1
ATOM 5788 C CA . LEU F 2 9 ? 27.00700 38.87600 31.98300 1.000 29.93000 9 LEU F CA 1
ATOM 5789 C C . LEU F 2 9 ? 28.50400 38.89700 31.69300 1.000 32.99000 9 LEU F C 1
ATOM 5790 O O . LEU F 2 9 ? 28.99300 38.13200 30.85500 1.000 26.74000 9 LEU F O 1
ATOM 5795 N N . LYS F 2 10 ? 29.24600 39.76400 32.38600 1.000 28.92000 10 LYS F N 1
ATOM 5796 C CA . LYS F 2 10 ? 30.69100 39.84300 32.19000 1.000 31.07000 10 LYS F CA 1
ATOM 5797 C C . LYS F 2 10 ? 31.37400 38.55000 32.62000 1.000 30.97000 10 LYS F C 1
ATOM 5798 O O . LYS F 2 10 ? 32.24100 38.02500 31.91100 1.000 27.26000 10 LYS F O 1
ATOM 5804 N N . VAL F 2 11 ? 30.99300 38.02200 33.78600 1.000 27.44000 11 VAL F N 1
ATOM 5805 C CA . VAL F 2 11 ? 31.60100 36.79200 34.28600 1.000 30.73000 11 VAL F CA 1
ATOM 5806 C C . VAL F 2 11 ? 31.26600 35.62000 33.37100 1.000 30.73000 11 VAL F C 1
ATOM 5807 O O . VAL F 2 11 ? 32.11100 34.75200 33.11900 1.000 25.52000 11 VAL F O 1
ATOM 5811 N N . LYS F 2 12 ? 30.03500 35.58100 32.85300 1.000 27.49000 12 LYS F N 1
ATOM 5812 C CA . LYS F 2 12 ? 29.66000 34.53500 31.90400 1.000 29.32000 12 LYS F CA 1
ATOM 5813 C C . LYS F 2 12 ? 30.57100 34.54700 30.68400 1.000 32.60000 12 LYS F C 1
ATOM 5814 O O . LYS F 2 12 ? 31.10200 33.50600 30.27800 1.000 30.36000 12 LYS F O 1
ATOM 5820 N N . ARG F 2 13 ? 30.76000 35.72300 30.08100 1.000 32.71000 13 ARG F N 1
ATOM 5821 C CA . ARG F 2 13 ? 31.56900 35.80900 28.87000 1.000 36.18000 13 ARG F CA 1
ATOM 5822 C C . ARG F 2 13 ? 33.02700 35.46500 29.15000 1.000 26.99000 13 ARG F C 1
ATOM 5823 O O . ARG F 2 13 ? 33.64700 34.70800 28.39400 1.000 30.12000 13 ARG F O 1
ATOM 5831 N N . GLN F 2 14 ? 33.59000 36.00000 30.23600 1.000 25.51000 14 GLN F N 1
ATOM 5832 C CA . GLN F 2 14 ? 34.98800 35.71600 30.54100 1.000 31.46000 14 GLN F CA 1
ATOM 5833 C C . GLN F 2 14 ? 35.19400 34.26700 30.96700 1.000 28.59000 14 GLN F C 1
ATOM 5834 O O . GLN F 2 14 ? 36.24700 33.68700 30.68000 1.000 25.20000 14 GLN F O 1
ATOM 5840 N N . TRP F 2 15 ? 34.20800 33.66100 31.63600 1.000 26.69000 15 TRP F N 1
ATOM 5841 C CA . TRP F 2 15 ? 34.31300 32.24200 31.96400 1.000 28.58000 15 TRP F CA 1
ATOM 5842 C C . TRP F 2 15 ? 34.29100 31.38900 30.70300 1.000 29.06000 15 TRP F C 1
ATOM 5843 O O . TRP F 2 15 ? 35.09500 30.46100 30.55600 1.000 28.94000 15 TRP F O 1
ATOM 5854 N N . ALA F 2 16 ? 33.37200 31.68800 29.78000 1.000 26.93000 16 ALA F N 1
ATOM 5855 C CA . ALA F 2 16 ? 33.29500 30.92700 28.53800 1.000 30.60000 16 ALA F CA 1
ATOM 5856 C C . ALA F 2 16 ? 34.59800 30.99900 27.75300 1.000 32.36000 16 ALA F C 1
ATOM 5857 O O . ALA F 2 16 ? 34.96500 30.03400 27.07300 1.000 27.87000 16 ALA F O 1
ATOM 5859 N N . GLU F 2 17 ? 35.31200 32.12200 27.83800 1.000 29.35000 17 GLU F N 1
ATOM 5860 C CA . GLU F 2 17 ? 36.59700 32.22100 27.15500 1.000 32.28000 17 GLU F CA 1
ATOM 5861 C C . GLU F 2 17 ? 37.65800 31.38500 27.86200 1.000 32.90000 17 GLU F C 1
ATOM 5862 O O . GLU F 2 17 ? 38.41100 30.64600 27.21800 1.000 36.96000 17 GLU F O 1
ATOM 5868 N N . ALA F 2 18 ? 37.72900 31.48500 29.19100 1.000 30.47000 18 ALA F N 1
ATOM 5869 C CA . ALA F 2 18 ? 38.73700 30.73300 29.93500 1.000 38.07000 18 ALA F CA 1
ATOM 5870 C C . ALA F 2 18 ? 38.43500 29.24000 29.92500 1.000 34.86000 18 ALA F C 1
ATOM 5871 O O . ALA F 2 18 ? 39.34000 28.41900 29.73400 1.000 34.89000 18 ALA F O 1
ATOM 5873 N N . TYR F 2 19 ? 37.16900 28.87200 30.12900 1.000 35.49000 19 TYR F N 1
ATOM 5874 C CA . TYR F 2 19 ? 36.79100 27.46300 30.17600 1.000 35.30000 19 TYR F CA 1
ATOM 5875 C C . TYR F 2 19 ? 36.85500 26.83000 28.79100 1.000 36.87000 19 TYR F C 1
ATOM 5876 O O . TYR F 2 19 ? 37.26100 25.67000 28.65000 1.000 37.25000 19 TYR F O 1
ATOM 5885 N N . GLY F 2 20 ? 36.46000 27.57400 27.76000 1.000 38.39000 20 GLY F N 1
ATOM 5886 C CA . GLY F 2 20 ? 36.57300 27.09300 26.40000 1.000 36.14000 20 GLY F CA 1
ATOM 5887 C C . GLY F 2 20 ? 35.60500 25.96200 26.08900 1.000 50.11000 20 GLY F C 1
ATOM 5888 O O . GLY F 2 20 ? 34.61500 25.72600 26.78900 1.000 48.98000 20 GLY F O 1
ATOM 5889 N N . SER F 2 21 ? 35.91500 25.25000 25.00600 1.000 63.70000 21 SER F N 1
ATOM 5890 C CA . SER F 2 21 ? 35.08500 24.14100 24.55800 1.000 55.62000 21 SER F CA 1
ATOM 5891 C C . SER F 2 21 ? 35.56300 22.79000 25.07200 1.000 54.38000 21 SER F C 1
ATOM 5892 O O . SER F 2 21 ? 34.75600 21.85700 25.15500 1.000 60.32000 21 SER F O 1
ATOM 5895 N N . GLY F 2 22 ? 36.84300 22.65800 25.41500 1.000 52.56000 22 GLY F N 1
ATOM 5896 C CA . GLY F 2 22 ? 37.33000 21.41400 25.97800 1.000 53.11000 22 GLY F CA 1
ATOM 5897 C C . GLY F 2 22 ? 38.80600 21.14200 25.77000 1.000 52.45000 22 GLY F C 1
ATOM 5898 O O . GLY F 2 22 ? 39.43100 20.45300 26.58300 1.000 50.09000 22 GLY F O 1
ATOM 5899 N N . ASN F 2 23 ? 39.37600 21.68200 24.69000 1.000 52.09000 23 ASN F N 1
ATOM 5900 C CA . ASN F 2 23 ? 40.75200 21.35000 24.33000 1.000 53.16000 23 ASN F CA 1
ATOM 5901 C C . ASN F 2 23 ? 41.74900 21.81000 25.38700 1.000 53.33000 23 ASN F C 1
ATOM 5902 O O . ASN F 2 23 ? 42.76900 21.14600 25.60700 1.000 55.03000 23 ASN F O 1
ATOM 5907 N N . GLY F 2 24 ? 41.47800 22.93300 26.05200 1.000 48.10000 24 GLY F N 1
ATOM 5908 C CA . GLY F 2 24 ? 42.36600 23.45700 27.07000 1.000 39.64000 24 GLY F CA 1
ATOM 5909 C C . GLY F 2 24 ? 41.89000 23.32500 28.49900 1.000 32.38000 24 GLY F C 1
ATOM 5910 O O . GLY F 2 24 ? 42.46400 23.96800 29.38600 1.000 31.28000 24 GLY F O 1
ATOM 5911 N N . ARG F 2 25 ? 40.86600 22.51100 28.76400 1.000 30.50000 25 ARG F N 1
ATOM 5912 C CA . ARG F 2 25 ? 40.33300 22.41500 30.12000 1.000 29.02000 25 ARG F CA 1
ATOM 5913 C C . ARG F 2 25 ? 41.29600 21.70400 31.06300 1.000 29.52000 25 ARG F C 1
ATOM 5914 O O . ARG F 2 25 ? 41.31900 22.00700 32.26200 1.000 31.72000 25 ARG F O 1
ATOM 5922 N N . GLU F 2 26 ? 42.09400 20.76500 30.54700 1.000 26.88000 26 GLU F N 1
ATOM 5923 C CA . GLU F 2 26 ? 43.05500 20.06200 31.39300 1.000 32.50000 26 GLU F CA 1
ATOM 5924 C C . GLU F 2 26 ? 44.07700 21.02700 31.98000 1.000 31.29000 26 GLU F C 1
ATOM 5925 O O . GLU F 2 26 ? 44.29700 21.05300 33.19700 1.000 27.81000 26 GLU F O 1
ATOM 5931 N N . GLU F 2 27 ? 44.71400 21.83000 31.12400 1.000 29.08000 27 GLU F N 1
ATOM 5932 C CA . GLU F 2 27 ? 45.67700 22.81800 31.60200 1.000 27.80000 27 GLU F CA 1
ATOM 5933 C C . GLU F 2 27 ? 45.00900 23.83900 32.51400 1.000 28.84000 27 GLU F C 1
ATOM 5934 O O . GLU F 2 27 ? 45.59900 24.27200 33.51100 1.000 30.64000 27 GLU F O 1
ATOM 5940 N N . PHE F 2 28 ? 43.77800 24.23700 32.18300 1.000 30.61000 28 PHE F N 1
ATOM 5941 C CA . PHE F 2 28 ? 43.05800 25.21600 32.99200 1.000 26.27000 28 PHE F CA 1
ATOM 5942 C C . PHE F 2 28 ? 42.82500 24.69400 34.40500 1.000 31.01000 28 PHE F C 1
ATOM 5943 O O . PHE F 2 28 ? 43.13400 25.37300 35.39100 1.000 30.24000 28 PHE F O 1
ATOM 5951 N N . GLY F 2 29 ? 42.28600 23.47900 34.52100 1.000 32.02000 29 GLY F N 1
ATOM 5952 C CA . GLY F 2 29 ? 42.07000 22.90200 35.83800 1.000 29.33000 29 GLY F CA 1
ATOM 5953 C C . GLY F 2 29 ? 43.36400 22.67500 36.59600 1.000 32.86000 29 GLY F C 1
ATOM 5954 O O . GLY F 2 29 ? 43.42600 22.87600 37.81100 1.000 29.92000 29 GLY F O 1
ATOM 5955 N N . HIS F 2 30 ? 44.41800 22.26100 35.88700 1.000 32.88000 30 HIS F N 1
ATOM 5956 C CA . HIS F 2 30 ? 45.69900 22.01900 36.54200 1.000 30.26000 30 HIS F CA 1
ATOM 5957 C C . HIS F 2 30 ? 46.27700 23.30300 37.12300 1.000 28.94000 30 HIS F C 1
ATOM 5958 O O . HIS F 2 30 ? 46.79600 23.30400 38.24500 1.000 28.07000 30 HIS F O 1
ATOM 5965 N N . PHE F 2 31 ? 46.20400 24.40300 36.36900 1.000 27.36000 31 PHE F N 1
ATOM 5966 C CA . PHE F 2 31 ? 46.69800 25.68300 36.86900 1.000 32.45000 31 PHE F CA 1
ATOM 5967 C C . PHE F 2 31 ? 45.96900 26.09200 38.14200 1.000 31.39000 31 PHE F C 1
ATOM 5968 O O . PHE F 2 31 ? 46.59100 26.58200 39.09300 1.000 31.27000 31 PHE F O 1
ATOM 5976 N N . ILE F 2 32 ? 44.65000 25.89400 38.18000 1.000 28.18000 32 ILE F N 1
ATOM 5977 C CA . ILE F 2 32 ? 43.86400 26.29800 39.34300 1.000 29.70000 32 ILE F CA 1
ATOM 5978 C C . ILE F 2 32 ? 44.26600 25.48500 40.56800 1.000 29.31000 32 ILE F C 1
ATOM 5979 O O . ILE F 2 32 ? 44.54200 26.03700 41.64000 1.000 27.13000 32 ILE F O 1
ATOM 5984 N N . TRP F 2 33 ? 44.31800 24.16000 40.42200 1.000 28.58000 33 TRP F N 1
ATOM 5985 C CA . TRP F 2 33 ? 44.55100 23.30100 41.57700 1.000 31.60000 33 TRP F CA 1
ATOM 5986 C C . TRP F 2 33 ? 46.01100 23.27500 42.00800 1.000 32.57000 33 TRP F C 1
ATOM 5987 O O . TRP F 2 33 ? 46.29400 23.05300 43.19100 1.000 32.76000 33 TRP F O 1
ATOM 5998 N N . ALA F 2 34 ? 46.94900 23.49400 41.08300 1.000 29.83000 34 ALA F N 1
ATOM 5999 C CA . ALA F 2 34 ? 48.33000 23.71200 41.49900 1.000 32.83000 34 ALA F CA 1
ATOM 6000 C C . ALA F 2 34 ? 48.43400 24.94500 42.38600 1.000 34.07000 34 ALA F C 1
ATOM 6001 O O . ALA F 2 34 ? 49.20900 24.96700 43.34900 1.000 28.33000 34 ALA F O 1
ATOM 6003 N N . ASN F 2 35 ? 47.64200 25.97700 42.08400 1.000 32.05000 35 ASN F N 1
ATOM 6004 C CA . ASN F 2 35 ? 47.61600 27.17200 42.92100 1.000 29.58000 35 ASN F CA 1
ATOM 6005 C C . ASN F 2 35 ? 47.00200 26.87900 44.28500 1.000 33.61000 35 ASN F C 1
ATOM 6006 O O . ASN F 2 35 ? 47.49100 27.37200 45.30800 1.000 34.73000 35 ASN F O 1
ATOM 6011 N N . VAL F 2 36 ? 45.93000 26.07900 44.31800 1.000 31.21000 36 VAL F N 1
ATOM 6012 C CA . VAL F 2 36 ? 45.24500 25.78300 45.57600 1.000 32.79000 36 VAL F CA 1
ATOM 6013 C C . VAL F 2 36 ? 46.19700 25.11500 46.56000 1.000 36.53000 36 VAL F C 1
ATOM 6014 O O . VAL F 2 36 ? 46.33800 25.54900 47.71000 1.000 39.63000 36 VAL F O 1
ATOM 6018 N N . PHE F 2 37 ? 46.85900 24.04500 46.12500 1.000 33.92000 37 PHE F N 1
ATOM 6019 C CA . PHE F 2 37 ? 47.71900 23.27700 47.01300 1.000 37.23000 37 PHE F CA 1
ATOM 6020 C C . PHE F 2 37 ? 49.05400 23.95600 47.28900 1.000 40.28000 37 PHE F C 1
ATOM 6021 O O . PHE F 2 37 ? 49.75900 23.54200 48.21500 1.000 41.44000 37 PHE F O 1
ATOM 6029 N N . LYS F 2 38 ? 49.41800 24.98400 46.52100 1.000 38.45000 38 LYS F N 1
ATOM 6030 C CA . LYS F 2 38 ? 50.60100 25.76200 46.86400 1.000 40.98000 38 LYS F CA 1
ATOM 6031 C C . LYS F 2 38 ? 50.29600 26.76000 47.97600 1.000 41.72000 38 LYS F C 1
ATOM 6032 O O . LYS F 2 38 ? 51.10400 26.93900 48.89300 1.000 36.21000 38 LYS F O 1
ATOM 6038 N N . VAL F 2 39 ? 49.12900 27.40500 47.91300 1.000 39.75000 39 VAL F N 1
ATOM 6039 C CA . VAL F 2 39 ? 48.73500 28.34600 48.95700 1.000 38.99000 39 VAL F CA 1
ATOM 6040 C C . VAL F 2 39 ? 48.30800 27.60300 50.21700 1.000 36.89000 39 VAL F C 1
ATOM 6041 O O . VAL F 2 39 ? 48.62300 28.02200 51.33800 1.000 44.47000 39 VAL F O 1
ATOM 6045 N N . ALA F 2 40 ? 47.59200 26.49000 50.05900 1.000 40.33000 40 ALA F N 1
ATOM 6046 C CA . ALA F 2 40 ? 47.06100 25.71700 51.18200 1.000 41.70000 40 ALA F CA 1
ATOM 6047 C C . ALA F 2 40 ? 47.46200 24.25700 51.02100 1.000 40.80000 40 ALA F C 1
ATOM 6048 O O . ALA F 2 40 ? 46.64900 23.42000 50.60600 1.000 40.58000 40 ALA F O 1
ATOM 6050 N N . PRO F 2 41 ? 48.70900 23.91200 51.35200 1.000 40.88000 41 PRO F N 1
ATOM 6051 C CA . PRO F 2 41 ? 49.13400 22.50900 51.21500 1.000 42.48000 41 PRO F CA 1
ATOM 6052 C C . PRO F 2 41 ? 48.38500 21.55800 52.13000 1.000 42.81000 41 PRO F C 1
ATOM 6053 O O . PRO F 2 41 ? 48.24900 20.37300 51.79900 1.000 42.83000 41 PRO F O 1
ATOM 6057 N N . SER F 2 42 ? 47.89000 22.04100 53.27200 1.000 41.59000 42 SER F N 1
ATOM 6058 C CA . SER F 2 42 ? 47.11900 21.19100 54.17100 1.000 43.05000 42 SER F CA 1
ATOM 6059 C C . SER F 2 42 ? 45.76700 20.80800 53.58700 1.000 48.24000 42 SER F C 1
ATOM 6060 O O . SER F 2 42 ? 45.12900 19.87600 54.08900 1.000 47.98000 42 SER F O 1
ATOM 6063 N N . ALA F 2 43 ? 45.31500 21.50500 52.54300 1.000 46.81000 43 ALA F N 1
ATOM 6064 C CA . ALA F 2 43 ? 44.00700 21.22600 51.96700 1.000 42.72000 43 ALA F CA 1
ATOM 6065 C C . ALA F 2 43 ? 43.98800 19.94300 51.14900 1.000 39.78000 43 ALA F C 1
ATOM 6066 O O . ALA F 2 43 ? 42.90400 19.40900 50.89100 1.000 41.33000 43 ALA F O 1
ATOM 6068 N N . ARG F 2 44 ? 45.14900 19.43100 50.73900 1.000 41.68000 44 ARG F N 1
ATOM 6069 C CA . ARG F 2 44 ? 45.15700 18.27100 49.85700 1.000 44.26000 44 ARG F CA 1
ATOM 6070 C C . ARG F 2 44 ? 44.93500 16.95500 50.59400 1.000 44.95000 44 ARG F C 1
ATOM 6071 O O . ARG F 2 44 ? 44.73000 15.92900 49.93700 1.000 45.62000 44 ARG F O 1
ATOM 6079 N N . ASP F 2 45 ? 44.95800 16.95500 51.93000 1.000 47.44000 45 ASP F N 1
ATOM 6080 C CA . ASP F 2 45 ? 44.58400 15.75500 52.67000 1.000 48.39000 45 ASP F CA 1
ATOM 6081 C C . ASP F 2 45 ? 43.10100 15.43700 52.53100 1.000 51.95000 45 ASP F C 1
ATOM 6082 O O . ASP F 2 45 ? 42.70700 14.27900 52.71300 1.000 53.97000 45 ASP F O 1
ATOM 6087 N N . MET F 2 46 ? 42.27500 16.43600 52.21100 1.000 46.04000 46 MET F N 1
ATOM 6088 C CA . MET F 2 46 ? 40.85200 16.20300 51.99600 1.000 46.56000 46 MET F CA 1
ATOM 6089 C C . MET F 2 46 ? 40.57900 15.47200 50.68800 1.000 38.33000 46 MET F C 1
ATOM 6090 O O . MET F 2 46 ? 39.47100 14.96100 50.49700 1.000 40.86000 46 MET F O 1
ATOM 6095 N N . PHE F 2 47 ? 41.56000 15.40900 49.78800 1.000 40.89000 47 PHE F N 1
ATOM 6096 C CA . PHE F 2 47 ? 41.38000 14.84400 48.45600 1.000 45.16000 47 PHE F CA 1
ATOM 6097 C C . PHE F 2 47 ? 42.13200 13.52700 48.27700 1.000 37.74000 47 PHE F C 1
ATOM 6098 O O . PHE F 2 47 ? 42.50700 13.17100 47.15700 1.000 38.19000 47 PHE F O 1
ATOM 6106 N N . LYS F 2 48 ? 42.35400 12.78800 49.36800 1.000 43.01000 48 LYS F N 1
ATOM 6107 C CA . LYS F 2 48 ? 43.12700 11.55300 49.27000 1.000 40.15000 48 LYS F CA 1
ATOM 6108 C C . LYS F 2 48 ? 42.42800 10.50800 48.41000 1.000 40.10000 48 LYS F C 1
ATOM 6109 O O . LYS F 2 48 ? 43.09500 9.72700 47.72300 1.000 43.51000 48 LYS F O 1
ATOM 6115 N N . ARG F 2 49 ? 41.09300 10.48000 48.42500 1.000 36.76000 49 ARG F N 1
ATOM 6116 C CA . ARG F 2 49 ? 40.36700 9.52200 47.59900 1.000 39.72000 49 ARG F CA 1
ATOM 6117 C C . ARG F 2 49 ? 40.58800 9.76100 46.11000 1.000 37.88000 49 ARG F C 1
ATOM 6118 O O . ARG F 2 49 ? 40.45800 8.82300 45.31600 1.000 37.98000 49 ARG F O 1
ATOM 6126 N N . VAL F 2 50 ? 40.92800 10.98700 45.71400 1.000 42.98000 50 VAL F N 1
ATOM 6127 C CA . VAL F 2 50 ? 41.11600 11.31100 44.30500 1.000 41.58000 50 VAL F CA 1
ATOM 6128 C C . VAL F 2 50 ? 42.56400 11.70900 44.04900 1.000 42.41000 50 VAL F C 1
ATOM 6129 O O . VAL F 2 50 ? 42.84600 12.52700 43.16600 1.000 39.33000 50 VAL F O 1
ATOM 6133 N N . ARG F 2 51 ? 43.48600 11.12800 44.81600 1.000 39.20000 51 ARG F N 1
ATOM 6134 C CA . ARG F 2 51 ? 44.92200 11.36600 44.66100 1.000 38.22000 51 ARG F CA 1
ATOM 6135 C C . ARG F 2 51 ? 45.25100 12.85700 44.72800 1.000 41.62000 51 ARG F C 1
ATOM 6136 O O . ARG F 2 51 ? 45.88900 13.42200 43.83700 1.000 37.84000 51 ARG F O 1
ATOM 6144 N N . GLY F 2 52 ? 44.80800 13.49900 45.81100 1.000 38.32000 52 GLY F N 1
ATOM 6145 C CA . GLY F 2 52 ? 45.16300 14.88900 46.04300 1.000 36.90000 52 GLY F CA 1
ATOM 6146 C C . GLY F 2 52 ? 46.65100 15.11800 46.20600 1.000 38.39000 52 GLY F C 1
ATOM 6147 O O . GLY F 2 52 ? 47.11000 16.26100 46.11000 1.000 38.23000 52 GLY F O 1
ATOM 6148 N N . ASP F 2 53 ? 47.41800 14.05300 46.45300 1.000 41.54000 53 ASP F N 1
ATOM 6149 C CA . ASP F 2 53 ? 48.86800 14.15700 46.54500 1.000 44.61000 53 ASP F CA 1
ATOM 6150 C C . ASP F 2 53 ? 49.54000 14.27000 45.18300 1.000 42.61000 53 ASP F C 1
ATOM 6151 O O . ASP F 2 53 ? 50.70700 14.66800 45.11600 1.000 38.96000 53 ASP F O 1
ATOM 6156 N N . ASN F 2 54 ? 48.83500 13.92600 44.10300 1.000 40.75000 54 ASN F N 1
ATOM 6157 C CA . ASN F 2 54 ? 49.41400 13.87500 42.75600 1.000 38.70000 54 ASN F CA 1
ATOM 6158 C C . ASN F 2 54 ? 48.33900 14.34400 41.77500 1.000 35.18000 54 ASN F C 1
ATOM 6159 O O . ASN F 2 54 ? 47.55300 13.53800 41.26700 1.000 31.69000 54 ASN F O 1
ATOM 6164 N N . ILE F 2 55 ? 48.33100 15.64500 41.49000 1.000 34.47000 55 ILE F N 1
ATOM 6165 C CA . ILE F 2 55 ? 47.29300 16.24100 40.65300 1.000 36.35000 55 ILE F CA 1
ATOM 6166 C C . ILE F 2 55 ? 47.50200 15.86200 39.19000 1.000 34.88000 55 ILE F C 1
ATOM 6167 O O . ILE F 2 55 ? 46.67900 16.19200 38.32900 1.000 31.31000 55 ILE F O 1
ATOM 6172 N N . TYR F 2 56 ? 48.60400 15.17200 38.89700 1.000 33.60000 56 TYR F N 1
ATOM 6173 C CA . TYR F 2 56 ? 48.89600 14.72000 37.54300 1.000 32.15000 56 TYR F CA 1
ATOM 6174 C C . TYR F 2 56 ? 48.22300 13.39800 37.19600 1.000 36.17000 56 TYR F C 1
ATOM 6175 O O . TYR F 2 56 ? 48.28200 12.97600 36.03600 1.000 38.02000 56 TYR F O 1
ATOM 6184 N N . THR F 2 57 ? 47.59200 12.73800 38.16700 1.000 33.12000 57 THR F N 1
ATOM 6185 C CA . THR F 2 57 ? 46.96000 11.45300 37.92400 1.000 32.45000 57 THR F CA 1
ATOM 6186 C C . THR F 2 57 ? 45.60300 11.63500 37.24700 1.000 35.69000 57 THR F C 1
ATOM 6187 O O . THR F 2 57 ? 44.93400 12.65200 37.44500 1.000 33.55000 57 THR F O 1
ATOM 6191 N N . PRO F 2 58 ? 45.17800 10.66000 36.43900 1.000 33.62000 58 PRO F N 1
ATOM 6192 C CA . PRO F 2 58 ? 43.81700 10.72000 35.88200 1.000 30.61000 58 PRO F CA 1
ATOM 6193 C C . PRO F 2 58 ? 42.73900 10.80200 36.94700 1.000 32.17000 58 PRO F C 1
ATOM 6194 O O . PRO F 2 58 ? 41.67600 11.38600 36.69800 1.000 28.12000 58 PRO F O 1
ATOM 6198 N N . ALA F 2 59 ? 42.98600 10.24100 38.13300 1.000 30.62000 59 ALA F N 1
ATOM 6199 C CA . ALA F 2 59 ? 41.99600 10.29900 39.20400 1.000 27.33000 59 ALA F CA 1
ATOM 6200 C C . ALA F 2 59 ? 41.73800 11.73700 39.63800 1.000 32.20000 59 ALA F C 1
ATOM 6201 O O . ALA F 2 59 ? 40.58400 12.15500 39.78600 1.000 31.87000 59 ALA F O 1
ATOM 6203 N N . PHE F 2 60 ? 42.80300 12.51500 39.84700 1.000 31.43000 60 PHE F N 1
ATOM 6204 C CA . PHE F 2 60 ? 42.59600 13.90100 40.24700 1.000 33.65000 60 PHE F CA 1
ATOM 6205 C C . PHE F 2 60 ? 42.14800 14.77300 39.08400 1.000 30.26000 60 PHE F C 1
ATOM 6206 O O . PHE F 2 60 ? 41.36000 15.70200 39.29000 1.000 29.45000 60 PHE F O 1
ATOM 6214 N N . ARG F 2 61 ? 42.63700 14.50300 37.87000 1.000 31.14000 61 ARG F N 1
ATOM 6215 C CA . ARG F 2 61 ? 42.15700 15.24500 36.71000 1.000 30.19000 61 ARG F CA 1
ATOM 6216 C C . ARG F 2 61 ? 40.66100 15.04500 36.51200 1.000 30.28000 61 ARG F C 1
ATOM 6217 O O . ARG F 2 61 ? 39.97200 15.94700 36.02200 1.000 31.85000 61 ARG F O 1
ATOM 6225 N N . ALA F 2 62 ? 40.14000 13.87700 36.89700 1.000 29.51000 62 ALA F N 1
ATOM 6226 C CA . ALA F 2 62 ? 38.69900 13.66100 36.85000 1.000 26.06000 62 ALA F CA 1
ATOM 6227 C C . ALA F 2 62 ? 37.98500 14.48200 37.91600 1.000 28.30000 62 ALA F C 1
ATOM 6228 O O . ALA F 2 62 ? 36.89000 15.00300 37.67400 1.000 29.19000 62 ALA F O 1
ATOM 6230 N N . HIS F 2 63 ? 38.58900 14.61300 39.10100 1.000 29.13000 63 HIS F N 1
ATOM 6231 C CA . HIS F 2 63 ? 38.00200 15.46600 40.13100 1.000 28.48000 63 HIS F CA 1
ATOM 6232 C C . HIS F 2 63 ? 38.00400 16.92600 39.69900 1.000 26.96000 63 HIS F C 1
ATOM 6233 O O . HIS F 2 63 ? 37.00400 17.63500 39.86800 1.000 28.11000 63 HIS F O 1
ATOM 6240 N N . ALA F 2 64 ? 39.12700 17.39800 39.14900 1.000 27.40000 64 ALA F N 1
ATOM 6241 C CA . ALA F 2 64 ? 39.18400 18.76800 38.65000 1.000 27.71000 64 ALA F CA 1
ATOM 6242 C C . ALA F 2 64 ? 38.14700 19.00500 37.56200 1.000 27.14000 64 ALA F C 1
ATOM 6243 O O . ALA F 2 64 ? 37.58900 20.10400 37.46500 1.000 30.24000 64 ALA F O 1
ATOM 6245 N N . THR F 2 65 ? 37.87300 17.98900 36.74100 1.000 28.17000 65 THR F N 1
ATOM 6246 C CA . THR F 2 65 ? 36.81700 18.10700 35.74200 1.000 26.28000 65 THR F CA 1
ATOM 6247 C C . THR F 2 65 ? 35.46200 18.32100 36.40400 1.000 29.57000 65 THR F C 1
ATOM 6248 O O . THR F 2 65 ? 34.66200 19.14700 35.94900 1.000 29.73000 65 THR F O 1
ATOM 6252 N N . ARG F 2 66 ? 35.19400 17.59600 37.49400 1.000 29.53000 66 ARG F N 1
ATOM 6253 C CA . ARG F 2 66 ? 33.91800 17.74300 38.18600 1.000 30.39000 66 ARG F CA 1
ATOM 6254 C C . ARG F 2 66 ? 33.80100 19.10900 38.85200 1.000 31.17000 66 ARG F C 1
ATOM 6255 O O . ARG F 2 66 ? 32.73000 19.72600 38.83000 1.000 33.82000 66 ARG F O 1
ATOM 6263 N N . VAL F 2 67 ? 34.89300 19.60000 39.44300 1.000 27.13000 67 VAL F N 1
ATOM 6264 C CA . VAL F 2 67 ? 34.86800 20.91100 40.08700 1.000 30.10000 67 VAL F CA 1
ATOM 6265 C C . VAL F 2 67 ? 34.56500 21.99900 39.06400 1.000 34.76000 67 VAL F C 1
ATOM 6266 O O . VAL F 2 67 ? 33.63800 22.80100 39.24000 1.000 27.52000 67 VAL F O 1
ATOM 6270 N N . LEU F 2 68 ? 35.33800 22.04000 37.97400 1.000 28.40000 68 LEU F N 1
ATOM 6271 C CA . LEU F 2 68 ? 35.11600 23.06000 36.95400 1.000 30.23000 68 LEU F CA 1
ATOM 6272 C C . LEU F 2 68 ? 33.74600 22.91300 36.30500 1.000 28.88000 68 LEU F C 1
ATOM 6273 O O . LEU F 2 68 ? 33.13300 23.91500 35.91900 1.000 33.81000 68 LEU F O 1
ATOM 6278 N N . GLY F 2 69 ? 33.25300 21.68000 36.17200 1.000 25.16000 69 GLY F N 1
ATOM 6279 C CA . GLY F 2 69 ? 31.89400 21.49000 35.69400 1.000 21.81000 69 GLY F CA 1
ATOM 6280 C C . GLY F 2 69 ? 30.86500 22.08500 36.63600 1.000 30.08000 69 GLY F C 1
ATOM 6281 O O . GLY F 2 69 ? 29.85100 22.63600 36.19800 1.000 26.42000 69 GLY F O 1
ATOM 6282 N N . GLY F 2 70 ? 31.11500 21.98700 37.94400 1.000 26.81000 70 GLY F N 1
ATOM 6283 C CA . GLY F 2 70 ? 30.22600 22.61900 38.90400 1.000 28.88000 70 GLY F CA 1
ATOM 6284 C C . GLY F 2 70 ? 30.26700 24.13300 38.82600 1.000 30.41000 70 GLY F C 1
ATOM 6285 O O . GLY F 2 70 ? 29.23000 24.79600 38.91900 1.000 28.73000 70 GLY F O 1
ATOM 6286 N N . LEU F 2 71 ? 31.46400 24.70100 38.65600 1.000 29.48000 71 LEU F N 1
ATOM 6287 C CA . LEU F 2 71 ? 31.57400 26.14100 38.44900 1.000 29.46000 71 LEU F CA 1
ATOM 6288 C C . LEU F 2 71 ? 30.85100 26.57000 37.17900 1.000 33.79000 71 LEU F C 1
ATOM 6289 O O . LEU F 2 71 ? 30.18700 27.61300 37.15500 1.000 29.89000 71 LEU F O 1
ATOM 6294 N N . ASP F 2 72 ? 30.96600 25.77200 36.11400 1.000 24.87000 72 ASP F N 1
ATOM 6295 C CA . ASP F 2 72 ? 30.31300 26.11400 34.85400 1.000 27.69000 72 ASP F CA 1
ATOM 6296 C C . ASP F 2 72 ? 28.79900 26.16200 35.01100 1.000 27.08000 72 ASP F C 1
ATOM 6297 O O . ASP F 2 72 ? 28.14100 27.06000 34.47200 1.000 32.56000 72 ASP F O 1
ATOM 6302 N N . MET F 2 73 ? 28.22700 25.20300 35.74400 1.000 31.09000 73 MET F N 1
ATOM 6303 C CA . MET F 2 73 ? 26.78200 25.20000 35.95200 1.000 33.02000 73 MET F CA 1
ATOM 6304 C C . MET F 2 73 ? 26.33200 26.44200 36.71200 1.000 28.35000 73 MET F C 1
ATOM 6305 O O . MET F 2 73 ? 25.32100 27.06100 36.35900 1.000 30.41000 73 MET F O 1
ATOM 6310 N N . CYS F 2 74 ? 27.07700 26.83100 37.74900 1.000 25.26000 74 CYS F N 1
ATOM 6311 C CA . CYS F 2 74 ? 26.73200 28.03400 38.50000 1.000 29.68000 74 CYS F CA 1
ATOM 6312 C C . CYS F 2 74 ? 26.84600 29.27800 37.62800 1.000 32.46000 74 CYS F C 1
ATOM 6313 O O . CYS F 2 74 ? 25.94600 30.12500 37.61400 1.000 30.90000 74 CYS F O 1
ATOM 6316 N N . VAL F 2 75 ? 27.95400 29.40400 36.89300 1.000 29.16000 75 VAL F N 1
ATOM 6317 C CA . VAL F 2 75 ? 28.16100 30.57400 36.04300 1.000 28.02000 75 VAL F CA 1
ATOM 6318 C C . VAL F 2 75 ? 27.05400 30.67500 35.00100 1.000 26.56000 75 VAL F C 1
ATOM 6319 O O . VAL F 2 75 ? 26.45500 31.73900 34.80400 1.000 27.17000 75 VAL F O 1
ATOM 6323 N N . ALA F 2 76 ? 26.75600 29.56200 34.32700 1.000 25.02000 76 ALA F N 1
ATOM 6324 C CA . ALA F 2 76 ? 25.69800 29.55800 33.32500 1.000 33.39000 76 ALA F CA 1
ATOM 6325 C C . ALA F 2 76 ? 24.32800 29.84500 33.92700 1.000 33.48000 76 ALA F C 1
ATOM 6326 O O . ALA F 2 76 ? 23.41000 30.22900 33.19500 1.000 35.38000 76 ALA F O 1
ATOM 6328 N N . LEU F 2 77 ? 24.17100 29.68000 35.24000 1.000 33.36000 77 LEU F N 1
ATOM 6329 C CA . LEU F 2 77 ? 22.89900 29.90200 35.91400 1.000 31.23000 77 LEU F CA 1
ATOM 6330 C C . LEU F 2 77 ? 22.82900 31.22900 36.65700 1.000 32.28000 77 LEU F C 1
ATOM 6331 O O . LEU F 2 77 ? 21.82300 31.49300 37.32300 1.000 35.90000 77 LEU F O 1
ATOM 6336 N N . LEU F 2 78 ? 23.86200 32.07200 36.55800 1.000 28.26000 78 LEU F N 1
ATOM 6337 C CA . LEU F 2 78 ? 23.87000 33.33100 37.29800 1.000 32.05000 78 LEU F CA 1
ATOM 6338 C C . LEU F 2 78 ? 22.70500 34.23900 36.92500 1.000 35.63000 78 LEU F C 1
ATOM 6339 O O . LEU F 2 78 ? 22.31700 35.09200 37.73100 1.000 38.61000 78 LEU F O 1
ATOM 6344 N N . ASP F 2 79 ? 22.13800 34.07700 35.73200 1.000 32.25000 79 ASP F N 1
ATOM 6345 C CA . ASP F 2 79 ? 20.99300 34.86300 35.29400 1.000 37.89000 79 ASP F CA 1
ATOM 6346 C C . ASP F 2 79 ? 19.65800 34.23500 35.67700 1.000 45.30000 79 ASP F C 1
ATOM 6347 O O . ASP F 2 79 ? 18.61000 34.82100 35.38700 1.000 46.23000 79 ASP F O 1
ATOM 6352 N N . ASP F 2 80 ? 19.67000 33.06000 36.31100 1.000 36.16000 80 ASP F N 1
ATOM 6353 C CA . ASP F 2 80 ? 18.45700 32.31800 36.66800 1.000 40.28000 80 ASP F CA 1
ATOM 6354 C C . ASP F 2 80 ? 18.53100 32.03000 38.16700 1.000 38.99000 80 ASP F C 1
ATOM 6355 O O . ASP F 2 80 ? 18.95500 30.94800 38.57900 1.000 35.38000 80 ASP F O 1
ATOM 6360 N N . GLU F 2 81 ? 18.10000 33.00300 38.97600 1.000 40.22000 81 GLU F N 1
ATOM 6361 C CA . GLU F 2 81 ? 18.31200 32.93200 40.42000 1.000 43.21000 81 GLU F CA 1
ATOM 6362 C C . GLU F 2 81 ? 17.63500 31.71000 41.03300 1.000 44.60000 81 GLU F C 1
ATOM 6363 O O . GLU F 2 81 ? 18.18700 31.08000 41.94300 1.000 42.17000 81 GLU F O 1
ATOM 6369 N N . SER F 2 82 ? 16.44100 31.36100 40.55000 1.000 43.31000 82 SER F N 1
ATOM 6370 C CA . SER F 2 82 ? 15.71800 30.22300 41.11100 1.000 43.16000 82 SER F CA 1
ATOM 6371 C C . SER F 2 82 ? 16.47900 28.92100 40.88700 1.000 40.06000 82 SER F C 1
ATOM 6372 O O . SER F 2 82 ? 16.71500 28.15500 41.82800 1.000 38.45000 82 SER F O 1
ATOM 6375 N N . VAL F 2 83 ? 16.87100 28.65400 39.63900 1.000 35.32000 83 VAL F N 1
ATOM 6376 C CA . VAL F 2 83 ? 17.59200 27.42100 39.34300 1.000 38.24000 83 VAL F CA 1
ATOM 6377 C C . VAL F 2 83 ? 19.02200 27.49100 39.86900 1.000 37.16000 83 VAL F C 1
ATOM 6378 O O . VAL F 2 83 ? 19.60600 26.46300 40.23800 1.000 35.60000 83 VAL F O 1
ATOM 6382 N N . LEU F 2 84 ? 19.60600 28.69100 39.92300 1.000 35.87000 84 LEU F N 1
ATOM 6383 C CA . LEU F 2 84 ? 20.94400 28.84100 40.48900 1.000 33.34000 84 LEU F CA 1
ATOM 6384 C C . LEU F 2 84 ? 20.97500 28.40100 41.94700 1.000 34.48000 84 LEU F C 1
ATOM 6385 O O . LEU F 2 84 ? 21.86500 27.65000 42.36300 1.000 38.03000 84 LEU F O 1
ATOM 6390 N N . ASN F 2 85 ? 20.00400 28.86000 42.74100 1.000 32.43000 85 ASN F N 1
ATOM 6391 C CA . ASN F 2 85 ? 19.99000 28.52000 44.16000 1.000 38.15000 85 ASN F CA 1
ATOM 6392 C C . ASN F 2 85 ? 19.69400 27.04300 44.38400 1.000 36.07000 85 ASN F C 1
ATOM 6393 O O . ASN F 2 85 ? 20.14500 26.46700 45.38100 1.000 37.73000 85 ASN F O 1
ATOM 6398 N N . THR F 2 86 ? 18.94500 26.41400 43.47600 1.000 34.83000 86 THR F N 1
ATOM 6399 C CA . THR F 2 86 ? 18.73800 24.97300 43.56900 1.000 34.81000 86 THR F CA 1
ATOM 6400 C C . THR F 2 86 ? 20.04200 24.21800 43.33600 1.000 38.74000 86 THR F C 1
ATOM 6401 O O . THR F 2 86 ? 20.36400 23.27900 44.07400 1.000 31.71000 86 THR F O 1
ATOM 6405 N N . GLN F 2 87 ? 20.80800 24.62000 42.31800 1.000 36.65000 87 GLN F N 1
ATOM 6406 C CA . GLN F 2 87 ? 22.09600 23.98000 42.07000 1.000 33.38000 87 GLN F CA 1
ATOM 6407 C C . GLN F 2 87 ? 23.08400 24.27600 43.19100 1.000 29.48000 87 GLN F C 1
ATOM 6408 O O . GLN F 2 87 ? 23.86300 23.40000 43.58500 1.000 31.38000 87 GLN F O 1
ATOM 6414 N N . LEU F 2 88 ? 23.06700 25.50300 43.72000 1.000 35.44000 88 LEU F N 1
ATOM 6415 C CA . LEU F 2 88 ? 23.93200 25.83200 44.84900 1.000 35.22000 88 LEU F CA 1
ATOM 6416 C C . LEU F 2 88 ? 23.60100 24.98300 46.07000 1.000 35.89000 88 LEU F C 1
ATOM 6417 O O . LEU F 2 88 ? 24.50200 24.62300 46.83600 1.000 33.62000 88 LEU F O 1
ATOM 6422 N N . ALA F 2 89 ? 22.32300 24.65200 46.26700 1.000 36.27000 89 ALA F N 1
ATOM 6423 C CA . ALA F 2 89 ? 21.95400 23.75300 47.35600 1.000 42.99000 89 ALA F CA 1
ATOM 6424 C C . ALA F 2 89 ? 22.48800 22.34700 47.10900 1.000 37.42000 89 ALA F C 1
ATOM 6425 O O . ALA F 2 89 ? 22.87800 21.64700 48.05200 1.000 37.44000 89 ALA F O 1
ATOM 6427 N N . HIS F 2 90 ? 22.51700 21.91900 45.84500 1.000 37.55000 90 HIS F N 1
ATOM 6428 C CA . HIS F 2 90 ? 23.06000 20.60400 45.52200 1.000 37.73000 90 HIS F CA 1
ATOM 6429 C C . HIS F 2 90 ? 24.54900 20.53600 45.83800 1.000 34.36000 90 HIS F C 1
ATOM 6430 O O . HIS F 2 90 ? 25.02700 19.56100 46.42900 1.000 35.75000 90 HIS F O 1
ATOM 6437 N N . LEU F 2 91 ? 25.30100 21.56800 45.44600 1.000 34.86000 91 LEU F N 1
ATOM 6438 C CA . LEU F 2 91 ? 26.71500 21.62600 45.80300 1.000 34.35000 91 LEU F CA 1
ATOM 6439 C C . LEU F 2 91 ? 26.90400 21.73500 47.30800 1.000 37.82000 91 LEU F C 1
ATOM 6440 O O . LEU F 2 91 ? 27.90800 21.25300 47.84500 1.000 35.86000 91 LEU F O 1
ATOM 6445 N N . ALA F 2 92 ? 25.95300 22.36400 48.00300 1.000 38.47000 92 ALA F N 1
ATOM 6446 C CA . ALA F 2 92 ? 26.03700 22.46500 49.45600 1.000 36.19000 92 ALA F CA 1
ATOM 6447 C C . ALA F 2 92 ? 25.97900 21.08800 50.10400 1.000 38.02000 92 ALA F C 1
ATOM 6448 O O . ALA F 2 92 ? 26.78500 20.76800 50.98600 1.000 41.29000 92 ALA F O 1
ATOM 6450 N N . SER F 2 93 ? 25.03100 20.25200 49.67400 1.000 36.53000 93 SER F N 1
ATOM 6451 C CA . SER F 2 93 ? 24.93700 18.90700 50.23300 1.000 41.33000 93 SER F CA 1
ATOM 6452 C C . SER F 2 93 ? 26.10900 18.03600 49.79800 1.000 40.94000 93 SER F C 1
ATOM 6453 O O . SER F 2 93 ? 26.49200 17.11200 50.52300 1.000 44.26000 93 SER F O 1
ATOM 6456 N N . GLN F 2 94 ? 26.69100 18.31300 48.62800 1.000 38.16000 94 GLN F N 1
ATOM 6457 C CA . GLN F 2 94 ? 27.87200 17.57500 48.19300 1.000 38.32000 94 GLN F CA 1
ATOM 6458 C C . GLN F 2 94 ? 29.09700 17.89000 49.04500 1.000 38.09000 94 GLN F C 1
ATOM 6459 O O . GLN F 2 94 ? 30.05600 17.11100 49.03900 1.000 44.31000 94 GLN F O 1
ATOM 6465 N N . HIS F 2 95 ? 29.08700 19.00600 49.77800 1.000 37.55000 95 HIS F N 1
ATOM 6466 C CA . HIS F 2 95 ? 30.19700 19.38900 50.64200 1.000 40.66000 95 HIS F CA 1
ATOM 6467 C C . HIS F 2 95 ? 29.83200 19.43200 52.12100 1.000 46.46000 95 HIS F C 1
ATOM 6468 O O . HIS F 2 95 ? 30.71400 19.69300 52.94800 1.000 45.09000 95 HIS F O 1
ATOM 6475 N N . SER F 2 96 ? 28.57100 19.17500 52.47900 1.000 48.13000 96 SER F N 1
ATOM 6476 C CA . SER F 2 96 ? 28.09100 19.50500 53.81900 1.000 49.86000 96 SER F CA 1
ATOM 6477 C C . SER F 2 96 ? 28.81100 18.72100 54.91100 1.000 53.85000 96 SER F C 1
ATOM 6478 O O . SER F 2 96 ? 29.00100 19.23800 56.01800 1.000 54.75000 96 SER F O 1
ATOM 6481 N N . SER F 2 97 ? 29.21900 17.48700 54.62900 1.000 47.95000 97 SER F N 1
ATOM 6482 C CA . SER F 2 97 ? 29.82200 16.62300 55.63500 1.000 58.58000 97 SER F CA 1
ATOM 6483 C C . SER F 2 97 ? 31.34500 16.61900 55.58700 1.000 59.07000 97 SER F C 1
ATOM 6484 O O . SER F 2 97 ? 31.97100 15.78700 56.25200 1.000 57.01000 97 SER F O 1
ATOM 6487 N N . ARG F 2 98 ? 31.95800 17.53200 54.83300 1.000 50.37000 98 ARG F N 1
ATOM 6488 C CA . ARG F 2 98 ? 33.39600 17.48500 54.60100 1.000 49.33000 98 ARG F CA 1
ATOM 6489 C C . ARG F 2 98 ? 34.18100 18.51700 55.40200 1.000 47.56000 98 ARG F C 1
ATOM 6490 O O . ARG F 2 98 ? 35.41600 18.47300 55.38800 1.000 53.15000 98 ARG F O 1
ATOM 6498 N N . GLY F 2 99 ? 33.50900 19.43100 56.09600 1.000 46.81000 99 GLY F N 1
ATOM 6499 C CA . GLY F 2 99 ? 34.18700 20.37900 56.96100 1.000 46.00000 99 GLY F CA 1
ATOM 6500 C C . GLY F 2 99 ? 35.12300 21.32900 56.24200 1.000 47.79000 99 GLY F C 1
ATOM 6501 O O . GLY F 2 99 ? 36.27800 21.49400 56.64600 1.000 47.34000 99 GLY F O 1
ATOM 6502 N N . VAL F 2 100 ? 34.63700 21.96100 55.17800 1.000 43.60000 100 VAL F N 1
ATOM 6503 C CA . VAL F 2 100 ? 35.42300 22.92300 54.41400 1.000 41.14000 100 VAL F CA 1
ATOM 6504 C C . VAL F 2 100 ? 35.24500 24.30300 55.03400 1.000 40.27000 100 VAL F C 1
ATOM 6505 O O . VAL F 2 100 ? 34.11500 24.78100 55.19200 1.000 40.24000 100 VAL F O 1
ATOM 6509 N N . SER F 2 101 ? 36.35700 24.94700 55.37600 1.000 38.28000 101 SER F N 1
ATOM 6510 C CA . SER F 2 101 ? 36.30500 26.23800 56.04100 1.000 35.93000 101 SER F CA 1
ATOM 6511 C C . SER F 2 101 ? 35.97900 27.34900 55.04500 1.000 45.06000 101 SER F C 1
ATOM 6512 O O . SER F 2 101 ? 36.04200 27.17300 53.82500 1.000 41.24000 101 SER F O 1
ATOM 6515 N N . ALA F 2 102 ? 35.62500 28.51600 55.59000 1.000 45.91000 102 ALA F N 1
ATOM 6516 C CA . ALA F 2 102 ? 35.34300 29.67100 54.74500 1.000 40.48000 102 ALA F CA 1
ATOM 6517 C C . ALA F 2 102 ? 36.61200 30.22600 54.11200 1.000 42.58000 102 ALA F C 1
ATOM 6518 O O . ALA F 2 102 ? 36.55200 30.82800 53.03400 1.000 37.56000 102 ALA F O 1
ATOM 6520 N N . GLU F 2 103 ? 37.76300 30.04400 54.76200 1.000 39.62000 103 GLU F N 1
ATOM 6521 C CA . GLU F 2 103 ? 39.01700 30.47100 54.15600 1.000 42.26000 103 GLU F CA 1
ATOM 6522 C C . GLU F 2 103 ? 39.45500 29.52500 53.04800 1.000 42.21000 103 GLU F C 1
ATOM 6523 O O . GLU F 2 103 ? 40.13600 29.95000 52.10800 1.000 45.17000 103 GLU F O 1
ATOM 6529 N N . GLN F 2 104 ? 39.06800 28.25000 53.13000 1.000 36.33000 104 GLN F N 1
ATOM 6530 C CA . GLN F 2 104 ? 39.38500 27.32000 52.05200 1.000 40.03000 104 GLN F CA 1
ATOM 6531 C C . GLN F 2 104 ? 38.59300 27.64700 50.79300 1.000 36.13000 104 GLN F C 1
ATOM 6532 O O . GLN F 2 104 ? 39.10900 27.51500 49.67700 1.000 37.40000 104 GLN F O 1
ATOM 6538 N N . TYR F 2 105 ? 37.34000 28.08300 50.94800 1.000 33.68000 105 TYR F N 1
ATOM 6539 C CA . TYR F 2 105 ? 36.57700 28.53600 49.79100 1.000 32.96000 105 TYR F CA 1
ATOM 6540 C C . TYR F 2 105 ? 37.20800 29.77600 49.17100 1.000 36.48000 105 TYR F C 1
ATOM 6541 O O . TYR F 2 105 ? 37.25600 29.90800 47.94400 1.000 35.30000 105 TYR F O 1
ATOM 6550 N N . ASN F 2 106 ? 37.71200 30.69200 50.00400 1.000 39.44000 106 ASN F N 1
ATOM 6551 C CA . ASN F 2 106 ? 38.37500 31.88100 49.47800 1.000 36.33000 106 ASN F CA 1
ATOM 6552 C C . ASN F 2 106 ? 39.65900 31.52900 48.73800 1.000 37.26000 106 ASN F C 1
ATOM 6553 O O . ASN F 2 106 ? 40.01100 32.19900 47.76000 1.000 36.89000 106 ASN F O 1
ATOM 6558 N N . VAL F 2 107 ? 40.37000 30.49000 49.18500 1.000 35.09000 107 VAL F N 1
ATOM 6559 C CA . VAL F 2 107 ? 41.58000 30.06200 48.48700 1.000 32.63000 107 VAL F CA 1
ATOM 6560 C C . VAL F 2 107 ? 41.23800 29.55100 47.09300 1.000 32.16000 107 VAL F C 1
ATOM 6561 O O . VAL F 2 107 ? 41.92300 29.87000 46.11300 1.000 31.03000 107 VAL F O 1
ATOM 6565 N N . VAL F 2 108 ? 40.17000 28.76000 46.97900 1.000 33.01000 108 VAL F N 1
ATOM 6566 C CA . VAL F 2 108 ? 39.76200 28.24900 45.67400 1.000 33.02000 108 VAL F CA 1
ATOM 6567 C C . VAL F 2 108 ? 39.19900 29.37300 44.81000 1.000 33.05000 108 VAL F C 1
ATOM 6568 O O . VAL F 2 108 ? 39.41000 29.39900 43.59100 1.000 32.18000 108 VAL F O 1
ATOM 6572 N N . GLU F 2 109 ? 38.48200 30.32000 45.42300 1.000 30.73000 109 GLU F N 1
ATOM 6573 C CA . GLU F 2 109 ? 38.05000 31.51300 44.69800 1.000 31.80000 109 GLU F CA 1
ATOM 6574 C C . GLU F 2 109 ? 39.23900 32.22000 44.06000 1.000 33.98000 109 GLU F C 1
ATOM 6575 O O . GLU F 2 109 ? 39.23300 32.51500 42.85900 1.000 27.97000 109 GLU F O 1
ATOM 6581 N N . HIS F 2 110 ? 40.26900 32.50600 44.86100 1.000 29.13000 110 HIS F N 1
ATOM 6582 C CA . HIS F 2 110 ? 41.44200 33.21200 44.35600 1.000 30.87000 110 HIS F CA 1
ATOM 6583 C C . HIS F 2 110 ? 42.15900 32.40000 43.28700 1.000 29.73000 110 HIS F C 1
ATOM 6584 O O . HIS F 2 110 ? 42.65900 32.95900 42.30500 1.000 32.52000 110 HIS F O 1
ATOM 6591 N N . ALA F 2 111 ? 42.21700 31.07800 43.45900 1.000 29.89000 111 ALA F N 1
ATOM 6592 C CA . ALA F 2 111 ? 42.87600 30.23700 42.46600 1.000 28.46000 111 ALA F CA 1
ATOM 6593 C C . ALA F 2 111 ? 42.12000 30.24700 41.14300 1.000 28.68000 111 ALA F C 1
ATOM 6594 O O . ALA F 2 111 ? 42.73500 30.29400 40.07100 1.000 26.66000 111 ALA F O 1
ATOM 6596 N N . VAL F 2 112 ? 40.78700 30.20000 41.19900 1.000 29.76000 112 VAL F N 1
ATOM 6597 C CA . VAL F 2 112 ? 39.98700 30.27000 39.98000 1.000 28.88000 112 VAL F CA 1
ATOM 6598 C C . VAL F 2 112 ? 40.19500 31.60900 39.28500 1.000 31.38000 112 VAL F C 1
ATOM 6599 O O . VAL F 2 112 ? 40.32700 31.67500 38.05700 1.000 28.24000 112 VAL F O 1
ATOM 6603 N N . MET F 2 113 ? 40.24100 32.69300 40.06100 1.000 26.77000 113 MET F N 1
ATOM 6604 C CA . MET F 2 113 ? 40.45700 34.01500 39.48200 1.000 30.08000 113 MET F CA 1
ATOM 6605 C C . MET F 2 113 ? 41.81400 34.10000 38.79300 1.000 30.77000 113 MET F C 1
ATOM 6606 O O . MET F 2 113 ? 41.92100 34.60200 37.66800 1.000 30.13000 113 MET F O 1
ATOM 6611 N N . MET F 2 114 ? 42.86700 33.60600 39.45100 1.000 31.44000 114 MET F N 1
ATOM 6612 C CA . MET F 2 114 ? 44.18100 33.59000 38.81400 1.000 33.10000 114 MET F CA 1
ATOM 6613 C C . MET F 2 114 ? 44.18000 32.69700 37.57800 1.000 31.00000 114 MET F C 1
ATOM 6614 O O . MET F 2 114 ? 44.81600 33.02300 36.56900 1.000 30.22000 114 MET F O 1
ATOM 6619 N N . GLY F 2 115 ? 43.46100 31.57400 37.63400 1.000 29.07000 115 GLY F N 1
ATOM 6620 C CA . GLY F 2 115 ? 43.37100 30.70800 36.46900 1.000 31.22000 115 GLY F CA 1
ATOM 6621 C C . GLY F 2 115 ? 42.69100 31.37800 35.29100 1.000 26.79000 115 GLY F C 1
ATOM 6622 O O . GLY F 2 115 ? 43.12900 31.23800 34.14700 1.000 27.83000 115 GLY F O 1
ATOM 6623 N N . VAL F 2 116 ? 41.61400 32.12000 35.55300 1.000 27.78000 116 VAL F N 1
ATOM 6624 C CA . VAL F 2 116 ? 40.91700 32.82400 34.48100 1.000 28.62000 116 VAL F CA 1
ATOM 6625 C C . VAL F 2 116 ? 41.78500 33.94600 33.92500 1.000 29.23000 116 VAL F C 1
ATOM 6626 O O . VAL F 2 116 ? 41.87700 34.13100 32.70600 1.000 32.34000 116 VAL F O 1
ATOM 6630 N N . GLU F 2 117 ? 42.43400 34.71100 34.80700 1.000 29.39000 117 GLU F N 1
ATOM 6631 C CA . GLU F 2 117 ? 43.31200 35.78400 34.35100 1.000 33.12000 117 GLU F CA 1
ATOM 6632 C C . GLU F 2 117 ? 44.47400 35.23000 33.53500 1.000 32.31000 117 GLU F C 1
ATOM 6633 O O . GLU F 2 117 ? 44.83100 35.78700 32.48900 1.000 27.38000 117 GLU F O 1
ATOM 6639 N N . HIS F 2 118 ? 45.06600 34.12500 33.99700 1.000 26.63000 118 HIS F N 1
ATOM 6640 C CA . HIS F 2 118 ? 46.09900 33.43300 33.23300 1.000 28.37000 118 HIS F CA 1
ATOM 6641 C C . HIS F 2 118 ? 45.60800 33.04200 31.84400 1.000 33.88000 118 HIS F C 1
ATOM 6642 O O . HIS F 2 118 ? 46.40000 32.99400 30.89500 1.000 38.30000 118 HIS F O 1
ATOM 6649 N N . GLU F 2 119 ? 44.30800 32.79100 31.69800 1.000 30.38000 119 GLU F N 1
ATOM 6650 C CA . GLU F 2 119 ? 43.75500 32.29400 30.44400 1.000 34.04000 119 GLU F CA 1
ATOM 6651 C C . GLU F 2 119 ? 43.34600 33.41100 29.48700 1.000 37.08000 119 GLU F C 1
ATOM 6652 O O . GLU F 2 119 ? 43.51100 33.26800 28.27200 1.000 38.91000 119 GLU F O 1
ATOM 6658 N N . ILE F 2 120 ? 42.81500 34.52200 29.99800 1.000 29.88000 120 ILE F N 1
ATOM 6659 C CA . ILE F 2 120 ? 42.29800 35.58900 29.14400 1.000 30.92000 120 ILE F CA 1
ATOM 6660 C C . ILE F 2 120 ? 43.14500 36.85200 29.18200 1.000 31.09000 120 ILE F C 1
ATOM 6661 O O . ILE F 2 120 ? 42.92900 37.74400 28.34600 1.000 33.14000 120 ILE F O 1
ATOM 6666 N N . GLY F 2 121 ? 44.08900 36.96600 30.11200 1.000 30.82000 121 GLY F N 1
ATOM 6667 C CA . GLY F 2 121 ? 44.98100 38.11000 30.13700 1.000 31.50000 121 GLY F CA 1
ATOM 6668 C C . GLY F 2 121 ? 44.64600 39.13300 31.20200 1.000 32.81000 121 GLY F C 1
ATOM 6669 O O . GLY F 2 121 ? 43.47200 39.43500 31.43800 1.000 33.54000 121 GLY F O 1
ATOM 6670 N N . GLN F 2 122 ? 45.67900 39.68300 31.84700 1.000 30.56000 122 GLN F N 1
ATOM 6671 C CA . GLN F 2 122 ? 45.47100 40.65200 32.91700 1.000 32.05000 122 GLN F CA 1
ATOM 6672 C C . GLN F 2 122 ? 44.84100 41.94800 32.42200 1.000 32.24000 122 GLN F C 1
ATOM 6673 O O . GLN F 2 122 ? 44.22100 42.66000 33.21800 1.000 31.92000 122 GLN F O 1
ATOM 6679 N N . ASN F 2 123 ? 44.98200 42.27200 31.13500 1.000 32.05000 123 ASN F N 1
ATOM 6680 C CA . ASN F 2 123 ? 44.49900 43.55700 30.64900 1.000 34.98000 123 ASN F CA 1
ATOM 6681 C C . ASN F 2 123 ? 42.98200 43.61100 30.51400 1.000 34.61000 123 ASN F C 1
ATOM 6682 O O . ASN F 2 123 ? 42.43600 44.70700 30.35100 1.000 35.03000 123 ASN F O 1
ATOM 6687 N N . VAL F 2 124 ? 42.29200 42.47400 30.57900 1.000 33.62000 124 VAL F N 1
ATOM 6688 C CA . VAL F 2 124 ? 40.83800 42.46000 30.50100 1.000 33.16000 124 VAL F CA 1
ATOM 6689 C C . VAL F 2 124 ? 40.17700 41.84000 31.72500 1.000 33.76000 124 VAL F C 1
ATOM 6690 O O . VAL F 2 124 ? 38.96500 42.03900 31.91500 1.000 34.94000 124 VAL F O 1
ATOM 6694 N N . PHE F 2 125 ? 40.91100 41.10400 32.56000 1.000 29.75000 125 PHE F N 1
ATOM 6695 C CA . PHE F 2 125 ? 40.31000 40.40900 33.69400 1.000 30.90000 125 PHE F CA 1
ATOM 6696 C C . PHE F 2 125 ? 39.59800 41.38900 34.62000 1.000 29.08000 125 PHE F C 1
ATOM 6697 O O . PHE F 2 125 ? 40.18900 42.36600 35.08800 1.000 29.47000 125 PHE F O 1
ATOM 6705 N N . ASP F 2 126 ? 38.31900 41.12300 34.87600 1.000 26.03000 126 ASP F N 1
ATOM 6706 C CA . ASP F 2 126 ? 37.47300 41.98700 35.70200 1.000 31.28000 126 ASP F CA 1
ATOM 6707 C C . ASP F 2 126 ? 37.44000 41.39400 37.10800 1.000 29.06000 126 ASP F C 1
ATOM 6708 O O . ASP F 2 126 ? 36.61900 40.53000 37.42000 1.000 24.44000 126 ASP F O 1
ATOM 6713 N N . LYS F 2 127 ? 38.33900 41.87800 37.96900 1.000 29.77000 127 LYS F N 1
ATOM 6714 C CA . LYS F 2 127 ? 38.48400 41.27800 39.29300 1.000 33.99000 127 LYS F CA 1
ATOM 6715 C C . LYS F 2 127 ? 37.28300 41.57400 40.18400 1.000 31.49000 127 LYS F C 1
ATOM 6716 O O . LYS F 2 127 ? 36.81500 40.68900 40.91100 1.000 34.04000 127 LYS F O 1
ATOM 6722 N N . ASP F 2 128 ? 36.78000 42.81100 40.15700 1.000 32.64000 128 ASP F N 1
ATOM 6723 C CA . ASP F 2 128 ? 35.65100 43.16300 41.01400 1.000 31.90000 128 ASP F CA 1
ATOM 6724 C C . ASP F 2 128 ? 34.42800 42.31300 40.69700 1.000 30.29000 128 ASP F C 1
ATOM 6725 O O . ASP F 2 128 ? 33.76100 41.80800 41.60700 1.000 33.40000 128 ASP F O 1
ATOM 6730 N N . ALA F 2 129 ? 34.12200 42.13500 39.41000 1.000 28.16000 129 ALA F N 1
ATOM 6731 C CA . ALA F 2 129 ? 32.98200 41.30500 39.03400 1.000 29.07000 129 ALA F CA 1
ATOM 6732 C C . ALA F 2 129 ? 33.20700 39.84800 39.42200 1.000 30.76000 129 ALA F C 1
ATOM 6733 O O . ALA F 2 129 ? 32.30200 39.19700 39.95600 1.000 31.14000 129 ALA F O 1
ATOM 6735 N N . TRP F 2 130 ? 34.40900 39.32200 39.17100 1.000 31.73000 130 TRP F N 1
ATOM 6736 C CA . TRP F 2 130 ? 34.68900 37.92500 39.48800 1.000 29.36000 130 TRP F CA 1
ATOM 6737 C C . TRP F 2 130 ? 34.63700 37.67700 40.99100 1.000 32.22000 130 TRP F C 1
ATOM 6738 O O . TRP F 2 130 ? 34.03400 36.70000 41.45000 1.000 27.49000 130 TRP F O 1
ATOM 6749 N N . GLN F 2 131 ? 35.26900 38.55300 41.77600 1.000 26.13000 131 GLN F N 1
ATOM 6750 C CA . GLN F 2 131 ? 35.26200 38.37600 43.22500 1.000 35.68000 131 GLN F CA 1
ATOM 6751 C C . GLN F 2 131 ? 33.84900 38.47100 43.78800 1.000 30.03000 131 GLN F C 1
ATOM 6752 O O . GLN F 2 131 ? 33.48300 37.71600 44.69600 1.000 34.43000 131 GLN F O 1
ATOM 6758 N N . ALA F 2 132 ? 33.03600 39.38500 43.25400 1.000 33.08000 132 ALA F N 1
ATOM 6759 C CA . ALA F 2 132 ? 31.68500 39.56000 43.77400 1.000 32.95000 132 ALA F CA 1
ATOM 6760 C C . ALA F 2 132 ? 30.79200 38.37900 43.41700 1.000 35.59000 132 ALA F C 1
ATOM 6761 O O . ALA F 2 132 ? 29.98700 37.93100 44.24300 1.000 36.79000 132 ALA F O 1
ATOM 6763 N N . CYS F 2 133 ? 30.91700 37.85600 42.19600 1.000 33.32000 133 CYS F N 1
ATOM 6764 C CA . CYS F 2 133 ? 30.04700 36.76500 41.77700 1.000 29.71000 133 CYS F CA 1
ATOM 6765 C C . CYS F 2 133 ? 30.52200 35.41400 42.29700 1.000 30.27000 133 CYS F C 1
ATOM 6766 O O . CYS F 2 133 ? 29.69500 34.53100 42.55000 1.000 31.17000 133 CYS F O 1
ATOM 6769 N N . LEU F 2 134 ? 31.83400 35.23000 42.46600 1.000 30.58000 134 LEU F N 1
ATOM 6770 C CA . LEU F 2 134 ? 32.31000 34.02800 43.14200 1.000 30.14000 134 LEU F CA 1
ATOM 6771 C C . LEU F 2 134 ? 31.90100 34.02000 44.60900 1.000 34.54000 134 LEU F C 1
ATOM 6772 O O . LEU F 2 134 ? 31.68600 32.94600 45.18500 1.000 29.83000 134 LEU F O 1
ATOM 6777 N N . ASP F 2 135 ? 31.79000 35.20000 45.22800 1.000 33.71000 135 ASP F N 1
ATOM 6778 C CA . ASP F 2 135 ? 31.29300 35.26900 46.59900 1.000 36.34000 135 ASP F CA 1
ATOM 6779 C C . ASP F 2 135 ? 29.85200 34.78300 46.68300 1.000 34.95000 135 ASP F C 1
ATOM 6780 O O . ASP F 2 135 ? 29.48000 34.09200 47.63700 1.000 37.73000 135 ASP F O 1
ATOM 6785 N N . VAL F 2 136 ? 29.02700 35.13600 45.69400 1.000 34.14000 136 VAL F N 1
ATOM 6786 C CA . VAL F 2 136 ? 27.64800 34.65500 45.66600 1.000 33.85000 136 VAL F CA 1
ATOM 6787 C C . VAL F 2 136 ? 27.61700 33.13500 45.56600 1.000 36.91000 136 VAL F C 1
ATOM 6788 O O . VAL F 2 136 ? 26.78100 32.47100 46.19200 1.000 36.94000 136 VAL F O 1
ATOM 6792 N N . ILE F 2 137 ? 28.54100 32.56100 44.79500 1.000 34.99000 137 ILE F N 1
ATOM 6793 C CA . ILE F 2 137 ? 28.52600 31.12200 44.54900 1.000 31.07000 137 ILE F CA 1
ATOM 6794 C C . ILE F 2 137 ? 28.94100 30.35800 45.80100 1.000 31.45000 137 ILE F C 1
ATOM 6795 O O . ILE F 2 137 ? 28.20600 29.49500 46.29200 1.000 33.20000 137 ILE F O 1
ATOM 6800 N N . THR F 2 138 ? 30.12400 30.66500 46.34100 1.000 33.31000 138 THR F N 1
ATOM 6801 C CA . THR F 2 138 ? 30.60500 29.93100 47.50700 1.000 34.89000 138 THR F CA 1
ATOM 6802 C C . THR F 2 138 ? 29.76600 30.19800 48.75000 1.000 39.03000 138 THR F C 1
ATOM 6803 O O . THR F 2 138 ? 29.74200 29.35600 49.65500 1.000 36.61000 138 THR F O 1
ATOM 6807 N N . SER F 2 139 ? 29.08600 31.34400 48.82100 1.000 34.97000 139 SER F N 1
ATOM 6808 C CA . SER F 2 139 ? 28.17000 31.58800 49.93000 1.000 39.42000 139 SER F CA 1
ATOM 6809 C C . SER F 2 139 ? 27.03200 30.57600 49.92400 1.000 40.56000 139 SER F C 1
ATOM 6810 O O . SER F 2 139 ? 26.71200 29.97500 50.95600 1.000 46.60000 139 SER F O 1
ATOM 6813 N N . GLY F 2 140 ? 26.41200 30.36800 48.76000 1.000 42.56000 140 GLY F N 1
ATOM 6814 C CA . GLY F 2 140 ? 25.36000 29.37300 48.65700 1.000 36.43000 140 GLY F CA 1
ATOM 6815 C C . GLY F 2 140 ? 25.85600 27.95600 48.85900 1.000 41.63000 140 GLY F C 1
ATOM 6816 O O . GLY F 2 140 ? 25.11900 27.10600 49.36800 1.000 44.31000 140 GLY F O 1
ATOM 6817 N N . ILE F 2 141 ? 27.10200 27.67900 48.46600 1.000 37.73000 141 ILE F N 1
ATOM 6818 C CA . ILE F 2 141 ? 27.67100 26.35300 48.68800 1.000 39.16000 141 ILE F CA 1
ATOM 6819 C C . ILE F 2 141 ? 27.84100 26.09000 50.18000 1.000 42.66000 141 ILE F C 1
ATOM 6820 O O . ILE F 2 141 ? 27.72900 24.94500 50.63500 1.000 40.16000 141 ILE F O 1
ATOM 6825 N N . GLN F 2 142 ? 28.09500 27.13300 50.96500 1.000 39.08000 142 GLN F N 1
ATOM 6826 C CA . GLN F 2 142 ? 28.16800 27.02300 52.41500 1.000 45.59000 142 GLN F CA 1
ATOM 6827 C C . GLN F 2 142 ? 26.80300 27.14800 53.08000 1.000 53.27000 142 GLN F C 1
ATOM 6828 O O . GLN F 2 142 ? 26.73400 27.32900 54.30000 1.000 55.23000 142 GLN F O 1
ATOM 6834 N N . GLY F 2 143 ? 25.72100 27.06000 52.30900 1.000 52.89000 143 GLY F N 1
ATOM 6835 C CA . GLY F 2 143 ? 24.38500 27.10300 52.86700 1.000 53.76000 143 GLY F CA 1
ATOM 6836 C C . GLY F 2 143 ? 23.94900 28.43900 53.41800 1.000 60.87000 143 GLY F C 1
ATOM 6837 O O . GLY F 2 143 ? 22.89700 28.51100 54.06100 1.000 72.16000 143 GLY F O 1
ATOM 6838 N N . ASN F 2 144 ? 24.71700 29.50000 53.19500 1.000 58.37000 144 ASN F N 1
ATOM 6839 C CA . ASN F 2 144 ? 24.33000 30.82600 53.66400 1.000 66.95000 144 ASN F CA 1
ATOM 6840 C C . ASN F 2 144 ? 23.53200 31.55800 52.59100 1.000 63.58000 144 ASN F C 1
ATOM 6841 O O . ASN F 2 144 ? 23.12900 30.96700 51.58900 1.000 65.90000 144 ASN F O 1
ATOM 6847 N N . SER G 3 2 ? 32.95800 -2.03700 12.58600 1.000 65.65000 2 SER G N 1
ATOM 6848 C CA . SER G 3 2 ? 33.24400 -2.13300 14.01300 1.000 69.74000 2 SER G CA 1
ATOM 6849 C C . SER G 3 2 ? 32.48600 -1.06700 14.79600 1.000 69.97000 2 SER G C 1
ATOM 6850 O O . SER G 3 2 ? 32.34600 0.06800 14.34300 1.000 70.37000 2 SER G O 1
ATOM 6853 N N . ASN G 3 3 ? 32.00000 -1.44200 15.97700 1.000 61.76000 3 ASN G N 1
ATOM 6854 C CA . ASN G 3 3 ? 31.26500 -0.53200 16.84500 1.000 58.73000 3 ASN G CA 1
ATOM 6855 C C . ASN G 3 3 ? 32.17300 0.30100 17.73900 1.000 58.59000 3 ASN G C 1
ATOM 6856 O O . ASN G 3 3 ? 31.66800 1.04900 18.58200 1.000 52.90000 3 ASN G O 1
ATOM 6861 N N . SER G 3 4 ? 33.48900 0.19300 17.57700 1.000 58.08000 4 SER G N 1
ATOM 6862 C CA . SER G 3 4 ? 34.40900 0.93000 18.43000 1.000 52.91000 4 SER G CA 1
ATOM 6863 C C . SER G 3 4 ? 34.32500 2.42500 18.15700 1.000 46.89000 4 SER G C 1
ATOM 6864 O O . SER G 3 4 ? 34.29200 2.86500 17.00400 1.000 45.06000 4 SER G O 1
ATOM 6867 N N . CYS G 3 5 ? 34.28500 3.20600 19.23200 1.000 48.25000 5 CYS G N 1
ATOM 6868 C CA . CYS G 3 5 ? 34.36000 4.66100 19.14300 1.000 40.23000 5 CYS G CA 1
ATOM 6869 C C . CYS G 3 5 ? 35.79900 5.04500 18.82700 1.000 42.13000 5 CYS G C 1
ATOM 6870 O O . CYS G 3 5 ? 36.65500 5.08900 19.71300 1.000 43.00000 5 CYS G O 1
ATOM 6873 N N . THR G 3 6 ? 36.07400 5.31000 17.55300 1.000 37.00000 6 THR G N 1
ATOM 6874 C CA . THR G 3 6 ? 37.42700 5.58800 17.09900 1.000 38.17000 6 THR G CA 1
ATOM 6875 C C . THR G 3 6 ? 37.80200 7.03900 17.38800 1.000 41.46000 6 THR G C 1
ATOM 6876 O O . THR G 3 6 ? 36.99700 7.83600 17.87800 1.000 38.07000 6 THR G O 1
ATOM 6880 N N . THR G 3 7 ? 39.05300 7.38500 17.07300 1.000 35.27000 7 THR G N 1
ATOM 6881 C CA . THR G 3 7 ? 39.49900 8.76700 17.21900 1.000 42.46000 7 THR G CA 1
ATOM 6882 C C . THR G 3 7 ? 38.72200 9.69500 16.29200 1.000 41.97000 7 THR G C 1
ATOM 6883 O O . THR G 3 7 ? 38.35200 10.80900 16.68500 1.000 37.94000 7 THR G O 1
ATOM 6887 N N . GLU G 3 8 ? 38.45900 9.25100 15.05900 1.000 37.72000 8 GLU G N 1
ATOM 6888 C CA . GLU G 3 8 ? 37.69000 10.07200 14.12800 1.000 45.32000 8 GLU G CA 1
ATOM 6889 C C . GLU G 3 8 ? 36.28000 10.32000 14.64600 1.000 40.45000 8 GLU G C 1
ATOM 6890 O O . GLU G 3 8 ? 35.76200 11.43900 14.55000 1.000 38.41000 8 GLU G O 1
ATOM 6896 N N . ASP G 3 9 ? 35.64100 9.28500 15.19900 1.000 39.30000 9 ASP G N 1
ATOM 6897 C CA . ASP G 3 9 ? 34.29400 9.44700 15.73300 1.000 38.14000 9 ASP G CA 1
ATOM 6898 C C . ASP G 3 9 ? 34.27100 10.38700 16.93300 1.000 41.22000 9 ASP G C 1
ATOM 6899 O O . ASP G 3 9 ? 33.28800 11.11000 17.13000 1.000 39.33000 9 ASP G O 1
ATOM 6904 N N . ARG G 3 10 ? 35.33500 10.39300 17.74000 1.000 37.85000 10 ARG G N 1
ATOM 6905 C CA . ARG G 3 10 ? 35.39300 11.29200 18.89000 1.000 38.65000 10 ARG G CA 1
ATOM 6906 C C . ARG G 3 10 ? 35.41900 12.74800 18.44500 1.000 39.59000 10 ARG G C 1
ATOM 6907 O O . ARG G 3 10 ? 34.69900 13.58800 18.99700 1.000 43.05000 10 ARG G O 1
ATOM 6915 N N . ARG G 3 11 ? 36.24700 13.06300 17.44700 1.000 39.48000 11 ARG G N 1
ATOM 6916 C CA . ARG G 3 11 ? 36.29200 14.42300 16.92100 1.000 41.13000 11 ARG G CA 1
ATOM 6917 C C . ARG G 3 11 ? 34.93900 14.84200 16.36000 1.000 39.04000 11 ARG G C 1
ATOM 6918 O O . ARG G 3 11 ? 34.52600 15.99700 16.51400 1.000 37.79000 11 ARG G O 1
ATOM 6926 N N . GLU G 3 12 ? 34.23000 13.91400 15.71200 1.000 36.48000 12 GLU G N 1
ATOM 6927 C CA . GLU G 3 12 ? 32.90300 14.23100 15.19200 1.000 41.35000 12 GLU G CA 1
ATOM 6928 C C . GLU G 3 12 ? 31.92700 14.52700 16.32200 1.000 40.43000 12 GLU G C 1
ATOM 6929 O O . GLU G 3 12 ? 31.18800 15.51800 16.27200 1.000 38.95000 12 GLU G O 1
ATOM 6935 N N . MET G 3 13 ? 31.90500 13.67500 17.35000 1.000 35.21000 13 MET G N 1
ATOM 6936 C CA . MET G 3 13 ? 30.94400 13.85500 18.43400 1.000 35.38000 13 MET G CA 1
ATOM 6937 C C . MET G 3 13 ? 31.18400 15.16400 19.17200 1.000 40.28000 13 MET G C 1
ATOM 6938 O O . MET G 3 13 ? 30.23100 15.85300 19.55400 1.000 36.65000 13 MET G O 1
ATOM 6943 N N . GLN G 3 14 ? 32.45100 15.52300 19.38700 1.000 36.22000 14 GLN G N 1
ATOM 6944 C CA . GLN G 3 14 ? 32.75100 16.80600 20.00900 1.000 42.89000 14 GLN G CA 1
ATOM 6945 C C . GLN G 3 14 ? 32.31900 17.96700 19.12400 1.000 41.56000 14 GLN G C 1
ATOM 6946 O O . GLN G 3 14 ? 31.91600 19.01600 19.63600 1.000 46.13000 14 GLN G O 1
ATOM 6952 N N . LEU G 3 15 ? 32.37900 17.79100 17.80200 1.000 39.41000 15 LEU G N 1
ATOM 6953 C CA . LEU G 3 15 ? 31.90700 18.82900 16.89200 1.000 42.10000 15 LEU G CA 1
ATOM 6954 C C . LEU G 3 15 ? 30.38500 18.91100 16.89200 1.000 42.82000 15 LEU G C 1
ATOM 6955 O O . LEU G 3 15 ? 29.82000 20.00900 16.94700 1.000 46.91000 15 LEU G O 1
ATOM 6960 N N . MET G 3 16 ? 29.70600 17.76000 16.83400 1.000 39.35000 16 MET G N 1
ATOM 6961 C CA . MET G 3 16 ? 28.25200 17.74400 16.96900 1.000 38.92000 16 MET G CA 1
ATOM 6962 C C . MET G 3 16 ? 27.80900 18.34200 18.29600 1.000 43.48000 16 MET G C 1
ATOM 6963 O O . MET G 3 16 ? 26.72800 18.93500 18.38100 1.000 49.35000 16 MET G O 1
ATOM 6968 N N . TRP G 3 17 ? 28.62800 18.19900 19.33900 1.000 44.14000 17 TRP G N 1
ATOM 6969 C CA . TRP G 3 17 ? 28.28100 18.72800 20.65100 1.000 40.42000 17 TRP G CA 1
ATOM 6970 C C . TRP G 3 17 ? 28.66300 20.19700 20.79600 1.000 43.29000 17 TRP G C 1
ATOM 6971 O O . TRP G 3 17 ? 27.94900 20.95200 21.46500 1.000 45.24000 17 TRP G O 1
ATOM 6982 N N . ALA G 3 18 ? 29.76800 20.62100 20.17400 1.000 45.30000 18 ALA G N 1
ATOM 6983 C CA . ALA G 3 18 ? 30.21600 22.00300 20.32000 1.000 53.46000 18 ALA G CA 1
ATOM 6984 C C . ALA G 3 18 ? 29.34200 22.96200 19.52300 1.000 54.88000 18 ALA G C 1
ATOM 6985 O O . ALA G 3 18 ? 29.03800 24.06600 19.99100 1.000 62.48000 18 ALA G O 1
ATOM 6987 N N . ASN G 3 19 ? 28.93200 22.56300 18.31600 1.000 58.36000 19 ASN G N 1
ATOM 6988 C CA . ASN G 3 19 ? 28.08700 23.41200 17.48300 1.000 59.40000 19 ASN G CA 1
ATOM 6989 C C . ASN G 3 19 ? 26.72900 23.69000 18.11200 1.000 62.96000 19 ASN G C 1
ATOM 6990 O O . ASN G 3 19 ? 25.96600 24.49600 17.56700 1.000 69.50000 19 ASN G O 1
ATOM 6995 N N . VAL G 3 20 ? 26.41100 23.04800 19.23800 1.000 52.99000 20 VAL G N 1
ATOM 6996 C CA . VAL G 3 20 ? 25.11000 23.16900 19.87700 1.000 54.74000 20 VAL G CA 1
ATOM 6997 C C . VAL G 3 20 ? 25.22600 23.67700 21.30900 1.000 58.19000 20 VAL G C 1
ATOM 6998 O O . VAL G 3 20 ? 24.37300 24.44200 21.77100 1.000 52.99000 20 VAL G O 1
ATOM 7002 N N . TRP G 3 21 ? 26.27200 23.26900 22.02200 1.000 56.23000 21 TRP G N 1
ATOM 7003 C CA . TRP G 3 21 ? 26.44400 23.65600 23.41600 1.000 53.56000 21 TRP G CA 1
ATOM 7004 C C . TRP G 3 21 ? 26.64000 25.16400 23.54200 1.000 61.72000 21 TRP G C 1
ATOM 7005 O O . TRP G 3 21 ? 27.37300 25.78000 22.76200 1.000 67.59000 21 TRP G O 1
ATOM 7016 N N . SER G 3 22 ? 25.97500 25.75800 24.53100 1.000 52.73000 22 SER G N 1
ATOM 7017 C CA . SER G 3 22 ? 26.07200 27.18600 24.81200 1.000 61.23000 22 SER G CA 1
ATOM 7018 C C . SER G 3 22 ? 26.86800 27.37700 26.09600 1.000 56.23000 22 SER G C 1
ATOM 7019 O O . SER G 3 22 ? 26.43000 26.95300 27.17100 1.000 53.08000 22 SER G O 1
ATOM 7022 N N . ALA G 3 23 ? 28.02400 28.02900 25.98400 1.000 56.00000 23 ALA G N 1
ATOM 7023 C CA . ALA G 3 23 ? 28.96100 28.12000 27.09500 1.000 56.23000 23 ALA G CA 1
ATOM 7024 C C . ALA G 3 23 ? 28.60300 29.19600 28.11400 1.000 54.03000 23 ALA G C 1
ATOM 7025 O O . ALA G 3 23 ? 29.22400 29.23600 29.18200 1.000 53.84000 23 ALA G O 1
ATOM 7027 N N . GLN G 3 24 ? 27.62600 30.06100 27.82700 1.000 53.46000 24 GLN G N 1
ATOM 7028 C CA . GLN G 3 24 ? 27.31100 31.17000 28.71700 1.000 49.54000 24 GLN G CA 1
ATOM 7029 C C . GLN G 3 24 ? 25.93700 31.08600 29.36800 1.000 51.69000 24 GLN G C 1
ATOM 7030 O O . GLN G 3 24 ? 25.74400 31.68700 30.43000 1.000 44.62000 24 GLN G O 1
ATOM 7036 N N . PHE G 3 25 ? 24.98300 30.37600 28.77000 1.000 47.67000 25 PHE G N 1
ATOM 7037 C CA . PHE G 3 25 ? 23.62600 30.32400 29.29500 1.000 45.64000 25 PHE G CA 1
ATOM 7038 C C . PHE G 3 25 ? 23.09000 28.90300 29.19200 1.000 49.72000 25 PHE G C 1
ATOM 7039 O O . PHE G 3 25 ? 23.57100 28.08900 28.40100 1.000 51.46000 25 PHE G O 1
ATOM 7047 N N . THR G 3 26 ? 22.07700 28.61500 30.01100 1.000 45.18000 26 THR G N 1
ATOM 7048 C CA . THR G 3 26 ? 21.49900 27.28100 30.09400 1.000 54.43000 26 THR G CA 1
ATOM 7049 C C . THR G 3 26 ? 20.27200 27.09500 29.21400 1.000 49.80000 26 THR G C 1
ATOM 7050 O O . THR G 3 26 ? 19.75700 25.97400 29.13900 1.000 42.75000 26 THR G O 1
ATOM 7054 N N . GLY G 3 27 ? 19.79200 28.15300 28.55600 1.000 45.10000 27 GLY G N 1
ATOM 7055 C CA . GLY G 3 27 ? 18.57800 28.03300 27.76200 1.000 43.31000 27 GLY G CA 1
ATOM 7056 C C . GLY G 3 27 ? 18.66600 26.95000 26.70400 1.000 48.33000 27 GLY G C 1
ATOM 7057 O O . GLY G 3 27 ? 17.71300 26.19600 26.49300 1.000 47.04000 27 GLY G O 1
ATOM 7058 N N . ARG G 3 28 ? 19.81400 26.84900 26.03300 1.000 36.35000 28 ARG G N 1
ATOM 7059 C CA . ARG G 3 28 ? 19.98700 25.80100 25.03500 1.000 42.73000 28 ARG G CA 1
ATOM 7060 C C . ARG G 3 28 ? 20.28600 24.45600 25.68600 1.000 39.65000 28 ARG G C 1
ATOM 7061 O O . ARG G 3 28 ? 19.78900 23.42200 25.22800 1.000 37.03000 28 ARG G O 1
ATOM 7069 N N . ARG G 3 29 ? 21.09300 24.44800 26.75100 1.000 39.77000 29 ARG G N 1
ATOM 7070 C CA . ARG G 3 29 ? 21.33300 23.20700 27.48100 1.000 42.06000 29 ARG G CA 1
ATOM 7071 C C . ARG G 3 29 ? 20.03400 22.63900 28.03200 1.000 36.55000 29 ARG G C 1
ATOM 7072 O O . ARG G 3 29 ? 19.77600 21.43500 27.92500 1.000 32.36000 29 ARG G O 1
ATOM 7080 N N . LEU G 3 30 ? 19.20300 23.50000 28.62100 1.000 40.61000 30 LEU G N 1
ATOM 7081 C CA . LEU G 3 30 ? 17.97800 23.04700 29.26700 1.000 37.33000 30 LEU G CA 1
ATOM 7082 C C . LEU G 3 30 ? 16.99000 22.48500 28.25300 1.000 40.47000 30 LEU G C 1
ATOM 7083 O O . LEU G 3 30 ? 16.36700 21.44500 28.49800 1.000 45.17000 30 LEU G O 1
ATOM 7088 N N . ALA G 3 31 ? 16.83800 23.15200 27.10600 1.000 42.95000 31 ALA G N 1
ATOM 7089 C CA . ALA G 3 31 ? 15.87000 22.70100 26.11200 1.000 41.12000 31 ALA G CA 1
ATOM 7090 C C . ALA G 3 31 ? 16.25500 21.34300 25.53600 1.000 40.99000 31 ALA G C 1
ATOM 7091 O O . ALA G 3 31 ? 15.38300 20.52200 25.22600 1.000 38.81000 31 ALA G O 1
ATOM 7093 N N . ILE G 3 32 ? 17.55600 21.08900 25.38800 1.000 37.61000 32 ILE G N 1
ATOM 7094 C CA . ILE G 3 32 ? 18.00400 19.79100 24.89300 1.000 36.32000 32 ILE G CA 1
ATOM 7095 C C . ILE G 3 32 ? 17.75900 18.70900 25.93600 1.000 35.29000 32 ILE G C 1
ATOM 7096 O O . ILE G 3 32 ? 17.30800 17.60300 25.61100 1.000 35.63000 32 ILE G O 1
ATOM 7101 N N . ALA G 3 33 ? 18.05100 19.00700 27.20300 1.000 31.66000 33 ALA G N 1
ATOM 7102 C CA . ALA G 3 33 ? 17.86300 18.01600 28.25600 1.000 31.84000 33 ALA G CA 1
ATOM 7103 C C . ALA G 3 33 ? 16.38500 17.74000 28.50100 1.000 36.20000 33 ALA G C 1
ATOM 7104 O O . ALA G 3 33 ? 15.98600 16.58400 28.68200 1.000 38.96000 33 ALA G O 1
ATOM 7106 N N . GLN G 3 34 ? 15.55600 18.78700 28.50800 1.000 32.17000 34 GLN G N 1
ATOM 7107 C CA . GLN G 3 34 ? 14.12500 18.59000 28.71200 1.000 37.78000 34 GLN G CA 1
ATOM 7108 C C . GLN G 3 34 ? 13.51300 17.78200 27.57400 1.000 41.81000 34 GLN G C 1
ATOM 7109 O O . GLN G 3 34 ? 12.63000 16.94700 27.80300 1.000 40.97000 34 GLN G O 1
ATOM 7115 N N . ALA G 3 35 ? 13.97700 18.00400 26.34200 1.000 37.94000 35 ALA G N 1
ATOM 7116 C CA . ALA G 3 35 ? 13.46400 17.23300 25.21400 1.000 37.62000 35 ALA G CA 1
ATOM 7117 C C . ALA G 3 35 ? 13.86700 15.76700 25.31700 1.000 39.87000 35 ALA G C 1
ATOM 7118 O O . ALA G 3 35 ? 13.09200 14.87800 24.94500 1.000 36.76000 35 ALA G O 1
ATOM 7120 N N . VAL G 3 36 ? 15.07200 15.49600 25.82300 1.000 35.80000 36 VAL G N 1
ATOM 7121 C CA . VAL G 3 36 ? 15.52700 14.11500 25.97100 1.000 33.79000 36 VAL G CA 1
ATOM 7122 C C . VAL G 3 36 ? 14.70500 13.39200 27.03100 1.000 39.68000 36 VAL G C 1
ATOM 7123 O O . VAL G 3 36 ? 14.24700 12.26200 26.82200 1.000 37.25000 36 VAL G O 1
ATOM 7127 N N . PHE G 3 37 ? 14.49900 14.03200 28.18600 1.000 34.20000 37 PHE G N 1
ATOM 7128 C CA . PHE G 3 37 ? 13.74200 13.38300 29.25000 1.000 33.83000 37 PHE G CA 1
ATOM 7129 C C . PHE G 3 37 ? 12.25100 13.33400 28.93700 1.000 38.95000 37 PHE G C 1
ATOM 7130 O O . PHE G 3 37 ? 11.56500 12.39900 29.36500 1.000 40.89000 37 PHE G O 1
ATOM 7138 N N . LYS G 3 38 ? 11.73000 14.32100 28.20200 1.000 38.05000 38 LYS G N 1
ATOM 7139 C CA . LYS G 3 38 ? 10.37200 14.20500 27.67700 1.000 41.15000 38 LYS G CA 1
ATOM 7140 C C . LYS G 3 38 ? 10.23900 12.96500 26.80200 1.000 42.34000 38 LYS G C 1
ATOM 7141 O O . LYS G 3 38 ? 9.28900 12.18700 26.94100 1.000 45.78000 38 LYS G O 1
ATOM 7147 N N . ASP G 3 39 ? 11.19600 12.76900 25.89200 1.000 40.30000 39 ASP G N 1
ATOM 7148 C CA . ASP G 3 39 ? 11.16600 11.61200 25.00500 1.000 40.01000 39 ASP G CA 1
ATOM 7149 C C . ASP G 3 39 ? 11.32300 10.31300 25.78600 1.000 40.57000 39 ASP G C 1
ATOM 7150 O O . ASP G 3 39 ? 10.61400 9.33500 25.52200 1.000 40.89000 39 ASP G O 1
ATOM 7155 N N . LEU G 3 40 ? 12.24800 10.28400 26.74800 1.000 37.44000 40 LEU G N 1
ATOM 7156 C CA . LEU G 3 40 ? 12.46000 9.07800 27.54100 1.000 41.48000 40 LEU G CA 1
ATOM 7157 C C . LEU G 3 40 ? 11.21500 8.71700 28.34100 1.000 44.66000 40 LEU G C 1
ATOM 7158 O O . LEU G 3 40 ? 10.82400 7.54500 28.40400 1.000 41.76000 40 LEU G O 1
ATOM 7163 N N . PHE G 3 41 ? 10.57200 9.71500 28.95300 1.000 38.93000 41 PHE G N 1
ATOM 7164 C CA . PHE G 3 41 ? 9.40800 9.44200 29.78900 1.000 43.27000 41 PHE G CA 1
ATOM 7165 C C . PHE G 3 41 ? 8.22900 8.94700 28.96000 1.000 51.36000 41 PHE G C 1
ATOM 7166 O O . PHE G 3 41 ? 7.45900 8.09300 29.41500 1.000 54.92000 41 PHE G O 1
ATOM 7174 N N . ALA G 3 42 ? 8.07200 9.46500 27.73900 1.000 46.85000 42 ALA G N 1
ATOM 7175 C CA . ALA G 3 42 ? 6.97300 9.03200 26.88400 1.000 50.96000 42 ALA G CA 1
ATOM 7176 C C . ALA G 3 42 ? 7.20400 7.64600 26.29600 1.000 50.54000 42 ALA G C 1
ATOM 7177 O O . ALA G 3 42 ? 6.23800 6.99500 25.88400 1.000 60.10000 42 ALA G O 1
ATOM 7179 N N . HIS G 3 43 ? 8.45300 7.18400 26.24300 1.000 48.67000 43 HIS G N 1
ATOM 7180 C CA . HIS G 3 43 ? 8.75400 5.84200 25.75800 1.000 43.96000 43 HIS G CA 1
ATOM 7181 C C . HIS G 3 43 ? 8.85900 4.82100 26.88000 1.000 49.81000 43 HIS G C 1
ATOM 7182 O O . HIS G 3 43 ? 8.55200 3.64200 26.66600 1.000 52.82000 43 HIS G O 1
ATOM 7189 N N . VAL G 3 44 ? 9.29600 5.24000 28.06300 1.000 51.80000 44 VAL G N 1
ATOM 7190 C CA . VAL G 3 44 ? 9.42600 4.35000 29.21400 1.000 51.05000 44 VAL G CA 1
ATOM 7191 C C . VAL G 3 44 ? 8.58400 4.91800 30.35100 1.000 51.06000 44 VAL G C 1
ATOM 7192 O O . VAL G 3 44 ? 9.07900 5.73900 31.13600 1.000 53.99000 44 VAL G O 1
ATOM 7196 N N . PRO G 3 45 ? 7.31600 4.51300 30.47900 1.000 59.39000 45 PRO G N 1
ATOM 7197 C CA . PRO G 3 45 ? 6.43600 5.14100 31.48000 1.000 58.34000 45 PRO G CA 1
ATOM 7198 C C . PRO G 3 45 ? 6.86600 4.91200 32.92100 1.000 57.55000 45 PRO G C 1
ATOM 7199 O O . PRO G 3 45 ? 6.35400 5.60200 33.81200 1.000 54.22000 45 PRO G O 1
ATOM 7203 N N . ASP G 3 46 ? 7.77800 3.97500 33.18200 1.000 59.32000 46 ASP G N 1
ATOM 7204 C CA . ASP G 3 46 ? 8.25500 3.72900 34.53600 1.000 58.10000 46 ASP G CA 1
ATOM 7205 C C . ASP G 3 46 ? 9.43000 4.61100 34.93000 1.000 56.04000 46 ASP G C 1
ATOM 7206 O O . ASP G 3 46 ? 9.71200 4.74100 36.12700 1.000 51.46000 46 ASP G O 1
ATOM 7211 N N . ALA G 3 47 ? 10.11500 5.22000 33.96000 1.000 55.04000 47 ALA G N 1
ATOM 7212 C CA . ALA G 3 47 ? 11.32700 5.97200 34.26800 1.000 49.11000 47 ALA G CA 1
ATOM 7213 C C . ALA G 3 47 ? 11.03900 7.20900 35.10900 1.000 42.54000 47 ALA G C 1
ATOM 7214 O O . ALA G 3 47 ? 11.89800 7.63500 35.88800 1.000 46.60000 47 ALA G O 1
ATOM 7216 N N . VAL G 3 48 ? 9.84400 7.79300 34.97700 1.000 41.80000 48 VAL G N 1
ATOM 7217 C CA . VAL G 3 48 ? 9.53600 9.03200 35.68800 1.000 48.88000 48 VAL G CA 1
ATOM 7218 C C . VAL G 3 48 ? 9.58800 8.82600 37.19500 1.000 53.55000 48 VAL G C 1
ATOM 7219 O O . VAL G 3 48 ? 9.94300 9.74600 37.94400 1.000 48.58000 48 VAL G O 1
ATOM 7223 N N . GLY G 3 49 ? 9.23800 7.62700 37.66700 1.000 50.06000 49 GLY G N 1
ATOM 7224 C CA . GLY G 3 49 ? 9.27200 7.34600 39.09200 1.000 49.13000 49 GLY G CA 1
ATOM 7225 C C . GLY G 3 49 ? 10.66400 7.32800 39.68500 1.000 54.53000 49 GLY G C 1
ATOM 7226 O O . GLY G 3 49 ? 10.81000 7.49000 40.90200 1.000 59.85000 49 GLY G O 1
ATOM 7227 N N . LEU G 3 50 ? 11.69100 7.13400 38.85600 1.000 53.58000 50 LEU G N 1
ATOM 7228 C CA . LEU G 3 50 ? 13.06700 7.15700 39.33600 1.000 48.50000 50 LEU G CA 1
ATOM 7229 C C . LEU G 3 50 ? 13.52800 8.55300 39.73000 1.000 47.61000 50 LEU G C 1
ATOM 7230 O O . LEU G 3 50 ? 14.57100 8.68100 40.37900 1.000 43.02000 50 LEU G O 1
ATOM 7235 N N . PHE G 3 51 ? 12.78100 9.59100 39.36300 1.000 47.15000 51 PHE G N 1
ATOM 7236 C CA . PHE G 3 51 ? 13.18900 10.97700 39.54900 1.000 46.06000 51 PHE G CA 1
ATOM 7237 C C . PHE G 3 51 ? 12.23100 11.71500 40.47700 1.000 47.44000 51 PHE G C 1
ATOM 7238 O O . PHE G 3 51 ? 11.85300 12.86100 40.22600 1.000 48.38000 51 PHE G O 1
ATOM 7246 N N . ASP G 3 52 ? 11.82700 11.06200 41.57000 1.000 45.63000 52 ASP G N 1
ATOM 7247 C CA . ASP G 3 52 ? 10.94400 11.71900 42.52900 1.000 47.32000 52 ASP G CA 1
ATOM 7248 C C . ASP G 3 52 ? 11.68100 12.80400 43.30400 1.000 41.10000 52 ASP G C 1
ATOM 7249 O O . ASP G 3 52 ? 11.10200 13.84900 43.62200 1.000 44.12000 52 ASP G O 1
ATOM 7254 N N . ARG G 3 53 ? 12.96100 12.57600 43.61300 1.000 39.80000 53 ARG G N 1
ATOM 7255 C CA . ARG G 3 53 ? 13.71200 13.54600 44.40400 1.000 37.51000 53 ARG G CA 1
ATOM 7256 C C . ARG G 3 53 ? 13.95000 14.83900 43.63500 1.000 44.72000 53 ARG G C 1
ATOM 7257 O O . ARG G 3 53 ? 14.06300 15.90800 44.24600 1.000 48.15000 53 ARG G O 1
ATOM 7265 N N . VAL G 3 54 ? 14.02900 14.76700 42.31000 1.000 44.65000 54 VAL G N 1
ATOM 7266 C CA . VAL G 3 54 ? 14.25600 15.94200 41.48000 1.000 45.74000 54 VAL G CA 1
ATOM 7267 C C . VAL G 3 54 ? 12.98300 16.35900 40.74400 1.000 46.05000 54 VAL G C 1
ATOM 7268 O O . VAL G 3 54 ? 13.04800 17.12300 39.78500 1.000 40.70000 54 VAL G O 1
ATOM 7272 N N . HIS G 3 55 ? 11.82600 15.85400 41.18000 1.000 46.44000 55 HIS G N 1
ATOM 7273 C CA . HIS G 3 55 ? 10.52200 16.29700 40.67900 1.000 43.17000 55 HIS G CA 1
ATOM 7274 C C . HIS G 3 55 ? 10.35800 15.99200 39.19000 1.000 43.66000 55 HIS G C 1
ATOM 7275 O O . HIS G 3 55 ? 10.02800 16.86600 38.38500 1.000 46.27000 55 HIS G O 1
ATOM 7282 N N . GLY G 3 56 ? 10.58000 14.72600 38.82700 1.000 39.95000 56 GLY G N 1
ATOM 7283 C CA . GLY G 3 56 ? 10.47200 14.31400 37.43700 1.000 41.87000 56 GLY G CA 1
ATOM 7284 C C . GLY G 3 56 ? 9.09500 14.50200 36.83400 1.000 46.39000 56 GLY G C 1
ATOM 7285 O O . GLY G 3 56 ? 8.97300 14.60200 35.60800 1.000 44.92000 56 GLY G O 1
ATOM 7286 N N . THR G 3 57 ? 8.05000 14.55300 37.66500 1.000 44.46000 57 THR G N 1
ATOM 7287 C CA . THR G 3 57 ? 6.70400 14.75800 37.14000 1.000 49.60000 57 THR G CA 1
ATOM 7288 C C . THR G 3 57 ? 6.49200 16.19400 36.67100 1.000 51.69000 57 THR G C 1
ATOM 7289 O O . THR G 3 57 ? 5.65000 16.43900 35.79900 1.000 55.97000 57 THR G O 1
ATOM 7293 N N . GLU G 3 58 ? 7.23600 17.14800 37.22900 1.000 43.13000 58 GLU G N 1
ATOM 7294 C CA . GLU G 3 58 ? 7.19800 18.54600 36.80000 1.000 48.42000 58 GLU G CA 1
ATOM 7295 C C . GLU G 3 58 ? 8.48200 18.82400 36.02200 1.000 48.83000 58 GLU G C 1
ATOM 7296 O O . GLU G 3 58 ? 9.52100 19.13000 36.61300 1.000 45.19000 58 GLU G O 1
ATOM 7302 N N . ILE G 3 59 ? 8.40200 18.72400 34.69300 1.000 48.27000 59 ILE G N 1
ATOM 7303 C CA . ILE G 3 59 ? 9.59100 18.88500 33.86000 1.000 47.61000 59 ILE G CA 1
ATOM 7304 C C . ILE G 3 59 ? 10.12900 20.31000 33.93900 1.000 50.05000 59 ILE G C 1
ATOM 7305 O O . ILE G 3 59 ? 11.33600 20.53500 33.78300 1.000 47.34000 59 ILE G O 1
ATOM 7310 N N . ASP G 3 60 ? 9.26200 21.28700 34.19900 1.000 49.11000 60 ASP G N 1
ATOM 7311 C CA . ASP G 3 60 ? 9.64900 22.69100 34.22900 1.000 46.30000 60 ASP G CA 1
ATOM 7312 C C . ASP G 3 60 ? 9.91600 23.21400 35.63600 1.000 44.66000 60 ASP G C 1
ATOM 7313 O O . ASP G 3 60 ? 10.09100 24.42400 35.80800 1.000 42.68000 60 ASP G O 1
ATOM 7318 N N . SER G 3 61 ? 9.94600 22.34500 36.64100 1.000 35.89000 61 SER G N 1
ATOM 7319 C CA . SER G 3 61 ? 10.25700 22.79600 37.98800 1.000 39.80000 61 SER G CA 1
ATOM 7320 C C . SER G 3 61 ? 11.73900 23.14200 38.10500 1.000 42.21000 61 SER G C 1
ATOM 7321 O O . SER G 3 61 ? 12.57400 22.69800 37.31100 1.000 42.54000 61 SER G O 1
ATOM 7324 N N . SER G 3 62 ? 12.06200 23.95200 39.11600 1.000 41.73000 62 SER G N 1
ATOM 7325 C CA . SER G 3 62 ? 13.45900 24.29400 39.36600 1.000 42.02000 62 SER G CA 1
ATOM 7326 C C . SER G 3 62 ? 14.27700 23.05400 39.69800 1.000 41.04000 62 SER G C 1
ATOM 7327 O O . SER G 3 62 ? 15.42600 22.92200 39.25900 1.000 42.10000 62 SER G O 1
ATOM 7330 N N . GLU G 3 63 ? 13.69600 22.12900 40.46500 1.000 40.18000 63 GLU G N 1
ATOM 7331 C CA . GLU G 3 63 ? 14.42900 20.93400 40.87000 1.000 36.21000 63 GLU G CA 1
ATOM 7332 C C . GLU G 3 63 ? 14.82300 20.08700 39.66600 1.000 38.70000 63 GLU G C 1
ATOM 7333 O O . GLU G 3 63 ? 15.95700 19.60100 39.58600 1.000 38.61000 63 GLU G O 1
ATOM 7339 N N . PHE G 3 64 ? 13.90600 19.90200 38.71400 1.000 34.89000 64 PHE G N 1
ATOM 7340 C CA . PHE G 3 64 ? 14.21800 19.07300 37.55500 1.000 35.19000 64 PHE G CA 1
ATOM 7341 C C . PHE G 3 64 ? 15.06000 19.81800 36.52800 1.000 37.31000 64 PHE G C 1
ATOM 7342 O O . PHE G 3 64 ? 15.83100 19.18700 35.79600 1.000 37.23000 64 PHE G O 1
ATOM 7350 N N . LYS G 3 65 ? 14.92500 21.14400 36.45000 1.000 34.13000 65 LYS G N 1
ATOM 7351 C CA . LYS G 3 65 ? 15.83700 21.92700 35.62300 1.000 35.03000 65 LYS G CA 1
ATOM 7352 C C . LYS G 3 65 ? 17.27100 21.78400 36.10700 1.000 36.87000 65 LYS G C 1
ATOM 7353 O O . LYS G 3 65 ? 18.19400 21.61400 35.30200 1.000 37.03000 65 LYS G O 1
ATOM 7359 N N . ALA G 3 66 ? 17.48000 21.87600 37.42300 1.000 31.23000 66 ALA G N 1
ATOM 7360 C CA . ALA G 3 66 ? 18.81800 21.69000 37.97200 1.000 32.87000 66 ALA G CA 1
ATOM 7361 C C . ALA G 3 66 ? 19.34400 20.29600 37.66200 1.000 32.41000 66 ALA G C 1
ATOM 7362 O O . ALA G 3 66 ? 20.52100 20.13000 37.32400 1.000 35.27000 66 ALA G O 1
ATOM 7364 N N . HIS G 3 67 ? 18.48100 19.28100 37.76000 1.000 31.20000 67 HIS G N 1
ATOM 7365 C CA . HIS G 3 67 ? 18.89300 17.92800 37.40000 1.000 34.65000 67 HIS G CA 1
ATOM 7366 C C . HIS G 3 67 ? 19.23000 17.83100 35.91700 1.000 32.97000 67 HIS G C 1
ATOM 7367 O O . HIS G 3 67 ? 20.21700 17.18800 35.54000 1.000 36.49000 67 HIS G O 1
ATOM 7374 N N . CYS G 3 68 ? 18.41700 18.45700 35.06100 1.000 30.43000 68 CYS G N 1
ATOM 7375 C CA . CYS G 3 68 ? 18.70200 18.45700 33.62900 1.000 38.57000 68 CYS G CA 1
ATOM 7376 C C . CYS G 3 68 ? 20.06100 19.07900 33.33500 1.000 33.62000 68 CYS G C 1
ATOM 7377 O O . CYS G 3 68 ? 20.82100 18.57000 32.50200 1.000 33.58000 68 CYS G O 1
ATOM 7380 N N . ILE G 3 69 ? 20.38200 20.18200 34.01100 1.000 33.39000 69 ILE G N 1
ATOM 7381 C CA . ILE G 3 69 ? 21.65700 20.85400 33.78900 1.000 37.39000 69 ILE G CA 1
ATOM 7382 C C . ILE G 3 69 ? 22.81300 19.98400 34.26900 1.000 32.71000 69 ILE G C 1
ATOM 7383 O O . ILE G 3 69 ? 23.87900 19.94500 33.64300 1.000 32.84000 69 ILE G O 1
ATOM 7388 N N . ARG G 3 70 ? 22.61800 19.25800 35.37200 1.000 30.59000 70 ARG G N 1
ATOM 7389 C CA . ARG G 3 70 ? 23.65800 18.34900 35.84500 1.000 34.01000 70 ARG G CA 1
ATOM 7390 C C . ARG G 3 70 ? 23.87800 17.20100 34.86800 1.000 30.75000 70 ARG G C 1
ATOM 7391 O O . ARG G 3 70 ? 25.01700 16.76800 34.65900 1.000 32.10000 70 ARG G O 1
ATOM 7399 N N . VAL G 3 71 ? 22.80200 16.69800 34.25800 1.000 28.86000 71 VAL G N 1
ATOM 7400 C CA . VAL G 3 71 ? 22.92900 15.58200 33.32100 1.000 33.62000 71 VAL G CA 1
ATOM 7401 C C . VAL G 3 71 ? 23.75900 15.99500 32.11200 1.000 34.65000 71 VAL G C 1
ATOM 7402 O O . VAL G 3 71 ? 24.73400 15.32700 31.74900 1.000 32.55000 71 VAL G O 1
ATOM 7406 N N . VAL G 3 72 ? 23.38500 17.10400 31.46800 1.000 31.73000 72 VAL G N 1
ATOM 7407 C CA . VAL G 3 72 ? 24.13400 17.54400 30.29600 1.000 33.21000 72 VAL G CA 1
ATOM 7408 C C . VAL G 3 72 ? 25.54200 17.97500 30.68500 1.000 28.23000 72 VAL G C 1
ATOM 7409 O O . VAL G 3 72 ? 26.47100 17.87600 29.87400 1.000 29.94000 72 VAL G O 1
ATOM 7413 N N . ASN G 3 73 ? 25.73400 18.44700 31.92000 1.000 27.40000 73 ASN G N 1
ATOM 7414 C CA . ASN G 3 73 ? 27.08900 18.70900 32.39400 1.000 30.25000 73 ASN G CA 1
ATOM 7415 C C . ASN G 3 73 ? 27.89100 17.41800 32.47900 1.000 28.75000 73 ASN G C 1
ATOM 7416 O O . ASN G 3 73 ? 29.07500 17.38900 32.12500 1.000 30.85000 73 ASN G O 1
ATOM 7421 N N . GLY G 3 74 ? 27.25900 16.33700 32.93900 1.000 31.85000 74 GLY G N 1
ATOM 7422 C CA . GLY G 3 74 ? 27.93800 15.05300 32.96900 1.000 29.60000 74 GLY G CA 1
ATOM 7423 C C . GLY G 3 74 ? 28.26600 14.53600 31.58200 1.000 31.69000 74 GLY G C 1
ATOM 7424 O O . GLY G 3 74 ? 29.36700 14.03300 31.34200 1.000 28.54000 74 GLY G O 1
ATOM 7425 N N . LEU G 3 75 ? 27.31900 14.65100 30.64800 1.000 27.63000 75 LEU G N 1
ATOM 7426 C CA . LEU G 3 75 ? 27.58800 14.22100 29.27900 1.000 25.21000 75 LEU G CA 1
ATOM 7427 C C . LEU G 3 75 ? 28.65500 15.09400 28.63200 1.000 26.49000 75 LEU G C 1
ATOM 7428 O O . LEU G 3 75 ? 29.51200 14.59200 27.89400 1.000 26.98000 75 LEU G O 1
ATOM 7433 N N . ASP G 3 76 ? 28.62700 16.40200 28.90500 1.000 28.46000 76 ASP G N 1
ATOM 7434 C CA . ASP G 3 76 ? 29.66400 17.28900 28.38900 1.000 28.18000 76 ASP G CA 1
ATOM 7435 C C . ASP G 3 76 ? 31.03700 16.90100 28.92400 1.000 31.24000 76 ASP G C 1
ATOM 7436 O O . ASP G 3 76 ? 32.02600 16.91600 28.18200 1.000 32.72000 76 ASP G O 1
ATOM 7441 N N . SER G 3 77 ? 31.11900 16.55400 30.21100 1.000 29.21000 77 SER G N 1
ATOM 7442 C CA . SER G 3 77 ? 32.39800 16.14100 30.78000 1.000 29.78000 77 SER G CA 1
ATOM 7443 C C . SER G 3 77 ? 32.90100 14.86500 30.12000 1.000 31.33000 77 SER G C 1
ATOM 7444 O O . SER G 3 77 ? 34.10500 14.70900 29.88700 1.000 30.92000 77 SER G O 1
ATOM 7447 N N . ALA G 3 78 ? 31.99100 13.94200 29.80200 1.000 31.02000 78 ALA G N 1
ATOM 7448 C CA . ALA G 3 78 ? 32.39200 12.70100 29.14900 1.000 28.17000 78 ALA G CA 1
ATOM 7449 C C . ALA G 3 78 ? 32.82000 12.95300 27.70800 1.000 33.12000 78 ALA G C 1
ATOM 7450 O O . ALA G 3 78 ? 33.86300 12.45600 27.26400 1.000 29.19000 78 ALA G O 1
ATOM 7452 N N . ILE G 3 79 ? 32.02700 13.72900 26.96300 1.000 32.36000 79 ILE G N 1
ATOM 7453 C CA . ILE G 3 79 ? 32.34300 14.00400 25.56300 1.000 29.01000 79 ILE G CA 1
ATOM 7454 C C . ILE G 3 79 ? 33.69600 14.69700 25.44400 1.000 29.38000 79 ILE G C 1
ATOM 7455 O O . ILE G 3 79 ? 34.49900 14.37800 24.55900 1.000 28.07000 79 ILE G O 1
ATOM 7460 N N . GLY G 3 80 ? 33.97500 15.64600 26.34000 1.000 30.63000 80 GLY G N 1
ATOM 7461 C CA . GLY G 3 80 ? 35.26000 16.32200 26.31200 1.000 26.84000 80 GLY G CA 1
ATOM 7462 C C . GLY G 3 80 ? 36.42000 15.42600 26.69900 1.000 34.60000 80 GLY G C 1
ATOM 7463 O O . GLY G 3 80 ? 37.52700 15.57900 26.17500 1.000 34.24000 80 GLY G O 1
ATOM 7464 N N . LEU G 3 81 ? 36.19000 14.48200 27.61100 1.000 28.33000 81 LEU G N 1
ATOM 7465 C CA . LEU G 3 81 ? 37.24100 13.57200 28.04600 1.000 31.51000 81 LEU G CA 1
ATOM 7466 C C . LEU G 3 81 ? 37.45700 12.40700 27.08900 1.000 31.11000 81 LEU G C 1
ATOM 7467 O O . LEU G 3 81 ? 38.33800 11.58000 27.34400 1.000 34.33000 81 LEU G O 1
ATOM 7472 N N . LEU G 3 82 ? 36.68700 12.32000 26.00100 1.000 31.85000 82 LEU G N 1
ATOM 7473 C CA . LEU G 3 82 ? 36.98400 11.34700 24.95600 1.000 32.40000 82 LEU G CA 1
ATOM 7474 C C . LEU G 3 82 ? 38.38300 11.53500 24.38300 1.000 33.07000 82 LEU G C 1
ATOM 7475 O O . LEU G 3 82 ? 38.93700 10.59400 23.80500 1.000 35.00000 82 LEU G O 1
ATOM 7480 N N . SER G 3 83 ? 38.96000 12.72900 24.52800 1.000 34.60000 83 SER G N 1
ATOM 7481 C CA . SER G 3 83 ? 40.31300 13.00700 24.06400 1.000 30.50000 83 SER G CA 1
ATOM 7482 C C . SER G 3 83 ? 41.38400 12.56800 25.05500 1.000 33.21000 83 SER G C 1
ATOM 7483 O O . SER G 3 83 ? 42.56900 12.59300 24.70900 1.000 34.09000 83 SER G O 1
ATOM 7486 N N . ASP G 3 84 ? 41.00100 12.18400 26.27000 1.000 33.60000 84 ASP G N 1
ATOM 7487 C CA . ASP G 3 84 ? 41.93800 11.70200 27.28500 1.000 34.60000 84 ASP G CA 1
ATOM 7488 C C . ASP G 3 84 ? 41.30200 10.50700 27.97600 1.000 31.34000 84 ASP G C 1
ATOM 7489 O O . ASP G 3 84 ? 40.75100 10.62300 29.07800 1.000 33.93000 84 ASP G O 1
ATOM 7494 N N . PRO G 3 85 ? 41.35500 9.33000 27.34700 1.000 32.81000 85 PRO G N 1
ATOM 7495 C CA . PRO G 3 85 ? 40.60400 8.18100 27.88100 1.000 31.30000 85 PRO G CA 1
ATOM 7496 C C . PRO G 3 85 ? 41.05700 7.72800 29.25800 1.000 37.07000 85 PRO G C 1
ATOM 7497 O O . PRO G 3 85 ? 40.25500 7.13300 29.99100 1.000 32.63000 85 PRO G O 1
ATOM 7501 N N . SER G 3 86 ? 42.31400 7.97900 29.63200 1.000 35.64000 86 SER G N 1
ATOM 7502 C CA . SER G 3 86 ? 42.75600 7.67000 30.98900 1.000 37.02000 86 SER G CA 1
ATOM 7503 C C . SER G 3 86 ? 41.89300 8.39100 32.01600 1.000 35.41000 86 SER G C 1
ATOM 7504 O O . SER G 3 86 ? 41.36900 7.77400 32.95100 1.000 33.05000 86 SER G O 1
ATOM 7507 N N . THR G 3 87 ? 41.72600 9.70400 31.84900 1.000 34.77000 87 THR G N 1
ATOM 7508 C CA . THR G 3 87 ? 40.87500 10.46400 32.75700 1.000 32.17000 87 THR G CA 1
ATOM 7509 C C . THR G 3 87 ? 39.40300 10.12500 32.55700 1.000 27.96000 87 THR G C 1
ATOM 7510 O O . THR G 3 87 ? 38.63100 10.13000 33.52300 1.000 28.41000 87 THR G O 1
ATOM 7514 N N . LEU G 3 88 ? 39.00300 9.81600 31.32000 1.000 31.47000 88 LEU G N 1
ATOM 7515 C CA . LEU G 3 88 ? 37.61400 9.45400 31.05200 1.000 29.26000 88 LEU G CA 1
ATOM 7516 C C . LEU G 3 88 ? 37.18000 8.25100 31.88100 1.000 33.90000 88 LEU G C 1
ATOM 7517 O O . LEU G 3 88 ? 36.08100 8.24500 32.44900 1.000 30.39000 88 LEU G O 1
ATOM 7522 N N . ASN G 3 89 ? 38.03100 7.22400 31.96400 1.000 28.06000 89 ASN G N 1
ATOM 7523 C CA . ASN G 3 89 ? 37.67000 6.02400 32.71400 1.000 34.82000 89 ASN G CA 1
ATOM 7524 C C . ASN G 3 89 ? 37.42600 6.34100 34.18400 1.000 32.06000 89 ASN G C 1
ATOM 7525 O O . ASN G 3 89 ? 36.53400 5.75900 34.81200 1.000 32.76000 89 ASN G O 1
ATOM 7530 N N . GLU G 3 90 ? 38.20500 7.26700 34.74800 1.000 32.30000 90 GLU G N 1
ATOM 7531 C CA . GLU G 3 90 ? 37.97700 7.68300 36.12800 1.000 32.27000 90 GLU G CA 1
ATOM 7532 C C . GLU G 3 90 ? 36.64300 8.40600 36.27500 1.000 31.71000 90 GLU G C 1
ATOM 7533 O O . GLU G 3 90 ? 35.90000 8.16100 37.23200 1.000 32.49000 90 GLU G O 1
ATOM 7539 N N . GLN G 3 91 ? 36.32000 9.29500 35.33100 1.000 32.97000 91 GLN G N 1
ATOM 7540 C CA . GLN G 3 91 ? 35.08000 10.06000 35.42400 1.000 27.59000 91 GLN G CA 1
ATOM 7541 C C . GLN G 3 91 ? 33.86000 9.17000 35.22800 1.000 34.72000 91 GLN G C 1
ATOM 7542 O O . GLN G 3 91 ? 32.83200 9.36200 35.88900 1.000 30.80000 91 GLN G O 1
ATOM 7548 N N . LEU G 3 92 ? 33.95100 8.19200 34.32300 1.000 28.82000 92 LEU G N 1
ATOM 7549 C CA . LEU G 3 92 ? 32.83200 7.28200 34.11200 1.000 32.83000 92 LEU G CA 1
ATOM 7550 C C . LEU G 3 92 ? 32.62200 6.36300 35.31000 1.000 34.23000 92 LEU G C 1
ATOM 7551 O O . LEU G 3 92 ? 31.48400 5.97700 35.59900 1.000 37.50000 92 LEU G O 1
ATOM 7556 N N . SER G 3 93 ? 33.69800 6.00300 36.01400 1.000 33.10000 93 SER G N 1
ATOM 7557 C CA . SER G 3 93 ? 33.54700 5.22200 37.23800 1.000 37.87000 93 SER G CA 1
ATOM 7558 C C . SER G 3 93 ? 32.80100 6.01600 38.30300 1.000 37.49000 93 SER G C 1
ATOM 7559 O O . SER G 3 93 ? 31.96200 5.46500 39.02400 1.000 39.63000 93 SER G O 1
ATOM 7562 N N . HIS G 3 94 ? 33.09500 7.31400 38.41500 1.000 36.07000 94 HIS G N 1
ATOM 7563 C CA . HIS G 3 94 ? 32.36900 8.15800 39.35700 1.000 38.13000 94 HIS G CA 1
ATOM 7564 C C . HIS G 3 94 ? 30.90300 8.28300 38.96300 1.000 39.83000 94 HIS G C 1
ATOM 7565 O O . HIS G 3 94 ? 30.01800 8.26000 39.82700 1.000 38.96000 94 HIS G O 1
ATOM 7572 N N . LEU G 3 95 ? 30.62700 8.41600 37.66200 1.000 39.11000 95 LEU G N 1
ATOM 7573 C CA . LEU G 3 95 ? 29.24500 8.47500 37.19800 1.000 36.56000 95 LEU G CA 1
ATOM 7574 C C . LEU G 3 95 ? 28.52700 7.14700 37.39900 1.000 41.23000 95 LEU G C 1
ATOM 7575 O O . LEU G 3 95 ? 27.30900 7.12800 37.61100 1.000 39.25000 95 LEU G O 1
ATOM 7580 N N . ALA G 3 96 ? 29.25900 6.03300 37.33400 1.000 41.14000 96 ALA G N 1
ATOM 7581 C CA . ALA G 3 96 ? 28.64500 4.72900 37.55800 1.000 39.60000 96 ALA G CA 1
ATOM 7582 C C . ALA G 3 96 ? 28.16800 4.58900 38.99800 1.000 45.54000 96 ALA G C 1
ATOM 7583 O O . ALA G 3 96 ? 27.02800 4.17900 39.24700 1.000 45.71000 96 ALA G O 1
ATOM 7585 N N . THR G 3 97 ? 29.02600 4.93300 39.96300 1.000 39.09000 97 THR G N 1
ATOM 7586 C CA . THR G 3 97 ? 28.64000 4.82000 41.36500 1.000 46.62000 97 THR G CA 1
ATOM 7587 C C . THR G 3 97 ? 27.49600 5.76300 41.71200 1.000 47.30000 97 THR G C 1
ATOM 7588 O O . THR G 3 97 ? 26.64800 5.42300 42.54500 1.000 52.40000 97 THR G O 1
ATOM 7592 N N . GLN G 3 98 ? 27.45200 6.94500 41.09000 1.000 42.91000 98 GLN G N 1
ATOM 7593 C CA . GLN G 3 98 ? 26.33600 7.85700 41.31500 1.000 43.91000 98 GLN G CA 1
ATOM 7594 C C . GLN G 3 98 ? 25.01800 7.28400 40.81100 1.000 40.31000 98 GLN G C 1
ATOM 7595 O O . GLN G 3 98 ? 23.95600 7.67800 41.30300 1.000 44.00000 98 GLN G O 1
ATOM 7601 N N . HIS G 3 99 ? 25.06100 6.36700 39.84400 1.000 41.76000 99 HIS G N 1
ATOM 7602 C CA . HIS G 3 99 ? 23.86000 5.71700 39.34000 1.000 43.73000 99 HIS G CA 1
ATOM 7603 C C . HIS G 3 99 ? 23.61200 4.35000 39.96600 1.000 53.57000 99 HIS G C 1
ATOM 7604 O O . HIS G 3 99 ? 22.50800 3.81500 39.82500 1.000 50.38000 99 HIS G O 1
ATOM 7611 N N . GLN G 3 100 ? 24.59900 3.77800 40.65100 1.000 50.35000 100 GLN G N 1
ATOM 7612 C CA . GLN G 3 100 ? 24.41000 2.50800 41.33100 1.000 55.44000 100 GLN G CA 1
ATOM 7613 C C . GLN G 3 100 ? 23.61700 2.70300 42.62000 1.000 57.55000 100 GLN G C 1
ATOM 7614 O O . GLN G 3 100 ? 23.53500 3.80400 43.17200 1.000 54.77000 100 GLN G O 1
ATOM 7620 N N . GLU G 3 101 ? 23.03000 1.60400 43.09600 1.000 63.03000 101 GLU G N 1
ATOM 7621 C CA . GLU G 3 101 ? 22.18000 1.60500 44.28900 1.000 66.95000 101 GLU G CA 1
ATOM 7622 C C . GLU G 3 101 ? 21.00200 2.56300 44.12900 1.000 70.46000 101 GLU G C 1
ATOM 7623 O O . GLU G 3 101 ? 20.65300 3.31300 45.04300 1.000 65.98000 101 GLU G O 1
ATOM 7629 N N . ARG G 3 102 ? 20.39100 2.54000 42.94600 1.000 72.77000 102 ARG G N 1
ATOM 7630 C CA . ARG G 3 102 ? 19.14100 3.24600 42.67500 1.000 60.60000 102 ARG G CA 1
ATOM 7631 C C . ARG G 3 102 ? 18.22400 2.24700 41.97700 1.000 66.63000 102 ARG G C 1
ATOM 7632 O O . ARG G 3 102 ? 18.39100 1.97400 40.78400 1.000 69.32000 102 ARG G O 1
ATOM 7640 N N . ALA G 3 103 ? 17.27200 1.69500 42.72700 1.000 71.05000 103 ALA G N 1
ATOM 7641 C CA . ALA G 3 103 ? 16.36100 0.69300 42.18600 1.000 71.39000 103 ALA G CA 1
ATOM 7642 C C . ALA G 3 103 ? 15.60000 1.25800 40.99500 1.000 68.15000 103 ALA G C 1
ATOM 7643 O O . ALA G 3 103 ? 14.90500 2.27200 41.11300 1.000 72.80000 103 ALA G O 1
ATOM 7645 N N . GLY G 3 104 ? 15.73600 0.59900 39.84700 1.000 63.57000 104 GLY G N 1
ATOM 7646 C CA . GLY G 3 104 ? 15.12500 1.03300 38.61100 1.000 65.26000 104 GLY G CA 1
ATOM 7647 C C . GLY G 3 104 ? 16.10000 1.60300 37.60400 1.000 55.73000 104 GLY G C 1
ATOM 7648 O O . GLY G 3 104 ? 15.77700 1.65300 36.41000 1.000 63.37000 104 GLY G O 1
ATOM 7649 N N . VAL G 3 105 ? 17.27800 2.03600 38.04800 1.000 59.21000 105 VAL G N 1
ATOM 7650 C CA . VAL G 3 105 ? 18.31600 2.54200 37.15000 1.000 55.15000 105 VAL G CA 1
ATOM 7651 C C . VAL G 3 105 ? 19.06600 1.33100 36.60500 1.000 50.93000 105 VAL G C 1
ATOM 7652 O O . VAL G 3 105 ? 19.90600 0.74400 37.28900 1.000 47.23000 105 VAL G O 1
ATOM 7656 N N . THR G 3 106 ? 18.76000 0.94900 35.36700 1.000 51.23000 106 THR G N 1
ATOM 7657 C CA . THR G 3 106 ? 19.29600 -0.25800 34.75800 1.000 48.57000 106 THR G CA 1
ATOM 7658 C C . THR G 3 106 ? 19.96600 0.08600 33.43500 1.000 53.54000 106 THR G C 1
ATOM 7659 O O . THR G 3 106 ? 19.86100 1.20700 32.92800 1.000 50.31000 106 THR G O 1
ATOM 7663 N N . LYS G 3 107 ? 20.66100 -0.90800 32.87300 1.000 46.93000 107 LYS G N 1
ATOM 7664 C CA . LYS G 3 107 ? 21.22500 -0.74800 31.53700 1.000 51.53000 107 LYS G CA 1
ATOM 7665 C C . LYS G 3 107 ? 20.13400 -0.56000 30.49300 1.000 48.59000 107 LYS G C 1
ATOM 7666 O O . LYS G 3 107 ? 20.37200 0.05900 29.45000 1.000 46.54000 107 LYS G O 1
ATOM 7672 N N . GLY G 3 108 ? 18.93700 -1.09400 30.75100 1.000 45.18000 108 GLY G N 1
ATOM 7673 C CA . GLY G 3 108 ? 17.83800 -0.91500 29.81900 1.000 48.98000 108 GLY G CA 1
ATOM 7674 C C . GLY G 3 108 ? 17.36800 0.52100 29.72500 1.000 45.81000 108 GLY G C 1
ATOM 7675 O O . GLY G 3 108 ? 16.89900 0.95600 28.66900 1.000 43.07000 108 GLY G O 1
ATOM 7676 N N . GLY G 3 109 ? 17.48000 1.27500 30.82000 1.000 46.46000 109 GLY G N 1
ATOM 7677 C CA . GLY G 3 109 ? 17.13700 2.68600 30.76900 1.000 44.57000 109 GLY G CA 1
ATOM 7678 C C . GLY G 3 109 ? 18.14300 3.49600 29.97300 1.000 42.37000 109 GLY G C 1
ATOM 7679 O O . GLY G 3 109 ? 17.77100 4.41800 29.24200 1.000 40.65000 109 GLY G O 1
ATOM 7680 N N . PHE G 3 110 ? 19.43100 3.16400 30.10400 1.000 40.58000 110 PHE G N 1
ATOM 7681 C CA . PHE G 3 110 ? 20.45600 3.84500 29.32000 1.000 38.72000 110 PHE G CA 1
ATOM 7682 C C . PHE G 3 110 ? 20.32400 3.53900 27.83400 1.000 42.38000 110 PHE G C 1
ATOM 7683 O O . PHE G 3 110 ? 20.60700 4.40400 26.99800 1.000 41.26000 110 PHE G O 1
ATOM 7691 N N . SER G 3 111 ? 19.90400 2.32000 27.48500 1.000 37.17000 111 SER G N 1
ATOM 7692 C CA . SER G 3 111 ? 19.63000 2.01700 26.08600 1.000 43.66000 111 SER G CA 1
ATOM 7693 C C . SER G 3 111 ? 18.45500 2.83300 25.56600 1.000 36.51000 111 SER G C 1
ATOM 7694 O O . SER G 3 111 ? 18.44500 3.22600 24.39400 1.000 39.63000 111 SER G O 1
ATOM 7697 N N . ALA G 3 112 ? 17.46900 3.10400 26.42300 1.000 39.20000 112 ALA G N 1
ATOM 7698 C CA . ALA G 3 112 ? 16.31800 3.89800 26.01100 1.000 38.40000 112 ALA G CA 1
ATOM 7699 C C . ALA G 3 112 ? 16.69500 5.36400 25.83300 1.000 40.75000 112 ALA G C 1
ATOM 7700 O O . ALA G 3 112 ? 16.31200 5.99500 24.84100 1.000 37.10000 112 ALA G O 1
ATOM 7702 N N . ILE G 3 113 ? 17.44800 5.92700 26.78400 1.000 40.45000 113 ILE G N 1
ATOM 7703 C CA . ILE G 3 113 ? 17.84000 7.32800 26.66900 1.000 36.70000 113 ILE G CA 1
ATOM 7704 C C . ILE G 3 113 ? 18.81100 7.53700 25.51500 1.000 39.40000 113 ILE G C 1
ATOM 7705 O O . ILE G 3 113 ? 18.89600 8.64700 24.97600 1.000 40.00000 113 ILE G O 1
ATOM 7710 N N . ALA G 3 114 ? 19.54600 6.49600 25.11300 1.000 35.34000 114 ALA G N 1
ATOM 7711 C CA . ALA G 3 114 ? 20.34900 6.59500 23.90100 1.000 34.94000 114 ALA G CA 1
ATOM 7712 C C . ALA G 3 114 ? 19.46100 6.83600 22.68800 1.000 41.04000 114 ALA G C 1
ATOM 7713 O O . ALA G 3 114 ? 19.77800 7.66800 21.83000 1.000 34.82000 114 ALA G O 1
ATOM 7715 N N . GLN G 3 115 ? 18.33300 6.12600 22.61200 1.000 37.38000 115 GLN G N 1
ATOM 7716 C CA . GLN G 3 115 ? 17.380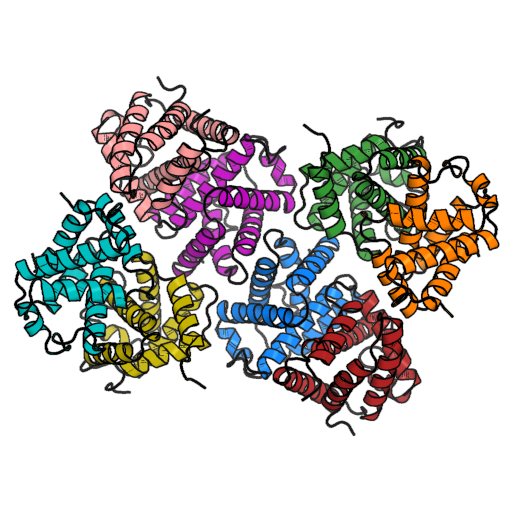00 6.35200 21.53200 1.000 38.37000 115 GLN G CA 1
ATOM 7717 C C . GLN G 3 115 ? 16.74200 7.73200 21.62700 1.000 37.44000 115 GLN G C 1
ATOM 7718 O O . GLN G 3 115 ? 16.39600 8.32500 20.59900 1.000 34.29000 115 GLN G O 1
ATOM 7724 N N . SER G 3 116 ? 16.58100 8.25800 22.84500 1.000 34.40000 116 SER G N 1
ATOM 7725 C CA . SER G 3 116 ? 16.06000 9.61300 23.00200 1.000 39.88000 116 SER G CA 1
ATOM 7726 C C . SER G 3 116 ? 17.00400 10.64000 22.38900 1.000 35.52000 116 SER G C 1
ATOM 7727 O O . SER G 3 116 ? 16.56100 11.56700 21.70000 1.000 36.38000 116 SER G O 1
ATOM 7730 N N . PHE G 3 117 ? 18.31100 10.49100 22.62500 1.000 33.20000 117 PHE G N 1
ATOM 7731 C CA . PHE G 3 117 ? 19.27700 11.41800 22.04600 1.000 32.88000 117 PHE G CA 1
ATOM 7732 C C . PHE G 3 117 ? 19.30900 11.31000 20.52500 1.000 29.81000 117 PHE G C 1
ATOM 7733 O O . PHE G 3 117 ? 19.46000 12.32100 19.83100 1.000 30.61000 117 PHE G O 1
ATOM 7741 N N . LEU G 3 118 ? 19.16600 10.09400 19.98900 1.000 31.61000 118 LEU G N 1
ATOM 7742 C CA . LEU G 3 118 ? 19.17900 9.92100 18.53900 1.000 33.04000 118 LEU G CA 1
ATOM 7743 C C . LEU G 3 118 ? 17.96000 10.55700 17.88300 1.000 34.57000 118 LEU G C 1
ATOM 7744 O O . LEU G 3 118 ? 18.00500 10.90600 16.69800 1.000 36.48000 118 LEU G O 1
ATOM 7749 N N . ARG G 3 119 ? 16.86300 10.70400 18.62300 1.000 33.12000 119 ARG G N 1
ATOM 7750 C CA . ARG G 3 119 ? 15.70000 11.40900 18.09900 1.000 34.28000 119 ARG G CA 1
ATOM 7751 C C . ARG G 3 119 ? 15.78100 12.91300 18.32000 1.000 34.80000 119 ARG G C 1
ATOM 7752 O O . ARG G 3 119 ? 15.25800 13.68000 17.50300 1.000 40.20000 119 ARG G O 1
ATOM 7760 N N . VAL G 3 120 ? 16.44400 13.35100 19.39100 1.000 32.53000 120 VAL G N 1
ATOM 7761 C CA . VAL G 3 120 ? 16.48900 14.77100 19.72500 1.000 34.27000 120 VAL G CA 1
ATOM 7762 C C . VAL G 3 120 ? 17.58100 15.48700 18.93700 1.000 33.97000 120 VAL G C 1
ATOM 7763 O O . VAL G 3 120 ? 17.34300 16.54500 18.34400 1.000 35.68000 120 VAL G O 1
ATOM 7767 N N . MET G 3 121 ? 18.78800 14.92000 18.91700 1.000 35.86000 121 MET G N 1
ATOM 7768 C CA . MET G 3 121 ? 19.94300 15.64200 18.38500 1.000 32.87000 121 MET G CA 1
ATOM 7769 C C . MET G 3 121 ? 19.80200 16.09400 16.93200 1.000 37.70000 121 MET G C 1
ATOM 7770 O O . MET G 3 121 ? 20.22600 17.22400 16.63200 1.000 37.30000 121 MET G O 1
ATOM 7775 N N . PRO G 3 122 ? 19.25500 15.30700 15.99600 1.000 31.44000 122 PRO G N 1
ATOM 7776 C CA . PRO G 3 122 ? 19.08700 15.83000 14.62800 1.000 39.09000 122 PRO G CA 1
ATOM 7777 C C . PRO G 3 122 ? 18.16700 17.03700 14.54000 1.000 38.84000 122 PRO G C 1
ATOM 7778 O O . PRO G 3 122 ? 18.23300 17.77400 13.54900 1.000 36.58000 122 PRO G O 1
ATOM 7782 N N . GLN G 3 123 ? 17.31600 17.26800 15.54100 1.000 40.80000 123 GLN G N 1
ATOM 7783 C CA . GLN G 3 123 ? 16.43800 18.43100 15.52500 1.000 33.89000 123 GLN G CA 1
ATOM 7784 C C . GLN G 3 123 ? 17.14200 19.70800 15.96100 1.000 39.57000 123 GLN G C 1
ATOM 7785 O O . GLN G 3 123 ? 16.62400 20.80100 15.70900 1.000 44.05000 123 GLN G O 1
ATOM 7791 N N . VAL G 3 124 ? 18.30300 19.60300 16.60300 1.000 37.07000 124 VAL G N 1
ATOM 7792 C CA . VAL G 3 124 ? 18.95300 20.77600 17.17300 1.000 39.04000 124 VAL G CA 1
ATOM 7793 C C . VAL G 3 124 ? 20.35700 20.93000 16.59800 1.000 41.77000 124 VAL G C 1
ATOM 7794 O O . VAL G 3 124 ? 20.85400 22.05100 16.43900 1.000 37.80000 124 VAL G O 1
ATOM 7798 N N . ALA G 3 125 ? 20.99400 19.81400 16.25500 1.000 36.90000 125 ALA G N 1
ATOM 7799 C CA . ALA G 3 125 ? 22.37300 19.82900 15.78800 1.000 38.21000 125 ALA G CA 1
ATOM 7800 C C . ALA G 3 125 ? 22.43500 19.87300 14.26800 1.000 40.29000 125 ALA G C 1
ATOM 7801 O O . ALA G 3 125 ? 21.61700 19.25500 13.58000 1.000 38.88000 125 ALA G O 1
ATOM 7803 N N . SER G 3 126 ? 23.41600 20.60700 13.75000 1.000 41.41000 126 SER G N 1
ATOM 7804 C CA . SER G 3 126 ? 23.67900 20.65200 12.31900 1.000 46.58000 126 SER G CA 1
ATOM 7805 C C . SER G 3 126 ? 24.70600 19.59100 11.95000 1.000 42.92000 126 SER G C 1
ATOM 7806 O O . SER G 3 126 ? 25.62900 19.31000 12.72000 1.000 52.68000 126 SER G O 1
ATOM 7809 N N . CYS G 3 127 ? 24.53500 19.00300 10.76500 1.000 40.73000 127 CYS G N 1
ATOM 7810 C CA . CYS G 3 127 ? 25.42500 17.95500 10.25800 1.000 47.56000 127 CYS G CA 1
ATOM 7811 C C . CYS G 3 127 ? 25.51800 16.78200 11.23200 1.000 50.71000 127 CYS G C 1
ATOM 7812 O O . CYS G 3 127 ? 26.60300 16.25800 11.49100 1.000 47.59000 127 CYS G O 1
ATOM 7815 N N . PHE G 3 128 ? 24.38000 16.36400 11.78000 1.000 44.18000 128 PHE G N 1
ATOM 7816 C CA . PHE G 3 128 ? 24.39400 15.28900 12.76300 1.000 40.48000 128 PHE G CA 1
ATOM 7817 C C . PHE G 3 128 ? 24.75500 13.96500 12.10000 1.000 42.81000 128 PHE G C 1
ATOM 7818 O O . PHE G 3 128 ? 24.20800 13.61200 11.05000 1.000 42.78000 128 PHE G O 1
ATOM 7826 N N . ASN G 3 129 ? 25.68900 13.23800 12.71300 1.000 40.96000 129 ASN G N 1
ATOM 7827 C CA . ASN G 3 129 ? 26.09700 11.91400 12.25300 1.000 36.89000 129 ASN G CA 1
ATOM 7828 C C . ASN G 3 129 ? 25.62000 10.88600 13.26900 1.000 38.00000 129 ASN G C 1
ATOM 7829 O O . ASN G 3 129 ? 26.28100 10.68000 14.29900 1.000 37.22000 129 ASN G O 1
ATOM 7834 N N . PRO G 3 130 ? 24.48600 10.21700 13.03500 1.000 34.85000 130 PRO G N 1
ATOM 7835 C CA . PRO G 3 130 ? 23.96400 9.29400 14.05900 1.000 36.25000 130 PRO G CA 1
ATOM 7836 C C . PRO G 3 130 ? 24.87200 8.10900 14.34100 1.000 39.15000 130 PRO G C 1
ATOM 7837 O O . PRO G 3 130 ? 24.96800 7.67900 15.49700 1.000 38.04000 130 PRO G O 1
ATOM 7841 N N . ASP G 3 131 ? 25.54300 7.56700 13.32200 1.000 36.94000 131 ASP G N 1
ATOM 7842 C CA . ASP G 3 131 ? 26.40000 6.40400 13.53600 1.000 40.15000 131 ASP G CA 1
ATOM 7843 C C . ASP G 3 131 ? 27.59000 6.75000 14.42400 1.000 39.55000 131 ASP G C 1
ATOM 7844 O O . ASP G 3 131 ? 27.85300 6.06600 15.42000 1.000 34.90000 131 ASP G O 1
ATOM 7849 N N . ALA G 3 132 ? 28.32300 7.81000 14.07400 1.000 39.97000 132 ALA G N 1
ATOM 7850 C CA . ALA G 3 132 ? 29.47800 8.20700 14.87400 1.000 40.96000 132 ALA G CA 1
ATOM 7851 C C . ALA G 3 132 ? 29.06000 8.61800 16.28000 1.000 37.01000 132 ALA G C 1
ATOM 7852 O O . ALA G 3 132 ? 29.74500 8.29600 17.25800 1.000 33.58000 132 ALA G O 1
ATOM 7854 N N . TRP G 3 133 ? 27.93800 9.33200 16.40200 1.000 35.86000 133 TRP G N 1
ATOM 7855 C CA . TRP G 3 133 ? 27.43200 9.69200 17.72300 1.000 35.75000 133 TRP G CA 1
ATOM 7856 C C . TRP G 3 133 ? 27.09100 8.45100 18.53600 1.000 36.66000 133 TRP G C 1
ATOM 7857 O O . TRP G 3 133 ? 27.43400 8.36200 19.72000 1.000 37.82000 133 TRP G O 1
ATOM 7868 N N . SER G 3 134 ? 26.42000 7.47800 17.91400 1.000 34.39000 134 SER G N 1
ATOM 7869 C CA . SER G 3 134 ? 25.96500 6.30200 18.64700 1.000 31.90000 134 SER G CA 1
ATOM 7870 C C . SER G 3 134 ? 27.14000 5.48300 19.16900 1.000 37.48000 134 SER G C 1
ATOM 7871 O O . SER G 3 134 ? 27.11200 5.00500 20.30900 1.000 36.91000 134 SER G O 1
ATOM 7874 N N . ARG G 3 135 ? 28.18400 5.31400 18.35200 1.000 35.89000 135 ARG G N 1
ATOM 7875 C CA . ARG G 3 135 ? 29.32600 4.51000 18.77400 1.000 36.86000 135 ARG G CA 1
ATOM 7876 C C . ARG G 3 135 ? 30.00600 5.10700 20.00000 1.000 39.22000 135 ARG G C 1
ATOM 7877 O O . ARG G 3 135 ? 30.37600 4.37900 20.92800 1.000 39.23000 135 ARG G O 1
ATOM 7885 N N . CYS G 3 136 ? 30.16600 6.42900 20.03200 1.000 33.94000 136 CYS G N 1
ATOM 7886 C CA . CYS G 3 136 ? 30.85000 7.05600 21.15600 1.000 34.32000 136 CYS G CA 1
ATOM 7887 C C . CYS G 3 136 ? 29.91600 7.31900 22.32800 1.000 36.27000 136 CYS G C 1
ATOM 7888 O O . CYS G 3 136 ? 30.37200 7.36500 23.47600 1.000 36.33000 136 CYS G O 1
ATOM 7891 N N . PHE G 3 137 ? 28.61900 7.49500 22.06800 1.000 34.61000 137 PHE G N 1
ATOM 7892 C CA . PHE G 3 137 ? 27.66500 7.58600 23.16800 1.000 31.91000 137 PHE G CA 1
ATOM 7893 C C . PHE G 3 137 ? 27.59600 6.26900 23.93000 1.000 33.20000 137 PHE G C 1
ATOM 7894 O O . PHE G 3 137 ? 27.52700 6.25900 25.16600 1.000 33.62000 137 PHE G O 1
ATOM 7902 N N . ASN G 3 138 ? 27.61600 5.14600 23.20700 1.000 37.64000 138 ASN G N 1
ATOM 7903 C CA . ASN G 3 138 ? 27.59100 3.84200 23.86200 1.000 36.86000 138 ASN G CA 1
ATOM 7904 C C . ASN G 3 138 ? 28.89000 3.58000 24.61300 1.000 35.70000 138 ASN G C 1
ATOM 7905 O O . ASN G 3 138 ? 28.87500 2.98700 25.69800 1.000 38.90000 138 ASN G O 1
ATOM 7910 N N . ARG G 3 139 ? 30.02400 4.00800 24.04900 1.000 32.69000 139 ARG G N 1
ATOM 7911 C CA . ARG G 3 139 ? 31.29000 3.93900 24.77200 1.000 37.39000 139 ARG G CA 1
ATOM 7912 C C . ARG G 3 139 ? 31.19600 4.64100 26.11900 1.000 37.56000 139 ARG G C 1
ATOM 7913 O O . ARG G 3 139 ? 31.80100 4.19500 27.10100 1.000 36.42000 139 ARG G O 1
ATOM 7921 N N . ILE G 3 140 ? 30.42100 5.72300 26.18900 1.000 33.04000 140 ILE G N 1
ATOM 7922 C CA . ILE G 3 140 ? 30.26500 6.46200 27.43500 1.000 32.24000 140 ILE G CA 1
ATOM 7923 C C . ILE G 3 140 ? 29.32400 5.73300 28.38600 1.000 32.41000 140 ILE G C 1
ATOM 7924 O O . ILE G 3 140 ? 29.62000 5.58000 29.57700 1.000 34.30000 140 ILE G O 1
ATOM 7929 N N . THR G 3 141 ? 28.17900 5.26700 27.87900 1.000 34.07000 141 THR G N 1
ATOM 7930 C CA . THR G 3 141 ? 27.22100 4.58400 28.74400 1.000 33.13000 141 THR G CA 1
ATOM 7931 C C . THR G 3 141 ? 27.74400 3.23400 29.21800 1.000 35.17000 141 THR G C 1
ATOM 7932 O O . THR G 3 141 ? 27.37000 2.77900 30.30500 1.000 39.68000 141 THR G O 1
ATOM 7936 N N . ASN G 3 142 ? 28.59700 2.57700 28.42400 1.000 34.28000 142 ASN G N 1
ATOM 7937 C CA . ASN G 3 142 ? 29.19700 1.32400 28.87200 1.000 36.93000 142 ASN G CA 1
ATOM 7938 C C . ASN G 3 142 ? 29.95700 1.51600 30.17800 1.000 38.80000 142 ASN G C 1
ATOM 7939 O O . ASN G 3 142 ? 29.85500 0.69100 31.09300 1.000 41.75000 142 ASN G O 1
ATOM 7944 N N . GLY G 3 143 ? 30.72000 2.60600 30.28700 1.000 36.30000 143 GLY G N 1
ATOM 7945 C CA . GLY G 3 143 ? 31.41700 2.88900 31.52900 1.000 35.76000 143 GLY G CA 1
ATOM 7946 C C . GLY G 3 143 ? 30.49000 3.30500 32.65300 1.000 39.22000 143 GLY G C 1
ATOM 7947 O O . GLY G 3 143 ? 30.76500 3.02400 33.82300 1.000 45.18000 143 GLY G O 1
ATOM 7948 N N . MET G 3 144 ? 29.38400 3.97500 32.32200 1.000 39.90000 144 MET G N 1
ATOM 7949 C CA . MET G 3 144 ? 28.43800 4.40500 33.34500 1.000 39.77000 144 MET G CA 1
ATOM 7950 C C . MET G 3 144 ? 27.59000 3.25300 33.86900 1.000 42.95000 144 MET G C 1
ATOM 7951 O O . MET G 3 144 ? 27.10600 3.31400 35.00400 1.000 45.55000 144 MET G O 1
ATOM 7956 N N . THR G 3 145 ? 27.39700 2.20700 33.06600 1.000 44.46000 145 THR G N 1
ATOM 7957 C CA . THR G 3 145 ? 26.57400 1.06400 33.44300 1.000 47.38000 145 THR G CA 1
ATOM 7958 C C . THR G 3 145 ? 27.41200 -0.14900 33.83000 1.000 51.82000 145 THR G C 1
ATOM 7959 O O . THR G 3 145 ? 26.99900 -1.28800 33.58800 1.000 52.49000 145 THR G O 1
ATOM 7963 N N . GLU G 3 146 ? 28.58300 0.07300 34.42900 1.000 56.54000 146 GLU G N 1
ATOM 7964 C CA . GLU G 3 146 ? 29.48300 -1.03100 34.74700 1.000 60.87000 146 GLU G CA 1
ATOM 7965 C C . GLU G 3 146 ? 28.82500 -2.01800 35.70600 1.000 63.52000 146 GLU G C 1
ATOM 7966 O O . GLU G 3 146 ? 28.64200 -3.19600 35.37900 1.000 60.24000 146 GLU G O 1
ATOM 7972 N N . GLY G 3 147 ? 28.45700 -1.55000 36.89600 1.000 60.74000 147 GLY G N 1
ATOM 7973 C CA . GLY G 3 147 ? 27.83700 -2.41300 37.88100 1.000 61.04000 147 GLY G CA 1
ATOM 7974 C C . GLY G 3 147 ? 26.35500 -2.15800 38.05900 1.000 60.66000 147 GLY G C 1
ATOM 7975 O O . GLY G 3 147 ? 25.87600 -2.01300 39.18800 1.000 67.83000 147 GLY G O 1
ATOM 7976 N N . LEU G 3 148 ? 25.61900 -2.09900 36.95300 1.000 55.71000 148 LEU G N 1
ATOM 7977 C CA . LEU G 3 148 ? 24.17600 -1.91500 36.97300 1.000 56.47000 148 LEU G CA 1
ATOM 7978 C C . LEU G 3 148 ? 23.47800 -3.16900 36.46300 1.000 51.04000 148 LEU G C 1
ATOM 7979 O O . LEU G 3 148 ? 24.02300 -3.91500 35.64400 1.000 54.36000 148 LEU G O 1
ATOM 7984 N N . ALA G 3 149 ? 22.26200 -3.39000 36.95400 1.000 53.06000 149 ALA G N 1
ATOM 7985 C CA . ALA G 3 149 ? 21.45200 -4.49400 36.47000 1.000 58.28000 149 ALA G CA 1
ATOM 7986 C C . ALA G 3 149 ? 21.02100 -4.24500 35.02800 1.000 57.78000 149 ALA G C 1
ATOM 7987 O O . ALA G 3 149 ? 20.95500 -3.10600 34.55700 1.000 55.48000 149 ALA G O 1
ATOM 7989 N N . GLU G 3 150 ? 20.72800 -5.33300 34.32300 1.000 61.21000 150 GLU G N 1
ATOM 7990 C CA . GLU G 3 150 ? 20.28900 -5.24700 32.93500 1.000 60.90000 150 GLU G CA 1
ATOM 7991 C C . GLU G 3 150 ? 18.93300 -4.55600 32.83500 1.000 60.10000 150 GLU G C 1
ATOM 7992 O O . GLU G 3 150 ? 18.14500 -4.57500 33.78000 1.000 58.86000 150 GLU G O 1
ATOM 7999 N N . GLU H 4 2 ? 30.97500 61.92900 8.44700 1.000 61.54000 2 GLU H N 1
ATOM 8000 C CA . GLU H 4 2 ? 30.44500 62.98500 9.30300 1.000 58.42000 2 GLU H CA 1
ATOM 8001 C C . GLU H 4 2 ? 30.10800 62.46500 10.70000 1.000 52.72000 2 GLU H C 1
ATOM 8002 O O . GLU H 4 2 ? 29.24800 63.02000 11.38300 1.000 53.29000 2 GLU H O 1
ATOM 8008 N N . PHE H 4 3 ? 30.79100 61.40300 11.13000 1.000 41.84000 3 PHE H N 1
ATOM 8009 C CA . PHE H 4 3 ? 30.56900 60.87100 12.46900 1.000 45.06000 3 PHE H CA 1
ATOM 8010 C C . PHE H 4 3 ? 31.87800 60.75000 13.24100 1.000 46.86000 3 PHE H C 1
ATOM 8011 O O . PHE H 4 3 ? 32.23000 61.65500 14.00500 1.000 51.63000 3 PHE H O 1
ATOM 8019 N N . CYS H 4 4 ? 32.60600 59.65000 13.06300 1.000 37.46000 4 CYS H N 1
ATOM 8020 C CA . CYS H 4 4 ? 33.90800 59.49000 13.69500 1.000 39.39000 4 CYS H CA 1
ATOM 8021 C C . CYS H 4 4 ? 34.85900 58.81900 12.71400 1.000 41.56000 4 CYS H C 1
ATOM 8022 O O . CYS H 4 4 ? 34.45400 58.32900 11.65600 1.000 35.14000 4 CYS H O 1
ATOM 8025 N N . SER H 4 5 ? 36.14100 58.80900 13.07500 1.000 37.47000 5 SER H N 1
ATOM 8026 C CA . SER H 4 5 ? 37.17300 58.28800 12.19200 1.000 36.21000 5 SER H CA 1
ATOM 8027 C C . SER H 4 5 ? 37.03500 56.77500 12.02900 1.000 35.30000 5 SER H C 1
ATOM 8028 O O . SER H 4 5 ? 36.33300 56.09800 12.78500 1.000 41.81000 5 SER H O 1
ATOM 8031 N N . GLU H 4 6 ? 37.73300 56.24700 11.02100 1.000 34.56000 6 GLU H N 1
ATOM 8032 C CA . GLU H 4 6 ? 37.66000 54.81800 10.73100 1.000 42.86000 6 GLU H CA 1
ATOM 8033 C C . GLU H 4 6 ? 38.27000 53.98600 11.85300 1.000 44.38000 6 GLU H C 1
ATOM 8034 O O . GLU H 4 6 ? 37.74000 52.92400 12.20300 1.000 43.05000 6 GLU H O 1
ATOM 8040 N N . ALA H 4 7 ? 39.38500 54.44400 12.42900 1.000 37.14000 7 ALA H N 1
ATOM 8041 C CA . ALA H 4 7 ? 40.00900 53.68400 13.50800 1.000 39.21000 7 ALA H CA 1
ATOM 8042 C C . ALA H 4 7 ? 39.20200 53.79100 14.79500 1.000 38.94000 7 ALA H C 1
ATOM 8043 O O . ALA H 4 7 ? 39.10400 52.81900 15.55400 1.000 41.28000 7 ALA H O 1
ATOM 8045 N N . ASP H 4 8 ? 38.62200 54.96400 15.06200 1.000 38.67000 8 ASP H N 1
ATOM 8046 C CA . ASP H 4 8 ? 37.70400 55.09000 16.18900 1.000 33.90000 8 ASP H CA 1
ATOM 8047 C C . ASP H 4 8 ? 36.48900 54.19000 16.00500 1.000 43.86000 8 ASP H C 1
ATOM 8048 O O . ASP H 4 8 ? 36.07000 53.49700 16.94100 1.000 38.33000 8 ASP H O 1
ATOM 8053 N N . ALA H 4 9 ? 35.91500 54.18100 14.79800 1.000 45.02000 9 ALA H N 1
ATOM 8054 C CA . ALA H 4 9 ? 34.74300 53.35300 14.53700 1.000 41.55000 9 ALA H CA 1
ATOM 8055 C C . ALA H 4 9 ? 35.07300 51.87000 14.65200 1.000 38.59000 9 ALA H C 1
ATOM 8056 O O . ALA H 4 9 ? 34.25500 51.08200 15.14100 1.000 40.61000 9 ALA H O 1
ATOM 8058 N N . THR H 4 10 ? 36.26800 51.47100 14.20700 1.000 34.87000 10 THR H N 1
ATOM 8059 C CA . THR H 4 10 ? 36.65700 50.06600 14.28500 1.000 37.61000 10 THR H CA 1
ATOM 8060 C C . THR H 4 10 ? 36.72100 49.59100 15.73200 1.000 33.97000 10 THR H C 1
ATOM 8061 O O . THR H 4 10 ? 36.30100 48.47100 16.04600 1.000 37.53000 10 THR H O 1
ATOM 8065 N N . ILE H 4 11 ? 37.24100 50.43200 16.62900 1.000 36.12000 11 ILE H N 1
ATOM 8066 C CA . ILE H 4 11 ? 37.29900 50.07400 18.04300 1.000 37.67000 11 ILE H CA 1
ATOM 8067 C C . ILE H 4 11 ? 35.89500 49.96100 18.62400 1.000 31.58000 11 ILE H C 1
ATOM 8068 O O . ILE H 4 11 ? 35.58600 49.01500 19.35800 1.000 36.30000 11 ILE H O 1
ATOM 8073 N N . VAL H 4 12 ? 35.02100 50.91700 18.30100 1.000 33.15000 12 VAL H N 1
ATOM 8074 C CA . VAL H 4 12 ? 33.65500 50.88500 18.81600 1.000 34.25000 12 VAL H CA 1
ATOM 8075 C C . VAL H 4 12 ? 32.90700 49.67200 18.27500 1.000 34.89000 12 VAL H C 1
ATOM 8076 O O . VAL H 4 12 ? 32.15600 49.01200 19.00400 1.000 35.60000 12 VAL H O 1
ATOM 8080 N N . ILE H 4 13 ? 33.11500 49.34800 16.99500 1.000 33.61000 13 ILE H N 1
ATOM 8081 C CA . ILE H 4 13 ? 32.42700 48.20900 16.39100 1.000 31.10000 13 ILE H CA 1
ATOM 8082 C C . ILE H 4 13 ? 32.87100 46.90700 17.04700 1.000 36.05000 13 ILE H C 1
ATOM 8083 O O . ILE H 4 13 ? 32.04600 46.04600 17.38200 1.000 31.98000 13 ILE H O 1
ATOM 8088 N N . LYS H 4 14 ? 34.18100 46.74500 17.25300 1.000 41.37000 14 LYS H N 1
ATOM 8089 C CA . LYS H 4 14 ? 34.68400 45.50500 17.83800 1.000 35.72000 14 LYS H CA 1
ATOM 8090 C C . LYS H 4 14 ? 34.23200 45.34700 19.28500 1.000 34.13000 14 LYS H C 1
ATOM 8091 O O . LYS H 4 14 ? 33.86200 44.24500 19.70800 1.000 41.70000 14 LYS H O 1
ATOM 8097 N N . GLN H 4 15 ? 34.26100 46.43300 20.06200 1.000 33.10000 15 GLN H N 1
ATOM 8098 C CA . GLN H 4 15 ? 33.85300 46.34200 21.46000 1.000 36.33000 15 GLN H CA 1
ATOM 8099 C C . GLN H 4 15 ? 32.35200 46.11900 21.59700 1.000 33.32000 15 GLN H C 1
ATOM 8100 O O . GLN H 4 15 ? 31.91100 45.45200 22.54000 1.000 35.72000 15 GLN H O 1
ATOM 8106 N N . TRP H 4 16 ? 31.55500 46.65900 20.67300 1.000 31.33000 16 TRP H N 1
ATOM 8107 C CA . TRP H 4 16 ? 30.11600 46.41400 20.71000 1.000 33.61000 16 TRP H CA 1
ATOM 8108 C C . TRP H 4 16 ? 29.79400 44.96400 20.37000 1.000 32.05000 16 TRP H C 1
ATOM 8109 O O . TRP H 4 16 ? 28.95800 44.33800 21.03300 1.000 31.98000 16 TRP H O 1
ATOM 8120 N N . ASN H 4 17 ? 30.45100 44.41000 19.34700 1.000 33.64000 17 ASN H N 1
ATOM 8121 C CA . ASN H 4 17 ? 30.21000 43.02200 18.96900 1.000 33.87000 17 ASN H CA 1
ATOM 8122 C C . ASN H 4 17 ? 30.60400 42.04700 20.06900 1.000 36.63000 17 ASN H C 1
ATOM 8123 O O . ASN H 4 17 ? 30.13600 40.90300 20.06300 1.000 33.95000 17 ASN H O 1
ATOM 8128 N N . GLN H 4 18 ? 31.45800 42.47200 21.00500 1.000 33.12000 18 GLN H N 1
ATOM 8129 C CA . GLN H 4 18 ? 31.75800 41.65800 22.17800 1.000 40.26000 18 GLN H CA 1
ATOM 8130 C C . GLN H 4 18 ? 30.48900 41.27100 22.92600 1.000 37.84000 18 GLN H C 1
ATOM 8131 O O . GLN H 4 18 ? 30.34900 40.13100 23.38400 1.000 36.11000 18 GLN H O 1
ATOM 8137 N N . ILE H 4 19 ? 29.55000 42.20700 23.05400 1.000 38.17000 19 ILE H N 1
ATOM 8138 C CA . ILE H 4 19 ? 28.39000 42.03200 23.92100 1.000 35.28000 19 ILE H CA 1
ATOM 8139 C C . ILE H 4 19 ? 27.07600 41.96400 23.16100 1.000 37.41000 19 ILE H C 1
ATOM 8140 O O . ILE H 4 19 ? 26.04000 41.66800 23.77900 1.000 37.90000 19 ILE H O 1
ATOM 8145 N N . TYR H 4 20 ? 27.07200 42.22600 21.85600 1.000 34.93000 20 TYR H N 1
ATOM 8146 C CA . TYR H 4 20 ? 25.84400 42.20400 21.06700 1.000 32.80000 20 TYR H CA 1
ATOM 8147 C C . TYR H 4 20 ? 26.15700 41.66300 19.68200 1.000 33.66000 20 TYR H C 1
ATOM 8148 O O . TYR H 4 20 ? 27.00600 42.21700 18.97700 1.000 35.04000 20 TYR H O 1
ATOM 8157 N N . ASN H 4 21 ? 25.46400 40.59700 19.29800 1.000 38.87000 21 ASN H N 1
ATOM 8158 C CA . ASN H 4 21 ? 25.52700 40.03500 17.95200 1.000 41.96000 21 ASN H CA 1
ATOM 8159 C C . ASN H 4 21 ? 24.41800 38.99500 17.83800 1.000 43.75000 21 ASN H C 1
ATOM 8160 O O . ASN H 4 21 ? 23.61400 38.81300 18.75700 1.000 41.21000 21 ASN H O 1
ATOM 8165 N N . ALA H 4 22 ? 24.38900 38.30200 16.69700 1.000 46.63000 22 ALA H N 1
ATOM 8166 C CA . ALA H 4 22 ? 23.30300 37.36500 16.42700 1.000 47.53000 22 ALA H CA 1
ATOM 8167 C C . ALA H 4 22 ? 23.32600 36.17200 17.37600 1.000 47.67000 22 ALA H C 1
ATOM 8168 O O . ALA H 4 22 ? 22.28200 35.55400 17.61500 1.000 48.02000 22 ALA H O 1
ATOM 8170 N N . GLY H 4 23 ? 24.49400 35.83200 17.92300 1.000 48.72000 23 GLY H N 1
ATOM 8171 C CA . GLY H 4 23 ? 24.57800 34.76000 18.89700 1.000 46.54000 23 GLY H CA 1
ATOM 8172 C C . GLY H 4 23 ? 24.13600 35.13000 20.29600 1.000 55.87000 23 GLY H C 1
ATOM 8173 O O . GLY H 4 23 ? 24.00000 34.24200 21.14400 1.000 58.08000 23 GLY H O 1
ATOM 8174 N N . ILE H 4 24 ? 23.90700 36.41300 20.55600 1.000 53.95000 24 ILE H N 1
ATOM 8175 C CA . ILE H 4 24 ? 23.50100 36.87400 21.87900 1.000 50.75000 24 ILE H CA 1
ATOM 8176 C C . ILE H 4 24 ? 21.99700 36.67500 22.02900 1.000 49.34000 24 ILE H C 1
ATOM 8177 O O . ILE H 4 24 ? 21.20700 37.24100 21.26800 1.000 50.42000 24 ILE H O 1
ATOM 8182 N N . GLY H 4 25 ? 21.60300 35.86900 23.01500 1.000 45.94000 25 GLY H N 1
ATOM 8183 C CA . GLY H 4 25 ? 20.19600 35.60800 23.23600 1.000 44.13000 25 GLY H CA 1
ATOM 8184 C C . GLY H 4 25 ? 19.43500 36.84400 23.67500 1.000 51.17000 25 GLY H C 1
ATOM 8185 O O . GLY H 4 25 ? 19.99700 37.82000 24.17500 1.000 45.25000 25 GLY H O 1
ATOM 8186 N N . ALA H 4 26 ? 18.11300 36.78800 23.48400 1.000 47.58000 26 ALA H N 1
ATOM 8187 C CA . ALA H 4 26 ? 17.26800 37.94300 23.77400 1.000 51.25000 26 ALA H CA 1
ATOM 8188 C C . ALA H 4 26 ? 17.24600 38.28100 25.26000 1.000 46.85000 26 ALA H C 1
ATOM 8189 O O . ALA H 4 26 ? 17.08800 39.45200 25.62100 1.000 42.53000 26 ALA H O 1
ATOM 8191 N N . LYS H 4 27 ? 17.39600 37.28000 26.13100 1.000 44.39000 27 LYS H N 1
ATOM 8192 C CA . LYS H 4 27 ? 17.37900 37.54700 27.56600 1.000 44.98000 27 LYS H CA 1
ATOM 8193 C C . LYS H 4 27 ? 18.54300 38.44200 27.97300 1.000 46.95000 27 LYS H C 1
ATOM 8194 O O . LYS H 4 27 ? 18.36600 39.38800 28.75000 1.000 42.84000 27 LYS H O 1
ATOM 8200 N N . SER H 4 28 ? 19.74200 38.15900 27.45700 1.000 38.28000 28 SER H N 1
ATOM 8201 C CA . SER H 4 28 ? 20.88100 39.03400 27.71600 1.000 40.54000 28 SER H CA 1
ATOM 8202 C C . SER H 4 28 ? 20.66100 40.41700 27.12200 1.000 39.22000 28 SER H C 1
ATOM 8203 O O . SER H 4 28 ? 21.16700 41.41200 27.65500 1.000 31.14000 28 SER H O 1
ATOM 8206 N N . ARG H 4 29 ? 19.91300 40.49900 26.02000 1.000 39.16000 29 ARG H N 1
ATOM 8207 C CA . ARG H 4 29 ? 19.63200 41.79200 25.40900 1.000 37.00000 29 ARG H CA 1
ATOM 8208 C C . ARG H 4 29 ? 18.72700 42.63600 26.29800 1.000 34.41000 29 ARG H C 1
ATOM 8209 O O . ARG H 4 29 ? 19.04300 43.79200 26.59800 1.000 33.49000 29 ARG H O 1
ATOM 8217 N N . TRP H 4 30 ? 17.59700 42.07700 26.74300 1.000 35.38000 30 TRP H N 1
ATOM 8218 C CA . TRP H 4 30 ? 16.70400 42.88600 27.56500 1.000 39.84000 30 TRP H CA 1
ATOM 8219 C C . TRP H 4 30 ? 17.24100 43.07500 28.97700 1.000 34.01000 30 TRP H C 1
ATOM 8220 O O . TRP H 4 30 ? 16.81300 44.00800 29.66200 1.000 37.52000 30 TRP H O 1
ATOM 8231 N N . THR H 4 31 ? 18.16300 42.22200 29.42800 1.000 31.26000 31 THR H N 1
ATOM 8232 C CA . THR H 4 31 ? 18.87500 42.50600 30.67000 1.000 35.40000 31 THR H CA 1
ATOM 8233 C C . THR H 4 31 ? 19.69300 43.78400 30.53500 1.000 31.20000 31 THR H C 1
ATOM 8234 O O . THR H 4 31 ? 19.64900 44.66200 31.40400 1.000 28.39000 31 THR H O 1
ATOM 8238 N N . MET H 4 32 ? 20.44100 43.90700 29.43600 1.000 29.82000 32 MET H N 1
ATOM 8239 C CA . MET H 4 32 ? 21.15300 45.14800 29.15700 1.000 31.22000 32 MET H CA 1
ATOM 8240 C C . MET H 4 32 ? 20.18100 46.29900 28.93100 1.000 27.68000 32 MET H C 1
ATOM 8241 O O . MET H 4 32 ? 20.41900 47.42100 29.39200 1.000 28.13000 32 MET H O 1
ATOM 8246 N N . GLY H 4 33 ? 19.07900 46.04000 28.22500 1.000 29.84000 33 GLY H N 1
ATOM 8247 C CA . GLY H 4 33 ? 18.08800 47.08400 28.01700 1.000 31.23000 33 GLY H CA 1
ATOM 8248 C C . GLY H 4 33 ? 17.44600 47.54300 29.31200 1.000 30.98000 33 GLY H C 1
ATOM 8249 O O . GLY H 4 33 ? 17.23300 48.74000 29.52100 1.000 30.75000 33 GLY H O 1
ATOM 8250 N N . ASN H 4 34 ? 17.13500 46.59800 30.20200 1.000 28.13000 34 ASN H N 1
ATOM 8251 C CA A ASN H 4 34 ? 16.51100 46.97900 31.46200 0.500 33.27000 34 ASN H CA 1
ATOM 8252 C CA B ASN H 4 34 ? 16.53300 46.92600 31.49300 0.500 33.27000 34 ASN H CA 1
ATOM 8253 C C . ASN H 4 34 ? 17.46500 47.79100 32.33400 1.000 31.37000 34 ASN H C 1
ATOM 8254 O O . ASN H 4 34 ? 17.03300 48.74900 32.98500 1.000 32.08000 34 ASN H O 1
ATOM 8263 N N . GLU H 4 35 ? 18.75600 47.45400 32.33800 1.000 31.32000 35 GLU H N 1
ATOM 8264 C CA . GLU H 4 35 ? 19.71800 48.24600 33.09800 1.000 32.65000 35 GLU H CA 1
ATOM 8265 C C . GLU H 4 35 ? 19.88000 49.63800 32.50200 1.000 31.53000 35 GLU H C 1
ATOM 8266 O O . GLU H 4 35 ? 20.01000 50.62500 33.23800 1.000 30.58000 35 GLU H O 1
ATOM 8272 N N . ILE H 4 36 ? 19.86600 49.73700 31.17100 1.000 24.06000 36 ILE H N 1
ATOM 8273 C CA . ILE H 4 36 ? 20.03600 51.02900 30.51300 1.000 25.42000 36 ILE H CA 1
ATOM 8274 C C . ILE H 4 36 ? 18.85900 51.94900 30.82200 1.000 31.01000 36 ILE H C 1
ATOM 8275 O O . ILE H 4 36 ? 19.04300 53.11300 31.19700 1.000 29.95000 36 ILE H O 1
ATOM 8280 N N . PHE H 4 37 ? 17.63200 51.44000 30.68500 1.000 27.84000 37 PHE H N 1
ATOM 8281 C CA . PHE H 4 37 ? 16.46800 52.30200 30.86100 1.000 30.32000 37 PHE H CA 1
ATOM 8282 C C . PHE H 4 37 ? 16.16700 52.58600 32.32900 1.000 27.53000 37 PHE H C 1
ATOM 8283 O O . PHE H 4 37 ? 15.67500 53.67300 32.64800 1.000 32.85000 37 PHE H O 1
ATOM 8291 N N . SER H 4 38 ? 16.45700 51.64700 33.23300 1.000 27.58000 38 SER H N 1
ATOM 8292 C CA . SER H 4 38 ? 16.37200 51.95600 34.65900 1.000 30.82000 38 SER H CA 1
ATOM 8293 C C . SER H 4 38 ? 17.30800 53.10300 35.01800 1.000 34.38000 38 SER H C 1
ATOM 8294 O O . SER H 4 38 ? 16.92200 54.03700 35.73100 1.000 38.16000 38 SER H O 1
ATOM 8297 N N . SER H 4 39 ? 18.54800 53.04700 34.52600 1.000 27.51000 39 SER H N 1
ATOM 8298 C CA . SER H 4 39 ? 19.49300 54.13200 34.76700 1.000 32.15000 39 SER H CA 1
ATOM 8299 C C . SER H 4 39 ? 18.99800 55.43800 34.15900 1.000 33.89000 39 SER H C 1
ATOM 8300 O O . SER H 4 39 ? 19.11700 56.50300 34.77600 1.000 32.53000 39 SER H O 1
ATOM 8303 N N . LEU H 4 40 ? 18.43800 55.37400 32.94800 1.000 29.42000 40 LEU H N 1
ATOM 8304 C CA . LEU H 4 40 ? 17.90100 56.57400 32.31400 1.000 30.23000 40 LEU H CA 1
ATOM 8305 C C . LEU H 4 40 ? 16.76700 57.17100 33.13600 1.000 32.46000 40 LEU H C 1
ATOM 8306 O O . LEU H 4 40 ? 16.69200 58.39300 33.31100 1.000 29.63000 40 LEU H O 1
ATOM 8311 N N . PHE H 4 41 ? 15.87400 56.32300 33.65300 1.000 29.63000 41 PHE H N 1
ATOM 8312 C CA . PHE H 4 41 ? 14.76700 56.82300 34.45900 1.000 32.22000 41 PHE H CA 1
ATOM 8313 C C . PHE H 4 41 ? 15.25400 57.41400 35.77700 1.000 37.17000 41 PHE H C 1
ATOM 8314 O O . PHE H 4 41 ? 14.65600 58.36900 36.28300 1.000 35.05000 41 PHE H O 1
ATOM 8322 N N . LYS H 4 42 ? 16.33500 56.87500 36.34600 1.000 35.61000 42 LYS H N 1
ATOM 8323 C CA . LYS H 4 42 ? 16.88200 57.47300 37.55800 1.000 39.87000 42 LYS H CA 1
ATOM 8324 C C . LYS H 4 42 ? 17.54200 58.81600 37.27000 1.000 39.36000 42 LYS H C 1
ATOM 8325 O O . LYS H 4 42 ? 17.48000 59.72600 38.10400 1.000 39.52000 42 LYS H O 1
ATOM 8331 N N . LEU H 4 43 ? 18.16300 58.96600 36.09600 1.000 34.92000 43 LEU H N 1
ATOM 8332 C CA . LEU H 4 43 ? 18.75900 60.24800 35.73400 1.000 34.32000 43 LEU H CA 1
ATOM 8333 C C . LEU H 4 43 ? 17.69500 61.26900 35.35300 1.000 40.42000 43 LEU H C 1
ATOM 8334 O O . LEU H 4 43 ? 17.82400 62.45700 35.67300 1.000 39.27000 43 LEU H O 1
ATOM 8339 N N . LYS H 4 44 ? 16.64300 60.83300 34.66100 1.000 34.36000 44 LYS H N 1
ATOM 8340 C CA . LYS H 4 44 ? 15.56800 61.71200 34.19900 1.000 34.99000 44 LYS H CA 1
ATOM 8341 C C . LYS H 4 44 ? 14.23300 61.06300 34.53700 1.000 38.40000 44 LYS H C 1
ATOM 8342 O O . LYS H 4 44 ? 13.60600 60.42300 33.68100 1.000 34.98000 44 LYS H O 1
ATOM 8348 N N . PRO H 4 45 ? 13.76600 61.21000 35.78100 1.000 39.81000 45 PRO H N 1
ATOM 8349 C CA . PRO H 4 45 ? 12.50000 60.56500 36.17200 1.000 35.77000 45 PRO H CA 1
ATOM 8350 C C . PRO H 4 45 ? 11.31300 60.97800 35.32200 1.000 36.88000 45 PRO H C 1
ATOM 8351 O O . PRO H 4 45 ? 10.36500 60.19600 35.17500 1.000 35.24000 45 PRO H O 1
ATOM 8355 N N . GLU H 4 46 ? 11.34200 62.18100 34.74700 1.000 35.66000 46 GLU H N 1
ATOM 8356 C CA . GLU H 4 46 ? 10.23300 62.66000 33.93300 1.000 39.31000 46 GLU H CA 1
ATOM 8357 C C . GLU H 4 46 ? 10.12700 61.94800 32.59000 1.000 37.46000 46 GLU H C 1
ATOM 8358 O O . GLU H 4 46 ? 9.12400 62.13200 31.89200 1.000 39.78000 46 GLU H O 1
ATOM 8364 N N . SER H 4 47 ? 11.11900 61.14300 32.21100 1.000 34.33000 47 SER H N 1
ATOM 8365 C CA . SER H 4 47 ? 11.09100 60.45700 30.92600 1.000 33.28000 47 SER H CA 1
ATOM 8366 C C . SER H 4 47 ? 10.36600 59.12000 30.97500 1.000 35.51000 47 SER H C 1
ATOM 8367 O O . SER H 4 47 ? 10.01500 58.58500 29.91700 1.000 32.27000 47 SER H O 1
ATOM 8370 N N . GLU H 4 48 ? 10.12600 58.57500 32.17100 1.000 33.99000 48 GLU H N 1
ATOM 8371 C CA . GLU H 4 48 ? 9.54300 57.24100 32.27700 1.000 36.10000 48 GLU H CA 1
ATOM 8372 C C . GLU H 4 48 ? 8.14900 57.18500 31.66000 1.000 37.14000 48 GLU H C 1
ATOM 8373 O O . GLU H 4 48 ? 7.79500 56.19900 31.00200 1.000 35.82000 48 GLU H O 1
ATOM 8379 N N . VAL H 4 49 ? 7.34800 58.23900 31.84900 1.000 37.23000 49 VAL H N 1
ATOM 8380 C CA . VAL H 4 49 ? 5.97100 58.22800 31.36500 1.000 35.82000 49 VAL H CA 1
ATOM 8381 C C . VAL H 4 49 ? 5.89400 58.17400 29.84500 1.000 30.72000 49 VAL H C 1
ATOM 8382 O O . VAL H 4 49 ? 4.85300 57.79400 29.29500 1.000 35.22000 49 VAL H O 1
ATOM 8386 N N . LEU H 4 50 ? 6.97200 58.53900 29.14800 1.000 35.12000 50 LEU H N 1
ATOM 8387 C CA . LEU H 4 50 ? 6.98200 58.48800 27.69100 1.000 34.59000 50 LEU H CA 1
ATOM 8388 C C . LEU H 4 50 ? 6.89300 57.06500 27.15400 1.000 33.34000 50 LEU H C 1
ATOM 8389 O O . LEU H 4 50 ? 6.61600 56.87900 25.96500 1.000 37.76000 50 LEU H O 1
ATOM 8394 N N . PHE H 4 51 ? 7.12700 56.05900 27.99900 1.000 31.95000 51 PHE H N 1
ATOM 8395 C CA . PHE H 4 51 ? 7.11400 54.66200 27.58300 1.000 36.77000 51 PHE H CA 1
ATOM 8396 C C . PHE H 4 51 ? 5.88100 53.92100 28.09000 1.000 35.15000 51 PHE H C 1
ATOM 8397 O O . PHE H 4 51 ? 5.90400 52.69300 28.22900 1.000 35.46000 51 PHE H O 1
ATOM 8405 N N . ASN H 4 52 ? 4.79900 54.65400 28.35800 1.000 39.69000 52 ASN H N 1
ATOM 8406 C CA A ASN H 4 52 ? 3.58200 54.00400 28.82600 0.500 35.31000 52 ASN H CA 1
ATOM 8407 C CA B ASN H 4 52 ? 3.54500 54.05500 28.80400 0.500 35.32000 52 ASN H CA 1
ATOM 8408 C C . ASN H 4 52 ? 2.96800 53.11000 27.75500 1.000 32.46000 52 ASN H C 1
ATOM 8409 O O . ASN H 4 52 ? 2.29100 52.13300 28.09400 1.000 34.34000 52 ASN H O 1
ATOM 8418 N N . ASN H 4 53 ? 3.21200 53.39500 26.47300 1.000 30.49000 53 ASN H N 1
ATOM 8419 C CA . ASN H 4 53 ? 2.66000 52.56300 25.40900 1.000 37.69000 53 ASN H CA 1
ATOM 8420 C C . ASN H 4 53 ? 3.38200 51.23100 25.24900 1.000 37.09000 53 ASN H C 1
ATOM 8421 O O . ASN H 4 53 ? 2.84800 50.33400 24.58800 1.000 37.47000 53 ASN H O 1
ATOM 8426 N N . VAL H 4 54 ? 4.57000 51.07500 25.82600 1.000 32.06000 54 VAL H N 1
ATOM 8427 C CA . VAL H 4 54 ? 5.26100 49.79300 25.82800 1.000 31.28000 54 VAL H CA 1
ATOM 8428 C C . VAL H 4 54 ? 5.23100 49.15400 27.21500 1.000 34.30000 54 VAL H C 1
ATOM 8429 O O . VAL H 4 54 ? 6.08000 48.32300 27.53500 1.000 34.46000 54 VAL H O 1
ATOM 8433 N N . ASN H 4 55 ? 4.25500 49.54000 28.04100 1.000 27.28000 55 ASN H N 1
ATOM 8434 C CA . ASN H 4 55 ? 4.02800 48.94500 29.35900 1.000 32.01000 55 ASN H CA 1
ATOM 8435 C C . ASN H 4 55 ? 5.26700 49.06700 30.24700 1.000 33.10000 55 ASN H C 1
ATOM 8436 O O . ASN H 4 55 ? 5.74100 48.09200 30.83500 1.000 31.86000 55 ASN H O 1
ATOM 8441 N N . VAL H 4 56 ? 5.79100 50.29300 30.34600 1.000 30.62000 56 VAL H N 1
ATOM 8442 C CA . VAL H 4 56 ? 6.92200 50.55700 31.22900 1.000 30.50000 56 VAL H CA 1
ATOM 8443 C C . VAL H 4 56 ? 6.55000 50.32000 32.68700 1.000 37.98000 56 VAL H C 1
ATOM 8444 O O . VAL H 4 56 ? 7.43500 50.14700 33.53300 1.000 34.27000 56 VAL H O 1
ATOM 8448 N N . ALA H 4 57 ? 5.25000 50.28800 33.00000 1.000 35.06000 57 ALA H N 1
ATOM 8449 C CA . ALA H 4 57 ? 4.81300 50.01800 34.36700 1.000 40.82000 57 ALA H CA 1
ATOM 8450 C C . ALA H 4 57 ? 5.30700 48.66400 34.86300 1.000 38.16000 57 ALA H C 1
ATOM 8451 O O . ALA H 4 57 ? 5.49100 48.47700 36.07100 1.000 39.80000 57 ALA H O 1
ATOM 8453 N N . ASN H 4 58 ? 5.52000 47.71100 33.95700 1.000 36.78000 58 ASN H N 1
ATOM 8454 C CA . ASN H 4 58 ? 6.15100 46.43100 34.27900 1.000 41.42000 58 ASN H CA 1
ATOM 8455 C C . ASN H 4 58 ? 7.26200 46.22000 33.25400 1.000 41.84000 58 ASN H C 1
ATOM 8456 O O . ASN H 4 58 ? 7.00100 45.81200 32.11800 1.000 31.73000 58 ASN H O 1
ATOM 8461 N N . MET H 4 59 ? 8.50300 46.49800 33.65800 1.000 37.98000 59 MET H N 1
ATOM 8462 C CA . MET H 4 59 ? 9.63300 46.39700 32.74400 1.000 35.77000 59 MET H CA 1
ATOM 8463 C C . MET H 4 59 ? 10.03500 44.95700 32.44900 1.000 39.20000 59 MET H C 1
ATOM 8464 O O . MET H 4 59 ? 10.89400 44.73800 31.58800 1.000 40.50000 59 MET H O 1
ATOM 8469 N N . SER H 4 60 ? 9.44300 43.97800 33.13000 1.000 34.84000 60 SER H N 1
ATOM 8470 C CA . SER H 4 60 ? 9.61900 42.57600 32.77900 1.000 37.20000 60 SER H CA 1
ATOM 8471 C C . SER H 4 60 ? 8.48900 42.05800 31.89800 1.000 40.76000 60 SER H C 1
ATOM 8472 O O . SER H 4 60 ? 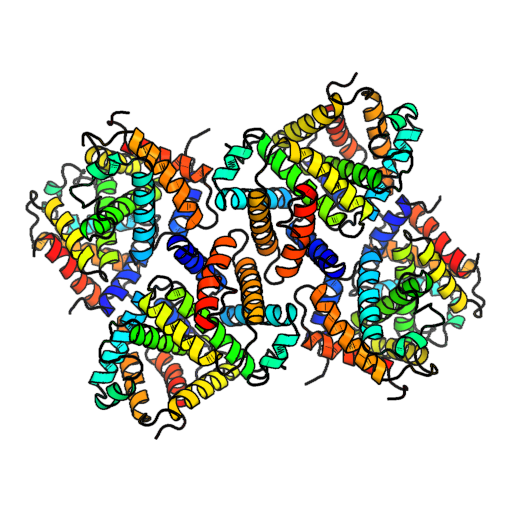8.38400 40.84500 31.68900 1.000 41.68000 60 SER H O 1
ATOM 8475 N N . SER H 4 61 ? 7.64700 42.94800 31.37800 1.000 37.54000 61 SER H N 1
ATOM 8476 C CA . SER H 4 61 ? 6.57000 42.55400 30.48800 1.000 37.02000 61 SER H CA 1
ATOM 8477 C C . SER H 4 61 ? 7.11300 42.24500 29.09600 1.000 37.49000 61 SER H C 1
ATOM 8478 O O . SER H 4 61 ? 8.17700 42.72400 28.69300 1.000 32.17000 61 SER H O 1
ATOM 8481 N N . GLY H 4 62 ? 6.36100 41.42700 28.35800 1.000 34.78000 62 GLY H N 1
ATOM 8482 C CA . GLY H 4 62 ? 6.73200 41.14400 26.98300 1.000 35.35000 62 GLY H CA 1
ATOM 8483 C C . GLY H 4 62 ? 6.78200 42.38900 26.12000 1.000 37.60000 62 GLY H C 1
ATOM 8484 O O . GLY H 4 62 ? 7.61600 42.49000 25.21600 1.000 36.38000 62 GLY H O 1
ATOM 8485 N N . ALA H 4 63 ? 5.90700 43.35900 26.39500 1.000 33.06000 63 ALA H N 1
ATOM 8486 C CA . ALA H 4 63 ? 5.87700 44.57900 25.59600 1.000 30.21000 63 ALA H CA 1
ATOM 8487 C C . ALA H 4 63 ? 7.13100 45.41700 25.81900 1.000 33.37000 63 ALA H C 1
ATOM 8488 O O . ALA H 4 63 ? 7.74000 45.90600 24.86000 1.000 29.81000 63 ALA H O 1
ATOM 8490 N N . PHE H 4 64 ? 7.53800 45.59600 27.07900 1.000 28.55000 64 PHE H N 1
ATOM 8491 C CA . PHE H 4 64 ? 8.71800 46.41400 27.34000 1.000 31.76000 64 PHE H CA 1
ATOM 8492 C C . PHE H 4 64 ? 10.00300 45.68000 26.98200 1.000 27.07000 64 PHE H C 1
ATOM 8493 O O . PHE H 4 64 ? 10.98000 46.31600 26.57500 1.000 30.22000 64 PHE H O 1
ATOM 8501 N N . HIS H 4 65 ? 10.02700 44.35400 27.13300 1.000 27.99000 65 HIS H N 1
ATOM 8502 C CA . HIS H 4 65 ? 11.17700 43.58500 26.66800 1.000 33.30000 65 HIS H CA 1
ATOM 8503 C C . HIS H 4 65 ? 11.38800 43.77100 25.17200 1.000 27.13000 65 HIS H C 1
ATOM 8504 O O . HIS H 4 65 ? 12.52200 43.95500 24.71500 1.000 29.28000 65 HIS H O 1
ATOM 8511 N N . ALA H 4 66 ? 10.30200 43.74100 24.39500 1.000 32.43000 66 ALA H N 1
ATOM 8512 C CA . ALA H 4 66 ? 10.41200 43.93000 22.95300 1.000 30.24000 66 ALA H CA 1
ATOM 8513 C C . ALA H 4 66 ? 10.84900 45.34500 22.60000 1.000 29.82000 66 ALA H C 1
ATOM 8514 O O . ALA H 4 66 ? 11.50500 45.54900 21.57200 1.000 28.50000 66 ALA H O 1
ATOM 8516 N N . HIS H 4 67 ? 10.50000 46.33100 23.43200 1.000 26.08000 67 HIS H N 1
ATOM 8517 C CA . HIS H 4 67 ? 10.91100 47.70400 23.15800 1.000 27.25000 67 HIS H CA 1
ATOM 8518 C C . HIS H 4 67 ? 12.42200 47.86200 23.27800 1.000 28.09000 67 HIS H C 1
ATOM 8519 O O . HIS H 4 67 ? 13.07400 48.38000 22.36400 1.000 24.84000 67 HIS H O 1
ATOM 8526 N N . THR H 4 68 ? 12.99900 47.43300 24.40600 1.000 22.40000 68 THR H N 1
ATOM 8527 C CA . THR H 4 68 ? 14.44300 47.55900 24.57400 1.000 25.74000 68 THR H CA 1
ATOM 8528 C C . THR H 4 68 ? 15.19600 46.73500 23.53800 1.000 28.27000 68 THR H C 1
ATOM 8529 O O . THR H 4 68 ? 16.29700 47.11500 23.12500 1.000 29.05000 68 THR H O 1
ATOM 8533 N N . VAL H 4 69 ? 14.61600 45.61600 23.09700 1.000 28.94000 69 VAL H N 1
ATOM 8534 C CA . VAL H 4 69 ? 15.21500 44.85200 22.00800 1.000 25.72000 69 VAL H CA 1
ATOM 8535 C C . VAL H 4 69 ? 15.18600 45.65900 20.71500 1.000 27.23000 69 VAL H C 1
ATOM 8536 O O . VAL H 4 69 ? 16.14300 45.63700 19.93100 1.000 30.17000 69 VAL H O 1
ATOM 8540 N N . ARG H 4 70 ? 14.09600 46.39300 20.47600 1.000 25.54000 70 ARG H N 1
ATOM 8541 C CA . ARG H 4 70 ? 14.04800 47.27800 19.31700 1.000 27.21000 70 ARG H CA 1
ATOM 8542 C C . ARG H 4 70 ? 15.04500 48.42200 19.45500 1.000 27.57000 70 ARG H C 1
ATOM 8543 O O . ARG H 4 70 ? 15.69600 48.80600 18.47500 1.000 28.80000 70 ARG H O 1
ATOM 8551 N N . VAL H 4 71 ? 15.18700 48.96900 20.66500 1.000 25.19000 71 VAL H N 1
ATOM 8552 C CA . VAL H 4 71 ? 16.11800 50.07600 20.88300 1.000 26.55000 71 VAL H CA 1
ATOM 8553 C C . VAL H 4 71 ? 17.55400 49.61800 20.65700 1.000 26.30000 71 VAL H C 1
ATOM 8554 O O . VAL H 4 71 ? 18.33700 50.28400 19.96900 1.000 26.75000 71 VAL H O 1
ATOM 8558 N N . LEU H 4 72 ? 17.92000 48.47000 21.23400 1.000 24.03000 72 LEU H N 1
ATOM 8559 C CA . LEU H 4 72 ? 19.28700 47.97700 21.09600 1.000 24.49000 72 LEU H CA 1
ATOM 8560 C C . LEU H 4 72 ? 19.60100 47.56500 19.66400 1.000 26.22000 72 LEU H C 1
ATOM 8561 O O . LEU H 4 72 ? 20.74800 47.70000 19.22200 1.000 28.52000 72 LEU H O 1
ATOM 8566 N N . SER H 4 73 ? 18.60900 47.05400 18.93000 1.000 26.05000 73 SER H N 1
ATOM 8567 C CA . SER H 4 73 ? 18.83000 46.72400 17.52600 1.000 24.24000 73 SER H CA 1
ATOM 8568 C C . SER H 4 73 ? 19.08600 47.98100 16.70400 1.000 28.54000 73 SER H C 1
ATOM 8569 O O . SER H 4 73 ? 19.88900 47.96300 15.76300 1.000 25.27000 73 SER H O 1
ATOM 8572 N N . GLY H 4 74 ? 18.41200 49.08200 17.04400 1.000 27.66000 74 GLY H N 1
ATOM 8573 C CA . GLY H 4 74 ? 18.70600 50.34400 16.38700 1.000 27.81000 74 GLY H CA 1
ATOM 8574 C C . GLY H 4 74 ? 20.09800 50.85000 16.70800 1.000 25.67000 74 GLY H C 1
ATOM 8575 O O . GLY H 4 74 ? 20.81700 51.32200 15.82300 1.000 25.50000 74 GLY H O 1
ATOM 8576 N N . LEU H 4 75 ? 20.50100 50.75400 17.97800 1.000 29.42000 75 LEU H N 1
ATOM 8577 C CA . LEU H 4 75 ? 21.85300 51.15100 18.35600 1.000 27.61000 75 LEU H CA 1
ATOM 8578 C C . LEU H 4 75 ? 22.89200 50.26400 17.68200 1.000 27.85000 75 LEU H C 1
ATOM 8579 O O . LEU H 4 75 ? 23.92000 50.75400 17.20100 1.000 25.65000 75 LEU H O 1
ATOM 8584 N N . ASP H 4 76 ? 22.63700 48.95400 17.63200 1.000 27.38000 76 ASP H N 1
ATOM 8585 C CA . ASP H 4 76 ? 23.53200 48.04200 16.92500 1.000 26.02000 76 ASP H CA 1
ATOM 8586 C C . ASP H 4 76 ? 23.63400 48.40400 15.45100 1.000 30.50000 76 ASP H C 1
ATOM 8587 O O . ASP H 4 76 ? 24.71300 48.32000 14.85100 1.000 33.53000 76 ASP H O 1
ATOM 8592 N N . MET H 4 77 ? 22.51500 48.80900 14.85300 1.000 31.41000 77 MET H N 1
ATOM 8593 C CA . MET H 4 77 ? 22.50100 49.18600 13.44600 1.000 31.83000 77 MET H CA 1
ATOM 8594 C C . MET H 4 77 ? 23.31800 50.45000 13.20500 1.000 34.05000 77 MET H C 1
ATOM 8595 O O . MET H 4 77 ? 24.08500 50.52600 12.23700 1.000 30.63000 77 MET H O 1
ATOM 8600 N N . GLY H 4 78 ? 23.17300 51.45000 14.07700 1.000 29.70000 78 GLY H N 1
ATOM 8601 C CA . GLY H 4 78 ? 23.94600 52.67100 13.92200 1.000 35.15000 78 GLY H CA 1
ATOM 8602 C C . GLY H 4 78 ? 25.43400 52.45300 14.11900 1.000 32.79000 78 GLY H C 1
ATOM 8603 O O . GLY H 4 78 ? 26.25600 53.07600 13.44200 1.000 32.72000 78 GLY H O 1
ATOM 8604 N N . ILE H 4 79 ? 25.80100 51.56100 15.04100 1.000 32.39000 79 ILE H N 1
ATOM 8605 C CA . ILE H 4 79 ? 27.21200 51.28400 15.29300 1.000 31.03000 79 ILE H CA 1
ATOM 8606 C C . ILE H 4 79 ? 27.84000 50.57800 14.09600 1.000 32.19000 79 ILE H C 1
ATOM 8607 O O . ILE H 4 79 ? 28.91800 50.95800 13.62600 1.000 33.87000 79 ILE H O 1
ATOM 8612 N N . ASN H 4 80 ? 27.17400 49.54400 13.58100 1.000 24.42000 80 ASN H N 1
ATOM 8613 C CA . ASN H 4 80 ? 27.75500 48.75400 12.50000 1.000 31.69000 80 ASN H CA 1
ATOM 8614 C C . ASN H 4 80 ? 27.79200 49.48700 11.16600 1.000 34.77000 80 ASN H C 1
ATOM 8615 O O . ASN H 4 80 ? 28.34700 48.94400 10.20400 1.000 40.58000 80 ASN H O 1
ATOM 8620 N N . TYR H 4 81 ? 27.23000 50.69100 11.07600 1.000 31.30000 81 TYR H N 1
ATOM 8621 C CA . TYR H 4 81 ? 27.31700 51.50800 9.87100 1.000 33.15000 81 TYR H CA 1
ATOM 8622 C C . TYR H 4 81 ? 28.07700 52.80500 10.13500 1.000 34.02000 81 TYR H C 1
ATOM 8623 O O . TYR H 4 81 ? 27.87300 53.80500 9.44500 1.000 37.42000 81 TYR H O 1
ATOM 8632 N N . LEU H 4 82 ? 28.96600 52.79500 11.13200 1.000 38.33000 82 LEU H N 1
ATOM 8633 C CA . LEU H 4 82 ? 29.75300 53.98600 11.43500 1.000 37.74000 82 LEU H CA 1
ATOM 8634 C C . LEU H 4 82 ? 30.72300 54.32800 10.31000 1.000 37.65000 82 LEU H C 1
ATOM 8635 O O . LEU H 4 82 ? 31.03900 55.50500 10.10800 1.000 41.74000 82 LEU H O 1
ATOM 8640 N N . ASN H 4 83 ? 31.20200 53.32600 9.57100 1.000 37.75000 83 ASN H N 1
ATOM 8641 C CA . ASN H 4 83 ? 32.11300 53.54500 8.45500 1.000 40.81000 83 ASN H CA 1
ATOM 8642 C C . ASN H 4 83 ? 31.39000 53.63800 7.11400 1.000 41.68000 83 ASN H C 1
ATOM 8643 O O . ASN H 4 83 ? 32.03100 53.52700 6.06300 1.000 43.98000 83 ASN H O 1
ATOM 8648 N N . ASP H 4 84 ? 30.07200 53.84000 7.13200 1.000 42.33000 84 ASP H N 1
ATOM 8649 C CA . ASP H 4 84 ? 29.27000 54.06500 5.93100 1.000 38.16000 84 ASP H CA 1
ATOM 8650 C C . ASP H 4 84 ? 28.41600 55.30800 6.19200 1.000 32.92000 84 ASP H C 1
ATOM 8651 O O . ASP H 4 84 ? 27.21000 55.21400 6.42400 1.000 33.62000 84 ASP H O 1
ATOM 8656 N N . ALA H 4 85 ? 29.06400 56.47700 6.14400 1.000 34.43000 85 ALA H N 1
ATOM 8657 C CA . ALA H 4 85 ? 28.42800 57.71500 6.59000 1.000 35.85000 85 ALA H CA 1
ATOM 8658 C C . ALA H 4 85 ? 27.14600 58.00800 5.82000 1.000 34.10000 85 ALA H C 1
ATOM 8659 O O . ALA H 4 85 ? 26.17400 58.51600 6.39300 1.000 36.09000 85 ALA H O 1
ATOM 8661 N N . GLY H 4 86 ? 27.12400 57.70200 4.52200 1.000 32.15000 86 GLY H N 1
ATOM 8662 C CA . GLY H 4 86 ? 25.92600 57.95900 3.73700 1.000 27.70000 86 GLY H CA 1
ATOM 8663 C C . GLY H 4 86 ? 24.73000 57.16700 4.22900 1.000 34.51000 86 GLY H C 1
ATOM 8664 O O . GLY H 4 86 ? 23.63800 57.71000 4.41000 1.000 37.45000 86 GLY H O 1
ATOM 8665 N N . THR H 4 87 ? 24.92500 55.86700 4.46000 1.000 35.83000 87 THR H N 1
ATOM 8666 C CA . THR H 4 87 ? 23.83700 55.03500 4.96300 1.000 30.36000 87 THR H CA 1
ATOM 8667 C C . THR H 4 87 ? 23.51000 55.37200 6.41200 1.000 27.22000 87 THR H C 1
ATOM 8668 O O . THR H 4 87 ? 22.33800 55.36700 6.80700 1.000 29.62000 87 THR H O 1
ATOM 8672 N N . LEU H 4 88 ? 24.53300 55.66800 7.22000 1.000 27.82000 88 LEU H N 1
ATOM 8673 C CA . LEU H 4 88 ? 24.28600 56.02700 8.61300 1.000 32.66000 88 LEU H CA 1
ATOM 8674 C C . LEU H 4 88 ? 23.47900 57.31400 8.72400 1.000 34.02000 88 LEU H C 1
ATOM 8675 O O . LEU H 4 88 ? 22.66300 57.45700 9.64200 1.000 30.50000 88 LEU H O 1
ATOM 8680 N N . THR H 4 89 ? 23.68800 58.25700 7.80100 1.000 33.41000 89 THR H N 1
ATOM 8681 C CA . THR H 4 89 ? 22.88700 59.47600 7.79300 1.000 34.67000 89 THR H CA 1
ATOM 8682 C C . THR H 4 89 ? 21.41600 59.16000 7.55500 1.000 33.83000 89 THR H C 1
ATOM 8683 O O . THR H 4 89 ? 20.53500 59.71400 8.22500 1.000 32.49000 89 THR H O 1
ATOM 8687 N N . SER H 4 90 ? 21.13200 58.26100 6.61000 1.000 31.29000 90 SER H N 1
ATOM 8688 C CA . SER H 4 90 ? 19.75000 57.88900 6.32900 1.000 29.42000 90 SER H CA 1
ATOM 8689 C C . SER H 4 90 ? 19.14300 57.10100 7.48300 1.000 30.11000 90 SER H C 1
ATOM 8690 O O . SER H 4 90 ? 17.96100 57.27200 7.80500 1.000 34.51000 90 SER H O 1
ATOM 8693 N N . LEU H 4 91 ? 19.93600 56.23200 8.11600 1.000 29.35000 91 LEU H N 1
ATOM 8694 C CA . LEU H 4 91 ? 19.43900 55.45900 9.25100 1.000 27.51000 91 LEU H CA 1
ATOM 8695 C C . LEU H 4 91 ? 19.06500 56.37000 10.41300 1.000 31.73000 91 LEU H C 1
ATOM 8696 O O . LEU H 4 91 ? 17.97300 56.25500 10.98200 1.000 27.30000 91 LEU H O 1
ATOM 8701 N N . THR H 4 92 ? 19.96300 57.28800 10.77900 1.000 28.53000 92 THR H N 1
ATOM 8702 C CA . THR H 4 92 ? 19.68600 58.18400 11.89600 1.000 32.06000 92 THR H CA 1
ATOM 8703 C C . THR H 4 92 ? 18.54500 59.14400 11.58200 1.000 33.84000 92 THR H C 1
ATOM 8704 O O . THR H 4 92 ? 17.77300 59.49700 12.48000 1.000 34.07000 92 THR H O 1
ATOM 8708 N N . ALA H 4 93 ? 18.42100 59.57500 10.32300 1.000 30.95000 93 ALA H N 1
ATOM 8709 C CA . ALA H 4 93 ? 17.30000 60.43100 9.94600 1.000 32.08000 93 ALA H CA 1
ATOM 8710 C C . ALA H 4 93 ? 15.97500 59.69500 10.09900 1.000 34.39000 93 ALA H C 1
ATOM 8711 O O . ALA H 4 93 ? 14.96700 60.29100 10.49600 1.000 34.97000 93 ALA H O 1
ATOM 8713 N N . HIS H 4 94 ? 15.95700 58.39700 9.78700 1.000 33.98000 94 HIS H N 1
ATOM 8714 C CA . HIS H 4 94 ? 14.75700 57.59800 10.00900 1.000 27.41000 94 HIS H CA 1
ATOM 8715 C C . HIS H 4 94 ? 14.44100 57.48500 11.49500 1.000 33.45000 94 HIS H C 1
ATOM 8716 O O . HIS H 4 94 ? 13.28300 57.63300 11.90500 1.000 35.75000 94 HIS H O 1
ATOM 8723 N N . LEU H 4 95 ? 15.46100 57.22900 12.31900 1.000 27.13000 95 LEU H N 1
ATOM 8724 C CA . LEU H 4 95 ? 15.25300 57.15200 13.76100 1.000 27.25000 95 LEU H CA 1
ATOM 8725 C C . LEU H 4 95 ? 14.79800 58.49200 14.32700 1.000 33.90000 95 LEU H C 1
ATOM 8726 O O . LEU H 4 95 ? 13.93800 58.54000 15.21500 1.000 32.11000 95 LEU H O 1
ATOM 8731 N N . ALA H 4 96 ? 15.36600 59.59300 13.82700 1.000 30.52000 96 ALA H N 1
ATOM 8732 C CA . ALA H 4 96 ? 14.96900 60.91300 14.30600 1.000 35.96000 96 ALA H CA 1
ATOM 8733 C C . ALA H 4 96 ? 13.49900 61.18700 14.01300 1.000 40.76000 96 ALA H C 1
ATOM 8734 O O . ALA H 4 96 ? 12.78500 61.74600 14.85400 1.000 41.25000 96 ALA H O 1
ATOM 8736 N N . ALA H 4 97 ? 13.02900 60.79600 12.82600 1.000 34.72000 97 ALA H N 1
ATOM 8737 C CA . ALA H 4 97 ? 11.61800 60.97200 12.49700 1.000 41.60000 97 ALA H CA 1
ATOM 8738 C C . ALA H 4 97 ? 10.73100 60.14300 13.41700 1.000 41.34000 97 ALA H C 1
ATOM 8739 O O . ALA H 4 97 ? 9.63200 60.57300 13.78600 1.000 42.84000 97 ALA H O 1
ATOM 8741 N N . GLN H 4 98 ? 11.19200 58.95000 13.80000 1.000 36.55000 98 GLN H N 1
ATOM 8742 C CA . GLN H 4 98 ? 10.43500 58.12400 14.73300 1.000 37.45000 98 GLN H CA 1
ATOM 8743 C C . GLN H 4 98 ? 10.39100 58.72400 16.13300 1.000 47.14000 98 GLN H C 1
ATOM 8744 O O . GLN H 4 98 ? 9.49900 58.37600 16.91300 1.000 56.54000 98 GLN H O 1
ATOM 8750 N N . HIS H 4 99 ? 11.32800 59.61000 16.46900 1.000 36.05000 99 HIS H N 1
ATOM 8751 C CA . HIS H 4 99 ? 11.36900 60.24200 17.78300 1.000 42.42000 99 HIS H CA 1
ATOM 8752 C C . HIS H 4 99 ? 10.77000 61.64200 17.79100 1.000 45.98000 99 HIS H C 1
ATOM 8753 O O . HIS H 4 99 ? 10.09100 62.01100 18.75400 1.000 44.79000 99 HIS H O 1
ATOM 8760 N N . VAL H 4 100 ? 11.00600 62.43400 16.74000 1.000 42.25000 100 VAL H N 1
ATOM 8761 C CA . VAL H 4 100 ? 10.38100 63.75100 16.64000 1.000 49.64000 100 VAL H CA 1
ATOM 8762 C C . VAL H 4 100 ? 8.86400 63.63100 16.70200 1.000 51.04000 100 VAL H C 1
ATOM 8763 O O . VAL H 4 100 ? 8.18600 64.49600 17.27100 1.000 47.25000 100 VAL H O 1
ATOM 8767 N N . ALA H 4 101 ? 8.30900 62.54600 16.15600 1.000 49.38000 101 ALA H N 1
ATOM 8768 C CA . ALA H 4 101 ? 6.86300 62.36900 16.12300 1.000 51.64000 101 ALA H CA 1
ATOM 8769 C C . ALA H 4 101 ? 6.25300 62.19100 17.50800 1.000 56.20000 101 ALA H C 1
ATOM 8770 O O . ALA H 4 101 ? 5.04800 62.41100 17.66800 1.000 54.86000 101 ALA H O 1
ATOM 8772 N N . ARG H 4 102 ? 7.03900 61.79300 18.50700 1.000 52.85000 102 ARG H N 1
ATOM 8773 C CA A ARG H 4 102 ? 6.54500 61.62800 19.87100 0.500 54.78000 102 ARG H CA 1
ATOM 8774 C CA B ARG H 4 102 ? 6.52100 61.63500 19.85500 0.500 54.78000 102 ARG H CA 1
ATOM 8775 C C . ARG H 4 102 ? 6.61000 62.95500 20.60700 1.000 56.83000 102 ARG H C 1
ATOM 8776 O O . ARG H 4 102 ? 7.59200 63.69400 20.48800 1.000 61.88000 102 ARG H O 1
ATOM 8791 N N . THR H 4 103 ? 5.57000 63.25000 21.38000 1.000 56.76000 103 THR H N 1
ATOM 8792 C CA . THR H 4 103 ? 5.48600 64.49700 22.12300 1.000 52.62000 103 THR H CA 1
ATOM 8793 C C . THR H 4 103 ? 6.09200 64.32300 23.51000 1.000 54.03000 103 THR H C 1
ATOM 8794 O O . THR H 4 103 ? 5.82000 63.33100 24.19400 1.000 49.44000 103 THR H O 1
ATOM 8798 N N . GLY H 4 104 ? 6.91800 65.28500 23.91600 1.000 52.86000 104 GLY H N 1
ATOM 8799 C CA . GLY H 4 104 ? 7.54400 65.26700 25.22000 1.000 45.04000 104 GLY H CA 1
ATOM 8800 C C . GLY H 4 104 ? 9.01000 64.88900 25.22300 1.000 45.33000 104 GLY H C 1
ATOM 8801 O O . GLY H 4 104 ? 9.66800 65.05200 26.25900 1.000 48.79000 104 GLY H O 1
ATOM 8802 N N . LEU H 4 105 ? 9.54000 64.38700 24.11000 1.000 47.75000 105 LEU H N 1
ATOM 8803 C CA . LEU H 4 105 ? 10.95600 64.05000 24.04800 1.000 45.98000 105 LEU H CA 1
ATOM 8804 C C . LEU H 4 105 ? 11.79400 65.32200 24.03200 1.000 44.31000 105 LEU H C 1
ATOM 8805 O O . LEU H 4 105 ? 11.51600 66.25200 23.26800 1.000 36.66000 105 LEU H O 1
ATOM 8810 N N . LYS H 4 106 ? 12.82100 65.36100 24.87500 1.000 39.94000 106 LYS H N 1
ATOM 8811 C CA . LYS H 4 106 ? 13.73100 66.49300 24.94800 1.000 44.47000 106 LYS H CA 1
ATOM 8812 C C . LYS H 4 106 ? 15.14000 66.04100 24.59400 1.000 41.62000 106 LYS H C 1
ATOM 8813 O O . LYS H 4 106 ? 15.49900 64.87200 24.77300 1.000 35.09000 106 LYS H O 1
ATOM 8819 N N . ALA H 4 107 ? 15.93700 66.98200 24.08100 1.000 38.87000 107 ALA H N 1
ATOM 8820 C CA . ALA H 4 107 ? 17.32200 66.67300 23.74500 1.000 41.08000 107 ALA H CA 1
ATOM 8821 C C . ALA H 4 107 ? 18.11800 66.26000 24.97500 1.000 41.89000 107 ALA H C 1
ATOM 8822 O O . ALA H 4 107 ? 19.03400 65.43500 24.87200 1.000 41.98000 107 ALA H O 1
ATOM 8824 N N . VAL H 4 108 ? 17.78100 66.81200 26.14400 1.000 40.38000 108 VAL H N 1
ATOM 8825 C CA . VAL H 4 108 ? 18.50100 66.46800 27.36700 1.000 39.36000 108 VAL H CA 1
ATOM 8826 C C . VAL H 4 108 ? 18.30100 65.00100 27.72200 1.000 37.42000 108 VAL H C 1
ATOM 8827 O O . VAL H 4 108 ? 19.16300 64.38800 28.36400 1.000 37.03000 108 VAL H O 1
ATOM 8831 N N . TYR H 4 109 ? 17.17200 64.41200 27.31600 1.000 33.58000 109 TYR H N 1
ATOM 8832 C CA . TYR H 4 109 ? 16.96600 62.98600 27.54400 1.000 35.86000 109 TYR H CA 1
ATOM 8833 C C . TYR H 4 109 ? 18.00000 62.15800 26.79200 1.000 32.97000 109 TYR H C 1
ATOM 8834 O O . TYR H 4 109 ? 18.48600 61.14200 27.30200 1.000 30.34000 109 TYR H O 1
ATOM 8843 N N . PHE H 4 110 ? 18.34400 62.57500 25.57100 1.000 36.04000 110 PHE H N 1
ATOM 8844 C CA . PHE H 4 110 ? 19.36200 61.86600 24.80500 1.000 35.68000 110 PHE H CA 1
ATOM 8845 C C . PHE H 4 110 ? 20.76400 62.14300 25.33000 1.000 36.93000 110 PHE H C 1
ATOM 8846 O O . PHE H 4 110 ? 21.62700 61.26200 25.26200 1.000 32.18000 110 PHE H O 1
ATOM 8854 N N . ASP H 4 111 ? 21.01100 63.35000 25.84800 1.000 32.64000 111 ASP H N 1
ATOM 8855 C CA . ASP H 4 111 ? 22.24900 63.58900 26.58200 1.000 38.93000 111 ASP H CA 1
ATOM 8856 C C . ASP H 4 111 ? 22.35400 62.65100 27.77700 1.000 36.18000 111 ASP H C 1
ATOM 8857 O O . ASP H 4 111 ? 23.42800 62.10600 28.05700 1.000 34.61000 111 ASP H O 1
ATOM 8862 N N . ALA H 4 112 ? 21.24100 62.44500 28.48700 1.000 29.49000 112 ALA H N 1
ATOM 8863 C CA . ALA H 4 112 ? 21.23900 61.52700 29.61900 1.000 34.26000 112 ALA H CA 1
ATOM 8864 C C . ALA H 4 112 ? 21.44600 60.08700 29.16600 1.000 32.01000 112 ALA H C 1
ATOM 8865 O O . ALA H 4 112 ? 22.13300 59.31300 29.84200 1.000 32.22000 112 ALA H O 1
ATOM 8867 N N . MET H 4 113 ? 20.85700 59.70800 28.02700 1.000 35.33000 113 MET H N 1
ATOM 8868 C CA . MET H 4 113 ? 21.05500 58.35700 27.51100 1.000 31.21000 113 MET H CA 1
ATOM 8869 C C . MET H 4 113 ? 22.51400 58.12000 27.14300 1.000 30.72000 113 MET H C 1
ATOM 8870 O O . MET H 4 113 ? 23.05200 57.03100 27.37500 1.000 30.46000 113 MET H O 1
ATOM 8875 N N . GLY H 4 114 ? 23.17000 59.13000 26.56800 1.000 33.68000 114 GLY H N 1
ATOM 8876 C CA . GLY H 4 114 ? 24.59300 59.01000 26.29900 1.000 28.58000 114 GLY H CA 1
ATOM 8877 C C . GLY H 4 114 ? 25.40300 58.78200 27.56000 1.000 28.58000 114 GLY H C 1
ATOM 8878 O O . GLY H 4 114 ? 26.31200 57.94800 27.58300 1.000 27.58000 114 GLY H O 1
ATOM 8879 N N . LYS H 4 115 ? 25.07700 59.51100 28.63100 1.000 28.48000 115 LYS H N 1
ATOM 8880 C CA . LYS H 4 115 ? 25.77600 59.32100 29.89800 1.000 35.10000 115 LYS H CA 1
ATOM 8881 C C . LYS H 4 115 ? 25.52500 57.92900 30.46500 1.000 29.78000 115 LYS H C 1
ATOM 8882 O O . LYS H 4 115 ? 26.41900 57.33000 31.07300 1.000 29.23000 115 LYS H O 1
ATOM 8888 N N . VAL H 4 116 ? 24.31300 57.40000 30.28100 1.000 29.37000 116 VAL H N 1
ATOM 8889 C CA . VAL H 4 116 ? 24.00700 56.05700 30.77000 1.000 30.31000 116 VAL H CA 1
ATOM 8890 C C . VAL H 4 116 ? 24.86600 55.02400 30.05100 1.000 27.16000 116 VAL H C 1
ATOM 8891 O O . VAL H 4 116 ? 25.44900 54.13100 30.67500 1.000 29.83000 116 VAL H O 1
ATOM 8895 N N . LEU H 4 117 ? 24.96100 55.13900 28.72300 1.000 30.93000 117 LEU H N 1
ATOM 8896 C CA . LEU H 4 117 ? 25.75200 54.18500 27.95000 1.000 33.99000 117 LEU H CA 1
ATOM 8897 C C . LEU H 4 117 ? 27.22100 54.22500 28.35300 1.000 33.66000 117 LEU H C 1
ATOM 8898 O O . LEU H 4 117 ? 27.86800 53.17900 28.46800 1.000 34.19000 117 LEU H O 1
ATOM 8903 N N . MET H 4 118 ? 27.76500 55.42400 28.58200 1.000 35.46000 118 MET H N 1
ATOM 8904 C CA . MET H 4 118 ? 29.14900 55.53300 29.02700 1.000 33.16000 118 MET H CA 1
ATOM 8905 C C . MET H 4 118 ? 29.34700 54.98900 30.43600 1.000 38.66000 118 MET H C 1
ATOM 8906 O O . MET H 4 118 ? 30.49000 54.75100 30.84100 1.000 36.81000 118 MET H O 1
ATOM 8911 N N . THR H 4 119 ? 28.26600 54.78900 31.19000 1.000 35.02000 119 THR H N 1
ATOM 8912 C CA . THR H 4 119 ? 28.35000 54.19000 32.51600 1.000 33.50000 119 THR H CA 1
ATOM 8913 C C . THR H 4 119 ? 28.10400 52.68600 32.48000 1.000 35.10000 119 THR H C 1
ATOM 8914 O O . THR H 4 119 ? 28.78800 51.92800 33.17700 1.000 40.47000 119 THR H O 1
ATOM 8918 N N . VAL H 4 120 ? 27.14700 52.24000 31.66400 1.000 33.91000 120 VAL H N 1
ATOM 8919 C CA . VAL H 4 120 ? 26.77300 50.82900 31.64100 1.000 33.12000 120 VAL H CA 1
ATOM 8920 C C . VAL H 4 120 ? 27.77300 50.00500 30.83700 1.000 37.47000 120 VAL H C 1
ATOM 8921 O O . VAL H 4 120 ? 28.16400 48.90900 31.25300 1.000 33.54000 120 VAL H O 1
ATOM 8925 N N . LEU H 4 121 ? 28.20500 50.51500 29.68400 1.000 31.82000 121 LEU H N 1
ATOM 8926 C CA . LEU H 4 121 ? 29.02800 49.71100 28.78200 1.000 33.98000 121 LEU H CA 1
ATOM 8927 C C . LEU H 4 121 ? 30.36600 49.27100 29.37100 1.000 34.77000 121 LEU H C 1
ATOM 8928 O O . LEU H 4 121 ? 30.73400 48.10100 29.16400 1.000 37.50000 121 LEU H O 1
ATOM 8933 N N . PRO H 4 122 ? 31.13600 50.10800 30.07800 1.000 33.99000 122 PRO H N 1
ATOM 8934 C CA . PRO H 4 122 ? 32.40500 49.61400 30.64300 1.000 38.12000 122 PRO H CA 1
ATOM 8935 C C . PRO H 4 122 ? 32.24000 48.44300 31.59800 1.000 38.07000 122 PRO H C 1
ATOM 8936 O O . PRO H 4 122 ? 33.20000 47.68900 31.79600 1.000 40.02000 122 PRO H O 1
ATOM 8940 N N . SER H 4 123 ? 31.05800 48.25700 32.19000 1.000 38.51000 123 SER H N 1
ATOM 8941 C CA . SER H 4 123 ? 30.80800 47.08800 33.02300 1.000 33.63000 123 SER H CA 1
ATOM 8942 C C . SER H 4 123 ? 30.60300 45.81500 32.21200 1.000 33.96000 123 SER H C 1
ATOM 8943 O O . SER H 4 123 ? 30.58800 44.72600 32.79500 1.000 41.60000 123 SER H O 1
ATOM 8946 N N . LEU H 4 124 ? 30.44700 45.92200 30.89300 1.000 32.99000 124 LEU H N 1
ATOM 8947 C CA . LEU H 4 124 ? 30.21000 44.76900 30.03400 1.000 34.59000 124 LEU H CA 1
ATOM 8948 C C 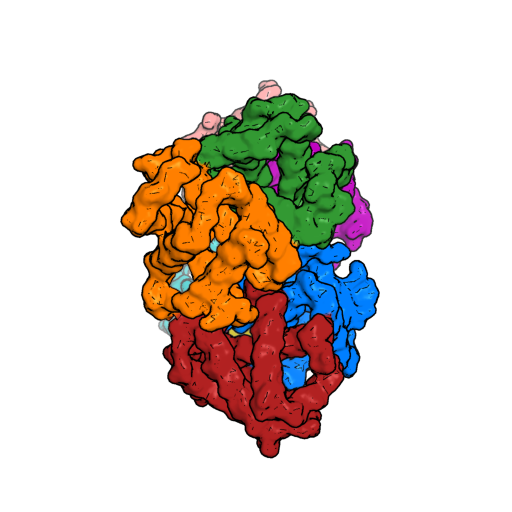. LEU H 4 124 ? 31.34100 44.48600 29.06300 1.000 32.43000 124 LEU H C 1
ATOM 8949 O O . LEU H 4 124 ? 31.54800 43.32700 28.69700 1.000 39.02000 124 LEU H O 1
ATOM 8954 N N . ILE H 4 125 ? 32.07400 45.50900 28.64400 1.000 30.88000 125 ILE H N 1
ATOM 8955 C CA . ILE H 4 125 ? 33.03900 45.41200 27.55700 1.000 34.01000 125 ILE H CA 1
ATOM 8956 C C . ILE H 4 125 ? 34.43800 45.25000 28.13200 1.000 40.01000 125 ILE H C 1
ATOM 8957 O O . ILE H 4 125 ? 34.80500 45.91900 29.10700 1.000 37.90000 125 ILE H O 1
ATOM 8962 N N . ASP H 4 126 ? 35.21900 44.34900 27.53700 1.000 36.15000 126 ASP H N 1
ATOM 8963 C CA . ASP H 4 126 ? 36.62700 44.22600 27.89100 1.000 39.11000 126 ASP H CA 1
ATOM 8964 C C . ASP H 4 126 ? 37.37200 45.48100 27.46100 1.000 39.43000 126 ASP H C 1
ATOM 8965 O O . ASP H 4 126 ? 37.40500 45.81000 26.27000 1.000 40.85000 126 ASP H O 1
ATOM 8970 N N . ASN H 4 127 ? 37.95800 46.18500 28.42900 1.000 43.25000 127 ASN H N 1
ATOM 8971 C CA . ASN H 4 127 ? 38.86000 47.30200 28.15700 1.000 45.26000 127 ASN H CA 1
ATOM 8972 C C . ASN H 4 127 ? 38.14700 48.41200 27.38000 1.000 44.31000 127 ASN H C 1
ATOM 8973 O O . ASN H 4 127 ? 38.57500 48.83400 26.30400 1.000 43.84000 127 ASN H O 1
ATOM 8978 N N . PHE H 4 128 ? 37.03600 48.87400 27.95400 1.000 39.43000 128 PHE H N 1
ATOM 8979 C CA . PHE H 4 128 ? 36.22600 49.90400 27.31500 1.000 35.33000 128 PHE H CA 1
ATOM 8980 C C . PHE H 4 128 ? 37.06600 51.13900 27.00900 1.000 39.26000 128 PHE H C 1
ATOM 8981 O O . PHE H 4 128 ? 37.84200 51.60200 27.85000 1.000 41.98000 128 PHE H O 1
ATOM 8989 N N . ASN H 4 129 ? 36.91700 51.66100 25.79100 1.000 35.66000 129 ASN H N 1
ATOM 8990 C CA . ASN H 4 129 ? 37.64200 52.84100 25.33400 1.000 35.59000 129 ASN H CA 1
ATOM 8991 C C . ASN H 4 129 ? 36.70500 54.04100 25.35300 1.000 32.59000 129 ASN H C 1
ATOM 8992 O O . ASN H 4 129 ? 35.98600 54.28300 24.37500 1.000 35.01000 129 ASN H O 1
ATOM 8997 N N . PRO H 4 130 ? 36.68800 54.82100 26.43800 1.000 34.12000 130 PRO H N 1
ATOM 8998 C CA . PRO H 4 130 ? 35.73000 55.93400 26.52300 1.000 34.50000 130 PRO H CA 1
ATOM 8999 C C . PRO H 4 130 ? 35.99900 57.05200 25.53200 1.000 40.43000 130 PRO H C 1
ATOM 9000 O O . PRO H 4 130 ? 35.06700 57.79600 25.20400 1.000 35.49000 130 PRO H O 1
ATOM 9004 N N . ASP H 4 131 ? 37.23300 57.19600 25.04200 1.000 35.35000 131 ASP H N 1
ATOM 9005 C CA . ASP H 4 131 ? 37.51900 58.24400 24.06700 1.000 40.89000 131 ASP H CA 1
ATOM 9006 C C . ASP H 4 131 ? 36.98200 57.88100 22.68800 1.000 42.94000 131 ASP H C 1
ATOM 9007 O O . ASP H 4 131 ? 36.37900 58.72200 22.01000 1.000 40.66000 131 ASP H O 1
ATOM 9012 N N . ALA H 4 132 ? 37.19700 56.63800 22.25100 1.000 34.62000 132 ALA H N 1
ATOM 9013 C CA . ALA H 4 132 ? 36.68800 56.22100 20.94800 1.000 37.86000 132 ALA H CA 1
ATOM 9014 C C . ALA H 4 132 ? 35.16500 56.16600 20.94100 1.000 35.45000 132 ALA H C 1
ATOM 9015 O O . ALA H 4 132 ? 34.52900 56.56000 19.95600 1.000 32.89000 132 ALA H O 1
ATOM 9017 N N . TRP H 4 133 ? 34.56300 55.68300 22.03100 1.000 32.89000 133 TRP H N 1
ATOM 9018 C CA . TRP H 4 133 ? 33.10600 55.62900 22.10200 1.000 33.71000 133 TRP H CA 1
ATOM 9019 C C . TRP H 4 133 ? 32.49900 57.02600 22.13200 1.000 34.93000 133 TRP H C 1
ATOM 9020 O O . TRP H 4 133 ? 31.48400 57.28000 21.47400 1.000 34.90000 133 TRP H O 1
ATOM 9031 N N . ARG H 4 134 ? 33.10900 57.94700 22.88300 1.000 34.67000 134 ARG H N 1
ATOM 9032 C CA . ARG H 4 134 ? 32.62200 59.32300 22.90100 1.000 34.52000 134 ARG H CA 1
ATOM 9033 C C . ARG H 4 134 ? 32.73000 59.96100 21.52200 1.000 36.98000 134 ARG H C 1
ATOM 9034 O O . ARG H 4 134 ? 31.84900 60.72600 21.11200 1.000 40.26000 134 ARG H O 1
ATOM 9042 N N . ASN H 4 135 ? 33.80500 59.65400 20.79000 1.000 34.08000 135 ASN H N 1
ATOM 9043 C CA . ASN H 4 135 ? 33.98100 60.21900 19.45600 1.000 39.88000 135 ASN H CA 1
ATOM 9044 C C . ASN H 4 135 ? 32.89400 59.75500 18.49700 1.000 41.48000 135 ASN H C 1
ATOM 9045 O O . ASN H 4 135 ? 32.51700 60.49700 17.58400 1.000 37.37000 135 ASN H O 1
ATOM 9050 N N . CYS H 4 136 ? 32.38100 58.53900 18.68200 1.000 41.17000 136 CYS H N 1
ATOM 9051 C CA . CYS H 4 136 ? 31.39500 57.96500 17.77300 1.000 38.55000 136 CYS H CA 1
ATOM 9052 C C . CYS H 4 136 ? 29.96700 58.06300 18.29100 1.000 35.92000 136 CYS H C 1
ATOM 9053 O O . CYS H 4 136 ? 29.04500 58.27800 17.49900 1.000 42.45000 136 CYS H O 1
ATOM 9056 N N . LEU H 4 137 ? 29.75500 57.90600 19.60000 1.000 37.64000 137 LEU H N 1
ATOM 9057 C CA . LEU H 4 137 ? 28.39600 57.94800 20.13400 1.000 39.26000 137 LEU H CA 1
ATOM 9058 C C . LEU H 4 137 ? 27.80800 59.35100 20.05500 1.000 41.53000 137 LEU H C 1
ATOM 9059 O O . LEU H 4 137 ? 26.61900 59.51400 19.75900 1.000 43.44000 137 LEU H O 1
ATOM 9064 N N . LEU H 4 138 ? 28.62300 60.37300 20.32600 1.000 42.36000 138 LEU H N 1
ATOM 9065 C CA . LEU H 4 138 ? 28.12300 61.74600 20.33500 1.000 43.73000 138 LEU H CA 1
ATOM 9066 C C . LEU H 4 138 ? 27.53200 62.16700 18.99300 1.000 42.86000 138 LEU H C 1
ATOM 9067 O O . LEU H 4 138 ? 26.42700 62.73600 18.98600 1.000 44.25000 138 LEU H O 1
ATOM 9072 N N . PRO H 4 139 ? 28.18300 61.93500 17.84500 1.000 40.10000 139 PRO H N 1
ATOM 9073 C CA . PRO H 4 139 ? 27.50200 62.24900 16.57600 1.000 40.34000 139 PRO H CA 1
ATOM 9074 C C . PRO H 4 139 ? 26.28600 61.37800 16.33200 1.000 41.35000 139 PRO H C 1
ATOM 9075 O O . PRO H 4 139 ? 25.28800 61.85800 15.77900 1.000 41.13000 139 PRO H O 1
ATOM 9079 N N . LEU H 4 140 ? 26.34300 60.10300 16.72400 1.000 39.26000 140 LEU H N 1
ATOM 9080 C CA . LEU H 4 140 ? 25.18100 59.23000 16.59300 1.000 42.12000 140 LEU H CA 1
ATOM 9081 C C . LEU H 4 140 ? 24.00300 59.77300 17.39100 1.000 35.60000 140 LEU H C 1
ATOM 9082 O O . LEU H 4 140 ? 22.87500 59.84500 16.88900 1.000 36.38000 140 LEU H O 1
ATOM 9087 N N . LYS H 4 141 ? 24.25400 60.17300 18.63900 1.000 42.82000 141 LYS H N 1
ATOM 9088 C CA . LYS H 4 141 ? 23.18100 60.67000 19.49400 1.000 42.66000 141 LYS H CA 1
ATOM 9089 C C . LYS H 4 141 ? 22.60600 61.97800 18.96200 1.000 40.34000 141 LYS H C 1
ATOM 9090 O O . LYS H 4 141 ? 21.38500 62.17400 18.97900 1.000 41.97000 141 LYS H O 1
ATOM 9096 N N . ASN H 4 142 ? 23.46600 62.88200 18.48500 1.000 37.98000 142 ASN H N 1
ATOM 9097 C CA . ASN H 4 142 ? 22.97800 64.14700 17.94200 1.000 39.02000 142 ASN H CA 1
ATOM 9098 C C . ASN H 4 142 ? 22.09900 63.92100 16.72000 1.000 41.67000 142 ASN H C 1
ATOM 9099 O O . ASN H 4 142 ? 21.07000 64.58700 16.55300 1.000 40.93000 142 ASN H O 1
ATOM 9104 N N . ALA H 4 143 ? 22.48900 62.98600 15.85300 1.000 34.04000 143 ALA H N 1
ATOM 9105 C CA . ALA H 4 143 ? 21.70300 62.71600 14.65600 1.000 35.93000 143 ALA H CA 1
ATOM 9106 C C . ALA H 4 143 ? 20.34500 62.11800 15.00600 1.000 34.15000 143 ALA H C 1
ATOM 9107 O O . ALA H 4 143 ? 19.32300 62.50500 14.42600 1.000 35.57000 143 ALA H O 1
ATOM 9109 N N . ILE H 4 144 ? 20.31000 61.18200 15.95700 1.000 34.26000 144 ILE H N 1
ATOM 9110 C CA . ILE H 4 144 ? 19.04600 60.55800 16.33600 1.000 38.81000 144 ILE H CA 1
ATOM 9111 C C . ILE H 4 144 ? 18.13800 61.55400 17.04900 1.000 40.00000 144 ILE H C 1
ATOM 9112 O O . ILE H 4 144 ? 16.90800 61.48100 16.92900 1.000 38.34000 144 ILE H O 1
ATOM 9117 N N . ALA H 4 145 ? 18.71500 62.50700 17.78000 1.000 35.91000 145 ALA H N 1
ATOM 9118 C CA . ALA H 4 145 ? 17.94600 63.48700 18.53400 1.000 40.43000 145 ALA H CA 1
ATOM 9119 C C . ALA H 4 145 ? 17.75500 64.80000 17.78500 1.000 40.21000 145 ALA H C 1
ATOM 9120 O O . ALA H 4 145 ? 17.28100 65.77300 18.38000 1.000 48.11000 145 ALA H O 1
ATOM 9122 N N . LYS H 4 146 ? 18.10800 64.85400 16.50100 1.000 38.24000 146 LYS H N 1
ATOM 9123 C CA . LYS H 4 146 ? 18.01400 66.10400 15.75800 1.000 39.08000 146 LYS H CA 1
ATOM 9124 C C . LYS H 4 146 ? 16.56400 66.55500 15.64400 1.000 40.82000 146 LYS H C 1
ATOM 9125 O O . LYS H 4 146 ? 15.67800 65.76700 15.29800 1.000 40.28000 146 LYS H O 1
ATOM 9131 N N . GLY H 4 147 ? 16.32500 67.83200 15.93100 1.000 43.65000 147 GLY H N 1
ATOM 9132 C CA . GLY H 4 147 ? 14.99400 68.39300 15.88200 1.000 37.44000 147 GLY H CA 1
ATOM 9133 C C . GLY H 4 147 ? 14.24800 68.39400 17.19700 1.000 45.21000 147 GLY H C 1
ATOM 9134 O O . GLY H 4 147 ? 13.12800 68.91800 17.25300 1.000 51.96000 147 GLY H O 1
ATOM 9135 N N . LEU H 4 148 ? 14.82500 67.82600 18.25200 1.000 43.59000 148 LEU H N 1
ATOM 9136 C CA . LEU H 4 148 ? 14.18100 67.80600 19.55900 1.000 48.43000 148 LEU H CA 1
ATOM 9137 C C . LEU H 4 148 ? 14.54600 69.05900 20.34900 1.000 46.50000 148 LEU H C 1
ATOM 9138 O O . LEU H 4 148 ? 15.71200 69.46500 20.36700 1.000 45.52000 148 LEU H O 1
ATOM 9143 N N . PRO H 4 149 ? 13.56600 69.68800 21.01300 1.000 50.00000 149 PRO H N 1
ATOM 9144 C CA . PRO H 4 149 ? 13.81300 70.89200 21.81300 1.000 52.25000 149 PRO H CA 1
ATOM 9145 C C . PRO H 4 149 ? 14.61500 70.59600 23.07700 1.000 51.13000 149 PRO H C 1
ATOM 9146 O O . PRO H 4 149 ? 15.47000 71.38100 23.48600 1.000 54.61000 149 PRO H O 1
#

B-factor: mean 39.4, std 9.93, range [20.04, 101.29]

Radius of gyration: 35.71 Å; Cα contacts (8 Å, |Δi|>4): 1526; chains: 8; bounding box: 54×88×113 Å

Solvent-accessible surface area: 49380 Å² total; per-residue (Å²): 131,4,61,90,9,24,32,14,8,2,19,31,0,1,26,152,6,5,16,111,16,100,96,7,36,131,9,0,62,23,0,8,32,12,7,8,27,48,20,65,123,4,36,120,94,41,164,112,24,91,4,100,45,21,144,8,49,72,0,73,0,28,5,2,59,35,1,8,9,12,6,29,2,2,1,0,2,79,41,93,103,0,1,63,23,0,5,116,62,19,73,70,72,47,72,112,136,70,61,86,11,104,40,28,43,30,28,0,60,0,2,14,4,0,0,4,14,98,44,18,39,29,7,12,3,33,1,4,33,20,1,15,91,40,8,0,60,19,18,31,44,52,121,83,12,118,108,143,12,18,60,19,48,35,19,11,2,0,31,0,2,16,99,6,9,30,74,21,145,41,31,93,77,0,3,52,69,2,8,41,35,3,7,176,91,16,85,96,5,90,96,72,36,151,180,12,98,0,96,53,11,143,20,55,25,3,50,1,28,9,26,50,40,5,1,8,21,2,4,0,1,1,0,2,40,32,104,65,3,1,74,37,3,5,60,42,21,20,74,75,60,90,108,140,68,43,43,52,120,45,23,81,31,40,7,93,0,2,8,70,0,0,43,86,66,21,27,140,94,28,36,37,124,85,2,1,61,8,1,4,62,49,2,14,42,15,21,58,62,150,141,133,70,11,58,78,110,8,43,152,66,0,48,131,8,10,45,62,0,31,8,37,46,42,10,48,58,1,19,4,4,2,19,18,1,6,111,21,9,18,81,103,39,99,117,8,28,43,78,39,98,169,12,76,1,118,104,34,104,12,32,65,0,45,0,25,0,0,45,47,3,22,12,19,7,8,0,2,17,23,2,83,44,61,64,3,0,76,71,6,3,61,41,18,5,80,75,53,66,165,144,108,37,23,35,69,37,31,28,73,22,24,12,91,0,9,37,76,4,0,8,70,2,2,9,78,1,47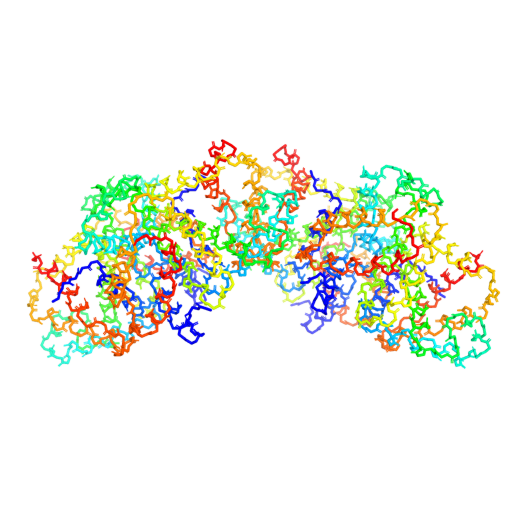,24,23,0,1,27,63,0,8,67,59,1,16,94,17,24,9,140,45,19,70,158,161,32,21,60,132,70,33,0,77,58,0,25,124,8,1,22,43,15,3,24,6,30,26,21,0,85,6,1,26,31,2,0,30,47,4,4,39,33,7,18,166,94,74,92,131,2,68,96,54,37,107,141,26,63,12,99,76,44,86,20,11,37,0,17,0,29,0,0,38,50,3,10,12,30,8,17,4,0,8,10,5,77,46,39,41,1,0,58,22,2,4,60,70,31,9,64,64,44,74,87,124,137,46,21,95,28,67,22,31,51,6,38,13,134,4,13,35,96,6,0,49,32,3,2,14,74,29,47,63,99,2,0,110,72,0,10,74,34,4,42,80,19,27,12,151,63,18,137,149,3,61,89,10,31,33,7,6,2,21,55,0,2,25,154,5,12,8,102,24,117,101,10,36,145,9,0,54,23,0,8,31,12,8,9,28,48,19,62,122,5,42,94,89,42,149,101,22,87,2,107,50,13,168,3,45,76,0,56,0,27,6,3,53,32,3,10,8,12,7,26,2,4,2,0,3,76,42,98,106,0,0,62,22,0,4,118,63,19,68,68,74,57,74,114,161,69,61,86,11,105,41,26,45,33,31,1,54,0,1,13,4,0,0,4,14,100,50,18,38,31,7,14,2,33,2,4,36,24,1,15,93,38,7,0,58,18,18,28,43,57,114,80,12,114,106,142,11,19,61,20,41,38,21,9,1,0,32,0,0,18,100,6,11,28,76,22,157,42,34,99,78,0,2,54,69,2,7,40,35,4,6,174,90,18,86,87,7,74,89,79,38,138,184,13,97,0,88,51,15,141,21,50,22,4,52,0,30,10,31,53,40,4,3,4,21,1,11,0,1,0,1,3,42,33,103,66,2,0,75,38,0,5,60,40,18,19,75,77,60,90,110,157,70,41,55,60,112,45,20,68,16,38,7,84,0,2,11,68,0,0,45,87,66,19,27,137,83,29,36,31,130,92,2,1,56,8,0,4,63,52,1,14,43,14,20,62,60,153,130,131,72,11,50,79,109,5,39,160,69,0,44,105,7,14,39,61,2,32,12,29,51,44,8,49,46,5,19,4,6,2,18,17,2,6,105,24,10,20,86,103,46,113,123,8,31,46,73,36,102,169,13,67,2,106,89,42,106,24,30,64,0,48,0,30,0,0,40,42,2,21,11,17,8,10,0,3,22,22,2,85,42,63,64,1,0,76,74,7,3,64,44,18,3,83,75,52,53,182,142,107,43,24,36,67,38,29,26,72,16,24,16,102,0,6,55,80,5,0,11,68,2,3,11,71,2,46,31,32,0,0,32,36,0,9,58,61,3,14,99,17,23,10,132,51,20,70,156,157,26,28,63,132,69,33,0,73,66,2,30,150,17,0,18,50,13,2,19,12,55,32,27,1,80,8,0,30,30,3,0,32,50,4,4,36,37,8,14,171,94,61,92,89,2,69,99,42,32,92,135,25,66,7,98,77,41,78,17,13,36,0,16,0,27,0,0,40,50,3,10,10,24,13,20,2,0,21,23,5,80,46,39,42,0,0,55,24,2,4,58,70,27,10,65,82,54,76,82,122,128,45,21,96,31,69,15,29,57,4,37,15,135,2,10,40,98,6,0,53,34,4,2,15,93,29,46,62,100,3,0,118,72,1,15,87,32,3,36,76,22,23,10,154,65,21,137